Protein AF-0000000080992684 (afdb_homodimer)

Organism: Clitoria ternatea (NCBI:txid43366)

Secondary structure (DSSP, 8-state):
--------------------------GGGSGGGGGGGGS---------S----------------S--------TTTGGGGGGSSTTSS------------------------PPPEEEESTT-SEEEEESS--S-SHHHHHHHTTTEEEEEE--S-SS--HHHHHHHHTT--SEEEE-TTS-BSHHHHHHHHHTT--EEEESSS--TTB-HHHHHHTT-EEE--TTSSHHHHHHHHHHHHHHHHTTHHHHHHHHHTT---S--TTTT-B---TT-EEEEE--SHHHHHHHHHHHHHH--EEEEE-SS--HHHHHHHHHHHHHHHHTTSPPP-EEE-SSHHHHHHH-SEEEE-PPPSTTTTTSB-HHHHHHS-TT-EEEE-S-GGGB-HHHHHHHHHH-TT-EEEES--TBTTBPPTTGGG-TTEEE--S-TT-BHHHHHHHHHHHHHHHHHHHTTPPBPS-TT--HHHH-TTSPPPSSBS-BTTHHHHTPPBP--/-------------S------------GGGGGGGGGGGGS---------S----------------S--------TTGGGTTTTSSTTSS------------------------PPPEEEESTT-SEEEEESS--S-SHHHHHHHTTTEEEEEE--S-SS--HHHHHHHHTT--SEEEE-TTS-BSHHHHHHHHHTT--EEEESSS--TTB-HHHHHHTT-EEE--TTSSHHHHHHHHHHHHHHHHTTHHHHHHHHHTT---S--TTTT-B---TT-EEEEE--SHHHHHHHHHHHHHH--EEEEE-SS--HHHHHHHHHHHHHHHHTTSPPP-EEE-SSHHHHHHH-SEEEE-PPPSTTTTTSB-HHHHHHS-TT-EEEE-S-GGGB-HHHHHHHHHH-TT-EEEES--TBTTBPPTTGGG-TTEEE--S-TT-BHHHHHHHHHHHHHHHHHHHTTPPBPS-TT--HHHH-TTSPPPSSBS-BTTHHHHTPPBP--

InterPro domains:
  IPR006139 D-isomer specific 2-hydroxyacid dehydrogenase, catalytic domain [PF00389] (147-452)
  IPR006140 D-isomer specific 2-hydroxyacid dehydrogenase, NAD-binding domain [PF02826] (240-432)
  IPR029752 D-isomer specific 2-hydroxyacid dehydrogenase, NAD-binding domain conserved site 1 [PS00065] (278-306)
  IPR036291 NAD(P)-binding domain superfamily [SSF51735] (230-433)
  IPR050223 D-isomer specific 2-hydroxyacid dehydrogenase [PTHR10996] (170-457)

Sequence (992 aa):
MRLRLSYTRTSLCLSSLCHALFLGDLYELHRHFTTWISKYSFFKWSWHGHVPNVFLFCFMFFVVSGYVVRLVIDAHLLLFLLVQFHLSIILARYTYTYCNTPSTHTLVAFMAKPVSIEVWNPNGKYRVVSTKPMPGTRWINLLIQNDCRLEICTEKKTILSIEDIIALIGDKCDGVIGQLTEDWGEELFSALSRAGGKAFSNMAVGYNNVDVDAANKYGVAVGNTPGVLTETTAELAASLSLAAARRIVEADEFMRAGLYDGWLPHLFVGNLLKGQTVGVIGAGRIGSAYARMMVEGFKMNLIYYDLYQATRLEKFVTAYAAFLKASGETPVTWKRASSMDEVLQEADMISLHPVLDKTTYHLVNKERLAKMKKEAILINCSRGPVIDEVALVEHLKHNPMFRVGLDVFEDEPHMKPGLSELKNAIVVPHIASASKWTREGMATLAALNVLGKIKRYPVWFDSNRVEPFLNENSQPPAACPSIVNAKALGLPTSKLMRLRLSYTRTSLCLSSLCHALFLGDLYELHRHFTTWISKYSFFKWSWHGHVPNVFLFCFMFFVVSGYVVRLVIDAHLLLFLLVQFHLSIILARYTYTYCNTPSTHTLVAFMAKPVSIEVWNPNGKYRVVSTKPMPGTRWINLLIQNDCRLEICTEKKTILSIEDIIALIGDKCDGVIGQLTEDWGEELFSALSRAGGKAFSNMAVGYNNVDVDAANKYGVAVGNTPGVLTETTAELAASLSLAAARRIVEADEFMRAGLYDGWLPHLFVGNLLKGQTVGVIGAGRIGSAYARMMVEGFKMNLIYYDLYQATRLEKFVTAYAAFLKASGETPVTWKRASSMDEVLQEADMISLHPVLDKTTYHLVNKERLAKMKKEAILINCSRGPVIDEVALVEHLKHNPMFRVGLDVFEDEPHMKPGLSELKNAIVVPHIASASKWTREGMATLAALNVLGKIKRYPVWFDSNRVEPFLNENSQPPAACPSIVNAKALGLPTSKL

pLDDT: mean 79.75, std 31.13, range [16.14, 98.94]

Radius of gyration: 39.45 Å; Cα contacts (8 Å, |Δi|>4): 1788; chains: 2; bounding box: 90×161×92 Å

Solvent-accessible surface area (backbone atoms only — not comparable to full-atom values): 55514 Å² total; per-residue (Å²): 141,87,93,77,87,75,86,78,86,79,81,86,85,91,77,74,95,77,78,74,96,88,85,81,93,84,70,84,78,68,72,84,73,69,76,78,75,72,73,92,76,73,86,82,79,83,78,72,77,89,70,78,83,72,84,74,81,73,78,76,75,76,75,74,84,83,81,74,74,73,74,72,74,66,78,70,62,66,68,58,60,76,66,60,64,89,63,64,73,86,61,72,77,78,75,72,76,76,71,74,68,79,68,75,71,66,72,69,64,74,65,67,74,78,78,48,63,48,76,42,51,87,83,32,80,40,37,34,37,25,68,51,68,56,47,73,58,62,37,55,50,58,39,41,76,66,39,19,16,36,34,29,30,63,58,84,63,75,67,72,48,71,67,54,51,49,62,68,41,48,74,58,23,41,22,37,36,43,51,70,84,40,78,40,32,61,68,54,35,49,46,36,33,73,14,64,16,42,22,32,7,34,52,30,63,73,57,88,40,44,40,62,68,40,23,55,75,50,60,33,45,40,20,29,27,51,55,56,37,38,66,43,30,17,48,41,49,51,23,36,49,38,27,49,38,53,40,43,58,50,34,28,52,41,45,64,68,68,67,55,76,53,73,54,68,68,50,70,54,24,57,65,58,61,72,35,33,40,14,32,39,19,48,50,71,37,30,37,47,31,49,46,25,45,30,54,27,40,45,18,23,41,32,31,22,49,100,59,85,45,60,70,55,53,52,48,52,52,52,50,19,51,51,30,43,74,70,75,41,85,54,52,52,73,44,80,41,96,38,68,63,52,29,48,46,68,21,47,30,37,40,43,39,50,74,84,46,86,83,30,49,38,57,42,29,58,71,54,57,68,53,28,47,70,61,23,36,43,35,35,70,48,55,20,49,32,37,32,57,72,41,47,43,56,48,41,74,76,29,70,64,23,28,30,24,28,29,40,47,66,53,69,59,48,76,60,87,68,48,77,76,40,72,43,48,45,45,37,75,57,42,40,48,25,18,52,69,28,34,28,41,28,37,32,39,17,42,36,20,24,49,16,51,75,70,66,37,29,30,42,77,48,42,63,65,46,62,61,63,64,39,85,92,50,79,51,67,82,30,12,48,26,50,80,48,31,75,84,70,66,55,55,67,38,88,123,139,81,85,80,82,78,80,73,84,78,87,82,81,89,76,72,95,79,76,70,98,80,82,84,92,85,73,84,78,71,75,84,74,72,76,77,77,71,74,87,73,74,84,79,79,82,75,72,68,86,66,75,82,76,82,78,80,75,81,78,77,76,74,79,79,89,80,75,72,72,76,74,76,69,81,70,60,74,70,60,61,85,62,58,73,86,63,66,74,89,65,73,82,74,79,74,75,77,72,75,68,81,67,75,71,67,72,68,65,74,63,69,74,79,78,47,65,46,76,40,51,86,81,31,78,40,37,34,37,26,68,51,70,57,46,72,56,63,37,55,50,58,40,42,76,66,39,18,16,37,34,29,30,62,57,83,61,75,66,71,49,72,67,56,50,49,62,68,42,46,75,59,23,40,22,37,37,43,50,71,84,41,77,39,32,58,69,55,37,50,47,36,32,72,15,62,16,40,21,33,7,33,52,28,62,71,56,87,40,45,40,62,67,41,24,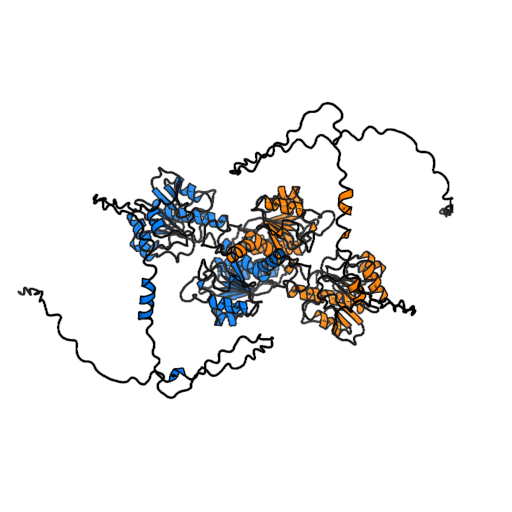56,76,49,60,32,46,39,18,32,26,51,55,55,36,38,66,42,30,18,48,40,49,50,23,37,49,37,27,47,38,53,40,44,58,51,34,27,50,41,46,64,68,68,67,55,76,54,74,55,67,69,48,68,54,25,58,64,57,60,71,36,33,39,13,32,40,21,47,52,71,38,30,36,50,31,50,46,26,45,30,53,27,40,45,19,23,40,32,29,22,48,99,58,85,47,59,70,54,52,52,48,50,52,51,49,19,50,52,31,43,74,70,76,40,84,54,52,54,75,45,80,42,95,37,66,62,54,30,48,46,68,22,47,30,37,39,43,40,49,73,85,45,86,84,30,49,39,57,42,30,58,73,54,57,70,54,27,45,71,61,23,34,44,34,33,69,49,53,21,48,31,36,32,57,71,41,47,44,56,48,41,73,76,28,70,63,24,29,30,22,28,30,42,48,65,53,69,59,48,76,61,87,66,47,77,75,39,72,42,48,46,44,37,73,57,42,40,46,26,18,52,69,29,34,28,42,28,37,31,39,16,43,36,19,25,49,16,50,74,68,65,37,29,29,42,76,48,42,62,64,47,62,62,63,64,40,86,90,50,79,50,65,83,30,12,49,29,51,80,48,31,73,84,70,66,56,54,65,39,88,120

Structure (mmCIF, N/CA/C/O backbone):
data_AF-0000000080992684-model_v1
#
loop_
_entity.id
_entity.type
_entity.pdbx_description
1 polymer 'glycerate dehydrogenase'
#
loop_
_atom_site.group_PDB
_atom_site.id
_atom_site.type_symbol
_atom_site.label_atom_id
_atom_site.label_alt_id
_atom_site.label_comp_id
_atom_site.label_asym_id
_atom_site.label_entity_id
_atom_site.label_seq_id
_atom_site.pdbx_PDB_ins_code
_atom_site.Cartn_x
_atom_site.Cartn_y
_atom_site.Cartn_z
_atom_site.occupancy
_atom_site.B_iso_or_equiv
_atom_site.auth_seq_id
_atom_site.auth_comp_id
_atom_site.auth_asym_id
_atom_site.auth_atom_id
_atom_site.pdbx_PDB_model_num
ATOM 1 N N . MET A 1 1 ? -3.549 88.375 -5.039 1 16.14 1 MET A N 1
ATOM 2 C CA . MET A 1 1 ? -4.836 88.938 -5.477 1 16.14 1 MET A CA 1
ATOM 3 C C . MET A 1 1 ? -5.98 88.062 -4.957 1 16.14 1 MET A C 1
ATOM 5 O O . MET A 1 1 ? -5.773 86.875 -4.586 1 16.14 1 MET A O 1
ATOM 9 N N . ARG A 1 2 ? -7.328 88.062 -5.52 1 16.72 2 ARG A N 1
ATOM 10 C CA . ARG A 1 2 ? -8.68 88.125 -4.98 1 16.72 2 ARG A CA 1
ATOM 11 C C . ARG A 1 2 ? -9.219 86.812 -4.57 1 16.72 2 ARG A C 1
ATOM 13 O O . ARG A 1 2 ? -9.688 86.625 -3.443 1 16.72 2 ARG A O 1
ATOM 20 N N . LEU A 1 3 ? -9.891 85.812 -5.531 1 16.8 3 LEU A N 1
ATOM 21 C CA . LEU A 1 3 ? -11.328 85.625 -5.609 1 16.8 3 LEU A CA 1
ATOM 22 C C . LEU A 1 3 ? -11.734 84.312 -4.887 1 16.8 3 LEU A C 1
ATOM 24 O O . LEU A 1 3 ? -11.023 83.312 -4.941 1 16.8 3 LEU A O 1
ATOM 28 N N . ARG A 1 4 ? -12.93 84.25 -3.984 1 19.88 4 ARG A N 1
ATOM 29 C CA . ARG A 1 4 ? -13.891 83.938 -2.924 1 19.88 4 ARG A CA 1
ATOM 30 C C . ARG A 1 4 ? -14.922 82.875 -3.393 1 19.88 4 ARG A C 1
ATOM 32 O O . ARG A 1 4 ? -16.094 83 -3.018 1 19.88 4 ARG A O 1
ATOM 39 N N . LEU A 1 5 ? -14.75 82.062 -4.562 1 19.16 5 LEU A N 1
ATOM 40 C CA . LEU A 1 5 ? -15.875 81.562 -5.344 1 19.16 5 LEU A CA 1
ATOM 41 C C . LEU A 1 5 ? -16.688 80.562 -4.539 1 19.16 5 LEU A C 1
ATOM 43 O O . LEU A 1 5 ? -16.156 79.562 -4.074 1 19.16 5 LEU A O 1
ATOM 47 N N . SER A 1 6 ? -17.828 81 -3.867 1 21.22 6 SER A N 1
ATOM 48 C CA . SER A 1 6 ? -18.812 80.5 -2.914 1 21.22 6 SER A CA 1
ATOM 49 C C . SER A 1 6 ? -19.719 79.438 -3.551 1 21.22 6 SER A C 1
ATOM 51 O O . SER A 1 6 ? -20.297 79.688 -4.617 1 21.22 6 SER A O 1
ATOM 53 N N . TYR A 1 7 ? -19.438 78.125 -3.553 1 19.7 7 TYR A N 1
ATOM 54 C CA . TYR A 1 7 ? -19.922 76.938 -4.199 1 19.7 7 TYR A CA 1
ATOM 55 C C . TYR A 1 7 ? -21.391 76.688 -3.879 1 19.7 7 TYR A C 1
ATOM 57 O O . TYR A 1 7 ? -21.75 76.375 -2.734 1 19.7 7 TYR A O 1
ATOM 65 N N . THR A 1 8 ? -22.406 77.438 -4.535 1 18.22 8 THR A N 1
ATOM 66 C CA . THR A 1 8 ? -23.859 77.562 -4.348 1 18.22 8 THR A CA 1
ATOM 67 C C . THR A 1 8 ? -24.516 76.25 -4.723 1 18.22 8 THR A C 1
ATOM 69 O O . THR A 1 8 ? -24.281 75.688 -5.805 1 18.22 8 THR A O 1
ATOM 72 N N . ARG A 1 9 ? -25.062 75.5 -3.77 1 20.67 9 ARG A N 1
ATOM 73 C CA . ARG A 1 9 ? -25.703 74.188 -3.453 1 20.67 9 ARG A CA 1
ATOM 74 C C . ARG A 1 9 ? -27.047 74.062 -4.156 1 20.67 9 ARG A C 1
ATOM 76 O O . ARG A 1 9 ? -28.078 74.438 -3.602 1 20.67 9 ARG A O 1
ATOM 83 N N . THR A 1 10 ? -27.203 74.375 -5.598 1 17.09 10 THR A N 1
ATOM 84 C CA . THR A 1 10 ? -28.469 74.562 -6.301 1 17.09 10 THR A CA 1
ATOM 85 C C . THR A 1 10 ? -29.219 73.25 -6.355 1 17.09 10 THR A C 1
ATOM 87 O O . THR A 1 10 ? -28.625 72.188 -6.441 1 17.09 10 THR A O 1
ATOM 90 N N . SER A 1 11 ? -30.609 73.062 -6.16 1 20.33 11 SER A N 1
ATOM 91 C CA . SER A 1 11 ? -31.828 72.312 -5.895 1 20.33 11 SER A CA 1
ATOM 92 C C . SER A 1 11 ? -32.312 71.562 -7.141 1 20.33 11 SER A C 1
ATOM 94 O O . SER A 1 11 ? -33.344 70.938 -7.125 1 20.33 11 SER A O 1
ATOM 96 N N . LEU A 1 12 ? -31.531 71.5 -8.367 1 19.27 12 LEU A N 1
ATOM 97 C CA . LEU A 1 12 ? -32.375 71.375 -9.562 1 19.27 12 LEU A CA 1
ATOM 98 C C . LEU A 1 12 ? -33.188 70.125 -9.539 1 19.27 12 LEU A C 1
ATOM 100 O O . LEU A 1 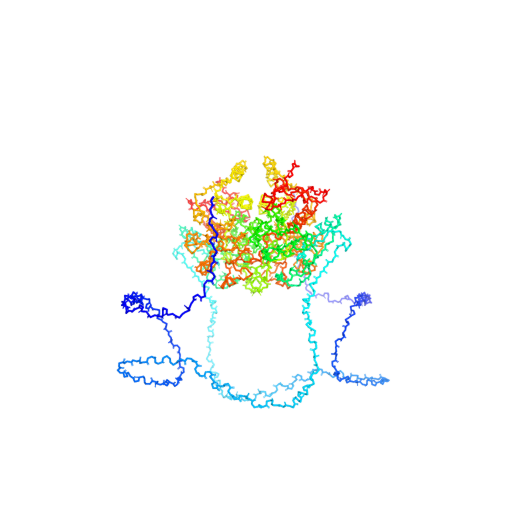12 ? -32.781 69.125 -8.922 1 19.27 12 LEU A O 1
ATOM 104 N N . CYS A 1 13 ? -34.438 70 -10.25 1 19 13 CYS A N 1
ATOM 105 C CA . CYS A 1 13 ? -35.75 69.562 -10.648 1 19 13 CYS A CA 1
ATOM 106 C C . CYS A 1 13 ? -35.688 68.25 -11.461 1 19 13 CYS A C 1
ATOM 108 O O . CYS A 1 13 ? -34.969 68.188 -12.453 1 19 13 CYS A O 1
ATOM 110 N N . LEU A 1 14 ? -36.031 67 -10.914 1 19.48 14 LEU A N 1
ATOM 111 C CA . LEU A 1 14 ? -36.062 65.562 -11.156 1 19.48 14 LEU A CA 1
ATOM 112 C C . LEU A 1 14 ? -36.781 65.312 -12.461 1 19.48 14 LEU A C 1
ATOM 114 O O . LEU A 1 14 ? -37 64.125 -12.812 1 19.48 14 LEU A O 1
ATOM 118 N N . SER A 1 15 ? -37.562 66.188 -13.109 1 17.67 15 SER A N 1
ATOM 119 C CA . SER A 1 15 ? -38.719 65.812 -13.891 1 17.67 15 SER A CA 1
ATOM 120 C C . SER A 1 15 ? -38.344 65.062 -15.125 1 17.67 15 SER A C 1
ATOM 122 O O . SER A 1 15 ? -38.938 64 -15.438 1 17.67 15 SER A O 1
ATOM 124 N N . SER A 1 16 ? -37.75 65.562 -16.266 1 16.59 16 SER A N 1
ATOM 125 C CA . SER A 1 16 ? -38.25 65.562 -17.641 1 16.59 16 SER A CA 1
ATOM 126 C C . SER A 1 16 ? -37.781 64.25 -18.359 1 16.59 16 SER A C 1
ATOM 128 O O . SER A 1 16 ? -38.438 63.844 -19.312 1 16.59 16 SER A O 1
ATOM 130 N N . LEU A 1 17 ? -36.5 63.844 -18.469 1 17.06 17 LEU A N 1
ATOM 131 C CA . LEU A 1 17 ? -36.094 63.375 -19.797 1 17.06 17 LEU A CA 1
ATOM 132 C C . LEU A 1 17 ? -36.562 61.969 -20.047 1 17.06 17 LEU A C 1
ATOM 134 O O . LEU A 1 17 ? -36 61 -19.5 1 17.06 17 LEU A O 1
ATOM 138 N N . CYS A 1 18 ? -37.938 61.438 -19.938 1 17.88 18 CYS A N 1
ATOM 139 C CA . CYS A 1 18 ? -38.656 60.188 -20.219 1 17.88 18 CYS A CA 1
ATOM 140 C C . CYS A 1 18 ? -38.375 59.719 -21.641 1 17.88 18 CYS A C 1
ATOM 142 O O . CYS A 1 18 ? -38.656 58.562 -21.969 1 17.88 18 CYS A O 1
ATOM 144 N N . HIS A 1 19 ? -38.406 60.531 -22.672 1 16.64 19 HIS A N 1
ATOM 145 C CA . HIS A 1 19 ? -39.125 60.281 -23.922 1 16.64 19 HIS A CA 1
ATOM 146 C C . HIS A 1 19 ? -38.469 59.188 -24.734 1 16.64 19 HIS A C 1
ATOM 148 O O . HIS A 1 19 ? -39.125 58.25 -25.219 1 16.64 19 HIS A O 1
ATOM 154 N N . ALA A 1 20 ? -37.406 59.344 -25.656 1 16.83 20 ALA A N 1
ATOM 155 C CA . ALA A 1 20 ? -37.531 59.188 -27.109 1 16.83 20 ALA A CA 1
ATOM 156 C C . ALA A 1 20 ? -37.094 57.812 -27.547 1 16.83 20 ALA A C 1
ATOM 158 O O . ALA A 1 20 ? -37.719 57.219 -28.453 1 16.83 20 ALA A O 1
ATOM 159 N N . LEU A 1 21 ? -35.938 57.188 -27.281 1 18.55 21 LEU A N 1
ATOM 160 C CA . LEU A 1 21 ? -35.344 56.594 -28.484 1 18.55 21 LEU A CA 1
ATOM 161 C C . LEU A 1 21 ? -36.031 55.312 -28.875 1 18.55 21 LEU A C 1
ATOM 163 O O . LEU A 1 21 ? -36.25 54.438 -28.016 1 18.55 21 LEU A O 1
ATOM 167 N N . PHE A 1 22 ? -36.688 54.938 -30.203 1 18.69 22 PHE A N 1
ATOM 168 C CA . PHE A 1 22 ? -37.562 54.312 -31.172 1 18.69 22 PHE A CA 1
ATOM 169 C C . PHE A 1 22 ? -37.188 52.844 -31.375 1 18.69 22 PHE A C 1
ATOM 171 O O . PHE A 1 22 ? -36.094 52.406 -30.953 1 18.69 22 PHE A O 1
ATOM 178 N N . LEU A 1 23 ? -37.219 52.062 -32.781 1 18.64 23 LEU A N 1
ATOM 179 C CA . LEU A 1 23 ? -37.906 51.062 -33.594 1 18.64 23 LEU A CA 1
ATOM 180 C C . LEU A 1 23 ? -37.031 49.844 -33.812 1 18.64 23 LEU A C 1
ATOM 182 O O . LEU A 1 23 ? -37.531 48.75 -33.969 1 18.64 23 LEU A O 1
ATOM 186 N N . GLY A 1 24 ? -35.625 49.75 -34.219 1 19.12 24 GLY A N 1
ATOM 187 C CA . GLY A 1 24 ? -35.281 49 -35.438 1 19.12 24 GLY A CA 1
ATOM 188 C C . GLY A 1 24 ? -35.188 47.5 -35.219 1 19.12 24 GLY A C 1
ATOM 189 O O . GLY A 1 24 ? -36.094 46.781 -35.625 1 19.12 24 GLY A O 1
ATOM 190 N N . ASP A 1 25 ? -34.062 46.656 -35.594 1 20.75 25 ASP A N 1
ATOM 191 C CA . ASP A 1 25 ? -33.906 45.5 -36.5 1 20.75 25 ASP A CA 1
ATOM 192 C C . ASP A 1 25 ? -33.938 44.188 -35.688 1 20.75 25 ASP A C 1
ATOM 194 O O . ASP A 1 25 ? -33.094 43.969 -34.812 1 20.75 25 ASP A O 1
ATOM 198 N N . LEU A 1 26 ? -35.156 43.438 -35.406 1 20.75 26 LEU A N 1
ATOM 199 C CA . LEU A 1 26 ? -35.75 42.219 -34.875 1 20.75 26 LEU A CA 1
ATOM 200 C C . LEU A 1 26 ? -34.969 41 -35.344 1 20.75 26 LEU A C 1
ATOM 202 O O . LEU A 1 26 ? -34.969 39.969 -34.688 1 20.75 26 LEU A O 1
ATOM 206 N N . TYR A 1 27 ? -34.438 40.938 -36.656 1 21.2 27 TYR A N 1
ATOM 207 C CA . TYR A 1 27 ? -34.5 39.781 -37.531 1 21.2 27 TYR A CA 1
ATOM 208 C C . TYR A 1 27 ? -33.5 38.719 -37.125 1 21.2 27 TYR A C 1
ATOM 210 O O . TYR A 1 27 ? -33.75 37.531 -37.25 1 21.2 27 TYR A O 1
ATOM 218 N N . GLU A 1 28 ? -32.188 39.094 -36.812 1 22.45 28 GLU A N 1
ATOM 219 C CA . GLU A 1 28 ? -31.094 38.219 -37.25 1 22.45 28 GLU A CA 1
ATOM 220 C C . GLU A 1 28 ? -30.969 37 -36.312 1 22.45 28 GLU A C 1
ATOM 222 O O . GLU A 1 28 ? -30.094 36.156 -36.5 1 22.45 28 GLU A O 1
ATOM 227 N N . LEU A 1 29 ? -31.688 36.969 -35.125 1 20.38 29 LEU A N 1
ATOM 228 C CA . LEU A 1 29 ? -31.297 36 -34.094 1 20.38 29 LEU A CA 1
ATOM 229 C C . LEU A 1 29 ? -31.781 34.594 -34.469 1 20.38 29 LEU A C 1
ATOM 231 O O . LEU A 1 29 ? -31.484 33.625 -33.781 1 20.38 29 LEU A O 1
ATOM 235 N N . HIS A 1 30 ? -32.75 34.406 -35.438 1 21.36 30 HIS A N 1
ATOM 236 C CA . HIS A 1 30 ? -33.531 33.188 -35.562 1 21.36 30 HIS A CA 1
ATOM 237 C C . HIS A 1 30 ? -32.656 32 -36 1 21.36 30 HIS A C 1
ATOM 239 O O . HIS A 1 30 ? -32.969 30.844 -35.719 1 21.36 30 HIS A O 1
ATOM 245 N N . ARG A 1 31 ? -31.734 32.156 -37.031 1 24.14 31 ARG A N 1
ATOM 246 C CA . ARG A 1 31 ? -31.406 31.094 -37.969 1 24.14 31 ARG A CA 1
ATOM 247 C C . ARG A 1 31 ? -30.656 29.969 -37.281 1 24.14 31 ARG A C 1
ATOM 249 O O . ARG A 1 31 ? -30.766 28.797 -37.688 1 24.14 31 ARG A O 1
ATOM 256 N N . HIS A 1 32 ? -29.703 30.203 -36.312 1 23.23 32 HIS A N 1
ATOM 257 C CA . HIS A 1 32 ? -28.672 29.188 -36.219 1 23.23 32 HIS A CA 1
ATOM 258 C C . HIS A 1 32 ? -29.156 27.969 -35.438 1 23.23 32 HIS A C 1
ATOM 260 O O . HIS A 1 32 ? -28.375 27.047 -35.188 1 23.23 32 HIS A O 1
ATOM 266 N N . PHE A 1 33 ? -30.453 27.906 -34.844 1 22.39 33 PHE A N 1
ATOM 267 C CA . PHE A 1 33 ? -30.844 26.828 -33.938 1 22.39 33 PHE A CA 1
ATOM 268 C C . PHE A 1 33 ? -31.062 25.531 -34.688 1 22.39 33 PHE A C 1
ATOM 270 O O . PHE A 1 33 ? -31.062 24.453 -34.094 1 22.39 33 PHE A O 1
ATOM 277 N N . THR A 1 34 ? -31.5 25.453 -35.969 1 23.02 34 THR A N 1
ATOM 278 C CA . THR A 1 34 ? -32.219 24.328 -36.531 1 23.02 34 THR A CA 1
ATOM 279 C C . THR A 1 34 ? -31.312 23.109 -36.656 1 23.02 34 THR A C 1
ATOM 281 O O . THR A 1 34 ? -31.797 21.969 -36.625 1 23.02 34 THR A O 1
ATOM 284 N N . THR A 1 35 ? -30.078 23.188 -37.094 1 23.11 35 THR A N 1
ATOM 285 C CA . THR A 1 35 ? -29.531 22.094 -37.906 1 23.11 35 THR A CA 1
ATOM 286 C C . THR A 1 35 ? -29.172 20.906 -37 1 23.11 35 THR A C 1
ATOM 288 O O . THR A 1 35 ? -29 19.781 -37.5 1 23.11 35 THR A O 1
ATOM 291 N N . TRP A 1 36 ? -28.984 21 -35.594 1 20.78 36 TRP A N 1
ATOM 292 C CA . TRP A 1 36 ? -28.188 19.906 -35.062 1 20.78 36 TRP A CA 1
ATOM 293 C C . TRP A 1 36 ? -29.062 18.703 -34.719 1 20.78 36 TRP A C 1
ATOM 295 O O . TRP A 1 36 ? -28.562 17.672 -34.281 1 20.78 36 TRP A O 1
ATOM 305 N N . ILE A 1 37 ? -30.453 18.641 -34.969 1 22.77 37 ILE A N 1
ATOM 306 C CA . ILE A 1 37 ? -31.328 17.594 -34.469 1 22.77 37 ILE A CA 1
ATOM 307 C C . ILE A 1 37 ? -31.016 16.266 -35.188 1 22.77 37 ILE A C 1
ATOM 309 O O . ILE A 1 37 ? -31.516 15.211 -34.781 1 22.77 37 ILE A O 1
ATOM 313 N N . SER A 1 38 ? -30.484 16.266 -36.312 1 22.02 38 SER A N 1
ATOM 314 C CA . SER A 1 38 ? -30.859 15.125 -37.156 1 22.02 38 SER A CA 1
ATOM 315 C C . SER A 1 38 ? -30.203 13.836 -36.688 1 22.02 38 SER A C 1
ATOM 317 O O . SER A 1 38 ? -30.484 12.758 -37.188 1 22.02 38 SER A O 1
ATOM 319 N N . LYS A 1 39 ? -28.953 13.82 -36.031 1 23.03 39 LYS A N 1
ATOM 320 C CA . LYS A 1 39 ? -28.141 12.656 -36.406 1 23.03 39 LYS A CA 1
ATOM 321 C C . LYS A 1 39 ? -28.656 11.391 -35.719 1 23.03 39 LYS A C 1
ATOM 323 O O . LYS A 1 39 ? -28.688 10.32 -36.344 1 23.03 39 LYS A O 1
ATOM 328 N N . TYR A 1 40 ? -28.844 11.156 -34.312 1 21.97 40 TYR A N 1
ATOM 329 C CA . TYR A 1 40 ? -28.516 9.82 -33.812 1 21.97 40 TYR A CA 1
ATOM 330 C C . TYR A 1 40 ? -29.766 8.953 -33.688 1 21.97 40 TYR A C 1
ATOM 332 O O . TYR A 1 40 ? -30.641 9.234 -32.875 1 21.97 40 TYR A O 1
ATOM 340 N N . SER A 1 41 ? -30.375 8.336 -34.75 1 23.16 41 SER A N 1
ATOM 341 C CA . SER A 1 41 ? -31.578 7.562 -35 1 23.16 41 SER A CA 1
ATOM 342 C C . SER A 1 41 ? -31.547 6.23 -34.25 1 23.16 41 SER A C 1
ATOM 344 O O . SER A 1 41 ? -32.531 5.492 -34.25 1 23.16 41 SER A O 1
ATOM 346 N N . PHE A 1 42 ? -30.453 5.492 -33.844 1 23.34 42 PHE A N 1
ATOM 347 C CA . PHE A 1 42 ? -30.469 4.078 -34.188 1 23.34 42 PHE A CA 1
ATOM 348 C C . PHE A 1 42 ? -31.266 3.271 -33.188 1 23.34 42 PHE A C 1
ATOM 350 O O . PHE A 1 42 ? -31.656 2.129 -33.438 1 23.34 42 PHE A O 1
ATOM 357 N N . PHE A 1 43 ? -31.344 3.494 -31.844 1 21.69 43 PHE A N 1
ATOM 358 C CA . PHE A 1 43 ? -31.312 2.303 -31 1 21.69 43 PHE A CA 1
ATOM 359 C C . PHE A 1 43 ? -32.688 1.642 -30.938 1 21.69 43 PHE A C 1
ATOM 361 O O . PHE A 1 43 ? -33.688 2.303 -30.656 1 21.69 43 PHE A O 1
ATOM 368 N N . LYS A 1 44 ? -32.906 0.444 -31.609 1 26.02 44 LYS A N 1
ATOM 369 C CA . LYS A 1 44 ? -34.062 -0.457 -31.812 1 26.02 44 LYS A CA 1
ATOM 370 C C . LYS A 1 44 ? -34.438 -1.138 -30.5 1 26.02 44 LYS A C 1
ATOM 372 O O . LYS A 1 44 ? -33.656 -1.892 -29.922 1 26.02 44 LYS A O 1
ATOM 377 N N . TRP A 1 45 ? -35.188 -0.474 -29.5 1 21.03 45 TRP A N 1
ATOM 378 C CA . TRP A 1 45 ? -35.625 -1.096 -28.25 1 21.03 45 TRP A CA 1
ATOM 379 C C . TRP A 1 45 ? -36.688 -2.158 -28.531 1 21.03 45 TRP A C 1
ATOM 381 O O . TRP A 1 45 ? -37.719 -1.88 -29.172 1 21.03 45 TRP A O 1
ATOM 391 N N . SER A 1 46 ? -36.406 -3.432 -28.766 1 23.22 46 SER A N 1
ATOM 392 C CA . SER A 1 46 ? -37.281 -4.562 -29 1 23.22 46 SER A CA 1
ATOM 393 C C . SER A 1 46 ? -38.156 -4.848 -27.781 1 23.22 46 SER A C 1
ATOM 395 O O . SER A 1 46 ? -37.656 -5.223 -26.719 1 23.22 46 SER A O 1
ATOM 397 N N . TRP A 1 47 ? -39.281 -4.078 -27.5 1 24.44 47 TRP A N 1
ATOM 398 C CA . TRP A 1 47 ? -40.281 -4.078 -26.438 1 24.44 47 TRP A CA 1
ATOM 399 C C . TRP A 1 47 ? -41.188 -5.324 -26.516 1 24.44 47 TRP A C 1
ATOM 401 O O . TRP A 1 47 ? -42.031 -5.418 -27.391 1 24.44 47 TRP A O 1
ATOM 411 N N . HIS A 1 48 ? -40.75 -6.535 -26.516 1 23.53 48 HIS A N 1
ATOM 412 C CA . HIS A 1 48 ? -41.625 -7.656 -26.797 1 23.53 48 HIS A CA 1
ATOM 413 C C . HIS A 1 48 ? -42.719 -7.773 -25.734 1 23.53 48 HIS A C 1
ATOM 415 O O . HIS A 1 48 ? -43.625 -8.578 -25.875 1 23.53 48 HIS A O 1
ATOM 421 N N . GLY A 1 49 ? -42.438 -7.512 -24.469 1 25.22 49 GLY A N 1
ATOM 422 C CA . GLY A 1 49 ? -43.25 -8.312 -23.562 1 25.22 49 GLY A CA 1
ATOM 423 C C . GLY A 1 49 ? -44.719 -7.883 -23.547 1 25.22 49 GLY A C 1
ATOM 424 O O . GLY A 1 49 ? -45.062 -6.781 -23.984 1 25.22 49 GLY A O 1
ATOM 425 N N . HIS A 1 50 ? -45.719 -8.75 -23.125 1 26.08 50 HIS A N 1
ATOM 426 C CA . HIS A 1 50 ? -47.156 -8.945 -23.109 1 26.08 50 HIS A CA 1
ATOM 427 C C . HIS A 1 50 ? -47.844 -7.852 -22.312 1 26.08 50 HIS A C 1
ATOM 429 O O . HIS A 1 50 ? -47.625 -7.711 -21.109 1 26.08 50 HIS A O 1
ATOM 435 N N . VAL A 1 51 ? -48.156 -6.727 -22.938 1 24.58 51 VAL A N 1
ATOM 436 C CA . VAL A 1 51 ? -48.656 -5.43 -22.5 1 24.58 51 VAL A CA 1
ATOM 437 C C . VAL A 1 51 ? -50.125 -5.547 -22.094 1 24.58 51 VAL A C 1
ATOM 439 O O . VAL A 1 51 ? -50.969 -5.973 -22.906 1 24.58 51 VAL A O 1
ATOM 442 N N . PRO A 1 52 ? -50.438 -5.98 -20.844 1 25.8 52 PRO A N 1
ATOM 443 C CA . PRO A 1 52 ? -51.875 -5.961 -20.609 1 25.8 52 PRO A CA 1
ATOM 444 C C . PRO A 1 52 ? -52.531 -4.68 -21.125 1 25.8 52 PRO A C 1
ATOM 446 O O . PRO A 1 52 ? -51.875 -3.652 -21.25 1 25.8 52 PRO A O 1
ATOM 449 N N . ASN A 1 53 ? -53.781 -4.711 -21.672 1 23.5 53 ASN A N 1
ATOM 450 C CA . ASN A 1 53 ? -54.656 -3.918 -22.531 1 23.5 53 ASN A CA 1
ATOM 451 C C . ASN A 1 53 ? -55.031 -2.6 -21.875 1 23.5 53 ASN A C 1
ATOM 453 O O . ASN A 1 53 ? -56.062 -2.523 -21.188 1 23.5 53 ASN A O 1
ATOM 457 N N . VAL A 1 54 ? -54.25 -2.004 -20.922 1 21.84 54 VAL A N 1
ATOM 458 C CA . VAL A 1 54 ? -54.875 -0.839 -20.281 1 21.84 54 VAL A CA 1
ATOM 459 C C . VAL A 1 54 ? -55.281 0.166 -21.359 1 21.84 54 VAL A C 1
ATOM 461 O O . VAL A 1 54 ? -54.594 0.353 -22.359 1 21.84 54 VAL A O 1
ATOM 464 N N . PHE A 1 55 ? -56.625 0.636 -21.297 1 22.81 55 PHE A N 1
ATOM 465 C CA . PHE A 1 55 ? -57.531 1.476 -22.078 1 22.81 55 PHE A CA 1
ATOM 466 C C . PHE A 1 55 ? -56.812 2.73 -22.562 1 22.81 55 PHE A C 1
ATOM 468 O O . PHE A 1 55 ? -56.188 3.441 -21.781 1 22.81 55 PHE A O 1
ATOM 475 N N . LEU A 1 56 ? -56.406 2.754 -23.875 1 21.86 56 LEU A N 1
ATOM 476 C CA . LEU A 1 56 ? -55.75 3.693 -24.781 1 21.86 56 LEU A CA 1
ATOM 477 C C . LEU A 1 56 ? -56.594 4.938 -25 1 21.86 56 LEU A C 1
ATOM 479 O O . LEU A 1 56 ? -57.625 4.871 -25.641 1 21.86 56 LEU A O 1
ATOM 483 N N . PHE A 1 57 ? -57 5.688 -23.812 1 22.11 57 PHE A N 1
ATOM 484 C CA . PHE A 1 57 ? -57.875 6.816 -24.094 1 22.11 57 PHE A CA 1
ATOM 485 C C . PHE A 1 57 ? -57.312 7.668 -25.234 1 22.11 57 PHE A C 1
ATOM 487 O O . PHE A 1 57 ? -56.156 8.07 -25.203 1 22.11 57 PHE A O 1
ATOM 494 N N . CYS A 1 58 ? -57.844 7.441 -26.375 1 20.86 58 CYS A N 1
ATOM 495 C CA . CYS A 1 58 ? -57.594 7.953 -27.719 1 20.86 58 CYS A CA 1
ATOM 496 C C . CYS A 1 58 ? -57.812 9.461 -27.766 1 20.86 58 CYS A C 1
ATOM 498 O O . CYS A 1 58 ? -58.938 9.953 -27.656 1 20.86 58 CYS A O 1
ATOM 500 N N . PHE A 1 59 ? -57.031 10.312 -26.984 1 21.8 59 PHE A N 1
ATOM 501 C CA . PHE A 1 59 ? -57.281 11.75 -27.094 1 21.8 59 PHE A CA 1
ATOM 502 C C . PHE A 1 59 ? -57.094 12.211 -28.531 1 21.8 59 PHE A C 1
ATOM 504 O O . PHE A 1 59 ? -56.062 11.953 -29.156 1 21.8 59 PHE A O 1
ATOM 511 N N . MET A 1 60 ? -58.188 12.195 -29.297 1 22.83 60 MET A N 1
ATOM 512 C CA . MET A 1 60 ? -58.344 12.609 -30.688 1 22.83 60 MET A CA 1
ATOM 513 C C . MET A 1 60 ? -57.906 14.047 -30.891 1 22.83 60 MET A C 1
ATOM 515 O O . MET A 1 60 ? -58.438 14.969 -30.266 1 22.83 60 MET A O 1
ATOM 519 N N . PHE A 1 61 ? -56.594 14.203 -31.094 1 24.91 61 PHE A N 1
ATOM 520 C CA . PHE A 1 61 ? -56.062 15.539 -31.328 1 24.91 61 PHE A CA 1
ATOM 521 C C . PHE A 1 61 ? -56.562 16.094 -32.656 1 24.91 61 PHE A C 1
ATOM 523 O O . PHE A 1 61 ? -56.5 15.438 -33.688 1 24.91 61 PHE A O 1
ATOM 530 N N . PHE A 1 62 ? -57.781 16.734 -32.594 1 23.83 62 PHE A N 1
ATOM 531 C CA . PHE A 1 62 ? -58.219 17.438 -33.781 1 23.83 62 PHE A CA 1
ATOM 532 C C . PHE A 1 62 ? -57.156 18.438 -34.25 1 23.83 62 PHE A C 1
ATOM 534 O O . PHE A 1 62 ? -56.562 19.125 -33.438 1 23.83 62 PHE A O 1
ATOM 541 N N . VAL A 1 63 ? -56.594 18.188 -35.406 1 25.98 63 VAL A N 1
ATOM 542 C CA . VAL A 1 63 ? -55.5 18.797 -36.188 1 25.98 63 VAL A CA 1
ATOM 543 C C . VAL A 1 63 ? -55.906 20.203 -36.625 1 25.98 63 VAL A C 1
ATOM 545 O O . VAL A 1 63 ? -55.219 20.844 -37.406 1 25.98 63 VAL A O 1
ATOM 548 N N . VAL A 1 64 ? -56.812 20.922 -35.906 1 22.89 64 VAL A N 1
ATOM 549 C CA . VAL A 1 64 ? -57.188 22.047 -36.75 1 22.89 64 VAL A CA 1
ATOM 550 C C . VAL A 1 64 ? -55.906 22.844 -37.094 1 22.89 64 VAL A C 1
ATOM 552 O O . VAL A 1 64 ? -54.906 22.75 -36.406 1 22.89 64 VAL A O 1
ATOM 555 N N . SER A 1 65 ? -56.094 23.953 -38.031 1 23.78 65 SER A N 1
ATOM 556 C CA . SER A 1 65 ? -55.344 24.969 -38.781 1 23.78 65 SER A CA 1
ATOM 557 C C . SER A 1 65 ? -54.406 25.75 -37.875 1 23.78 65 SER A C 1
ATOM 559 O O . SER A 1 65 ? -54.438 25.609 -36.656 1 23.78 65 SER A O 1
ATOM 561 N N . GLY A 1 66 ? -54.25 27.094 -38.094 1 24.17 66 GLY A N 1
ATOM 562 C CA . GLY A 1 66 ? -53.094 27.984 -38.031 1 24.17 66 GLY A CA 1
ATOM 563 C C . GLY A 1 66 ? -52.594 28.188 -36.625 1 24.17 66 GLY A C 1
ATOM 564 O O . GLY A 1 66 ? -51.375 27.984 -36.375 1 24.17 66 GLY A O 1
ATOM 565 N N . TYR A 1 67 ? -52.969 29.328 -36.031 1 23.45 67 TYR A N 1
ATOM 566 C CA . TYR A 1 67 ? -52.281 30.203 -35.062 1 23.45 67 TYR A CA 1
ATOM 567 C C . TYR A 1 67 ? -52.344 29.625 -33.656 1 23.45 67 TYR A C 1
ATOM 569 O O . TYR A 1 67 ? -53.438 29.422 -33.125 1 23.45 67 TYR A O 1
ATOM 577 N N . VAL A 1 68 ? -51.594 28.578 -33.406 1 24.25 68 VAL A N 1
ATOM 578 C CA . VAL A 1 68 ? -51.781 27.859 -32.156 1 24.25 68 VAL A CA 1
ATOM 579 C C . VAL A 1 68 ? -51.406 28.75 -30.984 1 24.25 68 VAL A C 1
ATOM 581 O O . VAL A 1 68 ? -50.25 29.156 -30.859 1 24.25 68 VAL A O 1
ATOM 584 N N . VAL A 1 69 ? -52.312 29.688 -30.672 1 19.58 69 VAL A N 1
ATOM 585 C CA . VAL A 1 69 ? -52.031 30.688 -29.641 1 19.58 69 VAL A CA 1
ATOM 586 C C . VAL A 1 69 ? -51.688 30 -28.328 1 19.58 69 VAL A C 1
ATOM 588 O O . VAL A 1 69 ? -52.438 29.188 -27.828 1 19.58 69 VAL A O 1
ATOM 591 N N . ARG A 1 70 ? -50.406 29.781 -28.203 1 23.06 70 ARG A N 1
ATOM 592 C CA . ARG A 1 70 ? -49.688 29.219 -27.062 1 23.06 70 ARG A CA 1
ATOM 593 C C . ARG A 1 70 ? -50.125 29.891 -25.766 1 23.06 70 ARG A C 1
ATOM 595 O O . ARG A 1 70 ? -49.75 31.031 -25.484 1 23.06 70 ARG A O 1
ATOM 602 N N . LEU A 1 71 ? -51.5 29.859 -25.516 1 20.28 71 LEU A N 1
ATOM 603 C CA . LEU A 1 71 ? -51.875 30.656 -24.359 1 20.28 71 LEU A CA 1
ATOM 604 C C . LEU A 1 71 ? -51.156 30.172 -23.109 1 20.28 71 LEU A C 1
ATOM 606 O O . LEU A 1 71 ? -51.25 29 -22.734 1 20.28 71 LEU A O 1
ATOM 610 N N . VAL A 1 72 ? -49.844 30.656 -22.969 1 23.41 72 VAL A N 1
ATOM 611 C CA . VAL A 1 72 ? -48.969 30.625 -21.797 1 23.41 72 VAL A CA 1
ATOM 612 C C . VAL A 1 72 ? -49.75 30.938 -20.547 1 23.41 72 VAL A C 1
ATOM 614 O O . VAL A 1 72 ? -50.188 32.094 -20.344 1 23.41 72 VAL A O 1
ATOM 617 N N . ILE A 1 73 ? -50.844 30.109 -20.438 1 22.59 73 ILE A N 1
ATOM 618 C CA . ILE A 1 73 ? -51.656 30.484 -19.281 1 22.59 73 ILE A CA 1
ATOM 619 C C . ILE A 1 73 ? -50.75 30.609 -18.062 1 22.59 73 ILE A C 1
ATOM 621 O O . ILE A 1 73 ? -49.969 29.703 -17.766 1 22.59 73 ILE A O 1
ATOM 625 N N . ASP A 1 74 ? -50.312 31.828 -17.719 1 21.28 74 ASP A N 1
ATOM 626 C CA . ASP A 1 74 ? -49.625 32.469 -16.609 1 21.28 74 ASP A CA 1
ATOM 627 C C . ASP A 1 74 ? -50.031 31.875 -15.273 1 21.28 74 ASP A C 1
ATOM 629 O O . ASP A 1 74 ? -51.219 31.609 -15.047 1 21.28 74 ASP A O 1
ATOM 633 N N . ALA A 1 75 ? -49 31.109 -14.805 1 23.92 75 ALA A N 1
ATOM 634 C CA . ALA A 1 75 ? -48.938 30.359 -13.555 1 23.92 75 ALA A CA 1
ATOM 635 C C . ALA A 1 75 ? -49.594 31.141 -12.406 1 23.92 75 ALA A C 1
ATOM 637 O O . ALA A 1 75 ? -49.656 30.656 -11.273 1 23.92 75 ALA A O 1
ATOM 638 N N . HIS A 1 76 ? -49.781 32.5 -12.727 1 23.39 76 HIS A N 1
ATOM 639 C CA . HIS A 1 76 ? -49.938 33.312 -11.539 1 23.39 76 HIS A CA 1
ATOM 640 C C . HIS A 1 76 ? -51.125 32.844 -10.688 1 23.39 76 HIS A C 1
ATOM 642 O O . HIS A 1 76 ? -51.031 32.844 -9.461 1 23.39 76 HIS A O 1
ATOM 648 N N . LEU A 1 77 ? -52.25 32.812 -11.469 1 24.17 77 LEU A N 1
ATOM 649 C CA . LEU A 1 77 ? -53.5 33.062 -10.734 1 24.17 77 LEU A CA 1
ATOM 650 C C . LEU A 1 77 ? -53.906 31.812 -9.93 1 24.17 77 LEU A C 1
ATOM 652 O O . LEU A 1 77 ? -54.625 31.922 -8.945 1 24.17 77 LEU A O 1
ATOM 656 N N . LEU A 1 78 ? -53.438 30.656 -10.531 1 23.56 78 LEU A N 1
ATOM 657 C CA . LEU A 1 78 ? -54.281 29.594 -9.984 1 23.56 78 LEU A CA 1
ATOM 658 C C . LEU A 1 78 ? -54.031 29.406 -8.492 1 23.56 78 LEU A C 1
ATOM 660 O O . LEU A 1 78 ? -54.875 28.875 -7.773 1 23.56 78 LEU A O 1
ATOM 664 N N . LEU A 1 79 ? -52.75 29.797 -8.172 1 21.88 79 LEU A N 1
ATOM 665 C CA . LEU A 1 79 ? -52.5 29.375 -6.797 1 21.88 79 LEU A CA 1
ATOM 666 C C . LEU A 1 79 ? -53.406 30.141 -5.828 1 21.88 79 LEU A C 1
ATOM 668 O O . LEU A 1 79 ? -53.312 29.938 -4.613 1 21.88 79 LEU A O 1
ATOM 672 N N . PHE A 1 80 ? -54.156 31.156 -6.383 1 23.61 80 PHE A N 1
ATOM 673 C CA . PHE A 1 80 ? -54.938 31.938 -5.426 1 23.61 80 PHE A CA 1
ATOM 674 C C . PHE A 1 80 ? -55.875 31.031 -4.641 1 23.61 80 PHE A C 1
ATOM 676 O O . PHE A 1 80 ? -56.094 31.234 -3.445 1 23.61 80 PHE A O 1
ATOM 683 N N . LEU A 1 81 ? -56.531 30.125 -5.523 1 23.44 81 LEU A N 1
ATOM 684 C CA . LEU A 1 81 ? -57.781 29.688 -4.961 1 23.44 81 LEU A CA 1
ATOM 685 C C . LEU A 1 81 ? -57.562 28.75 -3.779 1 23.44 81 LEU A C 1
ATOM 687 O O . LEU A 1 81 ? -58.406 28.641 -2.898 1 23.44 81 LEU A O 1
ATOM 691 N N . LEU A 1 82 ? -56.531 27.906 -4.023 1 24.05 82 LEU A N 1
ATOM 692 C CA . LEU A 1 82 ? -56.75 26.844 -3.049 1 24.05 82 LEU A CA 1
ATOM 693 C C . LEU A 1 82 ? -56.5 27.344 -1.632 1 24.05 82 LEU A C 1
ATOM 695 O O . LEU A 1 82 ? -56.312 26.547 -0.709 1 24.05 82 LEU A O 1
ATOM 699 N N . VAL A 1 83 ? -56.094 28.703 -1.553 1 23.92 83 VAL A N 1
ATOM 700 C CA . VAL A 1 83 ? -55.75 29.266 -0.247 1 23.92 83 VAL A CA 1
ATOM 701 C C . VAL A 1 83 ? -56.938 29.125 0.706 1 23.92 83 VAL A C 1
ATOM 703 O O . VAL A 1 83 ? -56.75 29 1.92 1 23.92 83 VAL A O 1
ATOM 706 N N . GLN A 1 84 ? -58.156 29.219 0.084 1 21.78 84 GLN A N 1
ATOM 707 C CA . GLN A 1 84 ? -59.219 29.641 0.992 1 21.78 84 GLN A CA 1
ATOM 708 C C . GLN A 1 84 ? -59.562 28.531 1.992 1 21.78 84 GLN A C 1
ATOM 710 O O . GLN A 1 84 ? -60.188 28.797 3.031 1 21.78 84 GLN A O 1
ATOM 715 N N . PHE A 1 85 ? -59.5 27.281 1.48 1 22.3 85 PHE A N 1
ATOM 716 C CA . PHE A 1 85 ? -60.531 26.484 2.162 1 22.3 85 PHE A CA 1
ATOM 717 C C . PHE A 1 85 ? -60.188 26.328 3.641 1 22.3 85 PHE A C 1
ATOM 719 O O . PHE A 1 85 ? -61.062 26.375 4.496 1 22.3 85 PHE A O 1
ATOM 726 N N . HIS A 1 86 ? -59 25.688 3.908 1 22.69 86 HIS A N 1
ATOM 727 C CA . HIS A 1 86 ? -59.094 25.016 5.203 1 22.69 86 HIS A CA 1
ATOM 728 C C . HIS A 1 86 ? -59.062 26.031 6.348 1 22.69 86 HIS A C 1
ATOM 730 O O . HIS A 1 86 ? -58 26.422 6.805 1 22.69 86 HIS A O 1
ATOM 736 N N . LEU A 1 87 ? -59.656 27.203 6.117 1 23.31 87 LEU A N 1
ATOM 737 C CA . LEU A 1 87 ? -59.781 28.297 7.074 1 23.31 87 LEU A CA 1
ATOM 738 C C . LEU A 1 87 ? -60.344 27.797 8.398 1 23.31 87 LEU A C 1
ATOM 740 O O . LEU A 1 87 ? -60 28.328 9.461 1 23.31 87 LEU A O 1
ATOM 744 N N . SER A 1 88 ? -61.406 26.969 8.266 1 20.36 88 SER A N 1
ATOM 745 C CA . SER A 1 88 ? -62.438 27.109 9.289 1 20.36 88 SER A CA 1
ATOM 746 C C . SER A 1 88 ? -61.938 26.625 10.648 1 20.36 88 SER A C 1
ATOM 748 O O . SER A 1 88 ? -62.375 27.125 11.688 1 20.36 88 SER A O 1
ATOM 750 N N . ILE A 1 89 ? -61.406 25.391 10.641 1 21.55 89 ILE A N 1
ATOM 751 C CA . ILE A 1 89 ? -61.906 24.688 11.828 1 21.55 89 ILE A CA 1
ATOM 752 C C . ILE A 1 89 ? -61.25 25.281 13.078 1 21.55 89 ILE A C 1
ATOM 754 O O . ILE A 1 89 ? -61.906 25.422 14.109 1 21.55 89 ILE A O 1
ATOM 758 N N . ILE A 1 90 ? -59.906 25.375 13.023 1 20.72 90 ILE A N 1
ATOM 759 C CA . ILE A 1 90 ? -59.375 25.281 14.383 1 20.72 90 ILE A CA 1
ATOM 760 C C . ILE A 1 90 ? -59.562 26.609 15.109 1 20.72 90 ILE A C 1
ATOM 762 O O . ILE A 1 90 ? -58.781 27.547 14.914 1 20.72 90 ILE A O 1
ATOM 766 N N . LEU A 1 91 ? -60.719 27.25 14.945 1 21.83 91 LEU A N 1
ATOM 767 C CA . LEU A 1 91 ? -61.031 28.5 15.617 1 21.83 91 LEU A CA 1
ATOM 768 C C . LEU A 1 91 ? -60.844 28.375 17.125 1 21.83 91 LEU A C 1
ATOM 770 O O . LEU A 1 91 ? -61.219 29.281 17.875 1 21.83 91 LEU A O 1
ATOM 774 N N . ALA A 1 92 ? -60.688 27.188 17.625 1 19.25 92 ALA A N 1
ATOM 775 C CA . ALA A 1 92 ? -61.156 27.234 19 1 19.25 92 ALA A CA 1
ATOM 776 C C . ALA A 1 92 ? -60.562 28.438 19.75 1 19.25 92 ALA A C 1
ATOM 778 O O . ALA A 1 92 ? -59.562 29.016 19.297 1 19.25 92 ALA A O 1
ATOM 779 N N . ARG A 1 93 ? -60.656 28.406 21.203 1 20.8 93 ARG A N 1
ATOM 780 C CA . ARG A 1 93 ? -61 29.203 22.375 1 20.8 93 ARG A CA 1
ATOM 781 C C . ARG A 1 93 ? -59.812 30.078 22.797 1 20.8 93 ARG A C 1
ATOM 783 O O . ARG A 1 93 ? -59.844 30.672 23.875 1 20.8 93 ARG A O 1
ATOM 790 N N . TYR A 1 94 ? -58.688 30.047 22.078 1 18.97 94 TYR A N 1
ATOM 791 C CA . TYR A 1 94 ? -57.656 30.641 22.906 1 18.97 94 TYR A CA 1
ATOM 792 C C . TYR A 1 94 ? -57.938 32.125 23.156 1 18.97 94 TYR A C 1
ATOM 794 O O . TYR A 1 94 ? -58.125 32.875 22.203 1 18.97 94 TYR A O 1
ATOM 802 N N . THR A 1 95 ? -58.781 32.438 24.266 1 20.47 95 THR A N 1
ATOM 803 C CA . THR A 1 95 ? -59.031 33.75 24.812 1 20.47 95 THR A CA 1
ATOM 804 C C . THR A 1 95 ? -57.688 34.5 24.984 1 20.47 95 THR A C 1
ATOM 806 O O . THR A 1 95 ? -56.812 34.031 25.688 1 20.47 95 THR A O 1
ATOM 809 N N . TYR A 1 96 ? -57.219 35.125 23.969 1 21.09 96 TYR A N 1
ATOM 810 C CA . TYR A 1 96 ? -56.062 36 23.922 1 21.09 96 TYR A CA 1
ATOM 811 C C . TYR A 1 96 ? -56.219 37.156 24.875 1 21.09 96 TYR A C 1
ATOM 813 O O . TYR A 1 96 ? -57.062 38.031 24.656 1 21.09 96 TYR A O 1
ATOM 821 N N . THR A 1 97 ? -56.5 36.906 26.234 1 21.52 97 THR A N 1
ATOM 822 C CA . THR A 1 97 ? -56.5 38.125 27.047 1 21.52 97 THR A CA 1
ATOM 823 C C . THR A 1 97 ? -55.25 38.969 26.766 1 21.52 97 THR A C 1
ATOM 825 O O . THR A 1 97 ? -54.125 38.438 26.75 1 21.52 97 THR A O 1
ATOM 828 N N . TYR A 1 98 ? -55.438 40 25.984 1 23.22 98 TYR A N 1
ATOM 829 C CA . TYR A 1 98 ? -54.562 41.094 25.594 1 23.22 98 TYR A CA 1
ATOM 830 C C . TYR A 1 98 ? -53.875 41.719 26.797 1 23.22 98 TYR A C 1
ATOM 832 O O . TYR A 1 98 ? -54.5 42.562 27.484 1 23.22 98 TYR A O 1
ATOM 840 N N . CYS A 1 99 ? -53.625 40.969 27.906 1 22.7 99 CYS A N 1
ATOM 841 C CA . CYS A 1 99 ? -53.062 41.812 28.938 1 22.7 99 CYS A CA 1
ATOM 842 C C . CYS A 1 99 ? -51.875 42.625 28.422 1 22.7 99 CYS A C 1
ATOM 844 O O . CYS A 1 99 ? -50.969 42.062 27.766 1 22.7 99 CYS A O 1
ATOM 846 N N . ASN A 1 100 ? -52.094 43.875 28.109 1 24.64 100 ASN A N 1
ATOM 847 C CA . ASN A 1 100 ? -51.25 44.969 27.656 1 24.64 100 ASN A CA 1
ATOM 848 C C . ASN A 1 100 ? -49.938 45.031 28.453 1 24.64 100 ASN A C 1
ATOM 850 O O . ASN A 1 100 ? -49.281 46.062 28.5 1 24.64 100 ASN A O 1
ATOM 854 N N . THR A 1 101 ? -49.688 44.094 29.422 1 27.2 101 THR A N 1
ATOM 855 C CA . THR A 1 101 ? -48.5 44.5 30.203 1 27.2 101 THR A CA 1
ATOM 856 C C . THR A 1 101 ? -47.312 44.719 29.312 1 27.2 101 THR A C 1
ATOM 858 O O . THR A 1 101 ? -47.094 44 28.344 1 27.2 101 THR A O 1
ATOM 861 N N . PRO A 1 102 ? -46.75 46 29.25 1 27.84 102 PRO A N 1
ATOM 862 C CA . PRO A 1 102 ? -45.594 46.344 28.453 1 27.84 102 PRO A CA 1
ATOM 863 C C . PRO A 1 102 ? -44.469 45.312 28.562 1 27.84 102 PRO A C 1
ATOM 865 O O . PRO A 1 102 ? -44 45.031 29.672 1 27.84 102 PRO A O 1
ATOM 868 N N . SER A 1 103 ? -44.719 44.125 28.125 1 26.55 103 SER A N 1
ATOM 869 C CA . SER A 1 103 ? -43.719 43.062 28.219 1 26.55 103 SER A CA 1
ATOM 870 C C . SER A 1 103 ? -42.375 43.562 27.688 1 26.55 103 SER A C 1
ATOM 872 O O . SER A 1 103 ? -42.25 43.969 26.547 1 26.55 103 SER A O 1
ATOM 874 N N . THR A 1 104 ? -41.656 44.344 28.547 1 27.47 104 THR A N 1
ATOM 875 C CA . THR A 1 104 ? -40.25 44.594 28.219 1 27.47 104 THR A CA 1
ATOM 876 C C . THR A 1 104 ? -39.594 43.344 27.641 1 27.47 104 THR A C 1
ATOM 878 O O . THR A 1 104 ? -39.562 42.312 28.281 1 27.47 104 THR A O 1
ATOM 881 N N . HIS A 1 105 ? -39.969 43.062 26.422 1 28.61 105 HIS A N 1
ATOM 882 C CA . HIS A 1 105 ? -39.188 42.062 25.688 1 28.61 105 HIS A CA 1
ATOM 883 C C . HIS A 1 105 ? -37.688 42.219 25.953 1 28.61 105 HIS A C 1
ATOM 885 O O . HIS A 1 105 ? -37.094 43.25 25.625 1 28.61 105 HIS A O 1
ATOM 891 N N . THR A 1 106 ? -37.375 41.906 27.234 1 25.94 106 THR A N 1
ATOM 892 C CA . THR A 1 106 ? -35.938 41.75 27.359 1 25.94 106 THR A CA 1
ATOM 893 C C . THR A 1 106 ? -35.344 40.969 26.172 1 25.94 106 THR A C 1
ATOM 895 O O . THR A 1 106 ? -35.844 39.906 25.844 1 25.94 106 THR A O 1
ATOM 898 N N . LEU A 1 107 ? -34.969 41.656 25.188 1 28.55 107 LEU A N 1
ATOM 899 C CA . LEU A 1 107 ? -34.062 41.031 24.219 1 28.55 107 LEU A CA 1
ATOM 900 C C . LEU A 1 107 ? -33.219 39.969 24.891 1 28.55 107 LEU A C 1
ATOM 902 O O . LEU A 1 107 ? -32.375 40.281 25.734 1 28.55 107 LEU A O 1
ATOM 906 N N . VAL A 1 108 ? -33.812 38.906 25.312 1 30.58 108 VAL A N 1
ATOM 907 C CA . VAL A 1 108 ? -32.906 37.781 25.547 1 30.58 108 VAL A CA 1
ATOM 908 C C . VAL A 1 108 ? -31.844 37.75 24.438 1 30.58 108 VAL A C 1
ATOM 910 O O . VAL A 1 108 ? -32.156 37.562 23.266 1 30.58 108 VAL A O 1
ATOM 913 N N . ALA A 1 109 ? -31.031 38.719 24.531 1 31.81 109 ALA A N 1
ATOM 914 C CA . ALA A 1 109 ? -29.828 38.469 23.734 1 31.81 109 ALA A CA 1
ATOM 915 C C . ALA A 1 109 ? -29.578 37 23.562 1 31.81 109 ALA A C 1
ATOM 917 O O . ALA A 1 109 ? -29.531 36.25 24.547 1 31.81 109 ALA A O 1
ATOM 918 N N . PHE A 1 110 ? -30.219 36.344 22.672 1 35.03 110 PHE A N 1
ATOM 919 C CA . PHE A 1 110 ? -29.719 35.062 22.219 1 35.03 110 PHE A CA 1
ATOM 920 C C . PHE A 1 110 ? -28.25 34.906 22.562 1 35.03 110 PHE A C 1
ATOM 922 O O . PHE A 1 110 ? -27.375 35.438 21.875 1 35.03 110 PHE A O 1
ATOM 929 N N . MET A 1 111 ? -27.984 35.031 23.812 1 35.41 111 MET A N 1
ATOM 930 C CA . MET A 1 111 ? -26.609 34.625 24.125 1 35.41 111 MET A CA 1
ATOM 931 C C . MET A 1 111 ? -26.234 33.344 23.375 1 35.41 111 MET A C 1
ATOM 933 O O . MET A 1 111 ? -26.969 32.344 23.422 1 35.41 111 MET A O 1
ATOM 937 N N . ALA A 1 112 ? -25.719 33.406 22.266 1 45 112 ALA A N 1
ATOM 938 C CA . ALA A 1 112 ? -25.078 32.281 21.609 1 45 112 ALA A CA 1
ATOM 939 C C . ALA A 1 112 ? -24.703 31.188 22.625 1 45 112 ALA A C 1
ATOM 941 O O . ALA A 1 112 ? -24.234 31.5 23.719 1 45 112 ALA A O 1
ATOM 942 N N . LYS A 1 113 ? -25.344 30.172 22.609 1 53.09 113 LYS A N 1
ATOM 943 C CA . LYS A 1 113 ? -24.938 29 23.406 1 53.09 113 LYS A CA 1
ATOM 944 C C . LYS A 1 113 ? -23.422 28.906 23.531 1 53.09 113 LYS A C 1
ATOM 946 O O . LYS A 1 113 ? -22.703 29 22.531 1 53.09 113 LYS A O 1
ATOM 951 N N . PRO A 1 114 ? -23.031 29.078 24.781 1 69.81 114 PRO A N 1
ATOM 952 C CA . PRO A 1 114 ? -21.578 29.031 25 1 69.81 114 PRO A CA 1
ATOM 953 C C . PRO A 1 114 ? -20.922 27.812 24.359 1 69.81 114 PRO A C 1
ATOM 955 O O . PRO A 1 114 ? -21.5 26.719 24.359 1 69.81 114 PRO A O 1
ATOM 958 N N . VAL A 1 115 ? -19.922 28.125 23.5 1 82.25 115 VAL A N 1
ATOM 959 C CA . VAL A 1 115 ? -19.109 27.078 22.891 1 82.25 115 VAL A CA 1
ATOM 960 C C . VAL A 1 115 ? -18.406 26.281 23.984 1 82.25 115 VAL A C 1
ATOM 962 O O . VAL A 1 115 ? -17.891 26.844 24.953 1 82.25 115 VAL A O 1
ATOM 965 N N . SER A 1 116 ? -18.625 24.922 24 1 91.38 116 SER A N 1
ATOM 966 C CA . SER A 1 116 ? -17.984 24.047 24.984 1 91.38 116 SER A CA 1
ATOM 967 C C . SER A 1 116 ? -16.469 24.062 24.828 1 91.38 116 SER A C 1
ATOM 969 O O . SER A 1 116 ? -15.945 23.891 23.719 1 91.38 116 SER A O 1
ATOM 971 N N . ILE A 1 117 ? -15.719 24.359 25.969 1 95.25 117 ILE A N 1
ATOM 972 C CA . ILE A 1 117 ? -14.266 24.453 25.906 1 95.25 117 ILE A CA 1
ATOM 973 C C . ILE A 1 117 ? -13.641 23.656 27.047 1 95.25 117 ILE A C 1
ATOM 975 O O . ILE A 1 117 ? -14.281 23.438 28.078 1 95.25 117 ILE A O 1
ATOM 979 N N . GLU A 1 118 ? -12.492 23.172 26.844 1 97.5 118 GLU A N 1
ATOM 980 C CA . GLU A 1 118 ? -11.578 22.656 27.859 1 97.5 118 GLU A CA 1
ATOM 981 C C . GLU A 1 118 ? -10.445 23.656 28.141 1 97.5 118 GLU A C 1
ATOM 983 O O . GLU A 1 118 ? -9.781 24.125 27.219 1 97.5 118 GLU A O 1
ATOM 988 N N . VAL A 1 119 ? -10.25 23.953 29.484 1 98.12 119 VAL A N 1
ATOM 989 C CA . VAL A 1 119 ? -9.297 25 29.812 1 98.12 119 VAL A CA 1
ATOM 990 C C . VAL A 1 119 ? -8.062 24.391 30.469 1 98.12 119 VAL A C 1
ATOM 992 O O . VAL A 1 119 ? -8.188 23.562 31.375 1 98.12 119 VAL A O 1
ATOM 995 N N . TRP A 1 120 ? -6.934 24.734 29.938 1 98.31 120 TRP A N 1
ATOM 996 C CA . TRP A 1 120 ? -5.645 24.359 30.516 1 98.31 120 TRP A CA 1
ATOM 997 C C . TRP A 1 120 ? -4.918 25.594 31.062 1 98.31 120 TRP A C 1
ATOM 999 O O . TRP A 1 120 ? -4.855 26.625 30.375 1 98.31 120 TRP A O 1
ATOM 1009 N N . ASN A 1 121 ? -4.414 25.578 32.312 1 98.31 121 ASN A N 1
ATOM 1010 C CA . ASN A 1 121 ? -3.725 26.688 32.938 1 98.31 121 ASN A CA 1
ATOM 1011 C C . ASN A 1 121 ? -4.609 27.922 33 1 98.31 121 ASN A C 1
ATOM 1013 O O . ASN A 1 121 ? -4.262 28.969 32.469 1 98.31 121 ASN A O 1
ATOM 1017 N N . PRO A 1 122 ? -5.773 27.875 33.75 1 97.69 122 PRO A N 1
ATOM 1018 C CA . PRO A 1 122 ? -6.797 28.922 33.781 1 97.69 122 PRO A CA 1
ATOM 1019 C C . PRO A 1 122 ? -6.242 30.281 34.219 1 97.69 122 PRO A C 1
ATOM 1021 O O . PRO A 1 122 ? -6.809 31.328 33.844 1 97.69 122 PRO A O 1
ATOM 1024 N N . ASN A 1 123 ? -5.137 30.328 34.875 1 97.31 123 ASN A N 1
ATOM 1025 C CA . ASN A 1 123 ? -4.598 31.594 35.375 1 97.31 123 ASN A CA 1
ATOM 1026 C C . ASN A 1 123 ? -3.447 32.094 34.5 1 97.31 123 ASN A C 1
ATOM 1028 O O . ASN A 1 123 ? -2.729 33 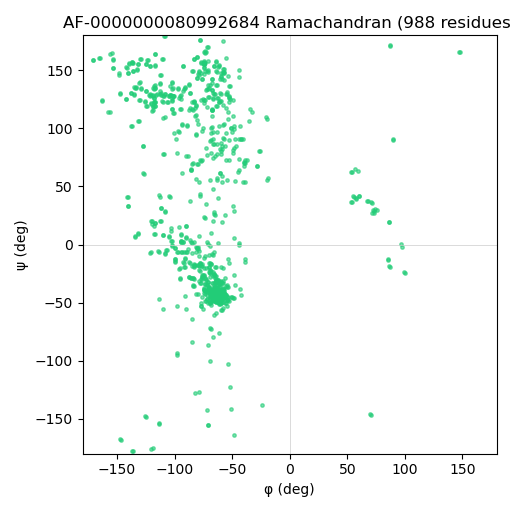34.906 1 97.31 123 ASN A O 1
ATOM 1032 N N . GLY A 1 124 ? -3.238 31.516 33.344 1 98 124 GLY A N 1
ATOM 1033 C CA . GLY A 1 124 ? -2.176 31.953 32.469 1 98 124 GLY A CA 1
ATOM 1034 C C . GLY A 1 124 ? -2.367 33.375 31.953 1 98 124 GLY A C 1
ATOM 1035 O O . GLY A 1 124 ? -3.5 33.844 31.812 1 98 124 GLY A O 1
ATOM 1036 N N . LYS A 1 125 ? -1.306 33.969 31.578 1 98.12 125 LYS A N 1
ATOM 1037 C CA . LYS A 1 125 ? -1.285 35.375 31.188 1 98.12 125 LYS A CA 1
ATOM 1038 C C . LYS A 1 125 ? -1.794 35.531 29.75 1 98.12 125 LYS A C 1
ATOM 1040 O O . LYS A 1 125 ? -2.494 36.5 29.453 1 98.12 125 LYS A O 1
ATOM 1045 N N . TYR A 1 126 ? -1.405 34.719 28.922 1 98.62 126 TYR A N 1
ATOM 1046 C CA . TYR A 1 126 ? -1.738 34.812 27.516 1 98.62 126 TYR A CA 1
ATOM 1047 C C . TYR A 1 126 ? -2.84 33.844 27.141 1 98.62 126 TYR A C 1
ATOM 1049 O O . TYR A 1 126 ? -2.697 32.625 27.344 1 98.62 126 TYR A O 1
ATOM 1057 N N . ARG A 1 127 ? -3.896 34.281 26.547 1 98.75 127 ARG A N 1
ATOM 1058 C CA . ARG A 1 127 ? -5.035 33.438 26.188 1 98.75 127 ARG A CA 1
ATOM 1059 C C . ARG A 1 127 ? -4.926 32.938 24.766 1 98.75 127 ARG A C 1
ATOM 1061 O O . ARG A 1 127 ? -4.914 33.75 23.812 1 98.75 127 ARG A O 1
ATOM 1068 N N . VAL A 1 128 ? -4.82 31.656 24.641 1 98.88 128 VAL A N 1
ATOM 1069 C CA . VAL A 1 128 ? -4.742 31 23.344 1 98.88 128 VAL A CA 1
ATOM 1070 C C . VAL A 1 128 ? -5.941 30.078 23.156 1 98.88 128 VAL A C 1
ATOM 1072 O O . VAL A 1 128 ? -6.32 29.344 24.078 1 98.88 128 VAL A O 1
ATOM 1075 N N . VAL A 1 129 ? -6.535 30.094 21.969 1 98.75 129 VAL A N 1
ATOM 1076 C CA . VAL A 1 129 ? -7.688 29.266 21.656 1 98.75 129 VAL A CA 1
ATOM 1077 C C . VAL A 1 129 ? -7.32 28.266 20.547 1 98.75 129 VAL A C 1
ATOM 1079 O O . VAL A 1 129 ? -6.715 28.641 19.547 1 98.75 129 VAL A O 1
ATOM 1082 N N . SER A 1 130 ? -7.598 27.062 20.781 1 98.62 130 SER A N 1
ATOM 1083 C CA . SER A 1 130 ? -7.582 26.062 19.719 1 98.62 130 SER A CA 1
ATOM 1084 C C . SER A 1 130 ? -9 25.688 19.297 1 98.62 130 SER A C 1
ATOM 1086 O O . SER A 1 130 ? -9.812 25.281 20.125 1 98.62 130 SER A O 1
ATOM 1088 N N . THR A 1 131 ? -9.258 25.766 18.031 1 98.06 131 THR A N 1
ATOM 1089 C CA . THR A 1 131 ? -10.625 25.578 17.547 1 98.06 131 THR A CA 1
ATOM 1090 C C . THR A 1 131 ? -11.008 24.094 17.594 1 98.06 131 THR A C 1
ATOM 1092 O O . THR A 1 131 ? -12.188 23.75 17.531 1 98.06 131 THR A O 1
ATOM 1095 N N . LYS A 1 132 ? -10.008 23.25 17.641 1 97.5 132 LYS A N 1
ATOM 1096 C CA . LYS A 1 132 ? -10.227 21.812 17.766 1 97.5 132 LYS A CA 1
ATOM 1097 C C . LYS A 1 132 ? -9.18 21.188 18.688 1 97.5 132 LYS A C 1
ATOM 1099 O O . LYS A 1 132 ? -8.07 21.719 18.828 1 97.5 132 LYS A O 1
ATOM 1104 N N . PRO A 1 133 ? -9.625 20.031 19.344 1 97 133 PRO A N 1
ATOM 1105 C CA . PRO A 1 133 ? -8.555 19.234 19.938 1 97 133 PRO A CA 1
ATOM 1106 C C . PRO A 1 133 ? -7.582 18.672 18.891 1 97 133 PRO A C 1
ATOM 1108 O O . PRO A 1 133 ? -7.98 18.406 17.75 1 97 133 PRO A O 1
ATOM 1111 N N . MET A 1 134 ? -6.355 18.516 19.234 1 97.5 134 MET A N 1
ATOM 1112 C CA . MET A 1 134 ? -5.332 18 18.328 1 97.5 134 MET A CA 1
ATOM 1113 C C . MET A 1 134 ? -4.551 16.859 18.984 1 97.5 134 MET A C 1
ATOM 1115 O O . MET A 1 134 ? -4.559 16.719 20.203 1 97.5 134 MET A O 1
ATOM 1119 N N . PRO A 1 135 ? -3.908 16.031 18.219 1 96.69 135 PRO A N 1
ATOM 1120 C CA . PRO A 1 135 ? -3.188 14.875 18.766 1 96.69 135 PRO A CA 1
ATOM 1121 C C . PRO A 1 135 ? -1.979 15.273 19.609 1 96.69 135 PRO A C 1
ATOM 1123 O O . PRO A 1 135 ? -1.27 16.219 19.266 1 96.69 135 PRO A O 1
ATOM 1126 N N . GLY A 1 136 ? -1.802 14.461 20.703 1 95.69 136 GLY A N 1
ATOM 1127 C CA . GLY A 1 136 ? -0.636 14.641 21.562 1 95.69 136 GLY A CA 1
ATOM 1128 C C . GLY A 1 136 ? -0.849 15.672 22.656 1 95.69 136 GLY A C 1
ATOM 1129 O O . GLY A 1 136 ? -1.834 16.406 22.625 1 95.69 136 GLY A O 1
ATOM 1130 N N . THR A 1 137 ? 0.108 15.734 23.531 1 97 137 THR A N 1
ATOM 1131 C CA . THR A 1 137 ? -0.005 16.656 24.641 1 97 137 THR A CA 1
ATOM 1132 C C . THR A 1 137 ? 1.166 17.641 24.656 1 97 137 THR A C 1
ATOM 1134 O O . THR A 1 137 ? 1.138 18.641 25.375 1 97 137 THR A O 1
ATOM 1137 N N . ARG A 1 138 ? 2.076 17.406 23.828 1 97.5 138 ARG A N 1
ATOM 1138 C CA . ARG A 1 138 ? 3.262 18.25 23.828 1 97.5 138 ARG A CA 1
ATOM 1139 C C . ARG A 1 138 ? 2.898 19.703 23.531 1 97.5 138 ARG A C 1
ATOM 1141 O O . ARG A 1 138 ? 3.406 20.625 24.172 1 97.5 138 ARG A O 1
ATOM 1148 N N . TRP A 1 139 ? 2.029 19.891 22.531 1 98.38 139 TRP A N 1
ATOM 1149 C CA . TRP A 1 139 ? 1.642 21.25 22.141 1 98.38 139 TRP A CA 1
ATOM 1150 C C . TRP A 1 139 ? 0.926 21.953 23.281 1 98.38 139 TRP A C 1
ATOM 1152 O O . TRP A 1 139 ? 1.124 23.156 23.5 1 98.38 139 TRP A O 1
ATOM 1162 N N . ILE A 1 140 ? 0.228 21.234 24.078 1 98.56 140 ILE A N 1
ATOM 1163 C CA . ILE A 1 140 ? -0.461 21.781 25.25 1 98.56 140 ILE A CA 1
ATOM 1164 C C . ILE A 1 140 ? 0.562 22.203 26.297 1 98.56 140 ILE A C 1
ATOM 1166 O O . ILE A 1 140 ? 0.526 23.344 26.797 1 98.56 140 ILE A O 1
ATOM 1170 N N . ASN A 1 141 ? 1.462 21.266 26.562 1 98.19 141 ASN A N 1
ATOM 1171 C CA . ASN A 1 141 ? 2.469 21.5 27.594 1 98.19 141 ASN A CA 1
ATOM 1172 C C . ASN A 1 141 ? 3.355 22.703 27.25 1 98.19 141 ASN A C 1
ATOM 1174 O O . ASN A 1 141 ? 3.697 23.5 28.125 1 98.19 141 ASN A O 1
ATOM 1178 N N . LEU A 1 142 ? 3.695 22.812 26.031 1 98.12 142 LEU A N 1
ATOM 1179 C CA . LEU A 1 142 ? 4.547 23.922 25.609 1 98.12 142 LEU A CA 1
ATOM 1180 C C . LEU A 1 142 ? 3.85 25.25 25.828 1 98.12 142 LEU A C 1
ATOM 1182 O O . LEU A 1 142 ? 4.48 26.234 26.25 1 98.12 142 LEU A O 1
ATOM 1186 N N . LEU A 1 143 ? 2.559 25.328 25.609 1 98.62 143 LEU A N 1
ATOM 1187 C CA . LEU A 1 143 ? 1.807 26.562 25.797 1 98.62 143 LEU A CA 1
ATOM 1188 C C . LEU A 1 143 ? 1.647 26.891 27.266 1 98.62 143 LEU A C 1
ATOM 1190 O O . LEU A 1 143 ? 1.943 28.016 27.703 1 98.62 143 LEU A O 1
ATOM 1194 N N . ILE A 1 144 ? 1.274 25.906 28.047 1 98.38 144 ILE A N 1
ATOM 1195 C CA . ILE A 1 144 ? 0.948 26.188 29.438 1 98.38 144 ILE A CA 1
ATOM 1196 C C . ILE A 1 144 ? 2.227 26.469 30.219 1 98.38 144 ILE A C 1
ATOM 1198 O O . ILE A 1 144 ? 2.223 27.281 31.156 1 98.38 144 ILE A O 1
ATOM 1202 N N . GLN A 1 145 ? 3.285 25.828 29.875 1 97.56 145 GLN A N 1
ATOM 1203 C CA . GLN A 1 145 ? 4.562 26.062 30.547 1 97.56 145 GLN A CA 1
ATOM 1204 C C . GLN A 1 145 ? 5.109 27.453 30.219 1 97.56 145 GLN A C 1
ATOM 1206 O O . GLN A 1 145 ? 6.008 27.938 30.906 1 97.56 145 GLN A O 1
ATOM 1211 N N . ASN A 1 146 ? 4.57 28.031 29.219 1 98.06 146 ASN A N 1
ATOM 1212 C CA . ASN A 1 146 ? 4.977 29.391 28.844 1 98.06 146 ASN A CA 1
ATOM 1213 C C . ASN A 1 146 ? 3.883 30.406 29.172 1 98.06 146 ASN A C 1
ATOM 1215 O O . ASN A 1 146 ? 3.697 31.375 28.438 1 98.06 146 ASN A O 1
ATOM 1219 N N . ASP A 1 147 ? 3.072 30.156 30.156 1 98.31 147 ASP A N 1
ATOM 1220 C CA . ASP A 1 147 ? 2.133 31.047 30.812 1 98.31 147 ASP A CA 1
ATOM 1221 C C . ASP A 1 147 ? 0.928 31.344 29.922 1 98.31 147 ASP A C 1
ATOM 1223 O O . ASP A 1 147 ? 0.348 32.438 29.984 1 98.31 147 ASP A O 1
ATOM 1227 N N . CYS A 1 148 ? 0.595 30.406 29.078 1 98.56 148 CYS A N 1
ATOM 1228 C CA . CYS A 1 148 ? -0.618 30.547 28.266 1 98.56 148 CYS A CA 1
ATOM 1229 C C . CYS A 1 148 ? -1.804 29.891 28.969 1 98.56 148 CYS A C 1
ATOM 1231 O O . CYS A 1 148 ? -1.665 28.812 29.547 1 98.56 148 CYS A O 1
ATOM 1233 N N . ARG A 1 149 ? -2.838 30.578 29.016 1 98.69 149 ARG A N 1
ATOM 1234 C CA . ARG A 1 149 ? -4.145 29.953 29.234 1 98.69 149 ARG A CA 1
ATOM 1235 C C . ARG A 1 149 ? -4.703 29.375 27.938 1 98.69 149 ARG A C 1
ATOM 1237 O O . ARG A 1 149 ? -5.086 30.125 27.031 1 98.69 149 ARG A O 1
ATOM 1244 N N . LEU A 1 150 ? -4.762 28.078 27.875 1 98.81 150 LEU A N 1
ATOM 1245 C CA . LEU A 1 150 ? -5.199 27.438 26.656 1 98.81 150 LEU A CA 1
ATOM 1246 C C . LEU A 1 150 ? -6.648 26.969 26.766 1 98.81 150 LEU A C 1
ATOM 1248 O O . LEU A 1 150 ? -7.023 26.312 27.734 1 98.81 150 LEU A O 1
ATOM 1252 N N . GLU A 1 151 ? -7.422 27.391 25.766 1 98.62 151 GLU A N 1
ATOM 1253 C CA . GLU A 1 151 ? -8.805 26.938 25.656 1 98.62 151 GLU A CA 1
ATOM 1254 C C . GLU A 1 151 ? -9.016 26.141 24.375 1 98.62 151 GLU A C 1
ATOM 1256 O O . GLU A 1 151 ? -8.805 26.656 23.281 1 98.62 151 GLU A O 1
ATOM 1261 N N . ILE A 1 152 ? -9.406 24.891 24.547 1 98.38 152 ILE A N 1
ATOM 1262 C CA . ILE A 1 152 ? -9.648 24 23.422 1 98.38 152 ILE A CA 1
ATOM 1263 C C . ILE A 1 152 ? -11.148 23.797 23.234 1 98.38 152 ILE A C 1
ATOM 1265 O O . ILE A 1 152 ? -11.852 23.359 24.141 1 98.38 152 ILE A O 1
ATOM 1269 N N . CYS A 1 153 ? -11.609 24.125 22.047 1 97.5 153 CYS A N 1
ATOM 1270 C CA . CYS A 1 153 ? -13.023 23.922 21.75 1 97.5 153 CYS A CA 1
ATOM 1271 C C . CYS A 1 153 ? -13.375 22.438 21.688 1 97.5 153 CYS A C 1
ATOM 1273 O O . CYS A 1 153 ? -12.703 21.672 20.984 1 97.5 153 CYS A O 1
ATOM 1275 N N . THR A 1 154 ? -14.438 22 22.328 1 94.75 154 THR A N 1
ATOM 1276 C CA . THR A 1 154 ? -14.812 20.594 22.375 1 94.75 154 THR A CA 1
ATOM 1277 C C . THR A 1 154 ? -16.188 20.375 21.719 1 94.75 154 THR A C 1
ATOM 1279 O O . THR A 1 154 ? -16.812 19.344 21.922 1 94.75 154 THR A O 1
ATOM 1282 N N . GLU A 1 155 ? -16.562 21.391 20.984 1 91.38 155 GLU A N 1
ATOM 1283 C CA . GLU A 1 155 ? -17.812 21.234 20.266 1 91.38 155 GLU A CA 1
ATOM 1284 C C . GLU A 1 155 ? -17.781 20.016 19.344 1 91.38 155 GLU A C 1
ATOM 1286 O O . GLU A 1 155 ? -16.75 19.75 18.719 1 91.38 155 GLU A O 1
ATOM 1291 N N . LYS A 1 156 ? -18.922 19.375 19.141 1 86.94 156 LYS A N 1
ATOM 1292 C CA . LYS A 1 156 ? -19.016 18.156 18.328 1 86.94 156 LYS A CA 1
ATOM 1293 C C . LYS A 1 156 ? -19.109 18.5 16.844 1 86.94 156 LYS A C 1
ATOM 1295 O O . LYS A 1 156 ? -18.828 17.656 15.992 1 86.94 156 LYS A O 1
ATOM 1300 N N . LYS A 1 157 ? -19.438 19.688 16.609 1 88.88 157 LYS A N 1
ATOM 1301 C CA . LYS A 1 157 ? -19.531 20.125 15.211 1 88.88 157 LYS A CA 1
ATOM 1302 C C . LYS A 1 157 ? -18.188 19.953 14.5 1 88.88 157 LYS A C 1
ATOM 1304 O O . LYS A 1 157 ? -17.156 20.422 14.992 1 88.88 157 LYS A O 1
ATOM 1309 N N . THR A 1 158 ? -18.234 19.328 13.359 1 88.88 158 THR A N 1
ATOM 1310 C CA . THR A 1 158 ? -17.016 19.031 12.625 1 88.88 158 THR A CA 1
ATOM 1311 C C . THR A 1 158 ? -16.344 20.328 12.156 1 88.88 158 THR A C 1
ATOM 1313 O O . THR A 1 158 ? -15.133 20.5 12.312 1 88.88 158 THR A O 1
ATOM 1316 N N . ILE A 1 159 ? -17.125 21.172 11.578 1 90.31 159 ILE A N 1
ATOM 1317 C CA . ILE A 1 159 ? -16.625 22.469 11.133 1 90.31 159 ILE A CA 1
ATOM 1318 C C . ILE A 1 159 ? -17.328 23.578 11.891 1 90.31 159 ILE A C 1
ATOM 1320 O O . ILE A 1 159 ? -18.562 23.688 11.859 1 90.31 159 ILE A O 1
ATOM 1324 N N . LEU A 1 160 ? -16.578 24.406 12.555 1 93.75 160 LEU A N 1
ATOM 1325 C CA . LEU A 1 160 ? -17.141 25.531 13.289 1 93.75 160 LEU A CA 1
ATOM 1326 C C . LEU A 1 160 ? -17.547 26.656 12.344 1 93.75 160 LEU A C 1
ATOM 1328 O O . LEU A 1 160 ? -16.844 26.922 11.359 1 93.75 160 LEU A O 1
ATOM 1332 N N . SER A 1 161 ? -18.656 27.281 12.68 1 93.62 161 SER A N 1
ATOM 1333 C CA . SER A 1 161 ? -19.047 28.469 11.93 1 93.62 161 SER A CA 1
ATOM 1334 C C . SER A 1 161 ? -18.172 29.656 12.297 1 93.62 161 SER A C 1
ATOM 1336 O O . SER A 1 161 ? -17.469 29.641 13.312 1 93.62 161 SER A O 1
ATOM 1338 N N . ILE A 1 162 ? -18.281 30.641 11.453 1 96.5 162 ILE A N 1
ATOM 1339 C CA . ILE A 1 162 ? -17.562 31.875 11.734 1 96.5 162 ILE A CA 1
ATOM 1340 C C . ILE A 1 162 ? -18.047 32.469 13.062 1 96.5 162 ILE A C 1
ATOM 1342 O O . ILE A 1 162 ? -17.234 32.906 13.883 1 96.5 162 ILE A O 1
ATOM 1346 N N . GLU A 1 163 ? -19.344 32.406 13.32 1 95.69 163 GLU A N 1
ATOM 1347 C CA . GLU A 1 163 ? -19.922 32.906 14.562 1 95.69 163 GLU A CA 1
ATOM 1348 C C . GLU A 1 163 ? -19.391 32.125 15.773 1 95.69 163 GLU A C 1
ATOM 1350 O O . GLU A 1 163 ? -19.109 32.719 16.812 1 95.69 163 GLU A O 1
ATOM 1355 N N . ASP A 1 164 ? -19.281 30.844 15.594 1 96.19 164 ASP A N 1
ATOM 1356 C CA . ASP A 1 164 ? -18.734 30.016 16.672 1 96.19 164 ASP A CA 1
ATOM 1357 C C . ASP A 1 164 ? -17.312 30.438 17.031 1 96.19 164 ASP A C 1
ATOM 1359 O O . ASP A 1 164 ? -16.953 30.516 18.203 1 96.19 164 ASP A O 1
ATOM 1363 N N . ILE A 1 165 ? -16.531 30.688 16 1 97.88 165 ILE A N 1
ATOM 1364 C CA . ILE A 1 165 ? -15.125 31.016 16.203 1 97.88 165 ILE A CA 1
ATOM 1365 C C . ILE A 1 165 ? -15 32.406 16.844 1 97.88 165 ILE A C 1
ATOM 1367 O O . ILE A 1 165 ? -14.164 32.625 17.719 1 97.88 165 ILE A O 1
ATOM 1371 N N . ILE A 1 166 ? -15.828 33.312 16.422 1 97.69 166 ILE A N 1
ATOM 1372 C CA . ILE A 1 166 ? -15.836 34.656 17.016 1 97.69 166 ILE A CA 1
ATOM 1373 C C . ILE A 1 166 ? -16.203 34.562 18.484 1 97.69 166 ILE A C 1
ATOM 1375 O O . ILE A 1 166 ? -15.586 35.219 19.328 1 97.69 166 ILE A O 1
ATOM 1379 N N . ALA A 1 167 ? -17.172 33.719 18.75 1 96.75 167 ALA A N 1
ATOM 1380 C CA . ALA A 1 167 ? -17.562 33.531 20.141 1 96.75 167 ALA A CA 1
ATOM 1381 C C . ALA A 1 167 ? -16.406 32.938 20.953 1 96.75 167 ALA A C 1
ATOM 1383 O O . ALA A 1 167 ? -16.234 33.312 22.125 1 96.75 167 ALA A O 1
ATOM 1384 N N . LEU A 1 168 ? -15.641 32.094 20.422 1 97.38 168 LEU A N 1
ATOM 1385 C CA . LEU A 1 168 ? -14.484 31.5 21.078 1 97.38 168 LEU A CA 1
ATOM 1386 C C . LEU A 1 168 ? -13.406 32.531 21.344 1 97.38 168 LEU A C 1
ATOM 1388 O O . LEU A 1 168 ? -12.773 32.531 22.406 1 97.38 168 LEU A O 1
ATOM 1392 N N . ILE A 1 169 ? -13.18 33.375 20.375 1 98 169 ILE A N 1
ATOM 1393 C CA . ILE A 1 169 ? -12.172 34.438 20.484 1 98 169 ILE A CA 1
ATOM 1394 C C . ILE A 1 169 ? -12.539 35.375 21.641 1 98 169 ILE A C 1
ATOM 1396 O O . ILE A 1 169 ? -11.703 35.688 22.484 1 98 169 ILE A O 1
ATOM 1400 N N . GLY A 1 170 ? -13.836 35.844 21.625 1 96.56 170 GLY A N 1
ATOM 1401 C CA . GLY A 1 170 ? -14.305 36.719 22.688 1 96.56 170 GLY A CA 1
ATOM 1402 C C . GLY A 1 170 ? -13.68 38.125 22.625 1 96.56 170 GLY A C 1
ATOM 1403 O O . GLY A 1 170 ? -13.414 38.656 21.547 1 96.56 170 GLY A O 1
ATOM 1404 N N . ASP A 1 171 ? -13.516 38.625 23.859 1 96.19 171 ASP A N 1
ATOM 1405 C CA . ASP A 1 171 ? -13.062 40 23.953 1 96.19 171 ASP A CA 1
ATOM 1406 C C . ASP A 1 171 ? -11.562 40.062 24.219 1 96.19 171 ASP A C 1
ATOM 1408 O O . ASP A 1 171 ? -10.945 41.125 24.062 1 96.19 171 ASP A O 1
ATOM 1412 N N . LYS A 1 172 ? -11.016 38.969 24.562 1 97.75 172 LYS A N 1
ATOM 1413 C CA . LYS A 1 172 ? -9.57 38.875 24.781 1 97.75 172 LYS A CA 1
ATOM 1414 C C . LYS A 1 172 ? -9.023 37.531 24.281 1 97.75 172 LYS A C 1
ATOM 1416 O O . LYS A 1 172 ? -9.492 36.469 24.688 1 97.75 172 LYS A O 1
ATOM 1421 N N . CYS A 1 173 ? -8.086 37.625 23.453 1 98.56 173 CYS A N 1
ATOM 1422 C CA . CYS A 1 173 ? -7.438 36.438 22.859 1 98.56 173 CYS A CA 1
ATOM 1423 C C . CYS A 1 173 ? -6.105 36.844 22.234 1 98.56 173 CYS A C 1
ATOM 1425 O O . CYS A 1 173 ? -6.059 37.688 21.344 1 98.56 173 CYS A O 1
ATOM 1427 N N . ASP A 1 174 ? -5.039 36.188 22.656 1 98.69 174 ASP A N 1
ATOM 1428 C CA . ASP A 1 174 ? -3.715 36.531 22.172 1 98.69 174 ASP A CA 1
ATOM 1429 C C . ASP A 1 174 ? -3.377 35.781 20.891 1 98.69 174 ASP A C 1
ATOM 1431 O O . ASP A 1 174 ? -2.566 36.25 20.078 1 98.69 174 ASP A O 1
ATOM 1435 N N . GLY A 1 175 ? -3.947 34.625 20.719 1 98.81 175 GLY A N 1
ATOM 1436 C CA . GLY A 1 175 ? -3.686 33.844 19.531 1 98.81 175 GLY A CA 1
ATOM 1437 C C . GLY A 1 175 ? -4.684 32.719 19.328 1 98.81 175 GLY A C 1
ATOM 1438 O O . GLY A 1 175 ? -5.383 32.312 20.266 1 98.81 175 GLY A O 1
ATOM 1439 N N . VAL A 1 176 ? -4.758 32.219 18.078 1 98.88 176 VAL A N 1
ATOM 1440 C CA . VAL A 1 176 ? -5.68 31.141 17.75 1 98.88 176 VAL A CA 1
ATOM 1441 C C . VAL A 1 176 ? -4.945 30.078 16.938 1 98.88 176 VAL A C 1
ATOM 1443 O O . VAL A 1 176 ? -4.145 30.406 16.062 1 98.88 176 VAL A O 1
ATOM 1446 N N . ILE A 1 177 ? -5.16 28.859 17.281 1 98.81 177 ILE A N 1
ATOM 1447 C CA . ILE A 1 177 ? -4.793 27.734 16.438 1 98.81 177 ILE A CA 1
ATOM 1448 C C . ILE A 1 177 ? -6.027 27.219 15.703 1 98.81 177 ILE A C 1
ATOM 1450 O O . ILE A 1 177 ? -6.965 26.719 16.328 1 98.81 177 ILE A O 1
ATOM 1454 N N . GLY A 1 178 ? -6.016 27.375 14.422 1 98.12 178 GLY A N 1
ATOM 1455 C CA . GLY A 1 178 ? -7.164 27.016 13.609 1 98.12 178 GLY A CA 1
ATOM 1456 C C . GLY A 1 178 ? -6.926 25.781 12.75 1 98.12 178 GLY A C 1
ATOM 1457 O O . GLY A 1 178 ? -5.855 25.172 12.812 1 98.12 178 GLY A O 1
ATOM 1458 N N . GLN A 1 179 ? -7.949 25.406 12 1 95.94 179 GLN A N 1
ATOM 1459 C CA . GLN A 1 179 ? -7.953 24.219 11.148 1 95.94 179 GLN A CA 1
ATOM 1460 C C . GLN A 1 179 ? -8.117 24.609 9.68 1 95.94 179 GLN A C 1
ATOM 1462 O O . GLN A 1 179 ? -8.609 25.688 9.367 1 95.94 179 GLN A O 1
ATOM 1467 N N . LEU A 1 180 ? -7.797 23.641 8.812 1 92.06 180 LEU A N 1
ATOM 1468 C CA . LEU A 1 180 ? -7.809 23.891 7.375 1 92.06 180 LEU A CA 1
ATOM 1469 C C . LEU A 1 180 ? -9.242 23.969 6.852 1 92.06 180 LEU A C 1
ATOM 1471 O O . LEU A 1 180 ? -9.469 24.438 5.73 1 92.06 180 LEU A O 1
ATOM 1475 N N . THR A 1 181 ? -10.195 23.625 7.645 1 92.12 181 THR A N 1
ATOM 1476 C CA . THR A 1 181 ? -11.586 23.625 7.207 1 92.12 181 THR A CA 1
ATOM 1477 C C . THR A 1 181 ? -12.234 24.969 7.508 1 92.12 181 THR A C 1
ATOM 1479 O O . THR A 1 181 ? -13.391 25.203 7.148 1 92.12 181 THR A O 1
ATOM 1482 N N . GLU A 1 182 ? -11.562 25.812 8.18 1 95 182 GLU A N 1
ATOM 1483 C CA . GLU A 1 182 ? -12.078 27.109 8.609 1 95 182 GLU A CA 1
ATOM 1484 C C . GLU A 1 182 ? -11.664 28.219 7.648 1 95 182 GLU A C 1
ATOM 1486 O O . GLU A 1 182 ? -10.492 28.312 7.262 1 95 182 GLU A O 1
ATOM 1491 N N . ASP A 1 183 ? -12.602 29.062 7.285 1 95.12 183 ASP A N 1
ATOM 1492 C CA . ASP A 1 183 ? -12.312 30.172 6.387 1 95.12 183 ASP A CA 1
ATOM 1493 C C . ASP A 1 183 ? -11.867 31.406 7.172 1 95.12 183 ASP A C 1
ATOM 1495 O O . ASP A 1 183 ? -12.695 32.156 7.664 1 95.12 183 ASP A O 1
ATOM 1499 N N . TRP A 1 184 ? -10.641 31.656 7.188 1 98 184 TRP A N 1
ATOM 1500 C CA . TRP A 1 184 ? -10.086 32.781 7.922 1 98 184 TRP A CA 1
ATOM 1501 C C . TRP A 1 184 ? -9.875 34 7.004 1 98 184 TRP A C 1
ATOM 1503 O O . TRP A 1 184 ? -8.883 34.031 6.266 1 98 184 TRP A O 1
ATOM 1513 N N . GLY A 1 185 ? -10.781 34.844 7.023 1 98 185 GLY A N 1
ATOM 1514 C CA . GLY A 1 185 ? -10.742 36.062 6.254 1 98 185 GLY A CA 1
ATOM 1515 C C . GLY A 1 185 ? -10.93 37.312 7.105 1 98 185 GLY A C 1
ATOM 1516 O O . GLY A 1 185 ? -10.492 37.344 8.258 1 98 185 GLY A O 1
ATOM 1517 N N . GLU A 1 186 ? -11.523 38.344 6.547 1 98.06 186 GLU A N 1
ATOM 1518 C CA . GLU A 1 186 ? -11.695 39.656 7.145 1 98.06 186 GLU A CA 1
ATOM 1519 C C . GLU A 1 186 ? -12.406 39.562 8.492 1 98.06 186 GLU A C 1
ATOM 1521 O O . GLU A 1 186 ? -11.969 40.156 9.477 1 98.06 186 GLU A O 1
ATOM 1526 N N . GLU A 1 187 ? -13.406 38.781 8.531 1 98.12 187 GLU A N 1
ATOM 1527 C CA . GLU A 1 187 ? -14.242 38.719 9.727 1 98.12 187 GLU A CA 1
ATOM 1528 C C . GLU A 1 187 ? -13.477 38.125 10.906 1 98.12 187 GLU A C 1
ATOM 1530 O O . GLU A 1 187 ? -13.484 38.688 12 1 98.12 187 GLU A O 1
ATOM 1535 N N . LEU A 1 188 ? -12.836 37.094 10.758 1 98.56 188 LEU A N 1
ATOM 1536 C CA . LEU A 1 188 ? -12.156 36.406 11.844 1 98.56 188 LEU A CA 1
ATOM 1537 C C . LEU A 1 188 ? -10.898 37.156 12.266 1 98.56 188 LEU A C 1
ATOM 1539 O O . LEU A 1 188 ? -10.602 37.281 13.453 1 98.56 188 LEU A O 1
ATOM 1543 N N . PHE A 1 189 ? -10.164 37.688 11.305 1 98.69 189 PHE A N 1
ATOM 1544 C CA . PHE A 1 189 ? -8.945 38.438 11.656 1 98.69 189 PHE A CA 1
ATOM 1545 C C . PHE A 1 189 ? -9.289 39.75 12.328 1 98.69 189 PHE A C 1
ATOM 1547 O O . PHE A 1 189 ? -8.57 40.188 13.234 1 98.69 189 PHE A O 1
ATOM 1554 N N . SER A 1 190 ? -10.359 40.375 11.875 1 98.38 190 SER A N 1
ATOM 1555 C CA . SER A 1 190 ? -10.82 41.594 12.555 1 98.38 190 SER A CA 1
ATOM 1556 C C . SER A 1 190 ? -11.203 41.281 14 1 98.38 190 SER A C 1
ATOM 1558 O O . SER A 1 190 ? -10.852 42.031 14.914 1 98.38 190 SER A O 1
ATOM 1560 N N . ALA A 1 191 ? -11.906 40.25 14.164 1 98.31 191 ALA A N 1
ATOM 1561 C CA . ALA A 1 191 ? -12.328 39.844 15.5 1 98.31 191 ALA A CA 1
ATOM 1562 C C . ALA A 1 191 ? -11.117 39.531 16.391 1 98.31 191 ALA A C 1
ATOM 1564 O O . ALA A 1 191 ? -11.078 39.969 17.547 1 98.31 191 ALA A O 1
ATOM 1565 N N . LEU A 1 192 ? -10.156 38.812 15.891 1 98.69 192 LEU A N 1
ATOM 1566 C CA . LEU A 1 192 ? -8.961 38.469 16.656 1 98.69 192 LEU A CA 1
ATOM 1567 C C . LEU A 1 192 ? -8.18 39.719 17.016 1 98.69 192 LEU A C 1
ATOM 1569 O O . LEU A 1 192 ? -7.73 39.875 18.156 1 98.69 192 LEU A O 1
ATOM 1573 N N . SER A 1 193 ? -8.062 40.594 16.078 1 98.44 193 SER A N 1
ATOM 1574 C CA . SER A 1 193 ? -7.348 41.844 16.312 1 98.44 193 SER A CA 1
ATOM 1575 C C . SER A 1 193 ? -8.047 42.688 17.375 1 98.44 193 SER A C 1
ATOM 1577 O O . SER A 1 193 ? -7.395 43.25 18.266 1 98.44 193 SER A O 1
ATOM 1579 N N . ARG A 1 194 ? -9.312 42.781 17.312 1 98.06 194 ARG A N 1
ATOM 1580 C CA . ARG A 1 194 ? -10.086 43.562 18.297 1 98.06 194 ARG A CA 1
ATOM 1581 C C . ARG A 1 194 ? -9.914 42.969 19.688 1 98.06 194 ARG A C 1
ATOM 1583 O O . ARG A 1 194 ? -9.938 43.719 20.688 1 98.06 194 ARG A O 1
ATOM 1590 N N . ALA A 1 195 ? -9.742 41.688 19.75 1 98.38 195 ALA A N 1
ATOM 1591 C CA . ALA A 1 195 ? -9.562 41 21.016 1 98.38 195 ALA A CA 1
ATOM 1592 C C . ALA A 1 195 ? -8.125 41.125 21.516 1 98.38 195 ALA A C 1
ATOM 1594 O O . ALA A 1 195 ? -7.781 40.594 22.578 1 98.38 195 ALA A O 1
ATOM 1595 N N . GLY A 1 196 ? -7.277 41.781 20.672 1 97.88 196 GLY A N 1
ATOM 1596 C CA . GLY A 1 196 ? -5.891 42 21.062 1 97.88 196 GLY A CA 1
ATOM 1597 C C . GLY A 1 196 ? -4.945 40.969 20.484 1 97.88 196 GLY A C 1
ATOM 1598 O O . GLY A 1 196 ? -3.742 41 20.766 1 97.88 196 GLY A O 1
ATOM 1599 N N . GLY A 1 197 ? -5.445 40.031 19.781 1 97.88 197 GLY A N 1
ATOM 1600 C CA . GLY A 1 197 ? -4.656 38.938 19.25 1 97.88 197 GLY A CA 1
ATOM 1601 C C . GLY A 1 197 ? -3.795 39.344 18.062 1 97.88 197 GLY A C 1
ATOM 1602 O O . GLY A 1 197 ? -4.211 40.156 17.234 1 97.88 197 GLY A O 1
ATOM 1603 N N . LYS A 1 198 ? -2.588 38.688 17.969 1 97.5 198 LYS A N 1
ATOM 1604 C CA . LYS A 1 198 ? -1.657 39 16.891 1 97.5 198 LYS A CA 1
ATOM 1605 C C . LYS A 1 198 ? -1.115 37.719 16.266 1 97.5 198 LYS A C 1
ATOM 1607 O O . LYS A 1 198 ? -0.231 37.75 15.398 1 97.5 198 LYS A O 1
ATOM 1612 N N . ALA A 1 199 ? -1.667 36.594 16.688 1 98.62 199 ALA A N 1
ATOM 1613 C CA . ALA A 1 199 ? -1.098 35.312 16.219 1 98.62 199 ALA A CA 1
ATOM 1614 C C . ALA A 1 199 ? -2.193 34.344 15.797 1 98.62 199 ALA A C 1
ATOM 1616 O O . ALA A 1 199 ? -3.168 34.156 16.516 1 98.62 199 ALA A O 1
ATOM 1617 N N . PHE A 1 200 ? -2.047 33.812 14.625 1 98.88 200 PHE A N 1
ATOM 1618 C CA . PHE A 1 200 ? -2.869 32.75 14.102 1 98.88 200 PHE A CA 1
ATOM 1619 C C . PHE A 1 200 ? -2.004 31.672 13.445 1 98.88 200 PHE A C 1
ATOM 1621 O O . PHE A 1 200 ? -1.021 31.984 12.773 1 98.88 200 PHE A O 1
ATOM 1628 N N . SER A 1 201 ? -2.293 30.453 13.734 1 98.81 201 SER A N 1
ATOM 1629 C CA . SER A 1 201 ? -1.598 29.359 13.047 1 98.81 201 SER A CA 1
ATOM 1630 C C . SER A 1 201 ? -2.582 28.344 12.5 1 98.81 201 SER A C 1
ATOM 1632 O O . SER A 1 201 ? -3.436 27.828 13.227 1 98.81 201 SER A O 1
ATOM 1634 N N . ASN A 1 202 ? -2.455 28.141 11.234 1 97.75 202 ASN A N 1
ATOM 1635 C CA . ASN A 1 202 ? -3.213 27.109 10.539 1 97.75 202 ASN A CA 1
ATOM 1636 C C . ASN A 1 202 ? -2.545 25.734 10.664 1 97.75 202 ASN A C 1
ATOM 1638 O O . ASN A 1 202 ? -1.364 25.594 10.344 1 97.75 202 ASN A O 1
ATOM 1642 N N . MET A 1 203 ? -3.258 24.75 11.195 1 96.69 203 MET A N 1
ATOM 1643 C CA . MET A 1 203 ? -2.688 23.406 11.258 1 96.69 203 MET A CA 1
ATOM 1644 C C . MET A 1 203 ? -2.725 22.734 9.891 1 96.69 203 MET A C 1
ATOM 1646 O O . MET A 1 203 ? -3.521 21.812 9.664 1 96.69 203 MET A O 1
ATOM 1650 N N . ALA A 1 204 ? -1.916 23.156 9.023 1 94 204 ALA A N 1
ATOM 1651 C CA . ALA A 1 204 ? -1.787 22.672 7.652 1 94 204 ALA A CA 1
ATOM 1652 C C . ALA A 1 204 ? -0.562 23.266 6.969 1 94 204 ALA A C 1
ATOM 1654 O O . ALA A 1 204 ? -0.067 24.328 7.379 1 94 204 ALA A O 1
ATOM 1655 N N . VAL A 1 205 ? -0.115 22.578 5.922 1 90.5 205 VAL A N 1
ATOM 1656 C CA . VAL A 1 205 ? 0.945 23.141 5.098 1 90.5 205 VAL A CA 1
ATOM 1657 C C . VAL A 1 205 ? 0.366 24.219 4.18 1 90.5 205 VAL A C 1
ATOM 1659 O O . VAL A 1 205 ? 0.898 25.328 4.102 1 90.5 205 VAL A O 1
ATOM 1662 N N . GLY A 1 206 ? -0.651 23.797 3.484 1 85.25 206 GLY A N 1
ATOM 1663 C CA . GLY A 1 206 ? -1.355 24.766 2.656 1 85.25 206 GLY A CA 1
ATOM 1664 C C . GLY A 1 206 ? -2.23 25.703 3.457 1 85.25 206 GLY A C 1
ATOM 1665 O O . GLY A 1 206 ? -2.615 25.391 4.586 1 85.25 206 GLY A O 1
ATOM 1666 N N . TYR A 1 207 ? -2.484 26.828 2.922 1 92.12 207 TYR A N 1
ATOM 1667 C CA . TYR A 1 207 ? -3.285 27.812 3.639 1 92.12 207 TYR A CA 1
ATOM 1668 C C . TYR A 1 207 ? -4.234 28.531 2.689 1 92.12 207 TYR A C 1
ATOM 1670 O O . TYR A 1 207 ? -4.398 29.75 2.777 1 92.12 207 TYR A O 1
ATOM 1678 N N . ASN A 1 208 ? -4.809 27.734 1.787 1 85.56 208 ASN A N 1
ATOM 1679 C CA . ASN A 1 208 ? -5.773 28.281 0.84 1 85.56 208 ASN A CA 1
ATOM 1680 C C . ASN A 1 208 ? -7.023 28.797 1.549 1 85.56 208 ASN A C 1
ATOM 1682 O O . ASN A 1 208 ? -7.75 29.641 1.007 1 85.56 208 ASN A O 1
ATOM 1686 N N . ASN A 1 209 ? -7.281 28.375 2.766 1 91.75 209 ASN A N 1
ATOM 1687 C CA . ASN A 1 209 ? -8.438 28.797 3.557 1 91.75 209 ASN A CA 1
ATOM 1688 C C . ASN A 1 209 ? -8.164 30.094 4.309 1 91.75 209 ASN A C 1
ATOM 1690 O O . ASN A 1 209 ? -9.039 30.594 5.023 1 91.75 209 ASN A O 1
ATOM 1694 N N . VAL A 1 210 ? -7 30.656 4.117 1 97.25 210 VAL A N 1
ATOM 1695 C CA . VAL A 1 210 ? -6.59 31.828 4.883 1 97.25 210 VAL A CA 1
ATOM 1696 C C . VAL A 1 210 ? -6.371 33 3.945 1 97.25 210 VAL A C 1
ATOM 1698 O O . VAL A 1 210 ? -5.586 32.906 2.994 1 97.25 210 VAL A O 1
ATOM 1701 N N . ASP A 1 211 ? -7.051 34.062 4.168 1 97.88 211 ASP A N 1
ATOM 1702 C CA . ASP A 1 211 ? -6.797 35.312 3.479 1 97.88 211 ASP A CA 1
ATOM 1703 C C . ASP A 1 211 ? -5.629 36.062 4.113 1 97.88 211 ASP A C 1
ATOM 1705 O O . ASP A 1 211 ? -5.832 36.938 4.969 1 97.88 211 ASP A O 1
ATOM 1709 N N . VAL A 1 212 ? -4.508 35.875 3.588 1 98 212 VAL A N 1
ATOM 1710 C CA . VAL A 1 212 ? -3.281 36.406 4.176 1 98 212 VAL A CA 1
ATOM 1711 C C . VAL A 1 212 ? -3.287 37.938 4.102 1 98 212 VAL A C 1
ATOM 1713 O O . VAL A 1 212 ? -2.779 38.625 5 1 98 212 VAL A O 1
ATOM 1716 N N . ASP A 1 213 ? -3.871 38.5 3.068 1 97.88 213 ASP A N 1
ATOM 1717 C CA . ASP A 1 213 ? -3.963 39.969 2.947 1 97.88 213 ASP A CA 1
ATOM 1718 C C . ASP A 1 213 ? -4.809 40.562 4.07 1 97.88 213 ASP A C 1
ATOM 1720 O O . ASP A 1 213 ? -4.48 41.625 4.605 1 97.88 213 ASP A O 1
ATOM 1724 N N . ALA A 1 214 ? -5.848 39.906 4.375 1 98.31 214 ALA A N 1
ATOM 1725 C CA . ALA A 1 214 ? -6.66 40.344 5.512 1 98.31 214 ALA A CA 1
ATOM 1726 C C . ALA A 1 214 ? -5.863 40.281 6.809 1 98.31 214 ALA A C 1
ATOM 1728 O O . ALA A 1 214 ? -5.965 41.188 7.648 1 98.31 214 ALA A O 1
ATOM 1729 N N . ALA A 1 215 ? -5.152 39.219 7 1 98.75 215 ALA A N 1
ATOM 1730 C CA . ALA A 1 215 ? -4.301 39.125 8.18 1 98.75 215 ALA A CA 1
ATOM 1731 C C . ALA A 1 215 ? -3.311 40.281 8.266 1 98.75 215 ALA A C 1
ATOM 1733 O O . ALA A 1 215 ? -3.102 40.844 9.336 1 98.75 215 ALA A O 1
ATOM 1734 N N . ASN A 1 216 ? -2.727 40.625 7.145 1 98.44 216 ASN A N 1
ATOM 1735 C CA . ASN A 1 216 ? -1.804 41.75 7.082 1 98.44 216 ASN A CA 1
ATOM 1736 C C . ASN A 1 216 ? -2.471 43.031 7.535 1 98.44 216 ASN A C 1
ATOM 1738 O O . ASN A 1 216 ? -1.887 43.812 8.305 1 98.44 216 ASN A O 1
ATOM 1742 N N . LYS A 1 217 ? -3.617 43.219 7.02 1 98.06 217 LYS A N 1
ATOM 1743 C CA . LYS A 1 217 ? -4.387 44.438 7.332 1 98.06 217 LYS A CA 1
ATOM 1744 C C . LYS A 1 217 ? -4.551 44.625 8.836 1 98.06 217 LYS A C 1
ATOM 1746 O O . LYS A 1 217 ? -4.488 45.719 9.352 1 98.06 217 LYS A O 1
ATOM 1751 N N . TYR A 1 218 ? -4.715 43.531 9.484 1 98.19 218 TYR A N 1
ATOM 1752 C CA . TYR A 1 218 ? -5.016 43.594 10.914 1 98.19 218 TYR A CA 1
ATOM 1753 C C . TYR A 1 218 ? -3.785 43.281 11.75 1 98.19 218 TYR A C 1
ATOM 1755 O O . TYR A 1 218 ? -3.873 43.156 12.969 1 98.19 218 TYR A O 1
ATOM 1763 N N . GLY A 1 219 ? -2.643 43.062 11.086 1 97.81 219 GLY A N 1
ATOM 1764 C CA . GLY A 1 219 ? -1.378 42.875 11.781 1 97.81 219 GLY A CA 1
ATOM 1765 C C . GLY A 1 219 ? -1.277 41.531 12.469 1 97.81 219 GLY A C 1
ATOM 1766 O O . GLY A 1 219 ? -0.647 41.406 13.523 1 97.81 219 GLY A O 1
ATOM 1767 N N . VAL A 1 220 ? -1.937 40.562 12 1 98.69 220 VAL A N 1
ATOM 1768 C CA . VAL A 1 220 ? -1.921 39.219 12.578 1 98.69 220 VAL A CA 1
ATOM 1769 C C . VAL A 1 220 ? -0.915 38.344 11.828 1 98.69 220 VAL A C 1
ATOM 1771 O O . VAL A 1 220 ? -0.97 38.219 10.602 1 98.69 220 VAL A O 1
ATOM 1774 N N . ALA A 1 221 ? 0.063 37.688 12.562 1 98.69 221 ALA A N 1
ATOM 1775 C CA . ALA A 1 221 ? 0.988 36.719 11.969 1 98.69 221 ALA A CA 1
ATOM 1776 C C . ALA A 1 221 ? 0.283 35.406 11.648 1 98.69 221 ALA A C 1
ATOM 1778 O O . ALA A 1 221 ? -0.496 34.906 12.461 1 98.69 221 ALA A O 1
ATOM 1779 N N . VAL A 1 222 ? 0.535 34.938 10.438 1 98.81 222 VAL A N 1
ATOM 1780 C CA . VAL A 1 222 ? -0.104 33.688 9.992 1 98.81 222 VAL A CA 1
ATOM 1781 C C . VAL A 1 222 ? 0.931 32.562 9.93 1 98.81 222 VAL A C 1
ATOM 1783 O O . VAL A 1 222 ? 1.807 32.562 9.062 1 98.81 222 VAL A O 1
ATOM 1786 N N . GLY A 1 223 ? 0.809 31.625 10.844 1 98.38 223 GLY A N 1
ATOM 1787 C CA . GLY A 1 223 ? 1.658 30.438 10.828 1 98.38 223 GLY A CA 1
ATOM 1788 C C . GLY A 1 223 ? 1.048 29.281 10.078 1 98.38 223 GLY A C 1
ATOM 1789 O O . GLY A 1 223 ? -0.173 29.203 9.922 1 98.38 223 GLY A O 1
ATOM 1790 N N . ASN A 1 224 ? 1.845 28.375 9.539 1 97.44 224 ASN A N 1
ATOM 1791 C CA . ASN A 1 224 ? 1.481 27.078 8.984 1 97.44 224 ASN A CA 1
ATOM 1792 C C . ASN A 1 224 ? 2.461 25.984 9.414 1 97.44 224 ASN A C 1
ATOM 1794 O O . ASN A 1 224 ? 3.309 26.219 10.281 1 97.44 224 ASN A O 1
ATOM 1798 N N . THR A 1 225 ? 2.266 24.719 8.914 1 96.44 225 THR A N 1
ATOM 1799 C CA . THR A 1 225 ? 3.039 23.625 9.492 1 96.44 225 THR A CA 1
ATOM 1800 C C . THR A 1 225 ? 3.766 22.844 8.398 1 96.44 225 THR A C 1
ATOM 1802 O O . THR A 1 225 ? 3.594 21.625 8.273 1 96.44 225 THR A O 1
ATOM 1805 N N . PRO A 1 226 ? 4.656 23.422 7.641 1 93.38 226 PRO A N 1
ATOM 1806 C CA . PRO A 1 226 ? 5.434 22.703 6.625 1 93.38 226 PRO A CA 1
ATOM 1807 C C . PRO A 1 226 ? 6.516 21.812 7.23 1 93.38 226 PRO A C 1
ATOM 1809 O O . PRO A 1 226 ? 6.789 21.891 8.43 1 93.38 226 PRO A O 1
ATOM 1812 N N . GLY A 1 227 ? 7.074 20.938 6.465 1 92.12 227 GLY A N 1
ATOM 1813 C CA . GLY A 1 227 ? 8.273 20.188 6.812 1 92.12 227 GLY A CA 1
ATOM 1814 C C . GLY A 1 227 ? 7.984 18.922 7.598 1 92.12 227 GLY A C 1
ATOM 1815 O O . GLY A 1 227 ? 8.828 18.031 7.68 1 92.12 227 GLY A O 1
ATOM 1816 N N . VAL A 1 228 ? 6.828 18.859 8.172 1 94.19 228 VAL A N 1
ATOM 1817 C CA . VAL A 1 228 ? 6.582 17.781 9.125 1 94.19 228 VAL A CA 1
ATOM 1818 C C . VAL A 1 228 ? 5.785 16.656 8.453 1 94.19 228 VAL A C 1
ATOM 1820 O O . VAL A 1 228 ? 5.789 15.523 8.922 1 94.19 228 VAL A O 1
ATOM 1823 N N . LEU A 1 229 ? 5.203 16.859 7.34 1 94.94 229 LEU A N 1
ATOM 1824 C CA . LEU A 1 229 ? 4.258 15.867 6.824 1 94.94 229 LEU A CA 1
ATOM 1825 C C . LEU A 1 229 ? 4.754 15.281 5.504 1 94.94 229 LEU A C 1
ATOM 1827 O O . LEU A 1 229 ? 4.039 14.516 4.855 1 94.94 229 LEU A O 1
ATOM 1831 N N . THR A 1 230 ? 5.984 15.578 5.109 1 94.06 230 THR A N 1
ATOM 1832 C CA . THR A 1 230 ? 6.484 15.188 3.799 1 94.06 230 THR A CA 1
ATOM 1833 C C . THR A 1 230 ? 6.426 13.672 3.633 1 94.06 230 THR A C 1
ATOM 1835 O O . THR A 1 230 ? 5.758 13.164 2.729 1 94.06 230 THR A O 1
ATOM 1838 N N . GLU A 1 231 ? 7.051 12.922 4.516 1 95.38 231 GLU A N 1
ATOM 1839 C CA . GLU A 1 231 ? 7.137 11.469 4.398 1 95.38 231 GLU A CA 1
ATOM 1840 C C . GLU A 1 231 ? 5.766 10.82 4.582 1 95.38 231 GLU A C 1
ATOM 1842 O O . GLU A 1 231 ? 5.43 9.867 3.883 1 95.38 231 GLU A O 1
ATOM 1847 N N . THR A 1 232 ? 5.023 11.359 5.496 1 97.25 232 THR A N 1
ATOM 1848 C CA . THR A 1 232 ? 3.709 1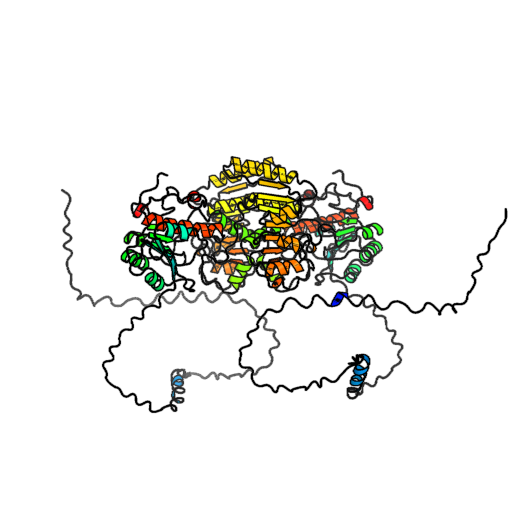0.797 5.789 1 97.25 232 THR A CA 1
ATOM 1849 C C . THR A 1 232 ? 2.789 10.914 4.574 1 97.25 232 THR A C 1
ATOM 1851 O O . THR A 1 232 ? 2.098 9.961 4.219 1 97.25 232 THR A O 1
ATOM 1854 N N . THR A 1 233 ? 2.762 12.062 3.957 1 97.5 233 THR A N 1
ATOM 1855 C CA . THR A 1 233 ? 1.919 12.289 2.787 1 97.5 233 THR A CA 1
ATOM 1856 C C . THR A 1 233 ? 2.373 11.414 1.621 1 97.5 233 THR A C 1
ATOM 1858 O O . THR A 1 233 ? 1.548 10.805 0.938 1 97.5 233 THR A O 1
ATOM 1861 N N . ALA A 1 234 ? 3.68 11.328 1.417 1 98.38 234 ALA A N 1
ATOM 1862 C CA . ALA A 1 234 ? 4.238 10.492 0.358 1 98.38 234 ALA A CA 1
ATOM 1863 C C . ALA A 1 234 ? 3.891 9.023 0.576 1 98.38 234 ALA A C 1
ATOM 1865 O O . ALA A 1 234 ? 3.557 8.312 -0.374 1 98.38 234 ALA A O 1
ATOM 1866 N N . GLU A 1 235 ? 3.959 8.617 1.807 1 98.44 235 GLU A N 1
ATOM 1867 C CA . GLU A 1 235 ? 3.672 7.23 2.15 1 98.44 235 GLU A CA 1
ATOM 1868 C C . GLU A 1 235 ? 2.215 6.879 1.866 1 98.44 235 GLU A C 1
ATOM 1870 O O . GLU A 1 235 ? 1.911 5.77 1.421 1 98.44 235 GLU A O 1
ATOM 1875 N N . LEU A 1 236 ? 1.322 7.812 2.143 1 98.56 236 LEU A N 1
ATOM 1876 C CA . LEU A 1 236 ? -0.077 7.551 1.816 1 98.56 236 LEU A CA 1
ATOM 1877 C C . LEU A 1 236 ? -0.272 7.438 0.308 1 98.56 236 LEU A C 1
ATOM 1879 O O . LEU A 1 236 ? -1.03 6.586 -0.161 1 98.56 236 LEU A O 1
ATOM 1883 N N . ALA A 1 237 ? 0.381 8.305 -0.417 1 98.81 237 ALA A N 1
ATOM 1884 C CA . ALA A 1 237 ? 0.308 8.203 -1.872 1 98.81 237 ALA A CA 1
ATOM 1885 C C . ALA A 1 237 ? 0.808 6.844 -2.354 1 98.81 237 ALA A C 1
ATOM 1887 O O . ALA A 1 237 ? 0.203 6.23 -3.234 1 98.81 237 ALA A O 1
ATOM 1888 N N . ALA A 1 238 ? 1.892 6.383 -1.767 1 98.88 238 ALA A N 1
ATOM 1889 C CA . ALA A 1 238 ? 2.412 5.059 -2.094 1 98.88 238 ALA A CA 1
ATOM 1890 C C . ALA A 1 238 ? 1.417 3.967 -1.708 1 98.88 238 ALA A C 1
ATOM 1892 O O . ALA A 1 238 ? 1.216 3.008 -2.459 1 98.88 238 ALA A O 1
ATOM 1893 N N . SER A 1 239 ? 0.816 4.125 -0.55 1 98.75 239 SER A N 1
ATOM 1894 C CA . SER A 1 239 ? -0.18 3.168 -0.08 1 98.75 239 SER A CA 1
ATOM 1895 C C . SER A 1 239 ? -1.353 3.068 -1.05 1 98.75 239 SER A C 1
ATOM 1897 O O . SER A 1 239 ? -1.776 1.969 -1.411 1 98.75 239 SER A O 1
ATOM 1899 N N . LEU A 1 240 ? -1.833 4.223 -1.46 1 98.88 240 LEU A N 1
ATOM 1900 C CA . LEU A 1 240 ? -2.928 4.25 -2.424 1 98.88 240 LEU A CA 1
ATOM 1901 C C . LEU A 1 240 ? -2.498 3.645 -3.754 1 98.88 240 LEU A C 1
ATOM 1903 O O . LEU A 1 240 ? -3.275 2.941 -4.402 1 98.88 240 LEU A O 1
ATOM 1907 N N . SER A 1 241 ? -1.266 3.889 -4.16 1 98.81 241 SER A N 1
ATOM 1908 C CA . SER A 1 241 ? -0.722 3.34 -5.398 1 98.81 241 SER A CA 1
ATOM 1909 C C . SER A 1 241 ? -0.745 1.815 -5.383 1 98.81 241 SER A C 1
ATOM 1911 O O . SER A 1 241 ? -1.269 1.188 -6.305 1 98.81 241 SER A O 1
ATOM 1913 N N . LEU A 1 242 ? -0.22 1.278 -4.32 1 98.69 242 LEU A N 1
ATOM 1914 C CA . LEU A 1 242 ? -0.126 -0.174 -4.211 1 98.69 242 LEU A CA 1
ATOM 1915 C C . LEU A 1 242 ? -1.508 -0.797 -4.047 1 98.69 242 LEU A C 1
ATOM 1917 O O . LEU A 1 242 ? -1.801 -1.835 -4.645 1 98.69 242 LEU A O 1
ATOM 1921 N N . ALA A 1 243 ? -2.352 -0.164 -3.23 1 98.75 243 ALA A N 1
ATOM 1922 C CA . ALA A 1 243 ? -3.703 -0.675 -3.014 1 98.75 243 ALA A CA 1
ATOM 1923 C C . ALA A 1 243 ? -4.492 -0.711 -4.32 1 98.75 243 ALA A C 1
ATOM 1925 O O . ALA A 1 243 ? -5.242 -1.658 -4.574 1 98.75 243 ALA A O 1
ATOM 1926 N N . ALA A 1 244 ? -4.32 0.343 -5.121 1 98.5 244 ALA A N 1
ATOM 1927 C CA . ALA A 1 244 ? -5 0.384 -6.414 1 98.5 244 ALA A CA 1
ATOM 1928 C C . ALA A 1 244 ? -4.422 -0.659 -7.367 1 98.5 244 ALA A C 1
ATOM 1930 O O . ALA A 1 244 ? -5.168 -1.387 -8.023 1 98.5 244 ALA A O 1
ATOM 1931 N N . ALA A 1 245 ? -3.133 -0.76 -7.414 1 98.12 245 ALA A N 1
ATOM 1932 C CA . ALA A 1 245 ? -2.451 -1.665 -8.336 1 98.12 245 ALA A CA 1
ATOM 1933 C C . ALA A 1 245 ? -2.832 -3.117 -8.062 1 98.12 245 ALA A C 1
ATOM 1935 O O . ALA A 1 245 ? -2.965 -3.916 -8.992 1 98.12 245 ALA A O 1
ATOM 1936 N N . ARG A 1 246 ? -3.055 -3.369 -6.758 1 97.75 246 ARG A N 1
ATOM 1937 C CA . ARG A 1 246 ? -3.297 -4.758 -6.383 1 97.75 246 ARG A CA 1
ATOM 1938 C C . ARG A 1 246 ? -4.75 -4.969 -5.969 1 97.75 246 ARG A C 1
ATOM 1940 O O . ARG A 1 246 ? -5.098 -6.012 -5.41 1 97.75 246 ARG A O 1
ATOM 1947 N N . ARG A 1 247 ? -5.582 -3.941 -6.18 1 97.88 247 ARG A N 1
ATOM 1948 C CA . ARG A 1 247 ? -7.035 -4.016 -6.066 1 97.88 247 ARG A CA 1
ATOM 1949 C C . ARG A 1 247 ? -7.457 -4.43 -4.66 1 97.88 247 ARG A C 1
ATOM 1951 O O . ARG A 1 247 ? -8.391 -5.219 -4.492 1 97.88 247 ARG A O 1
ATOM 1958 N N . ILE A 1 248 ? -6.82 -3.908 -3.637 1 98.62 248 ILE A N 1
ATOM 1959 C CA . ILE A 1 248 ? -6.965 -4.316 -2.242 1 98.62 248 ILE A CA 1
ATOM 1960 C C . ILE A 1 248 ? -8.391 -4.035 -1.768 1 98.62 248 ILE A C 1
ATOM 1962 O O . ILE A 1 248 ? -9.047 -4.918 -1.213 1 98.62 248 ILE A O 1
ATOM 1966 N N . VAL A 1 249 ? -8.906 -2.836 -2.018 1 98.69 249 VAL A N 1
ATOM 1967 C CA . VAL A 1 249 ? -10.203 -2.422 -1.491 1 98.69 249 VAL A CA 1
ATOM 1968 C C . VAL A 1 249 ? -11.305 -3.256 -2.133 1 98.69 249 VAL A C 1
ATOM 1970 O O . VAL A 1 249 ? -12.188 -3.77 -1.438 1 98.69 249 VAL A O 1
ATOM 1973 N N . GLU A 1 250 ? -11.234 -3.457 -3.457 1 97.56 250 GLU A N 1
ATOM 1974 C CA . GLU A 1 250 ? -12.195 -4.285 -4.176 1 97.56 250 GLU A CA 1
ATOM 1975 C C . GLU A 1 250 ? -12.172 -5.727 -3.67 1 97.56 250 GLU A C 1
ATOM 1977 O O . GLU A 1 250 ? -13.227 -6.344 -3.488 1 97.56 250 GLU A O 1
ATOM 1982 N N . ALA A 1 251 ? -11.016 -6.223 -3.473 1 98.25 251 ALA A N 1
ATOM 1983 C CA . ALA A 1 251 ? -10.828 -7.613 -3.057 1 98.25 251 ALA A CA 1
ATOM 1984 C C . ALA A 1 251 ? -11.359 -7.836 -1.643 1 98.25 251 ALA A C 1
ATOM 1986 O O . ALA A 1 251 ? -11.977 -8.867 -1.359 1 98.25 251 ALA A O 1
ATOM 1987 N N . ASP A 1 252 ? -11.055 -6.863 -0.748 1 98.5 252 ASP A N 1
ATOM 1988 C CA . ASP A 1 252 ? -11.57 -6.973 0.613 1 98.5 252 ASP A CA 1
ATOM 1989 C C . ASP A 1 252 ? -13.094 -6.938 0.627 1 98.5 252 ASP A C 1
ATOM 1991 O O . ASP A 1 252 ? -13.734 -7.738 1.315 1 98.5 252 ASP A O 1
ATOM 1995 N N . GLU A 1 253 ? -13.688 -6.039 -0.175 1 97.44 253 GLU A N 1
ATOM 1996 C CA . GLU A 1 253 ? -15.141 -5.973 -0.297 1 97.44 253 GLU A CA 1
ATOM 1997 C C . GLU A 1 253 ? -15.711 -7.289 -0.818 1 97.44 253 GLU A C 1
ATOM 1999 O O . GLU A 1 253 ? -16.75 -7.758 -0.342 1 97.44 253 GLU A O 1
ATOM 2004 N N . PHE A 1 254 ? -15.047 -7.887 -1.78 1 97.38 254 PHE A N 1
ATOM 2005 C CA . PHE A 1 254 ? -15.422 -9.172 -2.365 1 97.38 254 PHE A CA 1
ATOM 2006 C C . PHE A 1 254 ? -15.469 -10.258 -1.301 1 97.38 254 PHE A C 1
ATOM 2008 O O . PHE A 1 254 ? -16.406 -11.055 -1.252 1 97.38 254 PHE A O 1
ATOM 2015 N N . MET A 1 255 ? -14.484 -10.273 -0.366 1 97.81 255 MET A N 1
ATOM 2016 C CA . MET A 1 255 ? -14.414 -11.242 0.726 1 97.81 255 MET A CA 1
ATOM 2017 C C . MET A 1 255 ? -15.562 -11.023 1.712 1 97.81 255 MET A C 1
ATOM 2019 O O . MET A 1 255 ? -16.25 -11.977 2.082 1 97.81 255 MET A O 1
ATOM 2023 N N . ARG A 1 256 ? -15.773 -9.812 2.072 1 96.81 256 ARG A N 1
ATOM 2024 C CA . ARG A 1 256 ? -16.781 -9.492 3.07 1 96.81 256 ARG A CA 1
ATOM 2025 C C . ARG A 1 256 ? -18.188 -9.742 2.523 1 96.81 256 ARG A C 1
ATOM 2027 O O . ARG A 1 256 ? -19.125 -10.016 3.287 1 96.81 256 ARG A O 1
ATOM 2034 N N . ALA A 1 257 ? -18.344 -9.695 1.241 1 95.94 257 ALA A N 1
ATOM 2035 C CA . ALA A 1 257 ? -19.625 -9.953 0.596 1 95.94 257 ALA A CA 1
ATOM 2036 C C . ALA A 1 257 ? -19.906 -11.445 0.506 1 95.94 257 ALA A C 1
ATOM 2038 O O . ALA A 1 257 ? -20.984 -11.859 0.05 1 95.94 257 ALA A O 1
ATOM 2039 N N . GLY A 1 258 ? -18.953 -12.305 0.896 1 95.31 258 GLY A N 1
ATOM 2040 C CA . GLY A 1 258 ? -19.156 -13.742 0.87 1 95.31 258 GLY A CA 1
ATOM 2041 C C . GLY A 1 258 ? -19.078 -14.328 -0.528 1 95.31 258 GLY A C 1
ATOM 2042 O O . GLY A 1 258 ? -19.672 -15.375 -0.8 1 95.31 258 GLY A O 1
ATOM 2043 N N . LEU A 1 259 ? -18.297 -13.695 -1.389 1 95.5 259 LEU A N 1
ATOM 2044 C CA . LEU A 1 259 ? -18.328 -14.07 -2.799 1 95.5 259 LEU A CA 1
ATOM 2045 C C . LEU A 1 259 ? -17.156 -14.984 -3.141 1 95.5 259 LEU A C 1
ATOM 2047 O O . LEU A 1 259 ? -17.094 -15.531 -4.246 1 95.5 259 LEU A O 1
ATOM 2051 N N . TYR A 1 260 ? -16.266 -15.258 -2.203 1 96.5 260 TYR A N 1
ATOM 2052 C CA . TYR A 1 260 ? -15.086 -16.078 -2.471 1 96.5 260 TYR A CA 1
ATOM 2053 C C . TYR A 1 260 ? -15.406 -17.562 -2.354 1 96.5 260 TYR A C 1
ATOM 2055 O O . TYR A 1 260 ? -15.695 -18.047 -1.262 1 96.5 260 TYR A O 1
ATOM 2063 N N . ASP A 1 261 ? -15.289 -18.266 -3.473 1 94.06 261 ASP A N 1
ATOM 2064 C CA . ASP A 1 261 ? -15.57 -19.703 -3.504 1 94.06 261 ASP A CA 1
ATOM 2065 C C . ASP A 1 261 ? -14.289 -20.516 -3.645 1 94.06 261 ASP A C 1
ATOM 2067 O O . ASP A 1 261 ? -14.32 -21.75 -3.617 1 94.06 261 ASP A O 1
ATOM 2071 N N . GLY A 1 262 ? -13.227 -19.797 -3.859 1 92.94 262 GLY A N 1
ATOM 2072 C CA . GLY A 1 262 ? -11.945 -20.469 -4.031 1 92.94 262 GLY A CA 1
ATOM 2073 C C . GLY A 1 262 ? -11.016 -19.75 -4.992 1 92.94 262 GLY A C 1
ATOM 2074 O O . GLY A 1 262 ? -11.453 -18.906 -5.77 1 92.94 262 GLY A O 1
ATOM 2075 N N . TRP A 1 263 ? -9.836 -20.156 -4.926 1 93 263 TRP A N 1
ATOM 2076 C CA . TRP A 1 263 ? -8.781 -19.562 -5.746 1 93 263 TRP A CA 1
ATOM 2077 C C . TRP A 1 263 ? -9.062 -19.781 -7.23 1 93 263 TRP A C 1
ATOM 2079 O O . TRP A 1 263 ? -9.484 -20.875 -7.633 1 93 263 TRP A O 1
ATOM 2089 N N . LEU A 1 264 ? -8.852 -18.75 -8.078 1 93.31 264 LEU A N 1
ATOM 2090 C CA . LEU A 1 264 ? -8.992 -18.844 -9.523 1 93.31 264 LEU A CA 1
ATOM 2091 C C . LEU A 1 264 ? -7.836 -18.141 -10.227 1 93.31 264 LEU A C 1
ATOM 2093 O O . LEU A 1 264 ? -7.371 -17.094 -9.766 1 93.31 264 LEU A O 1
ATOM 2097 N N . PRO A 1 265 ? -7.441 -18.594 -11.375 1 94 265 PRO A N 1
ATOM 2098 C CA . PRO A 1 265 ? -6.301 -18.031 -12.094 1 94 265 PRO A CA 1
ATOM 2099 C C . PRO A 1 265 ? -6.516 -16.562 -12.484 1 94 265 PRO A C 1
ATOM 2101 O O . PRO A 1 265 ? -5.562 -15.781 -12.508 1 94 265 PRO A O 1
ATOM 2104 N N . HIS A 1 266 ? -7.754 -16.172 -12.719 1 93.88 266 HIS A N 1
ATOM 2105 C CA . HIS A 1 266 ? -8.031 -14.844 -13.234 1 93.88 266 HIS A CA 1
ATOM 2106 C C . HIS A 1 266 ? -8.531 -13.922 -12.125 1 93.88 266 HIS A C 1
ATOM 2108 O O . HIS A 1 266 ? -8.797 -12.742 -12.367 1 93.88 266 HIS A O 1
ATOM 2114 N N . LEU A 1 267 ? -8.641 -14.469 -10.969 1 93.88 267 LEU A N 1
ATOM 2115 C CA . LEU A 1 267 ? -9.258 -13.719 -9.875 1 93.88 267 LEU A CA 1
ATOM 2116 C C . LEU A 1 267 ? -8.391 -12.539 -9.469 1 93.88 267 LEU A C 1
ATOM 2118 O O . LEU A 1 267 ? -7.254 -12.719 -9.023 1 93.88 267 LEU A O 1
ATOM 2122 N N . PHE A 1 268 ? -8.875 -11.266 -9.641 1 95.56 268 PHE A N 1
ATOM 2123 C CA . PHE A 1 268 ? -8.32 -9.984 -9.203 1 95.56 268 PHE A CA 1
ATOM 2124 C C . PHE A 1 268 ? -6.898 -9.805 -9.719 1 95.56 268 PHE A C 1
ATOM 2126 O O . PHE A 1 268 ? -6.012 -9.383 -8.969 1 95.56 268 PHE A O 1
ATOM 2133 N N . VAL A 1 269 ? -6.699 -10.188 -10.93 1 94.38 269 VAL A N 1
ATOM 2134 C CA . VAL A 1 269 ? -5.398 -9.969 -11.555 1 94.38 269 VAL A CA 1
ATOM 2135 C C . VAL A 1 269 ? -5.121 -8.477 -11.664 1 94.38 269 VAL A C 1
ATOM 2137 O O . VAL A 1 269 ? -5.918 -7.727 -12.227 1 94.38 269 VAL A O 1
ATOM 2140 N N . GLY A 1 270 ? -4.047 -8.094 -11.016 1 93.44 270 GLY A N 1
ATOM 2141 C CA . GLY A 1 270 ? -3.607 -6.703 -11.055 1 93.44 270 GLY A CA 1
ATOM 2142 C C . GLY A 1 270 ? -2.287 -6.512 -11.773 1 93.44 270 GLY A C 1
ATOM 2143 O O . GLY A 1 270 ? -1.966 -7.258 -12.703 1 93.44 270 GLY A O 1
ATOM 2144 N N . ASN A 1 271 ? -1.63 -5.441 -11.352 1 90.88 271 ASN A N 1
ATOM 2145 C CA . ASN A 1 271 ? -0.392 -5.07 -12.031 1 90.88 271 ASN A CA 1
ATOM 2146 C C . ASN A 1 271 ? 0.821 -5.254 -11.125 1 90.88 271 ASN A C 1
ATOM 2148 O O . ASN A 1 271 ? 0.753 -4.969 -9.93 1 90.88 271 ASN A O 1
ATOM 2152 N N . LEU A 1 272 ? 1.843 -5.758 -11.688 1 92.94 272 LEU A N 1
ATOM 2153 C CA . LEU A 1 272 ? 3.152 -5.711 -11.047 1 92.94 272 LEU A CA 1
ATOM 2154 C C . LEU A 1 272 ? 3.875 -4.414 -11.383 1 92.94 272 LEU A C 1
ATOM 2156 O O . LEU A 1 272 ? 4 -4.051 -12.555 1 92.94 272 LEU A O 1
ATOM 2160 N N . LEU A 1 273 ? 4.387 -3.721 -10.367 1 96.69 273 LEU A N 1
ATOM 2161 C CA . LEU A 1 273 ? 4.941 -2.383 -10.539 1 96.69 273 LEU A CA 1
ATOM 2162 C C . LEU A 1 273 ? 6.391 -2.451 -11.008 1 96.69 273 LEU A C 1
ATOM 2164 O O . LEU A 1 273 ? 6.871 -1.539 -11.68 1 96.69 273 LEU A O 1
ATOM 2168 N N . LYS A 1 274 ? 7.074 -3.51 -10.633 1 95.25 274 LYS A N 1
ATOM 2169 C CA . LYS A 1 274 ? 8.492 -3.631 -10.977 1 95.25 274 LYS A CA 1
ATOM 2170 C C . LYS A 1 274 ? 8.711 -3.436 -12.477 1 95.25 274 LYS A C 1
ATOM 2172 O O . LYS A 1 274 ? 8.031 -4.055 -13.297 1 95.25 274 LYS A O 1
ATOM 2177 N N . GLY A 1 275 ? 9.602 -2.545 -12.781 1 95.25 275 GLY A N 1
ATOM 2178 C CA . GLY A 1 275 ? 9.977 -2.312 -14.164 1 95.25 275 GLY A CA 1
ATOM 2179 C C . GLY A 1 275 ? 9.062 -1.335 -14.875 1 95.25 275 GLY A C 1
ATOM 2180 O O . GLY A 1 275 ? 9.391 -0.84 -15.961 1 95.25 275 GLY A O 1
ATOM 2181 N N . GLN A 1 276 ? 7.918 -1.028 -14.305 1 97.38 276 GLN A N 1
ATOM 2182 C CA . GLN A 1 276 ? 7 -0.057 -14.891 1 97.38 276 GLN A CA 1
ATOM 2183 C C . GLN A 1 276 ? 7.473 1.371 -14.625 1 97.38 276 GLN A C 1
ATOM 2185 O O . GLN A 1 276 ? 8.5 1.583 -13.984 1 97.38 276 GLN A O 1
ATOM 2190 N N . THR A 1 277 ? 6.75 2.348 -15.18 1 98.75 277 THR A N 1
ATOM 2191 C CA . THR A 1 277 ? 7.152 3.746 -15.078 1 98.75 277 THR A CA 1
ATOM 2192 C C . THR A 1 277 ? 6.195 4.52 -14.172 1 98.75 277 THR A C 1
ATOM 2194 O O . THR A 1 277 ? 4.988 4.539 -14.414 1 98.75 277 THR A O 1
ATOM 2197 N N . VAL A 1 278 ? 6.762 5.113 -13.141 1 98.88 278 VAL A N 1
ATOM 2198 C CA . VAL A 1 278 ? 5.992 6.008 -12.281 1 98.88 278 VAL A CA 1
ATOM 2199 C C . VAL A 1 278 ? 6.168 7.453 -12.742 1 98.88 278 VAL A C 1
ATOM 2201 O O . VAL A 1 278 ? 7.285 7.883 -13.047 1 98.88 278 VAL A O 1
ATOM 2204 N N . GLY A 1 279 ? 5.055 8.125 -12.93 1 98.94 279 GLY A N 1
ATOM 2205 C CA . GLY A 1 279 ? 5.027 9.539 -13.273 1 98.94 279 GLY A CA 1
ATOM 2206 C C . GLY A 1 279 ? 4.695 10.43 -12.094 1 98.94 279 GLY A C 1
ATOM 2207 O O . GLY A 1 279 ? 3.777 10.133 -11.32 1 98.94 279 GLY A O 1
ATOM 2208 N N . VAL A 1 280 ? 5.48 11.516 -11.945 1 98.94 280 VAL A N 1
ATOM 2209 C CA . VAL A 1 280 ? 5.25 12.469 -10.867 1 98.94 280 VAL A CA 1
ATOM 2210 C C . VAL A 1 280 ? 5.066 13.867 -11.438 1 98.94 280 VAL A C 1
ATOM 2212 O O . VAL A 1 280 ? 5.945 14.383 -12.141 1 98.94 280 VAL A O 1
ATOM 2215 N N . ILE A 1 281 ? 3.947 14.461 -11.227 1 98.81 281 ILE A N 1
ATOM 2216 C CA . ILE A 1 281 ? 3.74 15.867 -11.555 1 98.81 281 ILE A CA 1
ATOM 2217 C C . ILE A 1 281 ? 3.811 16.703 -10.281 1 98.81 281 ILE A C 1
ATOM 2219 O O . ILE A 1 281 ? 2.938 16.609 -9.414 1 98.81 281 ILE A O 1
ATOM 2223 N N . GLY A 1 282 ? 4.754 17.562 -10.211 1 98 282 GLY A N 1
ATOM 2224 C CA . GLY A 1 282 ? 5.133 18.219 -8.969 1 98 282 GLY A CA 1
ATOM 2225 C C . GLY A 1 282 ? 6.191 17.469 -8.188 1 98 282 GLY A C 1
ATOM 2226 O O . GLY A 1 282 ? 5.863 16.641 -7.332 1 98 282 GLY A O 1
ATOM 2227 N N . ALA A 1 283 ? 7.473 17.828 -8.492 1 97.75 283 ALA A N 1
ATOM 2228 C CA . ALA A 1 283 ? 8.578 17.109 -7.859 1 97.75 283 ALA A CA 1
ATOM 2229 C C . ALA A 1 283 ? 9.219 17.953 -6.758 1 97.75 283 ALA A C 1
ATOM 2231 O O . ALA A 1 283 ? 10.445 18.078 -6.695 1 97.75 283 ALA A O 1
ATOM 2232 N N . GLY A 1 284 ? 8.297 18.609 -6 1 94.62 284 GLY A N 1
ATOM 2233 C CA . GLY A 1 284 ? 8.758 19.219 -4.766 1 94.62 284 GLY A CA 1
ATOM 2234 C C . GLY A 1 284 ? 9.102 18.219 -3.686 1 94.62 284 GLY A C 1
ATOM 2235 O O . GLY A 1 284 ? 9.445 17.078 -3.986 1 94.62 284 GLY A O 1
ATOM 2236 N N . ARG A 1 285 ? 9.055 18.562 -2.475 1 92.62 285 ARG A N 1
ATOM 2237 C CA . ARG A 1 285 ? 9.469 17.703 -1.364 1 92.62 285 ARG A CA 1
ATOM 2238 C C . ARG A 1 285 ? 8.641 16.438 -1.306 1 92.62 285 ARG A C 1
ATOM 2240 O O . ARG A 1 285 ? 9.188 15.328 -1.249 1 92.62 285 ARG A O 1
ATOM 2247 N N . ILE A 1 286 ? 7.305 16.594 -1.318 1 95.56 286 ILE A N 1
ATOM 2248 C CA . ILE A 1 286 ? 6.41 15.445 -1.194 1 95.56 286 ILE A CA 1
ATOM 2249 C C . ILE A 1 286 ? 6.496 14.586 -2.453 1 95.56 286 ILE A C 1
ATOM 2251 O O . ILE A 1 286 ? 6.629 13.359 -2.369 1 95.56 286 ILE A O 1
ATOM 2255 N N . GLY A 1 287 ? 6.457 15.219 -3.629 1 98.06 287 GLY A N 1
ATOM 2256 C CA . GLY A 1 287 ? 6.566 14.484 -4.879 1 98.06 287 GLY A CA 1
ATOM 2257 C C . GLY A 1 287 ? 7.863 13.711 -5.008 1 98.06 287 GLY A C 1
ATOM 2258 O O . GLY A 1 287 ? 7.875 12.586 -5.504 1 98.06 287 GLY A O 1
ATOM 2259 N N . SER A 1 288 ? 8.953 14.312 -4.586 1 98.19 288 SER A N 1
ATOM 2260 C CA . SER A 1 288 ? 10.25 13.648 -4.629 1 98.19 288 SER A CA 1
ATOM 2261 C C . SER A 1 288 ? 10.305 12.477 -3.658 1 98.19 288 SER A C 1
ATOM 2263 O O . SER A 1 288 ? 10.859 11.422 -3.98 1 98.19 288 SER A O 1
ATOM 2265 N N . ALA A 1 289 ? 9.766 12.711 -2.451 1 97.69 289 ALA A N 1
ATOM 2266 C CA . ALA A 1 289 ? 9.727 11.617 -1.478 1 97.69 289 ALA A CA 1
ATOM 2267 C C . ALA A 1 289 ? 8.922 10.438 -2.012 1 97.69 289 ALA A C 1
ATOM 2269 O O . ALA A 1 289 ? 9.352 9.281 -1.89 1 97.69 289 ALA A O 1
ATOM 2270 N N . TYR A 1 290 ? 7.801 10.711 -2.643 1 98.75 290 TYR A N 1
ATOM 2271 C CA . TYR A 1 290 ? 6.98 9.68 -3.262 1 98.75 290 TYR A CA 1
ATOM 2272 C C . TYR A 1 290 ? 7.746 8.953 -4.359 1 98.75 290 TYR A C 1
ATOM 2274 O O . TYR A 1 290 ? 7.754 7.719 -4.414 1 98.75 290 TYR A O 1
ATOM 2282 N N . ALA A 1 291 ? 8.352 9.734 -5.227 1 98.88 291 ALA A N 1
ATOM 2283 C CA . ALA A 1 291 ? 9.125 9.156 -6.328 1 98.88 291 ALA A CA 1
ATOM 2284 C C . ALA A 1 291 ? 10.172 8.18 -5.809 1 98.88 291 ALA A C 1
ATOM 2286 O O . ALA A 1 291 ? 10.305 7.07 -6.324 1 98.88 291 ALA A O 1
ATOM 2287 N N . ARG A 1 292 ? 10.859 8.57 -4.805 1 98.62 292 ARG A N 1
ATOM 2288 C CA . ARG A 1 292 ? 11.922 7.742 -4.246 1 98.62 292 ARG A CA 1
ATOM 2289 C C . ARG A 1 292 ? 11.352 6.449 -3.66 1 98.62 292 ARG A C 1
ATOM 2291 O O . ARG A 1 292 ? 11.945 5.383 -3.809 1 98.62 292 ARG A O 1
ATOM 2298 N N . MET A 1 293 ? 10.227 6.562 -2.973 1 98.81 293 MET A N 1
ATOM 2299 C CA . MET A 1 293 ? 9.602 5.371 -2.406 1 98.81 293 MET A CA 1
ATOM 2300 C C . MET A 1 293 ? 9.281 4.355 -3.496 1 98.81 293 MET A C 1
ATOM 2302 O O . MET A 1 293 ? 9.562 3.164 -3.342 1 98.81 293 MET A O 1
ATOM 2306 N N . MET A 1 294 ? 8.75 4.844 -4.598 1 98.81 294 MET A N 1
ATOM 2307 C CA . MET A 1 294 ? 8.328 3.951 -5.672 1 98.81 294 MET A CA 1
ATOM 2308 C C . MET A 1 294 ? 9.531 3.4 -6.426 1 98.81 294 MET A C 1
ATOM 2310 O O . MET A 1 294 ? 9.555 2.223 -6.785 1 98.81 294 MET A O 1
ATOM 2314 N N . VAL A 1 295 ? 10.531 4.219 -6.641 1 98.81 295 VAL A N 1
ATOM 2315 C CA . VAL A 1 295 ? 11.734 3.826 -7.367 1 98.81 295 VAL A CA 1
ATOM 2316 C C . VAL A 1 295 ? 12.531 2.826 -6.539 1 98.81 295 VAL A C 1
ATOM 2318 O O . VAL A 1 295 ? 12.875 1.744 -7.02 1 98.81 295 VAL A O 1
ATOM 2321 N N . GLU A 1 296 ? 12.789 3.15 -5.273 1 98.56 296 GLU A N 1
ATOM 2322 C CA . GLU A 1 296 ? 13.609 2.297 -4.418 1 98.56 296 GLU A CA 1
ATOM 2323 C C . GLU A 1 296 ? 12.844 1.042 -3.998 1 98.56 296 GLU A C 1
ATOM 2325 O O . GLU A 1 296 ? 13.391 -0.063 -4.035 1 98.56 296 GLU A O 1
ATOM 2330 N N . GLY A 1 297 ? 11.648 1.183 -3.66 1 98.5 297 GLY A N 1
ATOM 2331 C CA . GLY A 1 297 ? 10.883 0.085 -3.09 1 98.5 297 GLY A CA 1
ATOM 2332 C C . GLY A 1 297 ? 10.414 -0.92 -4.129 1 98.5 297 GLY A C 1
ATOM 2333 O O . GLY A 1 297 ? 10.375 -2.123 -3.859 1 98.5 297 GLY A O 1
ATOM 2334 N N . PHE A 1 298 ? 10.117 -0.436 -5.332 1 98.5 298 PHE A N 1
ATOM 2335 C CA . PHE A 1 298 ? 9.43 -1.312 -6.27 1 98.5 298 PHE A CA 1
ATOM 2336 C C . PHE A 1 298 ? 10.109 -1.29 -7.633 1 98.5 298 PHE A C 1
ATOM 2338 O O . PHE A 1 298 ? 9.555 -1.777 -8.617 1 98.5 298 PHE A O 1
ATOM 2345 N N . LYS A 1 299 ? 11.312 -0.639 -7.648 1 98.31 299 LYS A N 1
ATOM 2346 C CA . LYS A 1 299 ? 12.195 -0.657 -8.812 1 98.31 299 LYS A CA 1
ATOM 2347 C C . LYS A 1 299 ? 11.484 -0.117 -10.047 1 98.31 299 LYS A C 1
ATOM 2349 O O . LYS A 1 299 ? 11.617 -0.676 -11.141 1 98.31 299 LYS A O 1
ATOM 2354 N N . MET A 1 300 ? 10.719 0.892 -9.891 1 98.56 300 MET A N 1
ATOM 2355 C CA . MET A 1 300 ? 10.062 1.557 -11.023 1 98.56 300 MET A CA 1
ATOM 2356 C C . MET A 1 300 ? 11 2.582 -11.656 1 98.56 300 MET A C 1
ATOM 2358 O O . MET A 1 300 ? 11.852 3.158 -10.977 1 98.56 300 MET A O 1
ATOM 2362 N N . ASN A 1 301 ? 10.852 2.777 -12.945 1 98.81 301 ASN A N 1
ATOM 2363 C CA . ASN A 1 301 ? 11.469 3.924 -13.602 1 98.81 301 ASN A CA 1
ATOM 2364 C C . ASN A 1 301 ? 10.688 5.211 -13.328 1 98.81 301 ASN A C 1
ATOM 2366 O O . ASN A 1 301 ? 9.5 5.168 -13.008 1 98.81 301 ASN A O 1
ATOM 2370 N N . LEU A 1 302 ? 11.414 6.371 -13.461 1 98.88 302 LEU A N 1
ATOM 2371 C CA . LEU A 1 302 ? 10.797 7.633 -13.07 1 98.88 302 LEU A CA 1
ATOM 2372 C C . LEU A 1 302 ? 10.703 8.586 -14.258 1 98.88 302 LEU A C 1
ATOM 2374 O O . LEU A 1 302 ? 11.664 8.742 -15.008 1 98.88 302 LEU A O 1
ATOM 2378 N N . ILE A 1 303 ? 9.555 9.109 -14.523 1 98.94 303 ILE A N 1
ATOM 2379 C CA . ILE A 1 303 ? 9.367 10.305 -15.336 1 98.94 303 ILE A CA 1
ATOM 2380 C C . ILE A 1 303 ? 8.656 11.383 -14.523 1 98.94 303 ILE A C 1
ATOM 2382 O O . ILE A 1 303 ? 7.691 11.102 -13.812 1 98.94 303 ILE A O 1
ATOM 2386 N N . TYR A 1 304 ? 9.227 12.602 -14.5 1 98.88 304 TYR A N 1
ATOM 2387 C CA . TYR A 1 304 ? 8.578 13.633 -13.695 1 98.88 304 TYR A CA 1
ATOM 2388 C C . TYR A 1 304 ? 8.539 14.961 -14.43 1 98.88 304 TYR A C 1
ATOM 2390 O O . TYR A 1 304 ? 9.273 15.164 -15.398 1 98.88 304 TYR A O 1
ATOM 2398 N N . TYR A 1 305 ? 7.605 15.789 -14.023 1 98.62 305 TYR A N 1
ATOM 2399 C CA . TYR A 1 305 ? 7.559 17.172 -14.461 1 98.62 305 TYR A CA 1
ATOM 2400 C C . TYR A 1 305 ? 7.445 18.125 -13.266 1 98.62 305 TYR A C 1
ATOM 2402 O O . TYR A 1 305 ? 6.695 17.844 -12.32 1 98.62 305 TYR A O 1
ATOM 2410 N N . ASP A 1 306 ? 8.156 19.062 -13.273 1 97.38 306 ASP A N 1
ATOM 2411 C CA . ASP A 1 306 ? 8.094 20.219 -12.375 1 97.38 306 ASP A CA 1
ATOM 2412 C C . ASP A 1 306 ? 8.555 21.484 -13.086 1 97.38 306 ASP A C 1
ATOM 2414 O O . ASP A 1 306 ? 9.383 21.438 -13.992 1 97.38 306 ASP A O 1
ATOM 2418 N N . LEU A 1 307 ? 7.93 22.594 -12.703 1 94.25 307 LEU A N 1
ATOM 2419 C CA . LEU A 1 307 ? 8.344 23.875 -13.258 1 94.25 307 LEU A CA 1
ATOM 2420 C C . LEU A 1 307 ? 9.836 24.109 -13.047 1 94.25 307 LEU A C 1
ATOM 2422 O O . LEU A 1 307 ? 10.508 24.703 -13.891 1 94.25 307 LEU A O 1
ATOM 2426 N N . TYR A 1 308 ? 10.344 23.625 -11.898 1 94.62 308 TYR A N 1
ATOM 2427 C CA . TYR A 1 308 ? 11.766 23.734 -11.586 1 94.62 308 TYR A CA 1
ATOM 2428 C C . TYR A 1 308 ? 12.422 22.359 -11.586 1 94.62 308 TYR A C 1
ATOM 2430 O O . TYR A 1 308 ? 11.828 21.375 -11.125 1 94.62 308 TYR A O 1
ATOM 2438 N N . GLN A 1 309 ? 13.648 22.344 -12.008 1 96.44 309 GLN A N 1
ATOM 2439 C CA . GLN A 1 309 ? 14.375 21.078 -12.062 1 96.44 309 GLN A CA 1
ATOM 2440 C C . GLN A 1 309 ? 14.602 20.516 -10.656 1 96.44 309 GLN A C 1
ATOM 2442 O O . GLN A 1 309 ? 15.047 21.234 -9.758 1 96.44 309 GLN A O 1
ATOM 2447 N N . ALA A 1 310 ? 14.258 19.297 -10.477 1 97.12 310 ALA A N 1
ATOM 2448 C CA . ALA A 1 310 ? 14.469 18.609 -9.203 1 97.12 310 ALA A CA 1
ATOM 2449 C C . ALA A 1 310 ? 15.844 17.953 -9.156 1 97.12 310 ALA A C 1
ATOM 2451 O O . ALA A 1 310 ? 15.945 16.719 -9.141 1 97.12 310 ALA A O 1
ATOM 2452 N N . THR A 1 311 ? 16.844 18.688 -8.969 1 97.56 311 THR A N 1
ATOM 2453 C CA . THR A 1 311 ? 18.234 18.25 -9.094 1 97.56 311 THR A CA 1
ATOM 2454 C C . THR A 1 311 ? 18.562 17.203 -8.023 1 97.56 311 THR A C 1
ATOM 2456 O O . THR A 1 311 ? 19.266 16.219 -8.297 1 97.56 311 THR A O 1
ATOM 2459 N N . ARG A 1 312 ? 18.094 17.453 -6.852 1 95.56 312 ARG A N 1
ATOM 2460 C CA . ARG A 1 312 ? 18.375 16.516 -5.77 1 95.56 312 ARG A CA 1
ATOM 2461 C C . ARG A 1 312 ? 17.75 15.156 -6.051 1 95.56 312 ARG A C 1
ATOM 2463 O O . ARG A 1 312 ? 18.375 14.117 -5.797 1 95.56 312 ARG A O 1
ATOM 2470 N N . LEU A 1 313 ? 16.578 15.109 -6.578 1 97.81 313 LEU A N 1
ATOM 2471 C CA . LEU A 1 313 ? 15.891 13.875 -6.941 1 97.81 313 LEU A CA 1
ATOM 2472 C C . LEU A 1 313 ? 16.641 13.148 -8.062 1 97.81 313 LEU A C 1
ATOM 2474 O O . LEU A 1 313 ? 16.844 11.938 -7.992 1 97.81 313 LEU A O 1
ATOM 2478 N N . GLU A 1 314 ? 17.078 13.867 -9.07 1 98.44 314 GLU A N 1
ATOM 2479 C CA . GLU A 1 314 ? 17.812 13.312 -10.195 1 98.44 314 GLU A CA 1
ATOM 2480 C C . GLU A 1 314 ? 19.109 12.656 -9.727 1 98.44 314 GLU A C 1
ATOM 2482 O O . GLU A 1 314 ? 19.422 11.531 -10.125 1 98.44 314 GLU A O 1
ATOM 2487 N N . LYS A 1 315 ? 19.797 13.367 -8.922 1 97.81 315 LYS A N 1
ATOM 2488 C CA . LYS A 1 315 ? 21.078 12.859 -8.414 1 97.81 315 LYS A CA 1
ATOM 2489 C C . LYS A 1 315 ? 20.859 11.602 -7.578 1 97.81 315 LYS A C 1
ATOM 2491 O O . LYS A 1 315 ? 21.656 10.656 -7.668 1 97.81 315 LYS A O 1
ATOM 2496 N N . PHE A 1 316 ? 19.844 11.648 -6.832 1 97.81 316 PHE A N 1
ATOM 2497 C CA . PHE A 1 316 ? 19.562 10.5 -5.98 1 97.81 316 PHE A CA 1
ATOM 2498 C C . PHE A 1 316 ? 19.25 9.266 -6.824 1 97.81 316 PHE A C 1
ATOM 2500 O O . PHE A 1 316 ? 19.797 8.195 -6.59 1 97.81 316 PHE A O 1
ATOM 2507 N N . VAL A 1 317 ? 18.359 9.375 -7.789 1 98.44 317 VAL A N 1
ATOM 2508 C CA . VAL A 1 317 ? 17.938 8.234 -8.594 1 98.44 317 VAL A CA 1
ATOM 2509 C C . VAL A 1 317 ? 19.125 7.727 -9.422 1 98.44 317 VAL A C 1
ATOM 2511 O O . VAL A 1 317 ? 19.266 6.52 -9.633 1 98.44 317 VAL A O 1
ATOM 2514 N N . THR A 1 318 ? 19.953 8.617 -9.883 1 98.5 318 THR A N 1
ATOM 2515 C CA . THR A 1 318 ? 21.156 8.227 -10.594 1 98.5 318 THR A CA 1
ATOM 2516 C C . THR A 1 318 ? 22.078 7.402 -9.703 1 98.5 318 THR A C 1
ATOM 2518 O O . THR A 1 318 ? 22.594 6.363 -10.117 1 98.5 318 THR A O 1
ATOM 2521 N N . ALA A 1 319 ? 22.25 7.902 -8.508 1 98 319 ALA A N 1
ATOM 2522 C CA . ALA A 1 319 ? 23.094 7.188 -7.547 1 98 319 ALA A CA 1
ATOM 2523 C C . ALA A 1 319 ? 22.5 5.824 -7.207 1 98 319 ALA A C 1
ATOM 2525 O O . ALA A 1 319 ? 23.234 4.84 -7.07 1 98 319 ALA A O 1
ATOM 2526 N N . TYR A 1 320 ? 21.281 5.777 -7.051 1 98.31 320 TYR A N 1
ATOM 2527 C CA . TYR A 1 320 ? 20.594 4.52 -6.746 1 98.31 320 TYR A CA 1
ATOM 2528 C C . TYR A 1 320 ? 20.719 3.539 -7.906 1 98.31 320 TYR A C 1
ATOM 2530 O O . TYR A 1 320 ? 20.922 2.34 -7.695 1 98.31 320 TYR A O 1
ATOM 2538 N N . ALA A 1 321 ? 20.578 4.02 -9.102 1 98.44 321 ALA A N 1
ATOM 2539 C CA . ALA A 1 321 ? 20.781 3.182 -10.281 1 98.44 321 ALA A CA 1
ATOM 2540 C C . ALA A 1 321 ? 22.172 2.568 -10.289 1 98.44 321 ALA A C 1
ATOM 2542 O O . ALA A 1 321 ? 22.344 1.391 -10.617 1 98.44 321 ALA A O 1
ATOM 2543 N N . ALA A 1 322 ? 23.125 3.332 -9.93 1 97.69 322 ALA A N 1
ATOM 2544 C CA . ALA A 1 322 ? 24.5 2.848 -9.844 1 97.69 322 ALA A CA 1
ATOM 2545 C C . ALA A 1 322 ? 24.641 1.785 -8.758 1 97.69 322 ALA A C 1
ATOM 2547 O O . ALA A 1 322 ? 25.359 0.799 -8.938 1 97.69 322 ALA A O 1
ATOM 2548 N N . PHE A 1 323 ? 24.031 1.984 -7.699 1 97.38 323 PHE A N 1
ATOM 2549 C CA . PHE A 1 323 ? 24.031 1.023 -6.602 1 97.38 323 PHE A CA 1
ATOM 2550 C C . PHE A 1 323 ? 23.453 -0.31 -7.055 1 97.38 323 PHE A C 1
ATOM 2552 O O . PHE A 1 323 ? 24.016 -1.368 -6.773 1 97.38 323 PHE A O 1
ATOM 2559 N N . LEU A 1 324 ? 22.281 -0.22 -7.781 1 97.12 324 LEU A N 1
ATOM 2560 C CA . LEU A 1 324 ? 21.672 -1.431 -8.312 1 97.12 324 LEU A CA 1
ATOM 2561 C C . LEU A 1 324 ? 22.625 -2.152 -9.266 1 97.12 324 LEU A C 1
ATOM 2563 O O . LEU A 1 324 ? 22.797 -3.367 -9.156 1 97.12 324 LEU A O 1
ATOM 2567 N N . LYS A 1 325 ? 23.219 -1.422 -10.094 1 96.5 325 LYS A N 1
ATOM 2568 C CA . LYS A 1 325 ? 24.172 -2.006 -11.031 1 96.5 325 LYS A CA 1
ATOM 2569 C C . LYS A 1 325 ? 25.312 -2.693 -10.297 1 96.5 325 LYS A C 1
ATOM 2571 O O . LYS A 1 325 ? 25.719 -3.801 -10.656 1 96.5 325 LYS A O 1
ATOM 2576 N N . ALA A 1 326 ? 25.812 -2.121 -9.281 1 95 326 ALA A N 1
ATOM 2577 C CA . ALA A 1 326 ? 26.906 -2.666 -8.484 1 95 326 ALA A CA 1
ATOM 2578 C C . ALA A 1 326 ? 26.484 -3.939 -7.762 1 95 326 ALA A C 1
ATOM 2580 O O . ALA A 1 326 ? 27.312 -4.812 -7.492 1 95 326 ALA A O 1
ATOM 2581 N N . SER A 1 327 ? 25.219 -4.043 -7.535 1 92.5 327 SER A N 1
ATOM 2582 C CA . SER A 1 327 ? 24.688 -5.207 -6.836 1 92.5 327 SER A CA 1
ATOM 2583 C C . SER A 1 327 ? 24.266 -6.293 -7.816 1 92.5 327 SER A C 1
ATOM 2585 O O . SER A 1 327 ? 23.656 -7.289 -7.422 1 92.5 327 SER A O 1
ATOM 2587 N N . GLY A 1 328 ? 24.469 -6.055 -9.117 1 92.62 328 GLY A N 1
ATOM 2588 C CA . GLY A 1 328 ? 24.156 -7.043 -10.141 1 92.62 328 GLY A CA 1
ATOM 2589 C C . GLY A 1 328 ? 22.719 -7.008 -10.602 1 92.62 328 GLY A C 1
ATOM 2590 O O . GLY A 1 328 ? 22.203 -7.984 -11.148 1 92.62 328 GLY A O 1
ATOM 2591 N N . GLU A 1 329 ? 22.078 -5.938 -10.352 1 94.31 329 GLU A N 1
ATOM 2592 C CA . GLU A 1 329 ? 20.672 -5.801 -10.711 1 94.31 329 GLU A CA 1
ATOM 2593 C C . GLU A 1 329 ? 20.484 -4.805 -11.852 1 94.31 329 GLU A C 1
ATOM 2595 O O . GLU A 1 329 ? 21.375 -4 -12.133 1 94.31 329 GLU A O 1
ATOM 2600 N N . THR A 1 330 ? 19.359 -4.902 -12.539 1 94.62 330 THR A N 1
ATOM 2601 C CA . THR A 1 330 ? 19.031 -3.949 -13.594 1 94.62 330 THR A CA 1
ATOM 2602 C C . THR A 1 330 ? 18.797 -2.559 -13.008 1 94.62 330 THR A C 1
ATOM 2604 O O . THR A 1 330 ? 17.969 -2.385 -12.117 1 94.62 330 THR A O 1
ATOM 2607 N N . PRO A 1 331 ? 19.484 -1.557 -13.492 1 97.88 331 PRO A N 1
ATOM 2608 C CA . PRO A 1 331 ? 19.297 -0.207 -12.953 1 97.88 331 PRO A CA 1
ATOM 2609 C C . PRO A 1 331 ? 17.984 0.425 -13.375 1 97.88 331 PRO A C 1
ATOM 2611 O O . PRO A 1 331 ? 17.484 0.154 -14.477 1 97.88 331 PRO A O 1
ATOM 2614 N N . VAL A 1 332 ? 17.453 1.27 -12.508 1 98.38 332 VAL A N 1
ATOM 2615 C CA . VAL A 1 332 ? 16.281 2.088 -12.836 1 98.38 332 VAL A CA 1
ATOM 2616 C C . VAL A 1 332 ? 16.734 3.309 -13.641 1 98.38 332 VAL A C 1
ATOM 2618 O O . VAL A 1 332 ? 17.906 3.666 -13.641 1 98.38 332 VAL A O 1
ATOM 2621 N N . THR A 1 333 ? 15.766 3.922 -14.336 1 98.56 333 THR A N 1
ATOM 2622 C CA . THR A 1 333 ? 16.031 5.129 -15.109 1 98.56 333 THR A CA 1
ATOM 2623 C C . THR A 1 333 ? 15.117 6.27 -14.672 1 98.56 333 THR A C 1
ATOM 2625 O O . THR A 1 333 ? 14.117 6.039 -13.992 1 98.56 333 THR A O 1
ATOM 2628 N N . TRP A 1 334 ? 15.547 7.496 -14.969 1 98.62 334 TRP A N 1
ATOM 2629 C CA . TRP A 1 334 ? 14.672 8.648 -14.758 1 98.62 334 TRP A CA 1
ATOM 2630 C C . TRP A 1 334 ? 14.75 9.602 -15.945 1 98.62 334 TRP A C 1
ATOM 2632 O O . TRP A 1 334 ? 15.719 9.586 -16.703 1 98.62 334 TRP A O 1
ATOM 2642 N N . LYS A 1 335 ? 13.688 10.375 -16.094 1 98.5 335 LYS A N 1
ATOM 2643 C CA . LYS A 1 335 ? 13.586 11.391 -17.125 1 98.5 335 LYS A CA 1
ATOM 2644 C C . LYS A 1 335 ? 12.758 12.578 -16.656 1 98.5 335 LYS A C 1
ATOM 2646 O O . LYS A 1 335 ? 11.703 12.406 -16.031 1 98.5 335 LYS A O 1
ATOM 2651 N N . ARG A 1 336 ? 13.297 13.758 -16.828 1 98.5 336 ARG A N 1
ATOM 2652 C CA . ARG A 1 336 ? 12.469 14.945 -16.656 1 98.5 336 ARG A CA 1
ATOM 2653 C C . ARG A 1 336 ? 11.648 15.227 -17.922 1 98.5 336 ARG A C 1
ATOM 2655 O O . ARG A 1 336 ? 12.211 15.477 -18.984 1 98.5 336 ARG A O 1
ATOM 2662 N N . ALA A 1 337 ? 10.391 15.219 -17.797 1 98.56 337 ALA A N 1
ATOM 2663 C CA . ALA A 1 337 ? 9.5 15.43 -18.938 1 98.56 337 ALA A CA 1
ATOM 2664 C C . ALA A 1 337 ? 9.492 16.891 -19.359 1 98.56 337 ALA A C 1
ATOM 2666 O O . ALA A 1 337 ? 9.719 17.781 -18.531 1 98.56 337 ALA A O 1
ATOM 2667 N N . SER A 1 338 ? 9.172 17.141 -20.594 1 97.44 338 SER A N 1
ATOM 2668 C CA . SER A 1 338 ? 9.102 18.5 -21.141 1 97.44 338 SER A CA 1
ATOM 2669 C C . SER A 1 338 ? 7.758 19.141 -20.812 1 97.44 338 SER A C 1
ATOM 2671 O O . SER A 1 338 ? 7.625 20.375 -20.875 1 97.44 338 SER A O 1
ATOM 2673 N N . SER A 1 339 ? 6.789 18.312 -20.484 1 97.44 339 SER A N 1
ATOM 2674 C CA . SER A 1 339 ? 5.449 18.812 -20.188 1 97.44 339 SER A CA 1
ATOM 2675 C C . SER A 1 339 ? 4.703 17.844 -19.266 1 97.44 339 SER A C 1
ATOM 2677 O O . SER A 1 339 ? 5.102 16.688 -19.125 1 97.44 339 SER A O 1
ATOM 2679 N N . MET A 1 340 ? 3.654 18.344 -18.719 1 97.75 340 MET A N 1
ATOM 2680 C CA . MET A 1 340 ? 2.783 17.484 -17.906 1 97.75 340 MET A CA 1
ATOM 2681 C C . MET A 1 340 ? 2.141 16.406 -18.766 1 97.75 340 MET A C 1
ATOM 2683 O O . MET A 1 340 ? 1.981 15.273 -18.328 1 97.75 340 MET A O 1
ATOM 2687 N N . ASP A 1 341 ? 1.863 16.688 -19.969 1 98.19 341 ASP A N 1
ATOM 2688 C CA . ASP A 1 341 ? 1.238 15.75 -20.906 1 98.19 341 ASP A CA 1
ATOM 2689 C C . ASP A 1 341 ? 2.145 14.547 -21.156 1 98.19 341 ASP A C 1
ATOM 2691 O O . ASP A 1 341 ? 1.667 13.414 -21.281 1 98.19 341 ASP A O 1
ATOM 2695 N N . GLU A 1 342 ? 3.344 14.844 -21.297 1 98.56 342 GLU A N 1
ATOM 2696 C CA . GLU A 1 342 ? 4.293 13.758 -21.531 1 98.56 342 GLU A CA 1
ATOM 2697 C C . GLU A 1 342 ? 4.281 12.766 -20.375 1 98.56 342 GLU A C 1
ATOM 2699 O O . GLU A 1 342 ? 4.348 11.547 -20.578 1 98.56 342 GLU A O 1
ATOM 2704 N N . VAL A 1 343 ? 4.191 13.25 -19.156 1 98.75 343 VAL A N 1
ATOM 2705 C CA . VAL A 1 343 ? 4.109 12.383 -17.984 1 98.75 343 VAL A CA 1
ATOM 2706 C C . VAL A 1 343 ? 2.844 11.531 -18.047 1 98.75 343 VAL A C 1
ATOM 2708 O O . VAL A 1 343 ? 2.895 10.312 -17.859 1 98.75 343 VAL A O 1
ATOM 2711 N N . LEU A 1 344 ? 1.712 12.172 -18.375 1 98.69 344 LEU A N 1
ATOM 2712 C CA . LEU A 1 344 ? 0.412 11.508 -18.406 1 98.69 344 LEU A CA 1
ATOM 2713 C C . LEU A 1 344 ? 0.376 10.422 -19.469 1 98.69 344 LEU A C 1
ATOM 2715 O O . LEU A 1 344 ? -0.248 9.375 -19.281 1 98.69 344 LEU A O 1
ATOM 2719 N N . GLN A 1 345 ? 1.065 10.594 -20.531 1 98.25 345 GLN A N 1
ATOM 2720 C CA . GLN A 1 345 ? 1.033 9.672 -21.672 1 98.25 345 GLN A CA 1
ATOM 2721 C C . GLN A 1 345 ? 1.981 8.5 -21.453 1 98.25 345 GLN A C 1
ATOM 2723 O O . GLN A 1 345 ? 1.674 7.367 -21.828 1 98.25 345 GLN A O 1
ATOM 2728 N N . GLU A 1 346 ? 3.082 8.727 -20.828 1 98.31 346 GLU A N 1
ATOM 2729 C CA . GLU A 1 346 ? 4.156 7.742 -20.797 1 98.31 346 GLU A CA 1
ATOM 2730 C C . GLU A 1 346 ? 4.094 6.883 -19.547 1 98.31 346 GLU A C 1
ATOM 2732 O O . GLU A 1 346 ? 4.535 5.73 -19.547 1 98.31 346 GLU A O 1
ATOM 2737 N N . ALA A 1 347 ? 3.615 7.406 -18.531 1 98.75 347 ALA A N 1
ATOM 2738 C CA . ALA A 1 347 ? 3.678 6.719 -17.234 1 98.75 347 ALA A CA 1
ATOM 2739 C C . ALA A 1 347 ? 2.598 5.648 -17.141 1 98.75 347 ALA A C 1
ATOM 2741 O O . ALA A 1 347 ? 1.547 5.75 -17.766 1 98.75 347 ALA A O 1
ATOM 2742 N N . ASP A 1 348 ? 2.879 4.555 -16.391 1 98.5 348 ASP A N 1
ATOM 2743 C CA . ASP A 1 348 ? 1.921 3.51 -16.047 1 98.5 348 ASP A CA 1
ATOM 2744 C C . ASP A 1 348 ? 1.133 3.873 -14.797 1 98.5 348 ASP A C 1
ATOM 2746 O O . ASP A 1 348 ? 0 3.424 -14.617 1 98.5 348 ASP A O 1
ATOM 2750 N N . MET A 1 349 ? 1.757 4.617 -13.984 1 98.38 349 MET A N 1
ATOM 2751 C CA . MET A 1 349 ? 1.219 5.129 -12.727 1 98.38 349 MET A CA 1
ATOM 2752 C C . MET A 1 349 ? 1.604 6.59 -12.523 1 98.38 349 MET A C 1
ATOM 2754 O O . MET A 1 349 ? 2.771 6.957 -12.68 1 98.38 349 MET A O 1
ATOM 2758 N N . ILE A 1 350 ? 0.622 7.445 -12.203 1 98.88 350 ILE A N 1
ATOM 2759 C CA . ILE A 1 350 ? 0.876 8.875 -12.07 1 98.88 350 ILE A CA 1
ATOM 2760 C C . ILE A 1 350 ? 0.414 9.352 -10.695 1 98.88 350 ILE A C 1
ATOM 2762 O O . ILE A 1 350 ? -0.689 9.023 -10.258 1 98.88 350 ILE A O 1
ATOM 2766 N N . SER A 1 351 ? 1.229 10.062 -10.047 1 98.94 351 SER A N 1
ATOM 2767 C CA . SER A 1 351 ? 0.857 10.727 -8.797 1 98.94 351 SER A CA 1
ATOM 2768 C C . SER A 1 351 ? 0.97 12.242 -8.93 1 98.94 351 SER A C 1
ATOM 2770 O O . SER A 1 351 ? 1.961 12.758 -9.453 1 98.94 351 SER A O 1
ATOM 2772 N N . LEU A 1 352 ? -0.049 12.969 -8.461 1 98.75 352 LEU A N 1
ATOM 2773 C CA . LEU A 1 352 ? -0.136 14.422 -8.57 1 98.75 352 LEU A CA 1
ATOM 2774 C C . LEU A 1 352 ? 0.252 15.094 -7.254 1 98.75 352 LEU A C 1
ATOM 2776 O O . LEU A 1 352 ? -0.313 14.781 -6.203 1 98.75 352 LEU A O 1
ATOM 2780 N N . HIS A 1 353 ? 1.166 16.031 -7.312 1 97.38 353 HIS A N 1
ATOM 2781 C CA . HIS A 1 353 ? 1.633 16.766 -6.145 1 97.38 353 HIS A CA 1
ATOM 2782 C C . HIS A 1 353 ? 1.846 18.234 -6.477 1 97.38 353 HIS A C 1
ATOM 2784 O O . HIS A 1 353 ? 2.789 18.859 -5.984 1 97.38 353 HIS A O 1
ATOM 2790 N N . PRO A 1 354 ? 1.072 18.797 -7.34 1 94.62 354 PRO A N 1
ATOM 2791 C CA . PRO A 1 354 ? 1.229 20.219 -7.648 1 94.62 354 PRO A CA 1
ATOM 2792 C C . PRO A 1 354 ? 0.521 21.125 -6.645 1 94.62 354 PRO A C 1
ATOM 2794 O O . PRO A 1 354 ? -0.383 20.672 -5.934 1 94.62 354 PRO A O 1
ATOM 2797 N N . VAL A 1 355 ? 0.982 22.375 -6.633 1 87.94 355 VAL A N 1
ATOM 2798 C CA . VAL A 1 355 ? 0.169 23.391 -5.988 1 87.94 355 VAL A CA 1
ATOM 2799 C C . VAL A 1 355 ? -1.07 23.672 -6.836 1 87.94 355 VAL A C 1
ATOM 2801 O O . VAL A 1 355 ? -1.066 23.453 -8.047 1 87.94 355 VAL A O 1
ATOM 2804 N N . LEU A 1 356 ? -2.129 24.047 -6.168 1 90.88 356 LEU A N 1
ATOM 2805 C CA . LEU A 1 356 ? -3.324 24.422 -6.914 1 90.88 356 LEU A CA 1
ATOM 2806 C C . LEU A 1 356 ? -3.285 25.891 -7.289 1 90.88 356 LEU A C 1
ATOM 2808 O O . LEU A 1 356 ? -3.215 26.766 -6.41 1 90.88 356 LEU A O 1
ATOM 2812 N N . ASP A 1 357 ? -3.244 26.172 -8.484 1 90.31 357 ASP A N 1
ATOM 2813 C CA . ASP A 1 357 ? -3.354 27.5 -9.055 1 90.31 357 ASP A CA 1
ATOM 2814 C C . ASP A 1 357 ? -4.066 27.469 -10.406 1 90.31 357 ASP A C 1
ATOM 2816 O O . ASP A 1 357 ? -4.734 26.484 -10.734 1 90.31 357 ASP A O 1
ATOM 2820 N N . LYS A 1 358 ? -4.012 28.562 -11.133 1 93.06 358 LYS A N 1
ATOM 2821 C CA . LYS A 1 358 ? -4.742 28.656 -12.398 1 93.06 358 LYS A CA 1
ATOM 2822 C C . LYS A 1 358 ? -4.203 27.641 -13.414 1 93.06 358 LYS A C 1
ATOM 2824 O O . LYS A 1 358 ? -4.957 27.141 -14.242 1 93.06 358 LYS A O 1
ATOM 2829 N N . THR A 1 359 ? -2.969 27.328 -13.328 1 92.88 359 THR A N 1
ATOM 2830 C CA . THR A 1 359 ? -2.328 26.453 -14.305 1 92.88 359 THR A CA 1
ATOM 2831 C C . THR A 1 359 ? -2.562 24.984 -13.969 1 92.88 359 THR A C 1
ATOM 2833 O O . THR A 1 359 ? -2.428 24.109 -14.828 1 92.88 359 THR A O 1
ATOM 2836 N N . THR A 1 360 ? -2.928 24.672 -12.742 1 95.44 360 THR A N 1
ATOM 2837 C CA . THR A 1 360 ? -3.064 23.281 -12.344 1 95.44 360 THR A CA 1
ATOM 2838 C C . THR A 1 360 ? -4.52 22.953 -12.031 1 95.44 360 THR A C 1
ATOM 2840 O O . THR A 1 360 ? -4.852 21.797 -11.75 1 95.44 360 THR A O 1
ATOM 2843 N N . TYR A 1 361 ? -5.379 24.016 -12.062 1 97.06 361 TYR A N 1
ATOM 2844 C CA . TYR A 1 361 ? -6.809 23.75 -11.953 1 97.06 361 TYR A CA 1
ATOM 2845 C C . TYR A 1 361 ? -7.293 22.891 -13.117 1 97.06 361 TYR A C 1
ATOM 2847 O O . TYR A 1 361 ? -7.145 23.266 -14.281 1 97.06 361 TYR A O 1
ATOM 2855 N N . HIS A 1 362 ? -7.887 21.719 -12.82 1 98.19 362 HIS A N 1
ATOM 2856 C CA . HIS A 1 362 ? -8.352 20.75 -13.812 1 98.19 362 HIS A CA 1
ATOM 2857 C C . HIS A 1 362 ? -7.23 20.375 -14.773 1 98.19 362 HIS A C 1
ATOM 2859 O O . HIS A 1 362 ? -7.457 20.25 -15.977 1 98.19 362 HIS A O 1
ATOM 2865 N N . LEU A 1 363 ? -6.047 20.312 -14.148 1 97.88 363 LEU A N 1
ATOM 2866 C CA . LEU A 1 363 ? -4.906 19.781 -14.875 1 97.88 363 LEU A CA 1
ATOM 2867 C C . LEU A 1 363 ? -5.262 18.453 -15.547 1 97.88 363 LEU A C 1
ATOM 2869 O O . LEU A 1 363 ? -4.926 18.234 -16.719 1 97.88 363 LEU A O 1
ATOM 2873 N N . VAL A 1 364 ? -5.883 17.609 -14.82 1 98.62 364 VAL A N 1
ATOM 2874 C CA . VAL A 1 364 ? -6.418 16.375 -15.391 1 98.62 364 VAL A CA 1
ATOM 2875 C C . VAL A 1 364 ? -7.875 16.578 -15.789 1 98.62 364 VAL A C 1
ATOM 2877 O O . VAL A 1 364 ? -8.758 16.641 -14.922 1 98.62 364 VAL A O 1
ATOM 2880 N N . ASN A 1 365 ? -8.117 16.719 -17.016 1 98.44 365 ASN A N 1
ATOM 2881 C CA . ASN A 1 365 ? -9.445 16.922 -17.578 1 98.44 365 ASN A CA 1
ATOM 2882 C C . ASN A 1 365 ? -9.797 15.805 -18.562 1 98.44 365 ASN A C 1
ATOM 2884 O O . ASN A 1 365 ? -9.062 14.82 -18.688 1 98.44 365 ASN A O 1
ATOM 2888 N N . LYS A 1 366 ? -10.93 15.922 -19.203 1 98.38 366 LYS A N 1
ATOM 2889 C CA . LYS A 1 366 ? -11.438 14.883 -20.094 1 98.38 366 LYS A CA 1
ATOM 2890 C C . LYS A 1 366 ? -10.43 14.555 -21.188 1 98.38 366 LYS A C 1
ATOM 2892 O O . LYS A 1 366 ? -10.164 13.383 -21.469 1 98.38 366 LYS A O 1
ATOM 2897 N N . GLU A 1 367 ? -9.875 15.547 -21.781 1 98.31 367 GLU A N 1
ATOM 2898 C CA . GLU A 1 367 ? -8.922 15.375 -22.875 1 98.31 367 GLU A CA 1
ATOM 2899 C C . GLU A 1 367 ? -7.672 14.641 -22.406 1 98.31 367 GLU A C 1
ATOM 2901 O O . GLU A 1 367 ? -7.195 13.719 -23.078 1 98.31 367 GLU A O 1
ATOM 2906 N N . ARG A 1 368 ? -7.148 15.023 -21.312 1 98.56 368 ARG A N 1
ATOM 2907 C CA . ARG A 1 368 ? -5.906 14.438 -20.812 1 98.56 368 ARG A CA 1
ATOM 2908 C C . ARG A 1 368 ? -6.137 13.031 -20.281 1 98.56 368 ARG A C 1
ATOM 2910 O O . ARG A 1 368 ? -5.266 12.164 -20.406 1 98.56 368 ARG A O 1
ATOM 2917 N N . LEU A 1 369 ? -7.277 12.758 -19.703 1 98.69 369 LEU A N 1
ATOM 2918 C CA . LEU A 1 369 ? -7.633 11.398 -19.297 1 98.69 369 LEU A CA 1
ATOM 2919 C C . LEU A 1 369 ? -7.613 10.453 -20.5 1 98.69 369 LEU A C 1
ATOM 2921 O O . LEU A 1 369 ? -7.129 9.328 -20.406 1 98.69 369 LEU A O 1
ATOM 2925 N N . ALA A 1 370 ? -8.055 10.93 -21.594 1 97.81 370 ALA A N 1
ATOM 2926 C CA . ALA A 1 370 ? -8.141 10.125 -22.797 1 97.81 370 ALA A CA 1
ATOM 2927 C C . ALA A 1 370 ? -6.75 9.805 -23.344 1 97.81 370 ALA A C 1
ATOM 2929 O O . ALA A 1 370 ? -6.57 8.836 -24.094 1 97.81 370 ALA A O 1
ATOM 2930 N N . LYS A 1 371 ? -5.793 10.609 -22.984 1 97.31 371 LYS A N 1
ATOM 2931 C CA . LYS A 1 371 ? -4.43 10.43 -23.484 1 97.31 371 LYS A CA 1
ATOM 2932 C C . LYS A 1 371 ? -3.652 9.453 -22.609 1 97.31 371 LYS A C 1
ATOM 2934 O O . LYS A 1 371 ? -2.594 8.961 -23 1 97.31 371 LYS A O 1
ATOM 2939 N N . MET A 1 372 ? -4.109 9.164 -21.453 1 98.38 372 MET A N 1
ATOM 2940 C CA . MET A 1 372 ? -3.422 8.258 -20.531 1 98.38 372 MET A CA 1
ATOM 2941 C C . MET A 1 372 ? -3.57 6.809 -20.984 1 98.38 372 MET A C 1
ATOM 2943 O O . MET A 1 372 ? -4.469 6.488 -21.781 1 98.38 372 MET A O 1
ATOM 2947 N N . LYS A 1 373 ? -2.635 5.992 -20.531 1 97.62 373 LYS A N 1
ATOM 2948 C CA . LYS A 1 373 ? -2.746 4.562 -20.812 1 97.62 373 LYS A CA 1
ATOM 2949 C C . LYS A 1 373 ? -4.066 4.004 -20.297 1 97.62 373 LYS A C 1
ATOM 2951 O O . LYS A 1 373 ? -4.535 4.402 -19.219 1 97.62 373 LYS A O 1
ATOM 2956 N N . LYS A 1 374 ? -4.645 3.035 -20.906 1 95.44 374 LYS A N 1
ATOM 2957 C CA . LYS A 1 374 ? -5.969 2.49 -20.625 1 95.44 374 LYS A CA 1
ATOM 2958 C C . LYS A 1 374 ? -6.027 1.88 -19.234 1 95.44 374 LYS A C 1
ATOM 2960 O O . LYS A 1 374 ? -7.074 1.9 -18.578 1 95.44 374 LYS A O 1
ATOM 2965 N N . GLU A 1 375 ? -4.91 1.389 -18.812 1 96 375 GLU A N 1
ATOM 2966 C CA . GLU A 1 375 ? -4.883 0.716 -17.516 1 96 375 GLU A CA 1
ATOM 2967 C C . GLU A 1 375 ? -4.062 1.505 -16.5 1 96 375 GLU A C 1
ATOM 2969 O O . GLU A 1 375 ? -3.576 0.943 -15.516 1 96 375 GLU A O 1
ATOM 2974 N N . ALA A 1 376 ? -3.865 2.803 -16.75 1 98.31 376 ALA A N 1
ATOM 2975 C CA . ALA A 1 376 ? -3.043 3.627 -15.875 1 98.31 376 ALA A CA 1
ATOM 2976 C C . ALA A 1 376 ? -3.688 3.77 -14.5 1 98.31 376 ALA A C 1
ATOM 2978 O O . ALA A 1 376 ? -4.895 3.57 -14.352 1 98.31 376 ALA A O 1
ATOM 2979 N N . ILE A 1 377 ? -2.873 3.992 -13.523 1 98.75 377 ILE A N 1
ATOM 2980 C CA . ILE A 1 377 ? -3.309 4.316 -12.172 1 98.75 377 ILE A CA 1
ATOM 2981 C C . ILE A 1 377 ? -3.02 5.789 -11.875 1 98.75 377 ILE A C 1
ATOM 2983 O O . ILE A 1 377 ? -1.913 6.27 -12.125 1 98.75 377 ILE A O 1
ATOM 2987 N N . LEU A 1 378 ? -4.02 6.5 -11.391 1 98.88 378 LEU A N 1
ATOM 2988 C CA . LEU A 1 378 ? -3.902 7.922 -11.078 1 98.88 378 LEU A CA 1
ATOM 2989 C C . LEU A 1 378 ? -4.125 8.172 -9.594 1 98.88 378 LEU A C 1
ATOM 2991 O O . LEU A 1 378 ? -5.145 7.754 -9.031 1 98.88 378 LEU A O 1
ATOM 2995 N N . ILE A 1 379 ? -3.158 8.844 -8.969 1 98.94 379 ILE A N 1
ATOM 2996 C CA . ILE A 1 379 ? -3.205 9.133 -7.539 1 98.94 379 ILE A CA 1
ATOM 2997 C C . ILE A 1 379 ? -3.254 10.648 -7.324 1 98.94 379 ILE A C 1
ATOM 2999 O O . ILE A 1 379 ? -2.512 11.398 -7.961 1 98.94 379 ILE A O 1
ATOM 3003 N N . ASN A 1 380 ? -4.164 11.094 -6.414 1 98.69 380 ASN A N 1
ATOM 3004 C CA . ASN A 1 380 ? -4.203 12.508 -6.039 1 98.69 380 ASN A CA 1
ATOM 3005 C C . ASN A 1 380 ? -4.23 12.68 -4.523 1 98.69 380 ASN A C 1
ATOM 3007 O O . ASN A 1 380 ? -5.254 12.422 -3.885 1 98.69 380 ASN A O 1
ATOM 3011 N N . CYS A 1 381 ? -3.135 13.086 -3.975 1 97.25 381 CYS A N 1
ATOM 3012 C CA . CYS A 1 381 ? -3.023 13.453 -2.566 1 97.25 381 CYS A CA 1
ATOM 3013 C C . CYS A 1 381 ? -2.664 14.922 -2.41 1 97.25 381 CYS A C 1
ATOM 3015 O O . CYS A 1 381 ? -2.096 15.328 -1.394 1 97.25 381 CYS A O 1
ATOM 3017 N N . SER A 1 382 ? -2.883 15.672 -3.453 1 95.31 382 SER A N 1
ATOM 3018 C CA . SER A 1 382 ? -2.566 17.094 -3.441 1 95.31 382 SER A CA 1
ATOM 3019 C C . SER A 1 382 ? -3.805 17.938 -3.145 1 95.31 382 SER A C 1
ATOM 3021 O O . SER A 1 382 ? -4.227 18.047 -1.99 1 95.31 382 SER A O 1
ATOM 3023 N N . ARG A 1 383 ? -4.484 18.391 -4.258 1 93.94 383 ARG A N 1
ATOM 3024 C CA . ARG A 1 383 ? -5.723 19.156 -4.145 1 93.94 383 ARG A CA 1
ATOM 3025 C C . ARG A 1 383 ? -6.801 18.594 -5.062 1 93.94 383 ARG A C 1
ATOM 3027 O O . ARG A 1 383 ? -6.516 18.188 -6.191 1 93.94 383 ARG A O 1
ATOM 3034 N N . GLY A 1 384 ? -8.016 18.547 -4.559 1 96.06 384 GLY A N 1
ATOM 3035 C CA . GLY A 1 384 ? -9.125 17.953 -5.293 1 96.06 384 GLY A CA 1
ATOM 3036 C C . GLY A 1 384 ? -9.312 18.547 -6.676 1 96.06 384 GLY A C 1
ATOM 3037 O O . GLY A 1 384 ? -9.312 17.812 -7.676 1 96.06 384 GLY A O 1
ATOM 3038 N N . PRO A 1 385 ? -9.312 19.891 -6.773 1 96.44 385 PRO A N 1
ATOM 3039 C CA . PRO A 1 385 ? -9.641 20.547 -8.039 1 96.44 385 PRO A CA 1
ATOM 3040 C C . PRO A 1 385 ? -8.539 20.406 -9.086 1 96.44 385 PRO A C 1
ATOM 3042 O O . PRO A 1 385 ? -8.695 20.875 -10.211 1 96.44 385 PRO A O 1
ATOM 3045 N N . VAL A 1 386 ? -7.508 19.734 -8.797 1 97.88 386 VAL A N 1
ATOM 3046 C CA . VAL A 1 386 ? -6.5 19.438 -9.805 1 97.88 386 VAL A CA 1
ATOM 3047 C C . VAL A 1 386 ? -7.078 18.469 -10.852 1 97.88 386 VAL A C 1
ATOM 3049 O O . VAL A 1 386 ? -6.66 18.484 -12.008 1 97.88 386 VAL A O 1
ATOM 3052 N N . ILE A 1 387 ? -8.07 17.766 -10.453 1 98.62 387 ILE A N 1
ATOM 3053 C CA . ILE A 1 387 ? -8.758 16.844 -11.336 1 98.62 387 ILE A CA 1
ATOM 3054 C C . ILE A 1 387 ? -10.18 17.344 -11.602 1 98.62 387 ILE A C 1
ATOM 3056 O O . ILE A 1 387 ? -10.891 17.719 -10.664 1 98.62 387 ILE A O 1
ATOM 3060 N N . ASP A 1 388 ? -10.555 17.406 -12.852 1 98.56 388 ASP A N 1
ATOM 3061 C CA . ASP A 1 388 ? -11.969 17.5 -13.195 1 98.56 388 ASP A CA 1
ATOM 3062 C C . ASP A 1 388 ? -12.703 16.219 -12.859 1 98.56 388 ASP A C 1
ATOM 3064 O O . ASP A 1 388 ? -12.727 15.281 -13.664 1 98.56 388 ASP A O 1
ATOM 3068 N N . GLU A 1 389 ? -13.383 16.234 -11.758 1 97.88 389 GLU A N 1
ATOM 3069 C CA . GLU A 1 389 ? -13.867 14.977 -11.203 1 97.88 389 GLU A CA 1
ATOM 3070 C C . GLU A 1 389 ? -15.086 14.469 -11.969 1 97.88 389 GLU A C 1
ATOM 3072 O O . GLU A 1 389 ? -15.352 13.266 -11.992 1 97.88 389 GLU A O 1
ATOM 3077 N N . VAL A 1 390 ? -15.867 15.422 -12.523 1 98.25 390 VAL A N 1
ATOM 3078 C CA . VAL A 1 390 ? -16.953 14.977 -13.383 1 98.25 390 VAL A CA 1
ATOM 3079 C C . VAL A 1 390 ? -16.406 14.156 -14.547 1 98.25 390 VAL A C 1
ATOM 3081 O O . VAL A 1 390 ? -16.906 13.07 -14.844 1 98.25 390 VAL A O 1
ATOM 3084 N N . ALA A 1 391 ? -15.383 14.688 -15.148 1 98.62 391 ALA A N 1
ATOM 3085 C CA . ALA A 1 391 ? -14.719 13.977 -16.234 1 98.62 391 ALA A CA 1
ATOM 3086 C C . ALA A 1 391 ? -14.117 12.664 -15.758 1 98.62 391 ALA A C 1
ATOM 3088 O O . ALA A 1 391 ? -14.156 11.648 -16.469 1 98.62 391 ALA A O 1
ATOM 3089 N N . LEU A 1 392 ? -13.555 12.688 -14.617 1 98.69 392 LEU A N 1
ATOM 3090 C CA . LEU A 1 392 ? -12.938 11.492 -14.062 1 98.69 392 LEU A CA 1
ATOM 3091 C C . LEU A 1 392 ? -13.969 10.391 -13.852 1 98.69 392 LEU A C 1
ATOM 3093 O O . LEU A 1 392 ? -13.727 9.227 -14.203 1 98.69 392 LEU A O 1
ATOM 3097 N N . VAL A 1 393 ? -15.102 10.719 -13.227 1 98.5 393 VAL A N 1
ATOM 3098 C CA . VAL A 1 393 ? -16.156 9.742 -12.969 1 98.5 393 VAL A CA 1
ATOM 3099 C C . VAL A 1 393 ? -16.578 9.086 -14.273 1 98.5 393 VAL A C 1
ATOM 3101 O O . VAL A 1 393 ? -16.703 7.863 -14.352 1 98.5 393 VAL A O 1
ATOM 3104 N N . GLU A 1 394 ? -16.766 9.875 -15.258 1 98.44 394 GLU A N 1
ATOM 3105 C CA . GLU A 1 394 ? -17.172 9.352 -16.562 1 98.44 394 GLU A CA 1
ATOM 3106 C C . GLU A 1 394 ? -16.078 8.438 -17.141 1 98.44 394 GLU A C 1
ATOM 3108 O O . GLU A 1 394 ? -16.391 7.371 -17.672 1 98.44 394 GLU A O 1
ATOM 3113 N N . HIS A 1 395 ? -14.875 8.836 -17.047 1 98.62 395 HIS A N 1
ATOM 3114 C CA . HIS A 1 395 ? -13.758 8.062 -17.562 1 98.62 395 HIS A CA 1
ATOM 3115 C C . HIS A 1 395 ? -13.664 6.707 -16.875 1 98.62 395 HIS A C 1
ATOM 3117 O O . HIS A 1 395 ? -13.445 5.684 -17.516 1 98.62 395 HIS A O 1
ATOM 3123 N N . LEU A 1 396 ? -13.805 6.656 -15.609 1 98.5 396 LEU A N 1
ATOM 3124 C CA . LEU A 1 396 ? -13.719 5.438 -14.812 1 98.5 396 LEU A CA 1
ATOM 3125 C C . LEU A 1 396 ? -14.844 4.473 -15.172 1 98.5 396 LEU A C 1
ATOM 3127 O O . LEU A 1 396 ? -14.641 3.258 -15.195 1 98.5 396 LEU A O 1
ATOM 3131 N N . LYS A 1 397 ? -16.031 4.969 -15.414 1 97.69 397 LYS A N 1
ATOM 3132 C CA . LYS A 1 397 ? -17.156 4.137 -15.812 1 97.69 397 LYS A CA 1
ATOM 3133 C C . LYS A 1 397 ? -16.875 3.41 -17.125 1 97.69 397 LYS A C 1
ATOM 3135 O O . LYS A 1 397 ? -17.219 2.234 -17.281 1 97.69 397 LYS A O 1
ATOM 3140 N N . HIS A 1 398 ? -16.156 4.066 -17.984 1 97.19 398 HIS A N 1
ATOM 3141 C CA . HIS A 1 398 ? -15.93 3.539 -19.328 1 97.19 398 HIS A CA 1
ATOM 3142 C C . HIS A 1 398 ? -14.656 2.705 -19.375 1 97.19 398 HIS A C 1
ATOM 3144 O O . HIS A 1 398 ? -14.445 1.943 -20.328 1 97.19 398 HIS A O 1
ATOM 3150 N N . ASN A 1 399 ? -13.805 2.873 -18.438 1 97.25 399 ASN A N 1
ATOM 3151 C CA . ASN A 1 399 ? -12.523 2.172 -18.406 1 97.25 399 ASN A CA 1
ATOM 3152 C C . ASN A 1 399 ? -12.305 1.469 -17.062 1 97.25 399 ASN A C 1
ATOM 3154 O O . ASN A 1 399 ? -11.523 1.93 -16.234 1 97.25 399 ASN A O 1
ATOM 3158 N N . PRO A 1 400 ? -12.836 0.265 -16.922 1 94.44 400 PRO A N 1
ATOM 3159 C CA . PRO A 1 400 ? -12.844 -0.399 -15.625 1 94.44 400 PRO A CA 1
ATOM 3160 C C . PRO A 1 400 ? -11.453 -0.805 -15.156 1 94.44 400 PRO A C 1
ATOM 3162 O O . PRO A 1 400 ? -11.242 -1.083 -13.977 1 94.44 400 PRO A O 1
ATOM 3165 N N . MET A 1 401 ? -10.484 -0.839 -16.062 1 94.25 401 MET A N 1
ATOM 3166 C CA . MET A 1 401 ? -9.133 -1.228 -15.664 1 94.25 401 MET A CA 1
ATOM 3167 C C . MET A 1 401 ? -8.297 -0.002 -15.305 1 94.25 401 MET A C 1
ATOM 3169 O O . MET A 1 401 ? -7.203 -0.132 -14.75 1 94.25 401 MET A O 1
ATOM 3173 N N . PHE A 1 402 ? -8.797 1.201 -15.703 1 97.94 402 PHE A N 1
ATOM 3174 C CA . PHE A 1 402 ? -8.219 2.434 -15.18 1 97.94 402 PHE A CA 1
ATOM 3175 C C . PHE A 1 402 ? -8.57 2.613 -13.711 1 97.94 402 PHE A C 1
ATOM 3177 O O . PHE A 1 402 ? -9.727 2.455 -13.32 1 97.94 402 PHE A O 1
ATOM 3184 N N . ARG A 1 403 ? -7.582 2.83 -12.875 1 98.38 403 ARG A N 1
ATOM 3185 C CA . ARG A 1 403 ? -7.832 2.879 -11.438 1 98.38 403 ARG A CA 1
ATOM 3186 C C . ARG A 1 403 ? -7.328 4.188 -10.844 1 98.38 403 ARG A C 1
ATOM 3188 O O . ARG A 1 403 ? -6.426 4.82 -11.391 1 98.38 403 ARG A O 1
ATOM 3195 N N . VAL A 1 404 ? -7.941 4.57 -9.68 1 98.75 404 VAL A N 1
ATOM 3196 C CA . VAL A 1 404 ? -7.535 5.824 -9.055 1 98.75 404 VAL A CA 1
ATOM 3197 C C . VAL A 1 404 ? -7.496 5.656 -7.535 1 98.75 404 VAL A C 1
ATOM 3199 O O . VAL A 1 404 ? -8.172 4.789 -6.984 1 98.75 404 VAL A O 1
ATOM 3202 N N . GLY A 1 405 ? -6.602 6.34 -6.879 1 98.81 405 GLY A N 1
ATOM 3203 C CA . GLY A 1 405 ? -6.562 6.59 -5.445 1 98.81 405 GLY A CA 1
ATOM 3204 C C . GLY A 1 405 ? -6.648 8.062 -5.094 1 98.81 405 GLY A C 1
ATOM 3205 O O . GLY A 1 405 ? -5.777 8.852 -5.48 1 98.81 405 GLY A O 1
ATOM 3206 N N . LEU A 1 406 ? -7.711 8.438 -4.352 1 98.75 406 LEU A N 1
ATOM 3207 C CA . LEU A 1 406 ? -7.973 9.844 -4.051 1 98.75 406 LEU A CA 1
ATOM 3208 C C . LEU A 1 406 ? -7.977 10.086 -2.545 1 98.75 406 LEU A C 1
ATOM 3210 O O . LEU A 1 406 ? -8.789 9.5 -1.823 1 98.75 406 LEU A O 1
ATOM 3214 N N . ASP A 1 407 ? -7.105 10.961 -2.137 1 98.5 407 ASP A N 1
ATOM 3215 C CA . ASP A 1 407 ? -7.117 11.461 -0.766 1 98.5 407 ASP A CA 1
ATOM 3216 C C . ASP A 1 407 ? -7.875 12.781 -0.67 1 98.5 407 ASP A C 1
ATOM 3218 O O . ASP A 1 407 ? -8.281 13.188 0.419 1 98.5 407 ASP A O 1
ATOM 3222 N N . VAL A 1 408 ? -7.988 13.422 -1.815 1 96.81 408 VAL A N 1
ATOM 3223 C CA . VAL A 1 408 ? -8.688 14.695 -1.942 1 96.81 408 VAL A CA 1
ATOM 3224 C C . VAL A 1 408 ? -9.648 14.641 -3.129 1 96.81 408 VAL A C 1
ATOM 3226 O O . VAL A 1 408 ? -9.477 13.828 -4.039 1 96.81 408 VAL A O 1
ATOM 3229 N N . PHE A 1 409 ? -10.625 15.445 -3.07 1 94.5 409 PHE A N 1
ATOM 3230 C CA . PHE A 1 409 ? -11.617 15.508 -4.141 1 94.5 409 PHE A CA 1
ATOM 3231 C C . PHE A 1 409 ? -12.266 16.891 -4.191 1 94.5 409 PHE A C 1
ATOM 3233 O O . PHE A 1 409 ? -12.156 17.672 -3.244 1 94.5 409 PHE A O 1
ATOM 3240 N N . GLU A 1 410 ? -12.805 17.203 -5.238 1 93.81 410 GLU A N 1
ATOM 3241 C CA . GLU A 1 410 ? -13.07 18.578 -5.664 1 93.81 410 GLU A CA 1
ATOM 3242 C C . GLU A 1 410 ? -14.047 19.266 -4.723 1 93.81 410 GLU A C 1
ATOM 3244 O O . GLU A 1 410 ? -13.898 20.453 -4.418 1 93.81 410 GLU A O 1
ATOM 3249 N N . ASP A 1 411 ? -15.07 18.578 -4.258 1 93 411 ASP A N 1
ATOM 3250 C CA . ASP A 1 411 ? -16.141 19.188 -3.477 1 93 411 ASP A CA 1
ATOM 3251 C C . ASP A 1 411 ? -16.141 18.672 -2.041 1 93 411 ASP A C 1
ATOM 3253 O O . ASP A 1 411 ? -17.203 18.453 -1.453 1 93 411 ASP A O 1
ATOM 3257 N N . GLU A 1 412 ? -15.023 18.547 -1.435 1 91.31 412 GLU A N 1
ATOM 3258 C CA . GLU A 1 412 ? -14.953 18.047 -0.066 1 91.31 412 GLU A CA 1
ATOM 3259 C C . GLU A 1 412 ? -15.883 18.828 0.856 1 91.31 412 GLU A C 1
ATOM 3261 O O . GLU A 1 412 ? -15.977 20.062 0.75 1 91.31 412 GLU A O 1
ATOM 3266 N N . PRO A 1 413 ? -16.562 18.094 1.669 1 93 413 PRO A N 1
ATOM 3267 C CA . PRO A 1 413 ? -16.422 16.672 1.995 1 93 413 PRO A CA 1
ATOM 3268 C C . PRO A 1 413 ? -17.266 15.781 1.09 1 93 413 PRO A C 1
ATOM 3270 O O . PRO A 1 413 ? -17.234 14.555 1.235 1 93 413 PRO A O 1
ATOM 3273 N N . HIS A 1 414 ? -17.922 16.328 0.056 1 94.31 414 HIS A N 1
ATOM 3274 C CA . HIS A 1 414 ? -18.844 15.562 -0.782 1 94.31 414 HIS A CA 1
ATOM 3275 C C . HIS A 1 414 ? -18.125 14.953 -1.983 1 94.31 414 HIS A C 1
ATOM 3277 O O . HIS A 1 414 ? -17.328 15.633 -2.643 1 94.31 414 HIS A O 1
ATOM 3283 N N . MET A 1 415 ? -18.406 13.695 -2.24 1 95.81 415 MET A N 1
ATOM 3284 C CA . MET A 1 415 ? -17.938 13.055 -3.465 1 95.81 415 MET A CA 1
ATOM 3285 C C . MET A 1 415 ? -18.797 13.445 -4.656 1 95.81 415 MET A C 1
ATOM 3287 O O . MET A 1 415 ? -20.016 13.633 -4.508 1 95.81 415 MET A O 1
ATOM 3291 N N . LYS A 1 416 ? -18.188 13.555 -5.785 1 97.06 416 LYS A N 1
ATOM 3292 C CA . LYS A 1 416 ? -18.984 13.75 -6.996 1 97.06 416 LYS A CA 1
ATOM 3293 C C . LYS A 1 416 ? -19.953 12.586 -7.223 1 97.06 416 LYS A C 1
ATOM 3295 O O . LYS A 1 416 ? -19.609 11.43 -6.949 1 97.06 416 LYS A O 1
ATOM 3300 N N . PRO A 1 417 ? -21.156 12.922 -7.766 1 96.75 417 PRO A N 1
ATOM 3301 C CA . PRO A 1 417 ? -22.109 11.844 -8.039 1 96.75 417 PRO A CA 1
ATOM 3302 C C . PRO A 1 417 ? -21.531 10.734 -8.906 1 96.75 417 PRO A C 1
ATOM 3304 O O . PRO A 1 417 ? -20.859 11.016 -9.906 1 96.75 417 PRO A O 1
ATOM 3307 N N . GLY A 1 418 ? -21.703 9.5 -8.438 1 97 418 GLY A N 1
ATOM 3308 C CA . GLY A 1 418 ? -21.234 8.352 -9.195 1 97 418 GLY A CA 1
ATOM 3309 C C . GLY A 1 418 ? -19.922 7.805 -8.688 1 97 418 GLY A C 1
ATOM 3310 O O . GLY A 1 418 ? -19.609 6.633 -8.898 1 97 418 GLY A O 1
ATOM 3311 N N . LEU A 1 419 ? -19.094 8.594 -8.016 1 97.5 419 LEU A N 1
ATOM 3312 C CA . LEU A 1 419 ? -17.75 8.195 -7.598 1 97.5 419 LEU A CA 1
ATOM 3313 C C . LEU A 1 419 ? -17.812 7.062 -6.578 1 97.5 419 LEU A C 1
ATOM 3315 O O . LEU A 1 419 ? -17.016 6.133 -6.625 1 97.5 419 LEU A O 1
ATOM 3319 N N . SER A 1 420 ? -18.766 7.066 -5.711 1 96.19 420 SER A N 1
ATOM 3320 C CA . SER A 1 420 ? -18.875 6.098 -4.625 1 96.19 420 SER A CA 1
ATOM 3321 C C . SER A 1 420 ? -19.234 4.711 -5.152 1 96.19 420 SER A C 1
ATOM 3323 O O . SER A 1 420 ? -19.016 3.707 -4.473 1 96.19 420 SER A O 1
ATOM 3325 N N . GLU A 1 421 ? -19.766 4.598 -6.332 1 96.12 421 GLU A N 1
ATOM 3326 C CA . GLU A 1 421 ? -20.219 3.328 -6.898 1 96.12 421 GLU A CA 1
ATOM 3327 C C . GLU A 1 421 ? -19.109 2.645 -7.688 1 96.12 421 GLU A C 1
ATOM 3329 O O . GLU A 1 421 ? -19.234 1.472 -8.047 1 96.12 421 GLU A O 1
ATOM 3334 N N . LEU A 1 422 ? -18.078 3.336 -7.938 1 97.69 422 LEU A N 1
ATOM 3335 C CA . LEU A 1 422 ? -17.031 2.834 -8.805 1 97.69 422 LEU A CA 1
ATOM 3336 C C . LEU A 1 422 ? -16.047 1.968 -8.023 1 97.69 422 LEU A C 1
ATOM 3338 O O . LEU A 1 422 ? -15.359 2.457 -7.121 1 97.69 422 LEU A O 1
ATOM 3342 N N . LYS A 1 423 ? -15.852 0.75 -8.406 1 96.75 423 LYS A N 1
ATOM 3343 C CA . LYS A 1 423 ? -14.984 -0.206 -7.727 1 96.75 423 LYS A CA 1
ATOM 3344 C C . LYS A 1 423 ? -13.516 0.053 -8.047 1 96.75 423 LYS A C 1
ATOM 3346 O O . LYS A 1 423 ? -12.625 -0.38 -7.312 1 96.75 423 LYS A O 1
ATOM 3351 N N . ASN A 1 424 ? -13.258 0.71 -9.164 1 98.06 424 ASN A N 1
ATOM 3352 C CA . ASN A 1 424 ? -11.891 1.004 -9.578 1 98.06 424 ASN A CA 1
ATOM 3353 C C . ASN A 1 424 ? -11.414 2.344 -9.023 1 98.06 424 ASN A C 1
ATOM 3355 O O . ASN A 1 424 ? -10.414 2.891 -9.484 1 98.06 424 ASN A O 1
ATOM 3359 N N . ALA A 1 425 ? -12.133 2.889 -8.008 1 98.56 425 ALA A N 1
ATOM 3360 C CA . ALA A 1 425 ? -11.719 4.086 -7.285 1 98.56 425 ALA A CA 1
ATOM 3361 C C . ALA A 1 425 ? -11.578 3.807 -5.793 1 98.56 425 ALA A C 1
ATOM 3363 O O . ALA A 1 425 ? -12.477 3.213 -5.184 1 98.56 425 ALA A O 1
ATOM 3364 N N . ILE A 1 426 ? -10.445 4.164 -5.266 1 98.75 426 ILE A N 1
ATOM 3365 C CA . ILE A 1 426 ? -10.25 4.207 -3.82 1 98.75 426 ILE A CA 1
ATOM 3366 C C . ILE A 1 426 ? -10.312 5.652 -3.332 1 98.75 426 ILE A C 1
ATOM 3368 O O . ILE A 1 426 ? -9.602 6.52 -3.85 1 98.75 426 ILE A O 1
ATOM 3372 N N . VAL A 1 427 ? -11.188 5.926 -2.404 1 98.44 427 VAL A N 1
ATOM 3373 C CA . VAL A 1 427 ? -11.344 7.281 -1.885 1 98.44 427 VAL A CA 1
ATOM 3374 C C . VAL A 1 427 ? -11.203 7.273 -0.365 1 98.44 427 VAL A C 1
ATOM 3376 O O . VAL A 1 427 ? -11.906 6.535 0.328 1 98.44 427 VAL A O 1
ATOM 3379 N N . VAL A 1 428 ? -10.258 8.086 0.15 1 98.5 428 VAL A N 1
ATOM 3380 C CA . VAL A 1 428 ? -10.062 8.203 1.592 1 98.5 428 VAL A CA 1
ATOM 3381 C C . VAL A 1 428 ? -10.242 9.656 2.021 1 98.5 428 VAL A C 1
ATOM 3383 O O . VAL A 1 428 ? -10.117 10.57 1.202 1 98.5 428 VAL A O 1
ATOM 3386 N N . PRO A 1 429 ? -10.625 9.93 3.24 1 97.81 429 PRO A N 1
ATOM 3387 C CA . PRO A 1 429 ? -11.094 11.234 3.693 1 97.81 429 PRO A CA 1
ATOM 3388 C C . PRO A 1 429 ? -9.953 12.164 4.113 1 97.81 429 PRO A C 1
ATOM 3390 O O . PRO A 1 429 ? -9.898 12.594 5.266 1 97.81 429 PRO A O 1
ATOM 3393 N N . HIS A 1 430 ? -9.109 12.523 3.154 1 96.88 430 HIS A N 1
ATOM 3394 C CA . HIS A 1 430 ? -8.062 13.523 3.336 1 96.88 430 HIS A CA 1
ATOM 3395 C C . HIS A 1 430 ? -7.188 13.203 4.543 1 96.88 430 HIS A C 1
ATOM 3397 O O . HIS A 1 430 ? -7.023 14.031 5.438 1 96.88 430 HIS A O 1
ATOM 3403 N N . ILE A 1 431 ? -6.523 12.062 4.453 1 97.75 431 ILE A N 1
ATOM 3404 C CA . ILE A 1 431 ? -5.781 11.555 5.602 1 97.75 431 ILE A CA 1
ATOM 3405 C C . ILE A 1 431 ? -4.305 11.422 5.238 1 97.75 431 ILE A C 1
ATOM 3407 O O . ILE A 1 431 ? -3.582 10.633 5.848 1 97.75 431 ILE A O 1
ATOM 3411 N N . ALA A 1 432 ? -3.842 12.086 4.246 1 96.88 432 ALA A N 1
ATOM 3412 C CA . ALA A 1 432 ? -2.459 11.945 3.793 1 96.88 432 ALA A CA 1
ATOM 3413 C C . ALA A 1 432 ? -1.48 12.305 4.91 1 96.88 432 ALA A C 1
ATOM 3415 O O . ALA A 1 432 ? -0.396 11.727 5 1 96.88 432 ALA A O 1
ATOM 3416 N N . SER A 1 433 ? -1.877 13.203 5.746 1 95.81 433 SER A N 1
ATOM 3417 C CA . SER A 1 433 ? -0.996 13.609 6.836 1 95.81 433 SER A CA 1
ATOM 3418 C C . SER A 1 433 ? -1.294 12.82 8.109 1 95.81 433 SER A C 1
ATOM 3420 O O . SER A 1 433 ? -0.668 13.047 9.148 1 95.81 433 SER A O 1
ATOM 3422 N N . ALA A 1 434 ? -2.191 11.906 8.102 1 96.5 434 ALA A N 1
ATOM 3423 C CA . ALA A 1 434 ? -2.742 11.297 9.312 1 96.5 434 ALA A CA 1
ATOM 3424 C C . ALA A 1 434 ? -1.852 10.164 9.812 1 96.5 434 ALA A C 1
ATOM 3426 O O . ALA A 1 434 ? -2.252 9 9.797 1 96.5 434 ALA A O 1
ATOM 3427 N N . SER A 1 435 ? -0.754 10.453 10.289 1 95.62 435 SER A N 1
ATOM 3428 C CA . SER A 1 435 ? 0.033 9.586 11.164 1 95.62 435 SER A CA 1
ATOM 3429 C C . SER A 1 435 ? 0.229 10.211 12.539 1 95.62 435 SER A C 1
ATOM 3431 O O . SER A 1 435 ? 0.194 11.438 12.68 1 95.62 435 SER A O 1
ATOM 3433 N N . LYS A 1 436 ? 0.422 9.367 13.461 1 93.38 436 LYS A N 1
ATOM 3434 C CA . LYS A 1 436 ? 0.578 9.844 14.828 1 93.38 436 LYS A CA 1
ATOM 3435 C C . LYS A 1 436 ? 1.714 10.859 14.93 1 93.38 436 LYS A C 1
ATOM 3437 O O . LYS A 1 436 ? 1.519 11.969 15.43 1 93.38 436 LYS A O 1
ATOM 3442 N N . TRP A 1 437 ? 2.822 10.508 14.414 1 93 437 TRP A N 1
ATOM 3443 C CA . TRP A 1 437 ? 3.988 11.375 14.484 1 93 437 TRP A CA 1
ATOM 3444 C C . TRP A 1 437 ? 3.719 12.703 13.781 1 93 437 TRP A C 1
ATOM 3446 O O . TRP A 1 437 ? 4.035 13.773 14.312 1 93 437 TRP A O 1
ATOM 3456 N N . THR A 1 438 ? 3.129 12.648 12.703 1 96.62 438 THR A N 1
ATOM 3457 C CA . THR A 1 438 ? 2.938 13.828 11.867 1 96.62 438 THR A CA 1
ATOM 3458 C C . THR A 1 438 ? 1.886 14.758 12.477 1 96.62 438 THR A C 1
ATOM 3460 O O . THR A 1 438 ? 2.111 15.961 12.602 1 96.62 438 THR A O 1
ATOM 3463 N N . ARG A 1 439 ? 0.743 14.219 12.867 1 97.69 439 ARG A N 1
ATOM 3464 C CA . ARG A 1 439 ? -0.317 15.062 13.406 1 97.69 439 ARG A CA 1
ATOM 3465 C C . ARG A 1 439 ? 0.103 15.68 14.742 1 97.69 439 ARG A C 1
ATOM 3467 O O . ARG A 1 439 ? -0.219 16.844 15.023 1 97.69 439 ARG A O 1
ATOM 3474 N N . GLU A 1 440 ? 0.807 14.938 15.555 1 97.12 440 GLU A N 1
ATOM 3475 C CA . GLU A 1 440 ? 1.35 15.508 16.781 1 97.12 440 GLU A CA 1
ATOM 3476 C C . GLU A 1 440 ? 2.375 16.594 16.484 1 97.12 440 GLU A C 1
ATOM 3478 O O . GLU A 1 440 ? 2.41 17.625 17.156 1 97.12 440 GLU A O 1
ATOM 3483 N N . GLY A 1 441 ? 3.17 16.328 15.477 1 97.44 441 GLY A N 1
ATOM 3484 C CA . GLY A 1 441 ? 4.133 17.312 15.047 1 97.44 441 GLY A CA 1
ATOM 3485 C C . GLY A 1 441 ? 3.486 18.578 14.516 1 97.44 441 GLY A C 1
ATOM 3486 O O . GLY A 1 441 ? 3.926 19.688 14.828 1 97.44 441 GLY A O 1
ATOM 3487 N N . MET A 1 442 ? 2.484 18.422 13.742 1 97.88 442 MET A N 1
ATOM 3488 C CA . MET A 1 442 ? 1.738 19.562 13.219 1 97.88 442 MET A CA 1
ATOM 3489 C C . MET A 1 442 ? 1.148 20.406 14.352 1 97.88 442 MET A C 1
ATOM 3491 O O . MET A 1 442 ? 1.225 21.625 14.328 1 97.88 442 MET A O 1
ATOM 3495 N N . ALA A 1 443 ? 0.584 19.703 15.32 1 98.38 443 ALA A N 1
ATOM 3496 C CA . ALA A 1 443 ? 0.024 20.391 16.484 1 98.38 443 ALA A CA 1
ATOM 3497 C C . ALA A 1 443 ? 1.096 21.188 17.219 1 98.38 443 ALA A C 1
ATOM 3499 O O . ALA A 1 443 ? 0.87 22.344 17.578 1 98.38 443 ALA A O 1
ATOM 3500 N N . THR A 1 444 ? 2.217 20.594 17.344 1 98.5 444 THR A N 1
ATOM 3501 C CA . THR A 1 444 ? 3.33 21.234 18.031 1 98.5 444 THR A CA 1
ATOM 3502 C C . THR A 1 444 ? 3.809 22.469 17.266 1 98.5 444 THR A C 1
ATOM 3504 O O . THR A 1 444 ? 3.986 23.531 17.859 1 98.5 444 THR A O 1
ATOM 3507 N N . LEU A 1 445 ? 3.975 22.312 15.992 1 98.5 445 LEU A N 1
ATOM 3508 C CA . LEU A 1 445 ? 4.434 23.438 15.18 1 98.5 445 LEU A CA 1
ATOM 3509 C C . LEU A 1 445 ? 3.424 24.578 15.211 1 98.5 445 LEU A C 1
ATOM 3511 O O . LEU A 1 445 ? 3.803 25.734 15.328 1 98.5 445 LEU A O 1
ATOM 3515 N N . ALA A 1 446 ? 2.168 24.25 15.094 1 98.69 446 ALA A N 1
ATOM 3516 C CA . ALA A 1 446 ? 1.119 25.266 15.117 1 98.69 446 ALA A CA 1
ATOM 3517 C C . ALA A 1 446 ? 1.139 26.031 16.438 1 98.69 446 ALA A C 1
ATOM 3519 O O . ALA A 1 446 ? 1.056 27.266 16.438 1 98.69 446 ALA A O 1
ATOM 3520 N N . ALA A 1 447 ? 1.271 25.344 17.5 1 98.81 447 ALA A N 1
ATOM 3521 C CA . ALA A 1 447 ? 1.324 25.969 18.812 1 98.81 447 ALA A CA 1
ATOM 3522 C C . ALA A 1 447 ? 2.555 26.859 18.953 1 98.81 447 ALA A C 1
ATOM 3524 O O . ALA A 1 447 ? 2.477 27.953 19.516 1 98.81 447 ALA A O 1
ATOM 3525 N N . LEU A 1 448 ? 3.639 26.391 18.422 1 98.69 448 LEU A N 1
ATOM 3526 C CA . LEU A 1 448 ? 4.895 27.125 18.547 1 98.69 448 LEU A CA 1
ATOM 3527 C C . LEU A 1 448 ? 4.879 28.391 17.703 1 98.69 448 LEU A C 1
ATOM 3529 O O . LEU A 1 448 ? 5.508 29.391 18.062 1 98.69 448 LEU A O 1
ATOM 3533 N N . ASN A 1 449 ? 4.184 28.344 16.578 1 98.81 449 ASN A N 1
ATOM 3534 C CA . ASN A 1 449 ? 3.992 29.562 15.805 1 98.81 449 ASN A CA 1
ATOM 3535 C C . ASN A 1 449 ? 3.289 30.641 16.625 1 98.81 449 ASN A C 1
ATOM 3537 O O . ASN A 1 449 ? 3.742 31.781 16.688 1 98.81 449 ASN A O 1
ATOM 3541 N N . VAL A 1 450 ? 2.195 30.281 17.297 1 98.88 450 VAL A N 1
ATOM 3542 C CA . VAL A 1 450 ? 1.407 31.203 18.109 1 98.88 450 VAL A CA 1
ATOM 3543 C C . VAL A 1 450 ? 2.227 31.672 19.312 1 98.88 450 VAL A C 1
ATOM 3545 O O . VAL A 1 450 ? 2.33 32.875 19.562 1 98.88 450 VAL A O 1
ATOM 3548 N N . LEU A 1 451 ? 2.822 30.719 19.984 1 98.69 451 LEU A N 1
ATOM 3549 C CA . LEU A 1 451 ? 3.631 31.031 21.156 1 98.69 451 LEU A CA 1
ATOM 3550 C C . LEU A 1 451 ? 4.781 31.969 20.797 1 98.69 451 LEU A C 1
ATOM 3552 O O . LEU A 1 451 ? 5.047 32.938 21.516 1 98.69 451 LEU A O 1
ATOM 3556 N N . GLY A 1 452 ? 5.469 31.625 19.734 1 98.44 452 GLY A N 1
ATOM 3557 C CA . GLY A 1 452 ? 6.59 32.438 19.312 1 98.44 452 GLY A CA 1
ATOM 3558 C C . GLY A 1 452 ? 6.203 33.875 19.047 1 98.44 452 GLY A C 1
ATOM 3559 O O . GLY A 1 452 ? 6.93 34.812 19.438 1 98.44 452 GLY A O 1
ATOM 3560 N N . LYS A 1 453 ? 5.105 34.062 18.422 1 98.38 453 LYS A N 1
ATOM 3561 C CA . LYS A 1 453 ? 4.652 35.406 18.156 1 98.38 453 LYS A CA 1
ATOM 3562 C C . LYS A 1 453 ? 4.281 36.156 19.453 1 98.38 453 LYS A C 1
ATOM 3564 O O . LYS A 1 453 ? 4.594 37.312 19.609 1 98.38 453 LYS A O 1
ATOM 3569 N N . ILE A 1 454 ? 3.641 35.438 20.328 1 98 454 ILE A N 1
ATOM 3570 C CA . ILE A 1 454 ? 3.256 36 21.609 1 98 454 ILE A CA 1
ATOM 3571 C C . ILE A 1 454 ? 4.504 36.438 22.391 1 98 454 ILE A C 1
ATOM 3573 O O . ILE A 1 454 ? 4.531 37.531 22.984 1 98 454 ILE A O 1
ATOM 3577 N N . LYS A 1 455 ? 5.52 35.656 22.234 1 97.56 455 LYS A N 1
ATOM 3578 C CA . LYS A 1 455 ? 6.754 35.875 22.984 1 97.56 455 LYS A CA 1
ATOM 3579 C C . LYS A 1 455 ? 7.691 36.812 22.203 1 97.56 455 LYS A C 1
ATOM 3581 O O . LYS A 1 455 ? 8.781 37.125 22.672 1 97.56 455 LYS A O 1
ATOM 3586 N N . ARG A 1 456 ? 7.316 37.125 21.047 1 97.12 456 ARG A N 1
ATOM 3587 C CA . ARG A 1 456 ? 8.055 38.031 20.172 1 97.12 456 ARG A CA 1
ATOM 3588 C C . ARG A 1 456 ? 9.383 37.406 19.734 1 97.12 456 ARG A C 1
ATOM 3590 O O . ARG A 1 456 ? 10.406 38.094 19.672 1 97.12 456 ARG A O 1
ATOM 3597 N N . TYR A 1 457 ? 9.359 36.125 19.5 1 97.31 457 TYR A N 1
ATOM 3598 C CA . TYR A 1 457 ? 10.508 35.438 18.938 1 97.31 457 TYR A CA 1
ATOM 3599 C C . TYR A 1 457 ? 10.648 35.75 17.453 1 97.31 457 TYR A C 1
ATOM 3601 O O . TYR A 1 457 ? 9.68 36.156 16.797 1 97.31 457 TYR A O 1
ATOM 3609 N N . PRO A 1 458 ? 11.852 35.625 16.906 1 97.81 458 PRO A N 1
ATOM 3610 C CA . PRO A 1 458 ? 12.016 35.75 15.453 1 97.81 458 PRO A CA 1
ATOM 3611 C C . PRO A 1 458 ? 11.438 34.531 14.695 1 97.81 458 PRO A C 1
ATOM 3613 O O . PRO A 1 458 ? 11.031 33.562 15.32 1 97.81 458 PRO A O 1
ATOM 3616 N N . VAL A 1 459 ? 11.391 34.719 13.375 1 98 459 VAL A N 1
ATOM 3617 C CA . VAL A 1 459 ? 10.906 33.625 12.523 1 98 459 VAL A CA 1
ATOM 3618 C C . VAL A 1 459 ? 12.07 32.719 12.156 1 98 459 VAL A C 1
ATOM 3620 O O . VAL A 1 459 ? 13.172 33.188 11.859 1 98 459 VAL A O 1
ATOM 3623 N N . TRP A 1 460 ? 11.844 31.406 12.203 1 96.5 460 TRP A N 1
ATOM 3624 C CA . TRP A 1 460 ? 12.828 30.391 11.844 1 96.5 460 TRP A CA 1
ATOM 3625 C C . TRP A 1 460 ? 13.32 30.594 10.414 1 96.5 460 TRP A C 1
ATOM 3627 O O . TRP A 1 460 ? 12.539 30.953 9.523 1 96.5 460 TRP A O 1
ATOM 3637 N N . PHE A 1 461 ? 14.586 30.391 10.109 1 92.75 461 PHE A N 1
ATOM 3638 C CA . PHE A 1 461 ? 15.219 30.766 8.844 1 92.75 461 PHE A CA 1
ATOM 3639 C C . PHE A 1 461 ? 14.797 29.812 7.73 1 92.75 461 PHE A C 1
ATOM 3641 O O . PHE A 1 461 ? 14.875 30.172 6.551 1 92.75 461 PHE A O 1
ATOM 3648 N N . ASP A 1 462 ? 14.445 28.547 8.117 1 92.5 462 ASP A N 1
ATOM 3649 C CA . ASP A 1 462 ? 14.047 27.547 7.125 1 92.5 462 ASP A CA 1
ATOM 3650 C C . ASP A 1 462 ? 12.836 26.75 7.594 1 92.5 462 ASP A C 1
ATOM 3652 O O . ASP A 1 462 ? 12.977 25.766 8.312 1 92.5 462 ASP A O 1
ATOM 3656 N N . SER A 1 463 ? 11.68 27.125 7.047 1 91.31 463 SER A N 1
ATOM 3657 C CA . SER A 1 463 ? 10.414 26.547 7.508 1 91.31 463 SER A CA 1
ATOM 3658 C C . SER A 1 463 ? 10.328 25.062 7.168 1 91.31 463 SER A C 1
ATOM 3660 O O . SER A 1 463 ? 9.453 24.359 7.68 1 91.31 463 SER A O 1
ATOM 3662 N N . ASN A 1 464 ? 11.297 24.578 6.371 1 87.62 464 ASN A N 1
ATOM 3663 C CA . ASN A 1 464 ? 11.258 23.172 5.98 1 87.62 464 ASN A CA 1
ATOM 3664 C C . ASN A 1 464 ? 12.156 22.312 6.871 1 87.62 464 ASN A C 1
ATOM 3666 O O . ASN A 1 464 ? 12.125 21.078 6.793 1 87.62 464 ASN A O 1
ATOM 3670 N N . ARG A 1 465 ? 12.906 22.906 7.727 1 90.75 465 ARG A N 1
ATOM 3671 C CA . ARG A 1 465 ? 13.766 22.203 8.672 1 90.75 465 ARG A CA 1
ATOM 3672 C C . ARG A 1 465 ? 13.234 22.344 10.094 1 90.75 465 ARG A C 1
ATOM 3674 O O . ARG A 1 465 ? 13.844 23 10.938 1 90.75 465 ARG A O 1
ATOM 3681 N N . VAL A 1 466 ? 12.25 21.594 10.391 1 94 466 VAL A N 1
ATOM 3682 C CA . VAL A 1 466 ? 11.508 21.828 11.625 1 94 466 VAL A CA 1
ATOM 3683 C C . VAL A 1 466 ? 11.875 20.766 12.656 1 94 466 VAL A C 1
ATOM 3685 O O . VAL A 1 466 ? 11.289 20.719 13.742 1 94 466 VAL A O 1
ATOM 3688 N N . GLU A 1 467 ? 12.875 19.906 12.375 1 91.5 467 GLU A N 1
ATOM 3689 C CA . GLU A 1 467 ? 13.25 18.797 13.242 1 91.5 467 GLU A CA 1
ATOM 3690 C C . GLU A 1 467 ? 13.633 19.297 14.641 1 91.5 467 GLU A C 1
ATOM 3692 O O . GLU A 1 467 ? 13.258 18.688 15.641 1 91.5 467 GLU A O 1
ATOM 3697 N N . PRO A 1 468 ? 14.273 20.406 14.766 1 94.25 468 PRO A N 1
ATOM 3698 C CA . PRO A 1 468 ? 14.648 20.875 16.109 1 94.25 468 PRO A CA 1
ATOM 3699 C C . PRO A 1 468 ? 13.43 21.219 16.969 1 94.25 468 PRO A C 1
ATOM 3701 O O . PRO A 1 468 ? 13.492 21.141 18.188 1 94.25 468 PRO A O 1
ATOM 3704 N N . PHE A 1 469 ? 12.352 21.578 16.328 1 96.88 469 PHE A N 1
ATOM 3705 C CA . PHE A 1 469 ? 11.141 21.938 17.062 1 96.88 469 PHE A CA 1
ATOM 3706 C C . PHE A 1 469 ? 10.398 20.703 17.547 1 96.88 469 PHE A C 1
ATOM 3708 O O . PHE A 1 469 ? 9.594 20.781 18.484 1 96.88 469 PHE A O 1
ATOM 3715 N N . LEU A 1 470 ? 10.719 19.562 16.922 1 95.75 470 LEU A N 1
ATOM 3716 C CA . LEU A 1 470 ? 9.922 18.359 17.156 1 95.75 470 LEU A CA 1
ATOM 3717 C C . LEU A 1 470 ? 10.688 17.359 18.031 1 95.75 470 LEU A C 1
ATOM 3719 O O . LEU A 1 470 ? 10.148 16.312 18.406 1 95.75 470 LEU A O 1
ATOM 3723 N N . ASN A 1 471 ? 11.93 17.656 18.344 1 93.88 471 ASN A N 1
ATOM 3724 C CA . ASN A 1 471 ? 12.719 16.797 19.234 1 93.88 471 ASN A CA 1
ATOM 3725 C C . ASN A 1 471 ? 12.172 16.828 20.656 1 93.88 471 ASN A C 1
ATOM 3727 O O . ASN A 1 471 ? 12.289 17.844 21.344 1 93.88 471 ASN A O 1
ATOM 3731 N N . GLU A 1 472 ? 11.703 15.75 21.188 1 90.62 472 GLU A N 1
ATOM 3732 C CA . GLU A 1 472 ? 11.016 15.688 22.469 1 90.62 472 GLU A CA 1
ATOM 3733 C C . GLU A 1 472 ? 12.008 15.75 23.641 1 90.62 472 GLU A C 1
ATOM 3735 O O . GLU A 1 472 ? 11.625 16.031 24.766 1 90.62 472 GLU A O 1
ATOM 3740 N N . ASN A 1 473 ? 13.234 15.523 23.312 1 91.06 473 ASN A N 1
ATOM 3741 C CA . ASN A 1 473 ? 14.258 15.477 24.344 1 91.06 473 ASN A CA 1
ATOM 3742 C C . ASN A 1 473 ? 14.953 16.812 24.516 1 91.06 473 ASN A C 1
ATOM 3744 O O . ASN A 1 473 ? 15.898 16.938 25.297 1 91.06 473 ASN A O 1
ATOM 3748 N N . SER A 1 474 ? 14.5 17.797 23.766 1 91.88 474 SER A N 1
ATOM 3749 C CA . SER A 1 474 ? 15.117 19.125 23.844 1 91.88 474 SER A CA 1
ATOM 3750 C C . SER A 1 474 ? 14.062 20.219 23.797 1 91.88 474 SER A C 1
ATOM 3752 O O . SER A 1 474 ? 12.938 20 23.359 1 91.88 474 SER A O 1
ATOM 3754 N N . GLN A 1 475 ? 14.445 21.344 24.328 1 93.5 475 GLN A N 1
ATOM 3755 C CA . GLN A 1 475 ? 13.586 22.516 24.203 1 93.5 475 GLN A CA 1
ATOM 3756 C C . GLN A 1 475 ? 13.578 23.031 22.766 1 93.5 475 GLN A C 1
ATOM 3758 O O . GLN A 1 475 ? 14.625 23.094 22.109 1 93.5 475 GLN A O 1
ATOM 3763 N N . PRO A 1 476 ? 12.391 23.312 22.281 1 96.62 476 PRO A N 1
ATOM 3764 C CA . PRO A 1 476 ? 12.375 23.891 20.922 1 96.62 476 PRO A CA 1
ATOM 3765 C C . PRO A 1 476 ? 13.102 25.219 20.844 1 96.62 476 PRO A C 1
ATOM 3767 O O . PRO A 1 476 ? 13.18 25.953 21.844 1 96.62 476 PRO A O 1
ATOM 3770 N N . PRO A 1 477 ? 13.602 25.547 19.672 1 96.56 477 PRO A N 1
ATOM 3771 C CA . PRO A 1 477 ? 14.203 26.859 19.484 1 96.56 477 PRO A CA 1
ATOM 3772 C C . PRO A 1 477 ? 13.234 28 19.797 1 96.56 477 PRO A C 1
ATOM 3774 O O . PRO A 1 477 ? 12.023 27.859 19.625 1 96.56 477 PRO A O 1
ATOM 3777 N N . ALA A 1 478 ? 13.859 29.109 20.234 1 96.44 478 ALA A N 1
ATOM 3778 C CA . ALA A 1 478 ? 13.062 30.312 20.484 1 96.44 478 ALA A CA 1
ATOM 3779 C C . ALA A 1 478 ? 12.773 31.062 19.188 1 96.44 478 ALA A C 1
ATOM 3781 O O . ALA A 1 478 ? 13.266 32.156 18.984 1 96.44 478 ALA A O 1
ATOM 3782 N N . ALA A 1 479 ? 11.984 30.484 18.391 1 97.88 479 ALA A N 1
ATOM 3783 C CA . ALA A 1 479 ? 11.602 31.016 17.078 1 97.88 479 ALA A CA 1
ATOM 3784 C C . ALA A 1 479 ? 10.234 30.5 16.656 1 97.88 479 ALA A C 1
ATOM 3786 O O . ALA A 1 479 ? 9.797 29.453 17.125 1 97.88 479 ALA A O 1
ATOM 3787 N N . CYS A 1 480 ? 9.594 31.328 15.852 1 98.12 480 CYS A N 1
ATOM 3788 C CA . CYS A 1 480 ? 8.414 30.797 15.164 1 98.12 480 CYS A CA 1
ATOM 3789 C C . CYS A 1 480 ? 8.812 29.859 14.039 1 98.12 480 CYS A C 1
ATOM 3791 O O . CYS A 1 480 ? 9.547 30.25 13.125 1 98.12 480 CYS A O 1
ATOM 3793 N N . PRO A 1 481 ? 8.328 28.641 14.031 1 97.88 481 PRO A N 1
ATOM 3794 C CA . PRO A 1 481 ? 8.766 27.672 13.016 1 97.88 481 PRO A CA 1
ATOM 3795 C C . PRO A 1 481 ? 8.484 28.156 11.594 1 97.88 481 PRO A C 1
ATOM 3797 O O . PRO A 1 481 ? 9.32 27.984 10.703 1 97.88 481 PRO A O 1
ATOM 3800 N N . SER A 1 482 ? 7.27 28.719 11.398 1 97.75 482 SER A N 1
ATOM 3801 C CA . SER A 1 482 ? 6.879 29.125 10.055 1 97.75 482 SER A CA 1
ATOM 3802 C C . SER A 1 482 ? 5.793 30.188 10.094 1 97.75 482 SER A C 1
ATOM 3804 O O . SER A 1 482 ? 4.684 29.938 10.57 1 97.75 482 SER A O 1
ATOM 3806 N N . ILE A 1 483 ? 6.094 31.391 9.648 1 98.25 483 ILE A N 1
ATOM 3807 C CA . ILE A 1 483 ? 5.148 32.5 9.5 1 98.25 483 ILE A CA 1
ATOM 3808 C C . ILE A 1 483 ? 5.082 32.906 8.039 1 98.25 483 ILE A C 1
ATOM 3810 O O . ILE A 1 483 ? 6.047 33.469 7.508 1 98.25 483 ILE A O 1
ATOM 3814 N N . VAL A 1 484 ? 3.914 32.75 7.391 1 96.94 484 VAL A N 1
ATOM 3815 C CA . VAL A 1 484 ? 3.812 32.875 5.941 1 96.94 484 VAL A CA 1
ATOM 3816 C C . VAL A 1 484 ? 3.848 34.344 5.543 1 96.94 484 VAL A C 1
ATOM 3818 O O . VAL A 1 484 ? 4.262 34.688 4.434 1 96.94 484 VAL A O 1
ATOM 3821 N N . ASN A 1 485 ? 3.436 35.312 6.434 1 97.88 485 ASN A N 1
ATOM 3822 C CA . ASN A 1 485 ? 3.418 36.75 6.109 1 97.88 485 ASN A CA 1
ATOM 3823 C C . ASN A 1 485 ? 4.461 37.531 6.914 1 97.88 485 ASN A C 1
ATOM 3825 O O . ASN A 1 485 ? 4.246 38.688 7.262 1 97.88 485 ASN A O 1
ATOM 3829 N N . ALA A 1 486 ? 5.523 36.844 7.199 1 97.31 486 ALA A N 1
ATOM 3830 C CA . ALA A 1 486 ? 6.59 37.469 8 1 97.31 486 ALA A CA 1
ATOM 3831 C C . ALA A 1 486 ? 7.137 38.719 7.328 1 97.31 486 ALA A C 1
ATOM 3833 O O . ALA A 1 486 ? 7.375 39.719 7.992 1 97.31 486 ALA A O 1
ATOM 3834 N N . LYS A 1 487 ? 7.375 38.656 6.074 1 96.25 487 LYS A N 1
ATOM 3835 C CA . LYS A 1 487 ? 7.926 39.781 5.332 1 96.25 487 LYS A CA 1
ATOM 3836 C C . LYS A 1 487 ? 6.973 40.969 5.355 1 96.25 487 LYS A C 1
ATOM 3838 O O . LYS A 1 487 ? 7.398 42.125 5.562 1 96.25 487 LYS A O 1
ATOM 3843 N N . ALA A 1 488 ? 5.723 40.719 5.074 1 97.06 488 ALA A N 1
ATOM 3844 C CA . ALA A 1 488 ? 4.711 41.75 5.039 1 97.06 488 ALA A CA 1
ATOM 3845 C C . ALA A 1 488 ? 4.613 42.469 6.387 1 97.06 488 ALA A C 1
ATOM 3847 O O . ALA A 1 488 ? 4.359 43.688 6.441 1 97.06 488 ALA A O 1
ATOM 3848 N N . LEU A 1 489 ? 4.844 41.75 7.449 1 97.12 489 LEU A N 1
ATOM 3849 C CA . LEU A 1 489 ? 4.695 42.312 8.789 1 97.12 489 LEU A CA 1
ATOM 3850 C C . LEU A 1 489 ? 6.031 42.844 9.305 1 97.12 489 LEU A C 1
ATOM 3852 O O . LEU A 1 489 ? 6.102 43.375 10.406 1 97.12 489 LEU A O 1
ATOM 3856 N N . GLY A 1 490 ? 7.094 42.594 8.555 1 96 490 GLY A N 1
ATOM 3857 C CA . GLY A 1 490 ? 8.414 43.062 8.953 1 96 490 GLY A CA 1
ATOM 3858 C C . GLY A 1 490 ? 8.969 42.312 10.156 1 96 490 GLY A C 1
ATOM 3859 O O . GLY A 1 490 ? 9.625 42.906 11.016 1 96 490 GLY A O 1
ATOM 3860 N N . LEU A 1 491 ? 8.68 41.031 10.211 1 96.06 491 LEU A N 1
ATOM 3861 C CA . LEU A 1 491 ? 9.164 40.25 11.336 1 96.06 491 LEU A CA 1
ATOM 3862 C C . LEU A 1 491 ? 10.617 39.844 11.133 1 96.06 491 LEU A C 1
ATOM 3864 O O . LEU A 1 491 ? 11.023 39.531 10.016 1 96.06 491 LEU A O 1
ATOM 3868 N N . PRO A 1 492 ? 11.438 39.812 12.195 1 94.75 492 PRO A N 1
ATOM 3869 C CA . PRO A 1 492 ? 12.836 39.438 12.078 1 94.75 492 PRO A CA 1
ATOM 3870 C C . PRO A 1 492 ? 13.008 37.906 11.875 1 94.75 492 PRO A C 1
ATOM 3872 O O . PRO A 1 492 ? 12.156 37.125 12.305 1 94.75 492 PRO A O 1
ATOM 3875 N N . THR A 1 493 ? 14.102 37.594 11.211 1 93.25 493 THR A N 1
ATOM 3876 C CA . THR A 1 493 ? 14.43 36.188 10.984 1 93.25 493 THR A CA 1
ATOM 3877 C C . THR A 1 493 ? 15.516 35.719 11.945 1 93.25 493 THR A C 1
ATOM 3879 O O . THR A 1 493 ? 16.438 36.469 12.25 1 93.25 493 THR A O 1
ATOM 3882 N N . SER A 1 494 ? 15.281 34.5 12.398 1 89.44 494 SER A N 1
ATOM 3883 C CA . SER A 1 494 ? 16.25 33.938 13.328 1 89.44 494 SER A CA 1
ATOM 3884 C C . SER A 1 494 ? 17.562 33.594 12.625 1 89.44 494 SER A C 1
ATOM 3886 O O . SER A 1 494 ? 17.562 33.188 11.461 1 89.44 494 SER A O 1
ATOM 3888 N N . LYS A 1 495 ? 18.734 33.938 13.312 1 76.5 495 LYS A N 1
ATOM 3889 C CA . LYS A 1 495 ? 20.078 33.625 12.836 1 76.5 495 LYS A CA 1
ATOM 3890 C C . LYS A 1 495 ? 20.562 32.312 13.453 1 76.5 495 LYS A C 1
ATOM 3892 O O . LYS A 1 495 ? 21.734 31.953 13.312 1 76.5 495 LYS A O 1
ATOM 3897 N N . LEU A 1 496 ? 19.75 31.625 14.109 1 69.12 496 LEU A N 1
ATOM 3898 C CA . LEU A 1 496 ? 20.172 30.406 14.797 1 69.12 496 LEU A CA 1
ATOM 3899 C C . LEU A 1 496 ? 20.359 29.266 13.82 1 69.12 496 LEU A C 1
ATOM 3901 O O . LEU A 1 496 ? 19.672 29.203 12.789 1 69.12 496 LEU A O 1
ATOM 3905 N N . MET B 1 1 ? 28.453 -68.188 6.18 1 17.02 1 MET B N 1
ATOM 3906 C CA . MET B 1 1 ? 27.812 -69.438 6.527 1 17.02 1 MET B CA 1
ATOM 3907 C C . MET B 1 1 ? 26.359 -69.188 6.926 1 17.02 1 MET B C 1
ATOM 3909 O O . MET B 1 1 ? 25.703 -70.062 7.469 1 17.02 1 MET B O 1
ATOM 3913 N N . ARG B 1 2 ? 25.797 -67.938 6.781 1 20.59 2 ARG B N 1
ATOM 3914 C CA . ARG B 1 2 ? 24.938 -67 7.496 1 20.59 2 ARG B CA 1
ATOM 3915 C C . ARG B 1 2 ? 23.484 -67.438 7.461 1 20.59 2 ARG B C 1
ATOM 3917 O O . ARG B 1 2 ? 22.984 -67.875 6.418 1 20.59 2 ARG B O 1
ATOM 3924 N N . LEU B 1 3 ? 22.656 -67.625 8.539 1 19.67 3 LEU B N 1
ATOM 3925 C CA . LEU B 1 3 ? 21.625 -68.562 9.023 1 19.67 3 LEU B CA 1
ATOM 3926 C C . LEU B 1 3 ? 20.281 -68.188 8.375 1 19.67 3 LEU B C 1
ATOM 3928 O O . LEU B 1 3 ? 19.906 -67.062 8.258 1 19.67 3 LEU B O 1
ATOM 3932 N N . ARG B 1 4 ? 19.609 -69.062 7.523 1 24.38 4 ARG B N 1
ATOM 3933 C CA . ARG B 1 4 ? 18.562 -69.25 6.523 1 24.38 4 ARG B CA 1
ATOM 3934 C C . ARG B 1 4 ? 17.188 -69.312 7.176 1 24.38 4 ARG B C 1
ATOM 3936 O O . ARG B 1 4 ? 16.719 -70.375 7.582 1 24.38 4 ARG B O 1
ATOM 3943 N N . LEU B 1 5 ? 16.859 -68.312 8.273 1 21.88 5 LEU B N 1
ATOM 3944 C CA . LEU B 1 5 ? 15.82 -68.625 9.234 1 21.88 5 LEU B CA 1
ATOM 3945 C C . LEU B 1 5 ? 14.469 -68.812 8.547 1 21.88 5 LEU B C 1
ATOM 3947 O O . LEU B 1 5 ? 14.07 -67.938 7.762 1 21.88 5 LEU B O 1
ATOM 3951 N N . SER B 1 6 ? 13.945 -70 8.312 1 21.25 6 SER B N 1
ATOM 3952 C CA . SER B 1 6 ? 12.875 -70.688 7.617 1 21.25 6 SER B CA 1
ATOM 3953 C C . SER B 1 6 ? 11.523 -70.438 8.258 1 21.25 6 SER B C 1
ATOM 3955 O O . SER B 1 6 ? 11.32 -70.688 9.445 1 21.25 6 SER B O 1
ATOM 3957 N N . TYR B 1 7 ? 10.938 -69.188 7.98 1 19.44 7 TYR B N 1
ATOM 3958 C CA . TYR B 1 7 ? 9.758 -68.562 8.586 1 19.44 7 TYR B CA 1
ATOM 3959 C C . TYR B 1 7 ? 8.547 -69.5 8.453 1 19.44 7 TYR B C 1
ATOM 3961 O O . TYR B 1 7 ? 8.031 -69.688 7.348 1 19.44 7 TYR B O 1
ATOM 3969 N N . THR B 1 8 ? 8.367 -70.625 9.141 1 19.23 8 THR B N 1
ATOM 3970 C CA . THR B 1 8 ? 7.387 -71.688 9.047 1 19.23 8 THR B CA 1
ATOM 3971 C C . THR B 1 8 ? 6.039 -71.25 9.594 1 19.23 8 THR B C 1
ATOM 3973 O O . THR B 1 8 ? 5.129 -72.062 9.773 1 19.23 8 THR B O 1
ATOM 3976 N N . ARG B 1 9 ? 5.844 -69.875 9.586 1 21.31 9 ARG B N 1
ATOM 3977 C CA . ARG B 1 9 ? 4.82 -69.375 10.508 1 21.31 9 ARG B CA 1
ATOM 3978 C C . ARG B 1 9 ? 3.504 -70.125 10.297 1 21.31 9 ARG B C 1
ATOM 3980 O O . ARG B 1 9 ? 2.994 -70.188 9.172 1 21.31 9 ARG B O 1
ATOM 3987 N N . THR B 1 10 ? 2.902 -70.812 11.367 1 17.84 10 THR B N 1
ATOM 3988 C CA . THR B 1 10 ? 1.907 -71.75 11.883 1 17.84 10 THR B CA 1
ATOM 3989 C C . THR B 1 10 ? 0.521 -71.125 11.891 1 17.84 10 THR B C 1
ATOM 3991 O O . THR B 1 10 ? 0.38 -69.938 12.18 1 17.84 10 THR B O 1
ATOM 3994 N N . SER B 1 11 ? -0.635 -71.562 11.25 1 21.7 11 SER B N 1
ATOM 3995 C CA . SER B 1 11 ? -2.018 -71.375 10.812 1 21.7 11 SER B CA 1
ATOM 3996 C C . SER B 1 11 ? -2.965 -71.312 12.008 1 21.7 11 SER B C 1
ATOM 3998 O O . SER B 1 11 ? -4.184 -71.312 11.844 1 21.7 11 SER B O 1
ATOM 4000 N N . LEU B 1 12 ? -2.439 -71 13.336 1 20.38 12 LEU B N 1
ATOM 4001 C CA . LEU B 1 12 ? -3.264 -71.438 14.438 1 20.38 12 LEU B CA 1
ATOM 4002 C C . LEU B 1 12 ? -4.668 -70.875 14.359 1 20.38 12 LEU B C 1
ATOM 4004 O O . LEU B 1 12 ? -4.855 -69.75 13.867 1 20.38 12 LEU B O 1
ATOM 4008 N N . CYS B 1 13 ? -5.805 -71.562 14.812 1 19.59 13 CYS B N 1
ATOM 4009 C CA . CYS B 1 13 ? -7.211 -71.875 14.992 1 19.59 13 CYS B CA 1
ATOM 4010 C C . CYS B 1 13 ? -7.902 -70.875 15.898 1 19.59 13 CYS B C 1
ATOM 4012 O O . CYS B 1 13 ? -7.34 -70.5 16.922 1 19.59 13 CYS B O 1
ATOM 4014 N N . LEU B 1 14 ? -8.984 -70.062 15.438 1 20.25 14 LEU B N 1
ATOM 4015 C CA . LEU B 1 14 ? -9.914 -69 15.781 1 20.25 14 LEU B CA 1
ATOM 4016 C C . LEU B 1 14 ? -10.578 -69.25 17.125 1 20.25 14 LEU B C 1
ATOM 4018 O O . LEU B 1 14 ? -11.367 -68.438 17.609 1 20.25 14 LEU B O 1
ATOM 4022 N N . SER B 1 15 ? -10.711 -70.562 17.609 1 18.3 15 SER B N 1
ATOM 4023 C CA . SER B 1 15 ? -11.844 -70.938 18.453 1 18.3 15 SER B CA 1
ATOM 4024 C C . SER B 1 15 ? -11.844 -70.125 19.75 1 18.3 15 SER B C 1
ATOM 4026 O O . SER B 1 15 ? -12.883 -69.625 20.188 1 18.3 15 SER B O 1
ATOM 4028 N N . SER B 1 16 ? -10.961 -70.438 20.766 1 17.38 16 SER B N 1
ATOM 4029 C CA . SER B 1 16 ? -11.367 -70.812 22.125 1 17.38 16 SER B CA 1
ATOM 4030 C C . SER B 1 16 ? -11.609 -69.562 22.984 1 17.38 16 SER B C 1
ATOM 4032 O O . SER B 1 16 ? -12.492 -69.562 23.844 1 17.38 16 SER B O 1
ATOM 4034 N N . LEU B 1 17 ? -10.594 -68.625 23.328 1 17.92 17 LEU B N 1
ATOM 4035 C CA . LEU B 1 17 ? -10.469 -68.312 24.734 1 17.92 17 LEU B CA 1
ATOM 4036 C C . LEU B 1 17 ? -11.453 -67.188 25.109 1 17.92 17 LEU B C 1
ATOM 4038 O O . LEU B 1 17 ? -11.312 -66.062 24.672 1 17.92 17 LEU B O 1
ATOM 4042 N N . CYS B 1 18 ? -12.93 -67.312 25.062 1 18.84 18 CYS B N 1
ATOM 4043 C CA . CYS B 1 18 ? -14.078 -66.562 25.531 1 18.84 18 CYS B CA 1
ATOM 4044 C C . CYS B 1 18 ? -13.852 -66.062 26.953 1 18.84 18 CYS B C 1
ATOM 4046 O O . CYS B 1 18 ? -14.578 -65.188 27.422 1 18.84 18 CYS B O 1
ATOM 4048 N N . HIS B 1 19 ? -13.297 -66.938 27.844 1 17.53 19 HIS B N 1
ATOM 4049 C CA . HIS B 1 19 ? -13.797 -67.062 29.203 1 17.53 19 HIS B CA 1
ATOM 4050 C C . HIS B 1 19 ? -13.547 -65.812 30.016 1 17.53 19 HIS B C 1
ATOM 4052 O O . HIS B 1 19 ? -14.43 -65.312 30.734 1 17.53 19 HIS B O 1
ATOM 4058 N N . ALA B 1 20 ? -12.328 -65.5 30.594 1 17.3 20 ALA B N 1
ATOM 4059 C CA . ALA B 1 20 ? -12.148 -65.375 32.031 1 17.3 20 ALA B CA 1
ATOM 4060 C C . ALA B 1 20 ? -12.352 -63.969 32.531 1 17.3 20 ALA B C 1
ATOM 4062 O O . ALA B 1 20 ? -12.789 -63.75 33.656 1 17.3 20 ALA B O 1
ATOM 4063 N N . LEU B 1 21 ? -11.805 -62.875 31.859 1 19 21 LEU B N 1
ATOM 4064 C CA . LEU B 1 21 ? -11.297 -61.969 32.875 1 19 21 LEU B CA 1
ATOM 4065 C C . LEU B 1 21 ? -12.43 -61.188 33.562 1 19 21 LEU B C 1
ATOM 4067 O O . LEU B 1 21 ? -13.18 -60.469 32.875 1 19 21 LEU B O 1
ATOM 4071 N N . PHE B 1 22 ? -13.023 -61.5 34.781 1 19.05 22 PHE B N 1
ATOM 4072 C CA . PHE B 1 22 ? -14.047 -61.281 35.812 1 19.05 22 PHE B CA 1
ATOM 4073 C C . PHE B 1 22 ? -14.086 -59.812 36.219 1 19.05 22 PHE B C 1
ATOM 4075 O O . PHE B 1 22 ? -15.125 -59.156 36.125 1 19.05 22 PHE B O 1
ATOM 4082 N N . LEU B 1 23 ? -13.898 -59.312 37.594 1 18.84 23 LEU B N 1
ATOM 4083 C CA . LEU B 1 23 ? -14.68 -58.781 38.688 1 18.84 23 LEU B CA 1
ATOM 4084 C C . LEU B 1 23 ? -14.375 -57.281 38.875 1 18.84 23 LEU B C 1
ATOM 4086 O O . LEU B 1 23 ? -15.258 -56.5 39.25 1 18.84 23 LEU B O 1
ATOM 4090 N N . GLY B 1 24 ? -13.062 -56.719 39.094 1 19.2 24 GLY B N 1
ATOM 4091 C CA . GLY B 1 24 ? -12.852 -55.906 40.312 1 19.2 24 GLY B CA 1
ATOM 4092 C C . GLY B 1 24 ? -13.383 -54.5 40.188 1 19.2 24 GLY B C 1
ATOM 4093 O O . GLY B 1 24 ? -14.422 -54.156 40.781 1 19.2 24 GLY B O 1
ATOM 4094 N N . ASP B 1 25 ? -12.578 -53.25 40.469 1 20.45 25 ASP B N 1
ATOM 4095 C CA . ASP B 1 25 ? -12.719 -52.156 41.406 1 20.45 25 ASP B CA 1
ATOM 4096 C C . ASP B 1 25 ? -13.32 -50.938 40.75 1 20.45 25 ASP B C 1
ATOM 4098 O O . ASP B 1 25 ? -12.766 -50.406 39.781 1 20.45 25 ASP B O 1
ATOM 4102 N N . LEU B 1 26 ? -14.711 -50.562 40.75 1 20.64 26 LEU B N 1
ATOM 4103 C CA . LEU B 1 26 ? -15.742 -49.594 40.375 1 20.64 26 LEU B CA 1
ATOM 4104 C C . LEU B 1 26 ? -15.328 -48.188 40.75 1 20.64 26 LEU B C 1
ATOM 4106 O O . LEU B 1 26 ? -15.836 -47.188 40.188 1 20.64 26 LEU B O 1
ATOM 4110 N N . TYR B 1 27 ? -14.57 -47.906 41.906 1 21.03 27 TYR B N 1
ATOM 4111 C CA . TYR B 1 27 ? -14.82 -46.812 42.844 1 21.03 27 TYR B CA 1
ATOM 4112 C C . TYR B 1 27 ? -14.32 -45.5 42.25 1 21.03 27 TYR B C 1
ATOM 4114 O O . TYR B 1 27 ? -14.961 -44.469 42.406 1 21.03 27 TYR B O 1
ATOM 4122 N N . GLU B 1 28 ? -13.031 -45.375 41.719 1 22.22 28 GLU B N 1
ATOM 4123 C CA . GLU B 1 28 ? -12.234 -44.188 41.969 1 22.22 28 GLU B CA 1
ATOM 4124 C C . GLU B 1 28 ? -12.617 -43.062 41.031 1 22.22 28 GLU B C 1
ATOM 4126 O O . GLU B 1 28 ? -12.031 -41.969 41.094 1 22.22 28 GLU B O 1
ATOM 4131 N N . LEU B 1 29 ? -13.5 -43.188 40 1 20.19 29 LEU B N 1
ATOM 4132 C CA . LEU B 1 29 ? -13.57 -42.219 38.906 1 20.19 29 LEU B CA 1
ATOM 4133 C C . LEU B 1 29 ? -14.344 -41 39.344 1 20.19 29 LEU B C 1
ATOM 4135 O O . LEU B 1 29 ? -14.414 -40 38.594 1 20.19 29 LEU B O 1
ATOM 4139 N N . HIS B 1 30 ? -15.156 -40.969 40.406 1 21.5 30 HIS B N 1
ATOM 4140 C CA . HIS B 1 30 ? -16.219 -39.969 40.594 1 21.5 30 HIS B CA 1
ATOM 4141 C C . HIS B 1 30 ? -15.656 -38.594 40.906 1 21.5 30 HIS B C 1
ATOM 4143 O O . HIS B 1 30 ? -16.344 -37.594 40.719 1 21.5 30 HIS B O 1
ATOM 4149 N N . ARG B 1 31 ? -14.531 -38.375 41.719 1 24.77 31 ARG B N 1
ATOM 4150 C CA . ARG B 1 31 ? -14.281 -37.188 42.531 1 24.77 31 ARG B CA 1
ATOM 4151 C C . ARG B 1 31 ? -13.977 -35.969 41.625 1 24.77 31 ARG B C 1
ATOM 4153 O O . ARG B 1 31 ? -14.203 -34.844 42.031 1 24.77 31 ARG B O 1
ATOM 4160 N N . HIS B 1 32 ? -13.266 -36.062 40.469 1 23.58 32 HIS B N 1
ATOM 4161 C CA . HIS B 1 32 ? -12.539 -34.875 40.062 1 23.58 32 HIS B CA 1
ATOM 4162 C C . HIS B 1 32 ? -13.469 -33.875 39.375 1 23.58 32 HIS B C 1
ATOM 4164 O O . HIS B 1 32 ? -13.016 -32.844 38.875 1 23.58 32 HIS B O 1
ATOM 4170 N N . PHE B 1 33 ? -14.852 -34.062 39.094 1 22.97 33 PHE B N 1
ATOM 4171 C CA . PHE B 1 33 ? -15.664 -33.219 38.25 1 22.97 33 PHE B CA 1
ATOM 4172 C C . PHE B 1 33 ? -16.031 -31.922 38.969 1 22.97 33 PHE B C 1
ATOM 4174 O O . PHE B 1 33 ? -16.422 -30.953 38.312 1 22.97 33 PHE B O 1
ATOM 4181 N N . THR B 1 34 ? -16.141 -31.781 40.281 1 23.69 34 THR B N 1
ATOM 4182 C CA . THR B 1 34 ? -16.969 -30.781 40.969 1 23.69 34 THR B CA 1
ATOM 4183 C C . THR B 1 34 ? -16.344 -29.391 40.844 1 23.69 34 THR B C 1
ATOM 4185 O O . THR B 1 34 ? -17.047 -28.375 40.906 1 23.69 34 THR B O 1
ATOM 4188 N N . THR B 1 35 ? -15.023 -29.172 40.938 1 24.03 35 THR B N 1
ATOM 4189 C CA . THR B 1 35 ? -14.516 -27.953 41.531 1 24.03 35 THR B CA 1
ATOM 4190 C C . THR B 1 35 ? -14.609 -26.781 40.562 1 24.03 35 THR B C 1
ATOM 4192 O O . THR B 1 35 ? -14.453 -25.625 40.938 1 24.03 35 THR B O 1
ATOM 4195 N N . TRP B 1 36 ? -14.805 -26.984 39.156 1 21.98 36 TRP B N 1
ATOM 4196 C CA . TRP B 1 36 ? -14.406 -25.844 38.344 1 21.98 36 TRP B CA 1
ATOM 4197 C C . TRP B 1 36 ? -15.516 -24.812 38.25 1 21.98 36 TRP B C 1
ATOM 4199 O O . TRP B 1 36 ? -15.312 -23.703 37.75 1 21.98 36 TRP B O 1
ATOM 4209 N N . ILE B 1 37 ? -16.812 -25.016 38.75 1 23.98 37 ILE B N 1
ATOM 4210 C CA . ILE B 1 37 ? -17.922 -24.156 38.375 1 23.98 37 ILE B CA 1
ATOM 4211 C C . ILE B 1 37 ? -17.766 -22.797 39.062 1 23.98 37 ILE B C 1
ATOM 4213 O O . ILE B 1 37 ? -18.531 -21.859 38.781 1 23.98 37 ILE B O 1
ATOM 4217 N N . SER B 1 38 ? -17.031 -22.688 40.094 1 23.19 38 SER B N 1
ATOM 4218 C CA . SER B 1 38 ? -17.406 -21.609 41.031 1 23.19 38 SER B CA 1
ATOM 4219 C C . SER B 1 38 ? -17.031 -20.25 40.438 1 23.19 38 SER B C 1
ATOM 4221 O O . SER B 1 38 ? -17.297 -19.219 41.062 1 23.19 38 SER B O 1
ATOM 4223 N N . LYS B 1 39 ? -15.953 -20.078 39.531 1 24.44 39 LYS B N 1
ATOM 4224 C CA . LYS B 1 39 ? -15.234 -18.812 39.719 1 24.44 39 LYS B CA 1
ATOM 4225 C C . LYS B 1 39 ? -16.031 -17.641 39.188 1 24.44 39 LYS B C 1
ATOM 4227 O O . LYS B 1 39 ? -15.812 -16.5 39.562 1 24.44 39 LYS B O 1
ATOM 4232 N N . TYR B 1 40 ? -16.859 -17.641 38 1 22.81 40 TYR B N 1
ATOM 4233 C CA . TYR B 1 40 ? -17.031 -16.375 37.281 1 22.81 40 TYR B CA 1
ATOM 4234 C C . TYR B 1 40 ? -18.281 -15.656 37.75 1 22.81 40 TYR B C 1
ATOM 4236 O O . TYR B 1 40 ? -19.391 -15.977 37.281 1 22.81 40 TYR B O 1
ATOM 4244 N N . SER B 1 41 ? -18.516 -15.219 39 1 23.7 41 SER B N 1
ATOM 4245 C CA . SER B 1 41 ? -19.719 -14.664 39.625 1 23.7 41 SER B CA 1
ATOM 4246 C C . SER B 1 41 ? -20.047 -13.281 39.062 1 23.7 41 SER B C 1
ATOM 4248 O O . SER B 1 41 ? -21.062 -12.688 39.406 1 23.7 41 SER B O 1
ATOM 4250 N N . PHE B 1 42 ? -19.156 -12.352 38.531 1 24.61 42 PHE B N 1
ATOM 4251 C CA . PHE B 1 42 ? -19.266 -10.984 39.031 1 24.61 42 PHE B CA 1
ATOM 4252 C C . PHE B 1 42 ? -20.375 -10.242 38.281 1 24.61 42 PHE B C 1
ATOM 4254 O O . PHE B 1 42 ? -20.703 -9.109 38.625 1 24.61 42 PHE B O 1
ATOM 4261 N N . PHE B 1 43 ? -20.781 -10.453 37.031 1 21.45 43 PHE B N 1
ATOM 4262 C CA . PHE B 1 43 ? -21.219 -9.305 36.25 1 21.45 43 PHE B CA 1
ATOM 4263 C C . PHE B 1 43 ? -22.594 -8.844 36.688 1 21.45 43 PHE B C 1
ATOM 4265 O O . PHE B 1 43 ? -23.547 -9.633 36.688 1 21.45 43 PHE B O 1
ATOM 4272 N N . LYS B 1 44 ? -22.75 -7.75 37.531 1 25.91 44 LYS B N 1
ATOM 4273 C CA . LYS B 1 44 ? -23.922 -7.094 38.094 1 25.91 44 LYS B CA 1
ATOM 4274 C C . LYS B 1 44 ? -24.75 -6.418 37 1 25.91 44 LYS B C 1
ATOM 4276 O O . LYS B 1 44 ? -24.266 -5.508 36.312 1 25.91 44 LYS B O 1
ATOM 4281 N N . TRP B 1 45 ? -25.547 -7.133 36.125 1 21.5 45 TRP B N 1
ATOM 4282 C CA . TRP B 1 45 ? -26.406 -6.574 35.094 1 21.5 45 TRP B CA 1
ATOM 4283 C C . TRP B 1 45 ? -27.469 -5.66 35.688 1 21.5 45 TRP B C 1
ATOM 4285 O O . TRP B 1 45 ? -28.234 -6.078 36.562 1 21.5 45 TRP B O 1
ATOM 4295 N N . SER B 1 46 ? -27.172 -4.379 36 1 23.38 46 SER B N 1
ATOM 4296 C CA . SER B 1 46 ? -28.109 -3.387 36.531 1 23.38 46 SER B CA 1
ATOM 4297 C C . SER B 1 46 ? -29.266 -3.166 35.562 1 23.38 46 SER B C 1
ATOM 4299 O O . SER B 1 46 ? -29.078 -2.721 34.438 1 23.38 46 SER B O 1
ATOM 4301 N N . TRP B 1 47 ? -30.297 -4.043 35.531 1 24.73 47 TRP B N 1
ATOM 4302 C CA . TRP B 1 47 ? -31.531 -4.184 34.781 1 24.73 47 TRP B CA 1
ATOM 4303 C C . TRP B 1 47 ? -32.469 -3.002 35.031 1 24.73 47 TRP B C 1
ATOM 4305 O O . TRP B 1 47 ? -33.188 -2.979 36.031 1 24.73 47 TRP B O 1
ATOM 4315 N N . HIS B 1 48 ? -32 -1.759 35.125 1 24.97 48 HIS B N 1
ATOM 4316 C CA . HIS B 1 48 ? -32.938 -0.738 35.562 1 24.97 48 HIS B CA 1
ATOM 4317 C C . HIS B 1 48 ? -34.094 -0.58 34.594 1 24.97 48 HIS B C 1
ATOM 4319 O O . HIS B 1 48 ? -34.812 0.416 34.656 1 24.97 48 HIS B O 1
ATOM 4325 N N . GLY B 1 49 ? -34.125 -1.373 33.531 1 22.36 49 GLY B N 1
ATOM 4326 C CA . GLY B 1 49 ? -35.094 -0.874 32.594 1 22.36 49 GLY B CA 1
ATOM 4327 C C . GLY B 1 49 ? -36.5 -0.915 33.094 1 22.36 49 GLY B C 1
ATOM 4328 O O . GLY B 1 49 ? -36.812 -1.633 34.062 1 22.36 49 GLY B O 1
ATOM 4329 N N . HIS B 1 50 ? -37.25 0.208 33 1 25.66 50 HIS B N 1
ATOM 4330 C CA . HIS B 1 50 ? -38.656 0.455 33.344 1 25.66 50 HIS B CA 1
ATOM 4331 C C . HIS B 1 50 ? -39.531 -0.679 32.844 1 25.66 50 HIS B C 1
ATOM 4333 O O . HIS B 1 50 ? -39.688 -0.899 31.641 1 25.66 50 HIS B O 1
ATOM 4339 N N . VAL B 1 51 ? -39.438 -1.804 33.531 1 23.41 51 VAL B N 1
ATOM 4340 C CA . VAL B 1 51 ? -40.094 -3.088 33.281 1 23.41 51 VAL B CA 1
ATOM 4341 C C . VAL B 1 51 ? -41.625 -2.932 33.312 1 23.41 51 VAL B C 1
ATOM 4343 O O . VAL B 1 51 ? -42.156 -2.441 34.312 1 23.41 51 VAL B O 1
ATOM 4346 N N . PRO B 1 52 ? -42.219 -2.605 32.219 1 23.66 52 PRO B N 1
ATOM 4347 C CA . PRO B 1 52 ? -43.656 -2.623 32.438 1 23.66 52 PRO B CA 1
ATOM 4348 C C . PRO B 1 52 ? -44.125 -3.852 33.219 1 23.66 52 PRO B C 1
ATOM 4350 O O . PRO B 1 52 ? -43.406 -4.859 33.281 1 23.66 52 PRO B O 1
ATOM 4353 N N . ASN B 1 53 ? -45.219 -3.816 34.031 1 21.86 53 ASN B N 1
ATOM 4354 C CA . ASN B 1 53 ? -45.875 -4.578 35.094 1 21.86 53 ASN B CA 1
ATOM 4355 C C . ASN B 1 53 ? -46.219 -5.988 34.594 1 21.86 53 ASN B C 1
ATOM 4357 O O . ASN B 1 53 ? -47.344 -6.461 34.812 1 21.86 53 ASN B O 1
ATOM 4361 N N . VAL B 1 54 ? -45.625 -6.578 33.5 1 21.09 54 VAL B N 1
ATOM 4362 C CA . VAL B 1 54 ? -46.406 -7.754 33.094 1 21.09 54 VAL B CA 1
ATOM 4363 C C . VAL B 1 54 ? -46.438 -8.758 34.25 1 21.09 54 VAL B C 1
ATOM 4365 O O . VAL B 1 54 ? -45.469 -8.906 34.969 1 21.09 54 VAL B O 1
ATOM 4368 N N . PHE B 1 55 ? -47.594 -9.484 34.5 1 21.27 55 PHE B N 1
ATOM 4369 C CA . PHE B 1 55 ? -48.344 -10.289 35.469 1 21.27 55 PHE B CA 1
ATOM 4370 C C . PHE B 1 55 ? -47.531 -11.492 35.906 1 21.27 55 PHE B C 1
ATOM 4372 O O . PHE B 1 55 ? -47 -12.234 35.094 1 21.27 55 PHE B O 1
ATOM 4379 N N . LEU B 1 56 ? -46.906 -11.453 37.156 1 21.11 56 LEU B N 1
ATOM 4380 C CA . LEU B 1 56 ? -46.188 -12.328 38.062 1 21.11 56 LEU B CA 1
ATOM 4381 C C . LEU B 1 56 ? -47 -13.57 38.375 1 21.11 56 LEU B C 1
ATOM 4383 O O . LEU B 1 56 ? -47.969 -13.5 39.125 1 21.11 56 LEU B O 1
ATOM 4387 N N . PHE B 1 57 ? -47.5 -14.438 37.406 1 20.62 57 PHE B N 1
ATOM 4388 C CA . PHE B 1 57 ? -48.281 -15.555 37.875 1 20.62 57 PHE B CA 1
ATOM 4389 C C . PHE B 1 57 ? -47.5 -16.391 38.906 1 20.62 57 PHE B C 1
ATOM 4391 O O . PHE B 1 57 ? -46.406 -16.859 38.594 1 20.62 57 PHE B O 1
ATOM 4398 N N . CYS B 1 58 ? -47.719 -16.141 40.156 1 20.05 58 CYS B N 1
ATOM 4399 C CA . CYS B 1 58 ? -47.25 -16.656 41.438 1 20.05 58 CYS B CA 1
ATOM 4400 C C . CYS B 1 58 ? -47.562 -18.141 41.562 1 20.05 58 CYS B C 1
ATOM 4402 O O . CYS B 1 58 ? -48.719 -18.531 41.719 1 20.05 58 CYS B O 1
ATOM 4404 N N . PHE B 1 59 ? -47.125 -19.125 40.719 1 20.72 59 PHE B N 1
ATOM 4405 C CA . PHE B 1 59 ? -47.531 -20.5 41 1 20.72 59 PHE B CA 1
ATOM 4406 C C . PHE B 1 59 ? -47.094 -20.922 42.406 1 20.72 59 PHE B C 1
ATOM 4408 O O . PHE B 1 59 ? -45.938 -20.719 42.781 1 20.72 59 PHE B O 1
ATOM 4415 N N . MET B 1 60 ? -47.938 -20.984 43.375 1 21.3 60 MET B N 1
ATOM 4416 C CA . MET B 1 60 ? -48.062 -21.406 44.781 1 21.3 60 MET B CA 1
ATOM 4417 C C . MET B 1 60 ? -47.594 -22.844 44.969 1 21.3 60 MET B C 1
ATOM 4419 O O . MET B 1 60 ? -48.281 -23.766 44.469 1 21.3 60 MET B O 1
ATOM 4423 N N . PHE B 1 61 ? -46.312 -23.078 44.906 1 22.48 61 PHE B N 1
ATOM 4424 C CA . PHE B 1 61 ? -45.906 -24.453 45.094 1 22.48 61 PHE B CA 1
ATOM 4425 C C . PHE B 1 61 ? -46.156 -24.891 46.531 1 22.48 61 PHE B C 1
ATOM 4427 O O . PHE B 1 61 ? -45.812 -24.188 47.5 1 22.48 61 PHE B O 1
ATOM 4434 N N . PHE B 1 62 ? -47.281 -25.531 46.812 1 22.38 62 PHE B N 1
ATOM 4435 C CA . PHE B 1 62 ? -47.562 -26.25 48.062 1 22.38 62 PHE B CA 1
ATOM 4436 C C . PHE B 1 62 ? -46.469 -27.234 48.375 1 22.38 62 PHE B C 1
ATOM 4438 O O . PHE B 1 62 ? -45.875 -27.828 47.469 1 22.38 62 PHE B O 1
ATOM 4445 N N . VAL B 1 63 ? -45.875 -27.172 49.594 1 24.12 63 VAL B N 1
ATOM 4446 C CA . VAL B 1 63 ? -44.844 -27.875 50.344 1 24.12 63 VAL B CA 1
ATOM 4447 C C . VAL B 1 63 ? -45.312 -29.312 50.625 1 24.12 63 VAL B C 1
ATOM 4449 O O . VAL B 1 63 ? -44.656 -30.031 51.375 1 24.12 63 VAL B O 1
ATOM 4452 N N . VAL B 1 64 ? -46.125 -30.016 49.906 1 21.09 64 VAL B N 1
ATOM 4453 C CA . VAL B 1 64 ? -46.438 -31.188 50.688 1 21.09 64 VAL B CA 1
ATOM 4454 C C . VAL B 1 64 ? -45.156 -31.922 51.094 1 21.09 64 VAL B C 1
ATOM 4456 O O . VAL B 1 64 ? -44.125 -31.781 50.438 1 21.09 64 VAL B O 1
ATOM 4459 N N . SER B 1 65 ? -45.125 -32.938 52.281 1 23.75 65 SER B N 1
ATOM 4460 C CA . SER B 1 65 ? -44.594 -34.188 52.812 1 23.75 65 SER B CA 1
ATOM 4461 C C . SER B 1 65 ? -44.156 -35.125 51.719 1 23.75 65 SER B C 1
ATOM 4463 O O . SER B 1 65 ? -44.375 -34.875 50.531 1 23.75 65 SER B O 1
ATOM 4465 N N . GLY B 1 66 ? -44.469 -36.531 51.844 1 22.81 66 GLY B N 1
ATOM 4466 C CA . GLY B 1 66 ? -43.719 -37.625 51.219 1 22.81 66 GLY B CA 1
ATOM 4467 C C . GLY B 1 66 ? -43.562 -37.438 49.719 1 22.81 66 GLY B C 1
ATOM 4468 O O . GLY B 1 66 ? -42.438 -37.469 49.219 1 22.81 66 GLY B O 1
ATOM 4469 N N . TYR B 1 67 ? -44.438 -38.25 48.875 1 21.7 67 TYR B N 1
ATOM 4470 C CA . TYR B 1 67 ? -44.25 -39.031 47.656 1 21.7 67 TYR B CA 1
ATOM 4471 C C . TYR B 1 67 ? -44.406 -38.125 46.438 1 21.7 67 TYR B C 1
ATOM 4473 O O . TYR B 1 67 ? -45.531 -38 45.875 1 21.7 67 TYR B O 1
ATOM 4481 N N . VAL B 1 68 ? -44 -36.969 46.406 1 21.78 68 VAL B N 1
ATOM 4482 C CA . VAL B 1 68 ? -44.688 -36.125 45.406 1 21.78 68 VAL B CA 1
ATOM 4483 C C . VAL B 1 68 ? -44.344 -36.625 44 1 21.78 68 VAL B C 1
ATOM 4485 O O . VAL B 1 68 ? -43.188 -36.594 43.594 1 21.78 68 VAL B O 1
ATOM 4488 N N . VAL B 1 69 ? -45.125 -37.562 43.406 1 18.77 69 VAL B N 1
ATOM 4489 C CA . VAL B 1 69 ? -44.969 -38.344 42.188 1 18.77 69 VAL B CA 1
ATOM 4490 C C . VAL B 1 69 ? -44.938 -37.406 40.969 1 18.77 69 VAL B C 1
ATOM 4492 O O . VAL B 1 69 ? -45.938 -36.75 40.688 1 18.77 69 VAL B O 1
ATOM 4495 N N . ARG B 1 70 ? -44.062 -36.562 41 1 22.05 70 ARG B N 1
ATOM 4496 C CA . ARG B 1 70 ? -44.125 -35.531 39.969 1 22.05 70 ARG B CA 1
ATOM 4497 C C . ARG B 1 70 ? -44.219 -36.188 38.594 1 22.05 70 ARG B C 1
ATOM 4499 O O . ARG B 1 70 ? -43.344 -36.969 38.188 1 22.05 70 ARG B O 1
ATOM 4506 N N . LEU B 1 71 ? -45.438 -36.438 38.125 1 19.42 71 LEU B N 1
ATOM 4507 C CA . LEU B 1 71 ? -45.75 -37.188 36.906 1 19.42 71 LEU B CA 1
ATOM 4508 C C . LEU B 1 71 ? -45.125 -36.562 35.688 1 19.42 71 LEU B C 1
ATOM 4510 O O . LEU B 1 71 ? -45.344 -35.375 35.406 1 19.42 71 LEU B O 1
ATOM 4514 N N . VAL B 1 72 ? -43.844 -36.906 35.438 1 21.12 72 VAL B N 1
ATOM 4515 C CA . VAL B 1 72 ? -42.969 -36.75 34.281 1 21.12 72 VAL B CA 1
ATOM 4516 C C . VAL B 1 72 ? -43.781 -37 33 1 21.12 72 VAL B C 1
ATOM 4518 O O . VAL B 1 72 ? -44.156 -38.125 32.719 1 21.12 72 VAL B O 1
ATOM 4521 N N . ILE B 1 73 ? -44.938 -36.188 32.938 1 21.81 73 ILE B N 1
ATOM 4522 C CA . ILE B 1 73 ? -45.75 -36.594 31.781 1 21.81 73 ILE B CA 1
ATOM 4523 C C . ILE B 1 73 ? -44.875 -36.688 30.531 1 21.81 73 ILE B C 1
ATOM 4525 O O . ILE B 1 73 ? -44.125 -35.75 30.25 1 21.81 73 ILE B O 1
ATOM 4529 N N . ASP B 1 74 ? -44.625 -37.844 30.016 1 20.33 74 ASP B N 1
ATOM 4530 C CA . ASP B 1 74 ? -43.969 -38.594 28.953 1 20.33 74 ASP B CA 1
ATOM 4531 C C . ASP B 1 74 ? -44.25 -38 27.578 1 20.33 74 ASP B C 1
ATOM 4533 O O . ASP B 1 74 ? -45.438 -37.812 27.219 1 20.33 74 ASP B O 1
ATOM 4537 N N . ALA B 1 75 ? -43.281 -37.062 27.25 1 22.97 75 ALA B N 1
ATOM 4538 C CA . ALA B 1 75 ? -43.25 -36.312 26 1 22.97 75 ALA B CA 1
ATOM 4539 C C . ALA B 1 75 ? -43.656 -37.188 24.812 1 22.97 75 ALA B C 1
ATOM 4541 O O . ALA B 1 75 ? -43.594 -36.75 23.672 1 22.97 75 ALA B O 1
ATOM 4542 N N . HIS B 1 76 ? -43.719 -38.594 25.078 1 22.11 76 HIS B N 1
ATOM 4543 C CA . HIS B 1 76 ? -43.75 -39.5 23.938 1 22.11 76 HIS B CA 1
ATOM 4544 C C . HIS B 1 76 ? -44.875 -39.156 22.969 1 22.11 76 HIS B C 1
ATOM 4546 O O . HIS B 1 76 ? -44.688 -39.219 21.75 1 22.11 76 HIS B O 1
ATOM 4552 N N . LEU B 1 77 ? -46.125 -39.062 23.609 1 22.45 77 LEU B N 1
ATOM 4553 C CA . LEU B 1 77 ? -47.312 -39.5 22.859 1 22.45 77 LEU B CA 1
ATOM 4554 C C . LEU B 1 77 ? -47.75 -38.438 21.859 1 22.45 77 LEU B C 1
ATOM 4556 O O . LEU B 1 77 ? -48.406 -38.719 20.859 1 22.45 77 LEU B O 1
ATOM 4560 N N . LEU B 1 78 ? -47.469 -37.156 22.297 1 23.39 78 LEU B N 1
ATOM 4561 C CA . LEU B 1 78 ? -48.312 -36.281 21.531 1 23.39 78 LEU B CA 1
ATOM 4562 C C . LEU B 1 78 ? -47.875 -36.219 20.062 1 23.39 78 LEU B C 1
ATOM 4564 O O . LEU B 1 78 ? -48.469 -35.5 19.266 1 23.39 78 LEU B O 1
ATOM 4568 N N . LEU B 1 79 ? -46.688 -36.844 19.844 1 21.33 79 LEU B N 1
ATOM 4569 C CA . LEU B 1 79 ? -46.25 -36.812 18.453 1 21.33 79 LEU B CA 1
ATOM 4570 C C . LEU B 1 79 ? -47.281 -37.406 17.516 1 21.33 79 LEU B C 1
ATOM 4572 O O . LEU B 1 79 ? -47.219 -37.219 16.297 1 21.33 79 LEU B O 1
ATOM 4576 N N . PHE B 1 80 ? -48.062 -38.375 18.141 1 22.92 80 PHE B N 1
ATOM 4577 C CA . PHE B 1 80 ? -48.812 -39.312 17.297 1 22.92 80 PHE B CA 1
ATOM 4578 C C . PHE B 1 80 ? -49.844 -38.562 16.453 1 22.92 80 PHE B C 1
ATOM 4580 O O . PHE B 1 80 ? -50.094 -38.938 15.305 1 22.92 80 PHE B O 1
ATOM 4587 N N . LEU B 1 81 ? -50.531 -37.562 17.203 1 22.36 81 LEU B N 1
ATOM 4588 C CA . LEU B 1 81 ? -51.844 -37.312 16.672 1 22.36 81 LEU B CA 1
ATOM 4589 C C . LEU B 1 81 ? -51.781 -36.562 15.336 1 22.36 81 LEU B C 1
ATOM 4591 O O . LEU B 1 81 ? -52.656 -36.656 14.5 1 22.36 81 LEU B O 1
ATOM 4595 N N . LEU B 1 82 ? -50.906 -35.562 15.328 1 23.78 82 LEU B N 1
ATOM 4596 C CA . LEU B 1 82 ? -51.312 -34.688 14.25 1 23.78 82 LEU B CA 1
ATOM 4597 C C . LEU B 1 82 ? -51.094 -35.344 12.891 1 23.78 82 LEU B C 1
ATOM 4599 O O . LEU B 1 82 ? -50.062 -35.094 12.25 1 23.78 82 LEU B O 1
ATOM 4603 N N . VAL B 1 83 ? -50.75 -36.719 12.914 1 23.19 83 VAL B N 1
ATOM 4604 C CA . VAL B 1 83 ? -50.438 -37.562 11.75 1 23.19 83 VAL B CA 1
ATOM 4605 C C . VAL B 1 83 ? -51.562 -37.469 10.734 1 23.19 83 VAL B C 1
ATOM 4607 O O . VAL B 1 83 ? -51.312 -37.406 9.531 1 23.19 83 VAL B O 1
ATOM 4610 N N . GLN B 1 84 ? -52.844 -37.625 11.297 1 20.77 84 GLN B N 1
ATOM 4611 C CA . GLN B 1 84 ? -53.875 -38.281 10.539 1 20.77 84 GLN B CA 1
ATOM 4612 C C . GLN B 1 84 ? -54.375 -37.438 9.375 1 20.77 84 GLN B C 1
ATOM 4614 O O . GLN B 1 84 ? -54.906 -37.938 8.398 1 20.77 84 GLN B O 1
ATOM 4619 N N . PHE B 1 85 ? -54.531 -36.125 9.656 1 22.45 85 PHE B N 1
ATOM 4620 C CA . PHE B 1 85 ? -55.688 -35.594 8.938 1 22.45 85 PHE B CA 1
ATOM 4621 C C . PHE B 1 85 ? -55.438 -35.562 7.438 1 22.45 85 PHE B C 1
ATOM 4623 O O . PHE B 1 85 ? -56.375 -35.531 6.641 1 22.45 85 PHE B O 1
ATOM 4630 N N . HIS B 1 86 ? -54.188 -35.125 7.047 1 21.83 86 HIS B N 1
ATOM 4631 C CA . HIS B 1 86 ? -54.312 -34.781 5.637 1 21.83 86 HIS B CA 1
ATOM 4632 C C . HIS B 1 86 ? -54.406 -36 4.758 1 21.83 86 HIS B C 1
ATOM 4634 O O . HIS B 1 86 ? -53.469 -36.375 4.062 1 21.83 86 HIS B O 1
ATOM 4640 N N . LEU B 1 87 ? -54.844 -37.125 5.367 1 22.56 87 LEU B N 1
ATOM 4641 C CA . LEU B 1 87 ? -54.906 -38.406 4.637 1 22.56 87 LEU B CA 1
ATOM 4642 C C . LEU B 1 87 ? -55.688 -38.25 3.348 1 22.56 87 LEU B C 1
ATOM 4644 O O . LEU B 1 87 ? -55.438 -38.938 2.363 1 22.56 87 LEU B O 1
ATOM 4648 N N . SER B 1 88 ? -56.875 -37.625 3.482 1 19.73 88 SER B N 1
ATOM 4649 C CA . SER B 1 88 ? -58 -38.094 2.693 1 19.73 88 SER B CA 1
ATOM 4650 C C . SER B 1 88 ? -57.781 -37.906 1.2 1 19.73 88 SER B C 1
ATOM 4652 O O . SER B 1 88 ? -58.219 -38.688 0.381 1 19.73 88 SER B O 1
ATOM 4654 N N . ILE B 1 89 ? -57.562 -36.656 0.777 1 20.53 89 ILE B N 1
ATOM 4655 C CA . ILE B 1 89 ? -58.406 -36.375 -0.39 1 20.53 89 ILE B CA 1
ATOM 4656 C C . ILE B 1 89 ? -57.875 -37.219 -1.577 1 20.53 89 ILE B C 1
ATOM 4658 O O . ILE B 1 89 ? -58.656 -37.844 -2.281 1 20.53 89 ILE B O 1
ATOM 4662 N N . ILE B 1 90 ? -56.656 -36.844 -2.17 1 20.38 90 ILE B N 1
ATOM 4663 C CA . ILE B 1 90 ? -56.688 -36.969 -3.625 1 20.38 90 ILE B CA 1
ATOM 4664 C C . ILE B 1 90 ? -56.438 -38.406 -4.043 1 20.38 90 ILE B C 1
ATOM 4666 O O . ILE B 1 90 ? -55.312 -38.906 -3.883 1 20.38 90 ILE B O 1
ATOM 4670 N N . LEU B 1 91 ? -57.219 -39.375 -3.58 1 20.86 91 LEU B N 1
ATOM 4671 C CA . LEU B 1 91 ? -57.281 -40.781 -3.965 1 20.86 91 LEU B CA 1
ATOM 4672 C C . LEU B 1 91 ? -57.344 -40.938 -5.48 1 20.86 91 LEU B C 1
ATOM 4674 O O . LEU B 1 91 ? -58.406 -41.188 -6.047 1 20.86 91 LEU B O 1
ATOM 4678 N N . ALA B 1 92 ? -57.219 -39.844 -6.281 1 20.61 92 ALA B N 1
ATOM 4679 C CA . ALA B 1 92 ? -57.719 -40.25 -7.602 1 20.61 92 ALA B CA 1
ATOM 4680 C C . ALA B 1 92 ? -57 -41.531 -8.086 1 20.61 92 ALA B C 1
ATOM 4682 O O . ALA B 1 92 ? -55.844 -41.781 -7.719 1 20.61 92 ALA B O 1
ATOM 4683 N N . ARG B 1 93 ? -57.781 -42.438 -8.828 1 21.38 93 ARG B N 1
ATOM 4684 C CA . ARG B 1 93 ? -57.844 -43.812 -9.367 1 21.38 93 ARG B CA 1
ATOM 4685 C C . ARG B 1 93 ? -56.625 -44.094 -10.258 1 21.38 93 ARG B C 1
ATOM 4687 O O . ARG B 1 93 ? -56.719 -43.938 -11.477 1 21.38 93 ARG B O 1
ATOM 4694 N N . TYR B 1 94 ? -55.438 -43.438 -10.125 1 20.38 94 TYR B N 1
ATOM 4695 C CA . TYR B 1 94 ? -54.594 -43.812 -11.266 1 20.38 94 TYR B CA 1
ATOM 4696 C C . TYR B 1 94 ? -54.281 -45.312 -11.266 1 20.38 94 TYR B C 1
ATOM 4698 O O . TYR B 1 94 ? -53.906 -45.875 -10.242 1 20.38 94 TYR B O 1
ATOM 4706 N N . THR B 1 95 ? -55.094 -46.094 -12.078 1 20.25 95 THR B N 1
ATOM 4707 C CA . THR B 1 95 ? -55.031 -47.531 -12.422 1 20.25 95 THR B CA 1
ATOM 4708 C C . THR B 1 95 ? -53.594 -47.875 -12.836 1 20.25 95 THR B C 1
ATOM 4710 O O . THR B 1 95 ? -53.062 -47.312 -13.789 1 20.25 95 THR B O 1
ATOM 4713 N N . TYR B 1 96 ? -52.719 -48.125 -11.906 1 20.95 96 TYR B N 1
ATOM 4714 C CA . TYR B 1 96 ? -51.344 -48.594 -12.102 1 20.95 96 TYR B CA 1
ATOM 4715 C C . TYR B 1 96 ? -51.344 -49.938 -12.82 1 20.95 96 TYR B C 1
ATOM 4717 O O . TYR B 1 96 ? -51.781 -50.969 -12.266 1 20.95 96 TYR B O 1
ATOM 4725 N N . THR B 1 97 ? -51.875 -50.031 -14.062 1 21.44 97 THR B N 1
ATOM 4726 C CA . THR B 1 97 ? -51.688 -51.312 -14.727 1 21.44 97 THR B CA 1
ATOM 4727 C C . THR B 1 97 ? -50.25 -51.75 -14.703 1 21.44 97 THR B C 1
ATOM 4729 O O . THR B 1 97 ? -49.344 -50.938 -15.031 1 21.44 97 THR B O 1
ATOM 4732 N N . TYR B 1 98 ? -49.906 -52.656 -13.789 1 23.27 98 TYR B N 1
ATOM 4733 C CA . TYR B 1 98 ? -48.656 -53.406 -13.539 1 23.27 98 TYR B CA 1
ATOM 4734 C C . TYR B 1 98 ? -48.156 -54.031 -14.82 1 23.27 98 TYR B C 1
ATOM 4736 O O . TYR B 1 98 ? -48.625 -55.094 -15.219 1 23.27 98 TYR B O 1
ATOM 4744 N N . CYS B 1 99 ? -48.344 -53.406 -16.016 1 22.27 99 CYS B N 1
ATOM 4745 C CA . CYS B 1 99 ? -47.844 -54.25 -17.094 1 22.27 99 CYS B CA 1
ATOM 4746 C C . CYS B 1 99 ? -46.406 -54.656 -16.828 1 22.27 99 CYS B C 1
ATOM 4748 O O . CYS B 1 99 ? -45.562 -53.812 -16.438 1 22.27 99 CYS B O 1
ATOM 4750 N N . ASN B 1 100 ? -46.156 -55.938 -16.469 1 24.91 100 ASN B N 1
ATOM 4751 C CA . ASN B 1 100 ? -45 -56.75 -16.203 1 24.91 100 ASN B CA 1
ATOM 4752 C C . ASN B 1 100 ? -43.906 -56.531 -17.25 1 24.91 100 ASN B C 1
ATOM 4754 O O . ASN B 1 100 ? -43.031 -57.375 -17.422 1 24.91 100 ASN B O 1
ATOM 4758 N N . THR B 1 101 ? -44.094 -55.656 -18.281 1 26.83 101 THR B N 1
ATOM 4759 C CA . THR B 1 101 ? -43.094 -55.844 -19.312 1 26.83 101 THR B CA 1
ATOM 4760 C C . THR B 1 101 ? -41.688 -55.656 -18.719 1 26.83 101 THR B C 1
ATOM 4762 O O . THR B 1 101 ? -41.469 -54.844 -17.828 1 26.83 101 THR B O 1
ATOM 4765 N N . PRO B 1 102 ? -40.812 -56.75 -18.797 1 28.47 102 PRO B N 1
ATOM 4766 C CA . PRO B 1 102 ? -39.438 -56.75 -18.297 1 28.47 102 PRO B CA 1
ATOM 4767 C C . PRO B 1 102 ? -38.656 -55.5 -18.672 1 28.47 102 PRO B C 1
ATOM 4769 O O . PRO B 1 102 ? -38.5 -55.188 -19.859 1 28.47 102 PRO B O 1
ATOM 4772 N N . SER B 1 103 ? -39.125 -54.375 -18.203 1 26.58 103 SER B N 1
ATOM 4773 C CA . SER B 1 103 ? -38.438 -53.125 -18.578 1 26.58 103 SER B CA 1
ATOM 4774 C C . SER B 1 103 ? -36.938 -53.219 -18.375 1 26.58 103 SER B C 1
ATOM 4776 O O . SER B 1 103 ? -36.5 -53.531 -17.266 1 26.58 103 SER B O 1
ATOM 4778 N N . THR B 1 104 ? -36.25 -53.844 -19.375 1 27.98 104 THR B N 1
ATOM 4779 C CA . THR B 1 104 ? -34.781 -53.719 -19.406 1 27.98 104 THR B CA 1
ATOM 4780 C C . THR B 1 104 ? -34.344 -52.344 -18.984 1 27.98 104 THR B C 1
ATOM 4782 O O . THR B 1 104 ? -34.688 -51.344 -19.609 1 27.98 104 THR B O 1
ATOM 4785 N N . HIS B 1 105 ? -34.469 -52.094 -17.688 1 29.12 105 HIS B N 1
ATOM 4786 C CA . HIS B 1 105 ? -33.844 -50.906 -17.141 1 29.12 105 HIS B CA 1
ATOM 4787 C C . HIS B 1 105 ? -32.469 -50.688 -17.766 1 29.12 105 HIS B C 1
ATOM 4789 O O . HIS B 1 105 ? -31.547 -51.5 -17.609 1 29.12 105 HIS B O 1
ATOM 4795 N N . THR B 1 106 ? -32.531 -50.312 -19.062 1 26.11 106 THR B N 1
ATOM 4796 C CA . THR B 1 106 ? -31.25 -49.812 -19.547 1 26.11 106 THR B CA 1
ATOM 4797 C C . THR B 1 106 ? -30.609 -48.875 -18.516 1 26.11 106 THR B C 1
ATOM 4799 O O . THR B 1 106 ? -31.234 -47.938 -18.031 1 26.11 106 THR B O 1
ATOM 4802 N N . LEU B 1 107 ? -29.844 -49.406 -17.672 1 28.55 107 LEU B N 1
ATOM 4803 C CA . LEU B 1 107 ? -28.906 -48.594 -16.922 1 28.55 107 LEU B CA 1
ATOM 4804 C C . LEU B 1 107 ? -28.5 -47.375 -17.719 1 28.55 107 LEU B C 1
ATOM 4806 O O . LEU B 1 107 ? -27.828 -47.469 -18.75 1 28.55 107 LEU B O 1
ATOM 4810 N N . VAL B 1 108 ? -29.422 -46.469 -17.938 1 30.92 108 VAL B N 1
ATOM 4811 C CA . VAL B 1 108 ? -28.875 -45.188 -18.344 1 30.92 108 VAL B CA 1
ATOM 4812 C C . VAL B 1 108 ? -27.609 -44.875 -17.531 1 30.92 108 VAL B C 1
ATOM 4814 O O . VAL B 1 108 ? -27.672 -44.719 -16.312 1 30.92 108 VAL B O 1
ATOM 4817 N N . ALA B 1 109 ? -26.656 -45.625 -17.875 1 31.05 109 ALA B N 1
ATOM 4818 C CA . ALA B 1 109 ? -25.391 -45.094 -17.406 1 31.05 109 ALA B CA 1
ATOM 4819 C C . ALA B 1 109 ? -25.438 -43.594 -17.25 1 31.05 109 ALA B C 1
ATOM 4821 O O . ALA B 1 109 ? -25.812 -42.875 -18.188 1 31.05 109 ALA B O 1
ATOM 4822 N N . PHE B 1 110 ? -25.969 -43.125 -16.203 1 35.25 110 PHE B N 1
ATOM 4823 C CA . PHE B 1 110 ? -25.672 -41.719 -15.844 1 35.25 110 PHE B CA 1
ATOM 4824 C C . PHE B 1 110 ? -24.406 -41.25 -16.531 1 35.25 110 PHE B C 1
ATOM 4826 O O . PHE B 1 110 ? -23.297 -41.562 -16.078 1 35.25 110 PHE B O 1
ATOM 4833 N N . MET B 1 111 ? -24.422 -41.375 -17.797 1 35.62 111 MET B N 1
ATOM 4834 C CA . MET B 1 111 ? -23.297 -40.688 -18.406 1 35.62 111 MET B CA 1
ATOM 4835 C C . MET B 1 111 ? -23.047 -39.344 -17.734 1 35.62 111 MET B C 1
ATOM 4837 O O . MET B 1 111 ? -23.969 -38.531 -17.609 1 35.62 111 MET B O 1
ATOM 4841 N N . ALA B 1 112 ? -22.281 -39.25 -16.781 1 45 112 ALA B N 1
ATOM 4842 C CA . ALA B 1 112 ? -21.781 -37.969 -16.266 1 45 112 ALA B CA 1
ATOM 4843 C C . ALA B 1 112 ? -21.891 -36.875 -17.312 1 45 112 ALA B C 1
ATOM 4845 O O . ALA B 1 112 ? -21.641 -37.094 -18.5 1 45 112 ALA B O 1
ATOM 4846 N N . LYS B 1 113 ? -22.734 -36 -17.109 1 53.31 113 LYS B N 1
ATOM 4847 C CA . LYS B 1 113 ? -22.797 -34.812 -17.953 1 53.31 113 LYS B CA 1
ATOM 4848 C C . LYS B 1 113 ? -21.406 -34.375 -18.406 1 53.31 113 LYS B C 1
ATOM 4850 O O . LYS B 1 113 ? -20.484 -34.281 -17.594 1 53.31 113 LYS B O 1
ATOM 4855 N N . PRO B 1 114 ? -21.297 -34.469 -19.719 1 69.69 114 PRO B N 1
ATOM 4856 C CA . PRO B 1 114 ? -19.984 -34.125 -20.266 1 69.69 114 PRO B CA 1
ATOM 4857 C C . PRO B 1 114 ? -19.484 -32.75 -19.766 1 69.69 114 PRO B C 1
ATOM 4859 O O . PRO B 1 114 ? -20.266 -31.812 -19.609 1 69.69 114 PRO B O 1
ATOM 4862 N N . VAL B 1 115 ? -18.25 -32.812 -19.172 1 81.94 115 VAL B N 1
ATOM 4863 C CA . VAL B 1 115 ? -17.578 -31.578 -18.75 1 81.94 115 VAL B CA 1
ATOM 4864 C C . VAL B 1 115 ? -17.344 -30.672 -19.953 1 81.94 115 VAL B C 1
ATOM 4866 O O . VAL B 1 115 ? -16.953 -31.156 -21.031 1 81.94 115 VAL B O 1
ATOM 4869 N N . SER B 1 116 ? -17.859 -29.406 -19.891 1 91.25 116 SER B N 1
ATOM 4870 C CA . SER B 1 116 ? -17.688 -28.438 -20.953 1 91.25 116 SER B CA 1
ATOM 4871 C C . SER B 1 116 ? -16.203 -28.109 -21.172 1 91.25 116 SER B C 1
ATOM 4873 O O . SER B 1 116 ? -15.484 -27.812 -20.219 1 91.25 116 SER B O 1
ATOM 4875 N N . ILE B 1 117 ? -15.711 -28.266 -22.469 1 95.19 117 ILE B N 1
ATOM 4876 C CA . ILE B 1 117 ? -14.297 -28.047 -22.766 1 95.19 117 ILE B CA 1
ATOM 4877 C C . ILE B 1 117 ? -14.148 -27.172 -24 1 95.19 117 ILE B C 1
ATOM 4879 O O . ILE B 1 117 ? -15.055 -27.109 -24.844 1 95.19 117 ILE B O 1
ATOM 4883 N N . GLU B 1 118 ? -13.117 -26.438 -24.062 1 97.5 118 GLU B N 1
ATOM 4884 C CA . GLU B 1 118 ? -12.602 -25.766 -25.266 1 97.5 118 GLU B CA 1
ATOM 4885 C C . GLU B 1 118 ? -11.391 -26.484 -25.828 1 97.5 118 GLU B C 1
ATOM 4887 O O . GLU B 1 118 ? -10.438 -26.781 -25.094 1 97.5 118 GLU B O 1
ATOM 4892 N N . VAL B 1 119 ? -11.453 -26.781 -27.188 1 98.12 119 VAL B N 1
ATOM 4893 C CA . VAL B 1 119 ? -10.398 -27.594 -27.781 1 98.12 119 VAL B CA 1
ATOM 4894 C C . VAL B 1 119 ? -9.523 -26.734 -28.688 1 98.12 119 VAL B C 1
ATOM 4896 O O . VAL B 1 119 ? -10.039 -25.969 -29.5 1 98.12 119 VAL B O 1
ATOM 4899 N N . TRP B 1 120 ? -8.266 -26.828 -28.438 1 98.31 120 TRP B N 1
ATOM 4900 C CA . TRP B 1 120 ? -7.266 -26.203 -29.312 1 98.31 120 TRP B CA 1
ATOM 4901 C C . TRP B 1 120 ? -6.438 -27.266 -30.031 1 98.31 120 TRP B C 1
ATOM 4903 O O . TRP B 1 120 ? -5.996 -28.234 -29.422 1 98.31 120 TRP B O 1
ATOM 4913 N N . ASN B 1 121 ? -6.262 -27.141 -31.359 1 98.25 121 ASN B N 1
ATOM 4914 C CA . ASN B 1 121 ? -5.52 -28.094 -32.188 1 98.25 121 ASN B CA 1
ATOM 4915 C C . ASN B 1 121 ? -6.098 -29.5 -32.062 1 98.25 121 ASN B C 1
ATOM 4917 O O . ASN B 1 121 ? -5.41 -30.438 -31.625 1 98.25 121 ASN B O 1
ATOM 4921 N N . PRO B 1 122 ? -7.383 -29.734 -32.531 1 97.69 122 PRO B N 1
ATOM 4922 C CA . PRO B 1 122 ? -8.125 -30.984 -32.312 1 97.69 122 PRO B CA 1
ATOM 4923 C C . PRO B 1 122 ? -7.406 -32.188 -32.906 1 97.69 122 PRO B C 1
ATOM 4925 O O . PRO B 1 122 ? -7.633 -33.344 -32.438 1 97.69 122 PRO B O 1
ATOM 4928 N N . ASN B 1 123 ? -6.516 -32.031 -33.812 1 97.31 123 ASN B N 1
ATOM 4929 C CA . ASN B 1 123 ? -5.848 -33.156 -34.438 1 97.31 123 ASN B CA 1
ATOM 4930 C C . ASN B 1 123 ? -4.445 -33.344 -33.906 1 97.31 123 ASN B C 1
ATOM 4932 O O . ASN B 1 123 ? -3.652 -34.094 -34.469 1 97.31 123 ASN B O 1
ATOM 4936 N N . GLY B 1 124 ? -4.086 -32.719 -32.812 1 98 124 GLY B N 1
ATOM 4937 C CA . GLY B 1 124 ? -2.773 -32.906 -32.219 1 98 124 GLY B CA 1
ATOM 4938 C C . GLY B 1 124 ? -2.521 -34.312 -31.719 1 98 124 GLY B C 1
ATOM 4939 O O . GLY B 1 124 ? -3.453 -35 -31.297 1 98 124 GLY B O 1
ATOM 4940 N N . LYS B 1 125 ? -1.307 -34.625 -31.609 1 98.12 125 LYS B N 1
ATOM 4941 C CA . LYS B 1 125 ? -0.886 -36 -31.266 1 98.12 125 LYS B CA 1
ATOM 4942 C C . LYS B 1 125 ? -0.987 -36.219 -29.766 1 98.12 125 LYS B C 1
ATOM 4944 O O . LYS B 1 125 ? -1.371 -37.312 -29.344 1 98.12 125 LYS B O 1
ATOM 4949 N N . TYR B 1 126 ? -0.591 -35.312 -29.031 1 98.62 126 TYR B N 1
ATOM 4950 C CA . TYR B 1 126 ? -0.548 -35.469 -27.578 1 98.62 126 TYR B CA 1
ATOM 4951 C C . TYR B 1 126 ? -1.717 -34.719 -26.938 1 98.62 126 TYR B C 1
ATOM 4953 O O . TYR B 1 126 ? -1.901 -33.531 -27.141 1 98.62 126 TYR B O 1
ATOM 4961 N N . ARG B 1 127 ? -2.469 -35.375 -26.094 1 98.75 127 ARG B N 1
ATOM 4962 C CA . ARG B 1 127 ? -3.648 -34.812 -25.469 1 98.75 127 ARG B CA 1
ATOM 4963 C C . ARG B 1 127 ? -3.314 -34.25 -24.094 1 98.75 127 ARG B C 1
ATOM 4965 O O . ARG B 1 127 ? -2.904 -35 -23.203 1 98.75 127 ARG B O 1
ATOM 4972 N N . VAL B 1 128 ? -3.473 -32.969 -23.969 1 98.88 128 VAL B N 1
ATOM 4973 C CA . VAL B 1 128 ? -3.232 -32.281 -22.719 1 98.88 128 VAL B CA 1
ATOM 4974 C C . VAL B 1 128 ? -4.527 -31.625 -22.219 1 98.88 128 VAL B C 1
ATOM 4976 O O . VAL B 1 128 ? -5.262 -31.031 -23.016 1 98.88 128 VAL B O 1
ATOM 4979 N N . VAL B 1 129 ? -4.805 -31.75 -20.938 1 98.75 129 VAL B N 1
ATOM 4980 C CA . VAL B 1 129 ? -6.004 -31.172 -20.328 1 98.75 129 VAL B CA 1
ATOM 4981 C C . VAL B 1 129 ? -5.609 -30.094 -19.328 1 98.75 129 VAL B C 1
ATOM 4983 O O . VAL B 1 129 ? -4.711 -30.297 -18.5 1 98.75 129 VAL B O 1
ATOM 4986 N N . SER B 1 130 ? -6.195 -29 -19.453 1 98.62 130 SER B N 1
ATOM 4987 C CA . SER B 1 130 ? -6.148 -27.984 -18.406 1 98.62 130 SER B CA 1
ATOM 4988 C C . SER B 1 130 ? -7.465 -27.922 -17.641 1 98.62 130 SER B C 1
ATOM 4990 O O . SER B 1 130 ? -8.523 -27.719 -18.234 1 98.62 130 SER B O 1
ATOM 4992 N N . THR B 1 131 ? -7.391 -28 -16.344 1 98.06 131 THR B N 1
ATOM 4993 C CA . THR B 1 131 ? -8.609 -28.094 -15.555 1 98.06 131 THR B CA 1
ATOM 4994 C C . THR B 1 131 ? -9.305 -26.734 -15.461 1 98.06 131 THR B C 1
ATOM 4996 O O . THR B 1 131 ? -10.484 -26.656 -15.109 1 98.06 131 THR B O 1
ATOM 4999 N N . LYS B 1 132 ? -8.57 -25.703 -15.742 1 97.5 132 LYS B N 1
ATOM 5000 C CA . LYS B 1 132 ? -9.125 -24.344 -15.781 1 97.5 132 LYS B CA 1
ATOM 5001 C C . LYS B 1 132 ? -8.492 -23.531 -16.906 1 97.5 132 LYS B C 1
ATOM 5003 O O . LYS B 1 132 ? -7.359 -23.797 -17.312 1 97.5 132 LYS B O 1
ATOM 5008 N N . PRO B 1 133 ? -9.32 -22.516 -17.391 1 97 133 PRO B N 1
ATOM 5009 C CA . PRO B 1 133 ? -8.617 -21.531 -18.203 1 97 133 PRO B CA 1
ATOM 5010 C C . PRO B 1 133 ? -7.578 -20.75 -17.422 1 97 133 PRO B C 1
ATOM 5012 O O . PRO B 1 133 ? -7.734 -20.547 -16.203 1 97 133 PRO B O 1
ATOM 5015 N N . MET B 1 134 ? -6.539 -20.328 -18.047 1 97.5 134 MET B N 1
ATOM 5016 C CA . MET B 1 134 ? -5.469 -19.578 -17.391 1 97.5 134 MET B CA 1
ATOM 5017 C C . MET B 1 134 ? -5.133 -18.312 -18.172 1 97.5 134 MET B C 1
ATOM 5019 O O . MET B 1 134 ? -5.465 -18.219 -19.359 1 97.5 134 MET B O 1
ATOM 5023 N N . PRO B 1 135 ? -4.527 -17.344 -17.562 1 96.69 135 PRO B N 1
ATOM 5024 C CA . PRO B 1 135 ? -4.23 -16.062 -18.234 1 96.69 135 PRO B CA 1
ATOM 5025 C C . PRO B 1 135 ? -3.203 -16.219 -19.344 1 96.69 135 PRO B C 1
ATOM 5027 O O . PRO B 1 135 ? -2.242 -16.969 -19.219 1 96.69 135 PRO B O 1
ATOM 5030 N N . GLY B 1 136 ? -3.479 -15.406 -20.438 1 95.69 136 GLY B N 1
ATOM 5031 C CA . GLY B 1 136 ? -2.537 -15.352 -21.547 1 95.69 136 GLY B CA 1
ATOM 5032 C C . GLY B 1 136 ? -2.773 -16.438 -22.578 1 95.69 136 GLY B C 1
ATOM 5033 O O . GLY B 1 136 ? -3.537 -17.375 -22.344 1 95.69 136 GLY B O 1
ATOM 5034 N N . THR B 1 137 ? -2.055 -16.297 -23.672 1 97.06 137 THR B N 1
ATOM 5035 C CA . THR B 1 137 ? -2.223 -17.266 -24.75 1 97.06 137 THR B CA 1
ATOM 5036 C C . THR B 1 137 ? -0.902 -17.969 -25.062 1 97.06 137 THR B C 1
ATOM 5038 O O . THR B 1 137 ? -0.879 -18.969 -25.766 1 97.06 137 THR B O 1
ATOM 5041 N N . ARG B 1 138 ? 0.1 -17.531 -24.469 1 97.5 138 ARG B N 1
ATOM 5042 C CA . ARG B 1 138 ? 1.408 -18.094 -24.781 1 97.5 138 ARG B CA 1
ATOM 5043 C C . ARG B 1 138 ? 1.456 -19.578 -24.422 1 97.5 138 ARG B C 1
ATOM 5045 O O . ARG B 1 138 ? 1.986 -20.391 -25.188 1 97.5 138 ARG B O 1
ATOM 5052 N N . TRP B 1 139 ? 0.914 -19.922 -23.266 1 98.38 139 TRP B N 1
ATOM 5053 C CA . TRP B 1 139 ? 0.94 -21.312 -22.812 1 98.38 139 TRP B CA 1
ATOM 5054 C C . TRP B 1 139 ? 0.147 -22.203 -23.781 1 98.38 139 TRP B C 1
ATOM 5056 O O . TRP B 1 139 ? 0.546 -23.328 -24.062 1 98.38 139 TRP B O 1
ATOM 5066 N N . ILE B 1 140 ? -0.864 -21.672 -24.359 1 98.62 140 ILE B N 1
ATOM 5067 C CA . ILE B 1 140 ? -1.675 -22.391 -25.344 1 98.62 140 ILE B CA 1
ATOM 5068 C C . ILE B 1 140 ? -0.867 -22.609 -26.625 1 98.62 140 ILE B C 1
ATOM 5070 O O . ILE B 1 140 ? -0.766 -23.734 -27.109 1 98.62 140 ILE B O 1
ATOM 5074 N N . ASN B 1 141 ? -0.285 -21.5 -27.062 1 98.19 141 ASN B N 1
ATOM 5075 C CA . ASN B 1 141 ? 0.471 -21.547 -28.312 1 98.19 141 ASN B CA 1
ATOM 5076 C C . ASN B 1 141 ? 1.654 -22.5 -28.234 1 98.19 141 ASN B C 1
ATOM 5078 O O . ASN B 1 141 ? 1.944 -23.219 -29.188 1 98.19 141 ASN B O 1
ATOM 5082 N N . LEU B 1 142 ? 2.293 -22.5 -27.141 1 98.12 142 LEU B N 1
ATOM 5083 C CA . LEU B 1 142 ? 3.443 -23.375 -26.953 1 98.12 142 LEU B CA 1
ATOM 5084 C C . LEU B 1 142 ? 3.027 -24.844 -27.047 1 98.12 142 LEU B C 1
ATOM 5086 O O . LEU B 1 142 ? 3.736 -25.656 -27.625 1 98.12 142 LEU B O 1
ATOM 5090 N N . LEU B 1 143 ? 1.884 -25.203 -26.516 1 98.62 143 LEU B N 1
ATOM 5091 C CA . LEU B 1 143 ? 1.402 -26.578 -26.547 1 98.62 143 LEU B CA 1
ATOM 5092 C C . LEU B 1 143 ? 0.972 -26.969 -27.953 1 98.62 143 LEU B C 1
ATOM 5094 O O . LEU B 1 143 ? 1.398 -28.016 -28.469 1 98.62 143 LEU B O 1
ATOM 5098 N N . ILE B 1 144 ? 0.201 -26.109 -28.594 1 98.44 144 ILE B N 1
ATOM 5099 C CA . ILE B 1 144 ? -0.381 -26.484 -29.875 1 98.44 144 ILE B CA 1
ATOM 5100 C C . ILE B 1 144 ? 0.706 -26.516 -30.938 1 98.44 144 ILE B C 1
ATOM 5102 O O . ILE B 1 144 ? 0.656 -27.328 -31.875 1 98.44 144 ILE B O 1
ATOM 5106 N N . GLN B 1 145 ? 1.654 -25.656 -30.828 1 97.56 145 GLN B N 1
ATOM 5107 C CA . GLN B 1 145 ? 2.752 -25.609 -31.797 1 97.56 145 GLN B CA 1
ATOM 5108 C C . GLN B 1 145 ? 3.654 -26.844 -31.641 1 97.56 145 GLN B C 1
ATOM 5110 O O . GLN B 1 145 ? 4.453 -27.141 -32.531 1 97.56 145 GLN B O 1
ATOM 5115 N N . ASN B 1 146 ? 3.508 -27.5 -30.562 1 98.06 146 ASN B N 1
ATOM 5116 C CA . ASN B 1 146 ? 4.277 -28.719 -30.344 1 98.06 146 ASN B CA 1
ATOM 5117 C C . ASN B 1 146 ? 3.393 -29.969 -30.422 1 98.06 146 ASN B C 1
ATOM 5119 O O . ASN B 1 146 ? 3.604 -30.922 -29.688 1 98.06 146 ASN B O 1
ATOM 5123 N N . ASP B 1 147 ? 2.338 -29.922 -31.172 1 98.31 147 ASP B N 1
ATOM 5124 C CA . ASP B 1 147 ? 1.49 -31.016 -31.609 1 98.31 147 ASP B CA 1
ATOM 5125 C C . ASP B 1 147 ? 0.624 -31.547 -30.469 1 98.31 147 ASP B C 1
ATOM 5127 O O . ASP B 1 147 ? 0.297 -32.719 -30.422 1 98.31 147 ASP B O 1
ATOM 5131 N N . CYS B 1 148 ? 0.317 -30.688 -29.547 1 98.56 148 CYS B N 1
ATOM 5132 C CA . CYS B 1 148 ? -0.61 -31.062 -28.484 1 98.56 148 CYS B CA 1
ATOM 5133 C C . CYS B 1 148 ? -2.043 -30.703 -28.859 1 98.56 148 CYS B C 1
ATOM 5135 O O . CYS B 1 148 ? -2.287 -29.641 -29.422 1 98.56 148 CYS B O 1
ATOM 5137 N N . ARG B 1 149 ? -2.883 -31.594 -28.656 1 98.69 149 ARG B N 1
ATOM 5138 C CA . ARG B 1 149 ? -4.305 -31.297 -28.547 1 98.69 149 ARG B CA 1
ATOM 5139 C C . ARG B 1 149 ? -4.652 -30.812 -27.141 1 98.69 149 ARG B C 1
ATOM 5141 O O . ARG B 1 149 ? -4.637 -31.594 -26.188 1 98.69 149 ARG B O 1
ATOM 5148 N N . LEU B 1 150 ? -4.977 -29.578 -27.047 1 98.81 150 LEU B N 1
ATOM 5149 C CA . LEU B 1 150 ? -5.242 -29 -25.734 1 98.81 150 LEU B CA 1
ATOM 5150 C C . LEU B 1 150 ? -6.742 -28.875 -25.484 1 98.81 150 LEU B C 1
ATOM 5152 O O . LEU B 1 150 ? -7.473 -28.328 -26.312 1 98.81 150 LEU B O 1
ATOM 5156 N N . GLU B 1 151 ? -7.152 -29.406 -24.344 1 98.62 151 GLU B N 1
ATOM 5157 C CA . GLU B 1 151 ? -8.531 -29.266 -23.891 1 98.62 151 GLU B CA 1
ATOM 5158 C C . GLU B 1 151 ? -8.602 -28.484 -22.578 1 98.62 151 GLU B C 1
ATOM 5160 O O . GLU B 1 151 ? -8.023 -28.906 -21.578 1 98.62 151 GLU B O 1
ATOM 5165 N N . ILE B 1 152 ? -9.289 -27.375 -22.609 1 98.38 152 ILE B N 1
ATOM 5166 C CA . ILE B 1 152 ? -9.445 -26.531 -21.438 1 98.38 152 ILE B CA 1
ATOM 5167 C C . ILE B 1 152 ? -10.859 -26.656 -20.891 1 98.38 152 ILE B C 1
ATOM 5169 O O . ILE B 1 152 ? -11.836 -26.422 -21.609 1 98.38 152 ILE B O 1
ATOM 5173 N N . CYS B 1 153 ? -10.945 -27.031 -19.656 1 97.44 153 CYS B N 1
ATOM 5174 C CA . CYS B 1 153 ? -12.25 -27.141 -19.016 1 97.44 153 CYS B CA 1
ATOM 5175 C C . CYS B 1 153 ? -12.891 -25.766 -18.844 1 97.44 153 CYS B C 1
ATOM 5177 O O . CYS B 1 153 ? -12.258 -24.859 -18.312 1 97.44 153 CYS B O 1
ATOM 5179 N N . THR B 1 154 ? -14.148 -25.609 -19.188 1 94.62 154 THR B N 1
ATOM 5180 C CA . THR B 1 154 ? -14.828 -24.312 -19.094 1 94.62 154 THR B CA 1
ATOM 5181 C C . THR B 1 154 ? -16.016 -24.391 -18.141 1 94.62 154 THR B C 1
ATOM 5183 O O . THR B 1 154 ? -16.891 -23.531 -18.172 1 94.62 154 THR B O 1
ATOM 5186 N N . GLU B 1 155 ? -15.977 -25.422 -17.344 1 91.12 155 GLU B N 1
ATOM 5187 C CA . GLU B 1 155 ? -17.031 -25.531 -16.344 1 91.12 155 GLU B CA 1
ATOM 5188 C C . GLU B 1 155 ? -17.031 -24.312 -15.422 1 91.12 155 GLU B C 1
ATOM 5190 O O . GLU B 1 155 ? -15.977 -23.797 -15.055 1 91.12 155 GLU B O 1
ATOM 5195 N N . LYS B 1 156 ? -18.203 -23.922 -14.945 1 86.62 156 LYS B N 1
ATOM 5196 C CA . LYS B 1 156 ? -18.359 -22.734 -14.109 1 86.62 156 LYS B CA 1
ATOM 5197 C C . LYS B 1 156 ? -18.031 -23.047 -12.648 1 86.62 156 LYS B C 1
ATOM 5199 O O . LYS B 1 156 ? -17.734 -22.141 -11.875 1 86.62 156 LYS B O 1
ATOM 5204 N N . LYS B 1 157 ? -18.016 -24.266 -12.367 1 88.69 157 LYS B N 1
ATOM 5205 C CA . LYS B 1 157 ? -17.672 -24.656 -11.008 1 88.69 157 LYS B CA 1
ATOM 5206 C C . LYS B 1 157 ? -16.266 -24.188 -10.633 1 88.69 157 LYS B C 1
ATOM 5208 O O . LYS B 1 157 ? -15.305 -24.438 -11.367 1 88.69 157 LYS B O 1
ATOM 5213 N N . THR B 1 158 ? -16.188 -23.562 -9.492 1 88.69 158 THR B N 1
ATOM 5214 C CA . THR B 1 158 ? -14.914 -22.984 -9.062 1 88.69 158 THR B CA 1
ATOM 5215 C C . THR B 1 158 ? -13.883 -24.078 -8.805 1 88.69 158 THR B C 1
ATOM 5217 O O . THR B 1 158 ? -12.742 -23.984 -9.266 1 88.69 158 THR B O 1
ATOM 5220 N N . ILE B 1 159 ? -14.297 -25.062 -8.086 1 90.25 159 ILE B N 1
ATOM 5221 C CA . ILE B 1 159 ? -13.43 -26.203 -7.809 1 90.25 159 ILE B CA 1
ATOM 5222 C C . ILE B 1 159 ? -14.039 -27.469 -8.406 1 90.25 159 ILE B C 1
ATOM 5224 O O . ILE B 1 159 ? -15.172 -27.828 -8.078 1 90.25 159 ILE B O 1
ATOM 5228 N N . LEU B 1 160 ? -13.312 -28.125 -9.242 1 93.69 160 LEU B N 1
ATOM 5229 C CA . LEU B 1 160 ? -13.773 -29.375 -9.852 1 93.69 160 LEU B CA 1
ATOM 5230 C C . LEU B 1 160 ? -13.68 -30.531 -8.867 1 93.69 160 LEU B C 1
ATOM 5232 O O . LEU B 1 160 ? -12.727 -30.609 -8.086 1 93.69 160 LEU B O 1
ATOM 5236 N N . SER B 1 161 ? -14.68 -31.391 -8.953 1 93.69 161 SER B N 1
ATOM 5237 C CA . SER B 1 161 ? -14.602 -32.625 -8.164 1 93.69 161 SER B CA 1
ATOM 5238 C C . SER B 1 161 ? -13.602 -33.594 -8.758 1 93.69 161 SER B C 1
ATOM 5240 O O . SER B 1 161 ? -13.195 -33.438 -9.914 1 93.69 161 SER B O 1
ATOM 5242 N N . ILE B 1 162 ? -13.289 -34.531 -7.938 1 96.5 162 ILE B N 1
ATOM 5243 C CA . ILE B 1 162 ? -12.414 -35.594 -8.414 1 96.5 162 ILE B CA 1
ATOM 5244 C C . ILE B 1 162 ? -13.055 -36.312 -9.602 1 96.5 162 ILE B C 1
ATOM 5246 O O . ILE B 1 162 ? -12.391 -36.594 -10.602 1 96.5 162 ILE B O 1
ATOM 5250 N N . GLU B 1 163 ? -14.352 -36.531 -9.531 1 95.69 163 GLU B N 1
ATOM 5251 C CA . GLU B 1 163 ? -15.094 -37.219 -10.609 1 95.69 163 GLU B CA 1
ATOM 5252 C C . GLU B 1 163 ? -15.047 -36.375 -11.891 1 95.69 163 GLU B C 1
ATOM 5254 O O . GLU B 1 163 ? -14.906 -36.938 -12.984 1 95.69 163 GLU B O 1
ATOM 5259 N N . ASP B 1 164 ? -15.172 -35.094 -11.711 1 96.25 164 ASP B N 1
ATOM 5260 C CA . ASP B 1 164 ? -15.102 -34.188 -12.867 1 96.25 164 ASP B CA 1
ATOM 5261 C C . ASP B 1 164 ? -13.742 -34.312 -13.562 1 96.25 164 ASP B C 1
ATOM 5263 O O . ASP B 1 164 ? -13.672 -34.344 -14.797 1 96.25 164 ASP B O 1
ATOM 5267 N N . ILE B 1 165 ? -12.711 -34.344 -12.773 1 97.81 165 ILE B N 1
ATOM 5268 C CA . ILE B 1 165 ? -11.359 -34.375 -13.32 1 97.81 165 ILE B CA 1
ATOM 5269 C C . ILE B 1 165 ? -11.086 -35.719 -13.992 1 97.81 165 ILE B C 1
ATOM 5271 O O . ILE B 1 165 ? -10.461 -35.781 -15.055 1 97.81 165 ILE B O 1
ATOM 5275 N N . ILE B 1 166 ? -11.562 -36.781 -13.406 1 97.75 166 ILE B N 1
ATOM 5276 C CA . ILE B 1 166 ? -11.422 -38.094 -14.008 1 97.75 166 ILE B CA 1
ATOM 5277 C C . ILE B 1 166 ? -12.133 -38.125 -15.359 1 97.75 166 ILE B C 1
ATOM 5279 O O . ILE B 1 166 ? -11.609 -38.656 -16.328 1 97.75 166 ILE B O 1
ATOM 5283 N N . ALA B 1 167 ? -13.312 -37.531 -15.359 1 96.75 167 ALA B N 1
ATOM 5284 C CA . ALA B 1 167 ? -14.062 -37.438 -16.609 1 96.75 167 ALA B CA 1
ATOM 5285 C C . ALA B 1 167 ? -13.289 -36.656 -17.672 1 96.75 167 ALA B C 1
ATOM 5287 O O . ALA B 1 167 ? -13.328 -37 -18.844 1 96.75 167 ALA B O 1
ATOM 5288 N N . LEU B 1 168 ? -12.617 -35.625 -17.312 1 97.38 168 LEU B N 1
ATOM 5289 C CA . LEU B 1 168 ? -11.812 -34.844 -18.203 1 97.38 168 LEU B CA 1
ATOM 5290 C C . LEU B 1 168 ? -10.633 -35.625 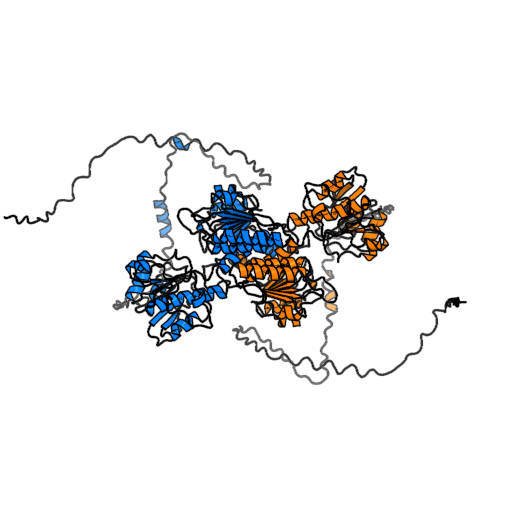-18.75 1 97.38 168 LEU B C 1
ATOM 5292 O O . LEU B 1 168 ? -10.281 -35.5 -19.922 1 97.38 168 LEU B O 1
ATOM 5296 N N . ILE B 1 169 ? -9.977 -36.375 -17.891 1 98.06 169 ILE B N 1
ATOM 5297 C CA . ILE B 1 169 ? -8.828 -37.156 -18.266 1 98.06 169 ILE B CA 1
ATOM 5298 C C . ILE B 1 169 ? -9.242 -38.188 -19.312 1 98.06 169 ILE B C 1
ATOM 5300 O O . ILE B 1 169 ? -8.586 -38.344 -20.359 1 98.06 169 ILE B O 1
ATOM 5304 N N . GLY B 1 170 ? -10.359 -38.938 -19.016 1 96.56 170 GLY B N 1
ATOM 5305 C CA . GLY B 1 170 ? -10.867 -39.938 -19.953 1 96.56 170 GLY B CA 1
ATOM 5306 C C . GLY B 1 170 ? -9.961 -41.156 -20.094 1 96.56 170 GLY B C 1
ATOM 5307 O O . GLY B 1 170 ? -9.32 -41.562 -19.125 1 96.56 170 GLY B O 1
ATOM 5308 N N . ASP B 1 171 ? -9.984 -41.625 -21.312 1 96.19 171 ASP B N 1
ATOM 5309 C CA . ASP B 1 171 ? -9.273 -42.875 -21.547 1 96.19 171 ASP B CA 1
ATOM 5310 C C . ASP B 1 171 ? -7.902 -42.625 -22.172 1 96.19 171 ASP B C 1
ATOM 5312 O O . ASP B 1 171 ? -7.051 -43.531 -22.188 1 96.19 171 ASP B O 1
ATOM 5316 N N . LYS B 1 172 ? -7.707 -41.438 -22.609 1 97.75 172 LYS B N 1
ATOM 5317 C CA . LYS B 1 172 ? -6.414 -41.031 -23.156 1 97.75 172 LYS B CA 1
ATOM 5318 C C . LYS B 1 172 ? -6.066 -39.594 -22.766 1 97.75 172 LYS B C 1
ATOM 5320 O O . LYS B 1 172 ? -6.836 -38.688 -23.031 1 97.75 172 LYS B O 1
ATOM 5325 N N . CYS B 1 173 ? -4.98 -39.469 -22.203 1 98.56 173 CYS B N 1
ATOM 5326 C CA . CYS B 1 173 ? -4.48 -38.156 -21.75 1 98.56 173 CYS B CA 1
ATOM 5327 C C . CYS B 1 173 ? -2.986 -38.219 -21.469 1 98.56 173 CYS B C 1
ATOM 5329 O O . CYS B 1 173 ? -2.541 -39.031 -20.641 1 98.56 173 CYS B O 1
ATOM 5331 N N . ASP B 1 174 ? -2.215 -37.375 -22.109 1 98.69 174 ASP B N 1
ATOM 5332 C CA . ASP B 1 174 ? -0.765 -37.406 -21.969 1 98.69 174 ASP B CA 1
ATOM 5333 C C . ASP B 1 174 ? -0.305 -36.562 -20.781 1 98.69 174 ASP B C 1
ATOM 5335 O O . ASP B 1 174 ? 0.757 -36.812 -20.203 1 98.69 174 ASP B O 1
ATOM 5339 N N . GLY B 1 175 ? -1.062 -35.562 -20.438 1 98.81 175 GLY B N 1
ATOM 5340 C CA . GLY B 1 175 ? -0.706 -34.688 -19.328 1 98.81 175 GLY B CA 1
ATOM 5341 C C . GLY B 1 175 ? -1.851 -33.812 -18.875 1 98.81 175 GLY B C 1
ATOM 5342 O O . GLY B 1 175 ? -2.814 -33.594 -19.609 1 98.81 175 GLY B O 1
ATOM 5343 N N . VAL B 1 176 ? -1.735 -33.312 -17.656 1 98.88 176 VAL B N 1
ATOM 5344 C CA . VAL B 1 176 ? -2.762 -32.469 -17.078 1 98.88 176 VAL B CA 1
ATOM 5345 C C . VAL B 1 176 ? -2.107 -31.234 -16.438 1 98.88 176 VAL B C 1
ATOM 5347 O O . VAL B 1 176 ? -1.068 -31.344 -15.781 1 98.88 176 VAL B O 1
ATOM 5350 N N . ILE B 1 177 ? -2.672 -30.109 -16.688 1 98.81 177 ILE B N 1
ATOM 5351 C CA . ILE B 1 177 ? -2.367 -28.906 -15.93 1 98.81 177 ILE B CA 1
ATOM 5352 C C . ILE B 1 177 ? -3.471 -28.641 -14.906 1 98.81 177 ILE B C 1
ATOM 5354 O O . ILE B 1 177 ? -4.617 -28.391 -15.273 1 98.81 177 ILE B O 1
ATOM 5358 N N . GLY B 1 178 ? -3.107 -28.766 -13.664 1 98.12 178 GLY B N 1
ATOM 5359 C CA . GLY B 1 178 ? -4.078 -28.641 -12.586 1 98.12 178 GLY B CA 1
ATOM 5360 C C . GLY B 1 178 ? -3.92 -27.359 -11.781 1 98.12 178 GLY B C 1
ATOM 5361 O O . GLY B 1 178 ? -3.059 -26.531 -12.086 1 98.12 178 GLY B O 1
ATOM 5362 N N . GLN B 1 179 ? -4.781 -27.203 -10.805 1 95.94 179 GLN B N 1
ATOM 5363 C CA . GLN B 1 179 ? -4.844 -26.031 -9.945 1 95.94 179 GLN B CA 1
ATOM 5364 C C . GLN B 1 179 ? -4.555 -26.391 -8.492 1 95.94 179 GLN B C 1
ATOM 5366 O O . GLN B 1 179 ? -4.707 -27.547 -8.094 1 95.94 179 GLN B O 1
ATOM 5371 N N . LEU B 1 180 ? -4.27 -25.359 -7.695 1 92.12 180 LEU B N 1
ATOM 5372 C CA . LEU B 1 180 ? -3.881 -25.562 -6.305 1 92.12 180 LEU B CA 1
ATOM 5373 C C . LEU B 1 180 ? -5.086 -25.953 -5.457 1 92.12 180 LEU B C 1
ATOM 5375 O O . LEU B 1 180 ? -4.926 -26.422 -4.328 1 92.12 180 LEU B O 1
ATOM 5379 N N . THR B 1 181 ? -6.262 -25.828 -5.98 1 92.25 181 THR B N 1
ATOM 5380 C CA . THR B 1 181 ? -7.465 -26.125 -5.219 1 92.25 181 THR B CA 1
ATOM 5381 C C . THR B 1 181 ? -7.863 -27.594 -5.395 1 92.25 181 THR B C 1
ATOM 5383 O O . THR B 1 181 ? -8.82 -28.062 -4.773 1 92.25 181 THR B O 1
ATOM 5386 N N . GLU B 1 182 ? -7.203 -28.281 -6.23 1 95.06 182 GLU B N 1
ATOM 5387 C CA . GLU B 1 182 ? -7.52 -29.672 -6.559 1 95.06 182 GLU B CA 1
ATOM 5388 C C . GLU B 1 182 ? -6.648 -30.641 -5.758 1 95.06 182 GLU B C 1
ATOM 5390 O O . GLU B 1 182 ? -5.434 -30.469 -5.676 1 95.06 182 GLU B O 1
ATOM 5395 N N . ASP B 1 183 ? -7.266 -31.672 -5.211 1 95.19 183 ASP B N 1
ATOM 5396 C CA . ASP B 1 183 ? -6.531 -32.656 -4.438 1 95.19 183 ASP B CA 1
ATOM 5397 C C . ASP B 1 183 ? -6.023 -33.781 -5.336 1 95.19 183 ASP B C 1
ATOM 5399 O O . ASP B 1 183 ? -6.758 -34.719 -5.633 1 95.19 183 ASP B O 1
ATOM 5403 N N . TRP B 1 184 ? -4.809 -33.75 -5.645 1 98 184 TRP B N 1
ATOM 5404 C CA . TRP B 1 184 ? -4.207 -34.75 -6.52 1 98 184 TRP B CA 1
ATOM 5405 C C . TRP B 1 184 ? -3.521 -35.844 -5.707 1 98 184 TRP B C 1
ATOM 5407 O O . TRP B 1 184 ? -2.398 -35.656 -5.234 1 98 184 TRP B O 1
ATOM 5417 N N . GLY B 1 185 ? -4.188 -36.875 -5.531 1 98 185 GLY B N 1
ATOM 5418 C CA . GLY B 1 185 ? -3.691 -38.062 -4.828 1 98 185 GLY B CA 1
ATOM 5419 C C . GLY B 1 185 ? -3.807 -39.344 -5.637 1 98 185 GLY B C 1
ATOM 5420 O O . GLY B 1 185 ? -3.662 -39.312 -6.863 1 98 185 GLY B O 1
ATOM 5421 N N . GLU B 1 186 ? -4.02 -40.438 -4.969 1 98.06 186 GLU B N 1
ATOM 5422 C CA . GLU B 1 186 ? -4.043 -41.781 -5.535 1 98.06 186 GLU B CA 1
ATOM 5423 C C . GLU B 1 186 ? -5.059 -41.875 -6.672 1 98.06 186 GLU B C 1
ATOM 5425 O O . GLU B 1 186 ? -4.75 -42.406 -7.746 1 98.06 186 GLU B O 1
ATOM 5430 N N . GLU B 1 187 ? -6.191 -41.344 -6.457 1 98.12 187 GLU B N 1
ATOM 5431 C CA . GLU B 1 187 ? -7.285 -41.5 -7.414 1 98.12 187 GLU B CA 1
ATOM 5432 C C . GLU B 1 187 ? -6.969 -40.781 -8.734 1 98.12 187 GLU B C 1
ATOM 5434 O O . GLU B 1 187 ? -7.121 -41.375 -9.805 1 98.12 187 GLU B O 1
ATOM 5439 N N . LEU B 1 188 ? -6.547 -39.625 -8.688 1 98.62 188 LEU B N 1
ATOM 5440 C CA . LEU B 1 188 ? -6.316 -38.844 -9.891 1 98.62 188 LEU B CA 1
ATOM 5441 C C . LEU B 1 188 ? -5.062 -39.312 -10.617 1 98.62 188 LEU B C 1
ATOM 5443 O O . LEU B 1 188 ? -5.047 -39.406 -11.844 1 98.62 188 LEU B O 1
ATOM 5447 N N . PHE B 1 189 ? -4.02 -39.656 -9.914 1 98.69 189 PHE B N 1
ATOM 5448 C CA . PHE B 1 189 ? -2.797 -40.125 -10.562 1 98.69 189 PHE B CA 1
ATOM 5449 C C . PHE B 1 189 ? -2.992 -41.5 -11.172 1 98.69 189 PHE B C 1
ATOM 5451 O O . PHE B 1 189 ? -2.436 -41.781 -12.227 1 98.69 189 PHE B O 1
ATOM 5458 N N . SER B 1 190 ? -3.756 -42.344 -10.469 1 98.38 190 SER B N 1
ATOM 5459 C CA . SER B 1 190 ? -4.098 -43.625 -11.047 1 98.38 190 SER B CA 1
ATOM 5460 C C . SER B 1 190 ? -4.871 -43.469 -12.352 1 98.38 190 SER B C 1
ATOM 5462 O O . SER B 1 190 ? -4.586 -44.156 -13.336 1 98.38 190 SER B O 1
ATOM 5464 N N . ALA B 1 191 ? -5.824 -42.594 -12.344 1 98.31 191 ALA B N 1
ATOM 5465 C CA . ALA B 1 191 ? -6.625 -42.312 -13.531 1 98.31 191 ALA B CA 1
ATOM 5466 C C . ALA B 1 191 ? -5.762 -41.812 -14.672 1 98.31 191 ALA B C 1
ATOM 5468 O O . ALA B 1 191 ? -5.91 -42.219 -15.82 1 98.31 191 ALA B O 1
ATOM 5469 N N . LEU B 1 192 ? -4.883 -40.875 -14.391 1 98.75 192 LEU B N 1
ATOM 5470 C CA . LEU B 1 192 ? -4.008 -40.312 -15.406 1 98.75 192 LEU B CA 1
ATOM 5471 C C . LEU B 1 192 ? -3.078 -41.375 -15.984 1 98.75 192 LEU B C 1
ATOM 5473 O O . LEU B 1 192 ? -2.9 -41.438 -17.203 1 98.75 192 LEU B O 1
ATOM 5477 N N . SER B 1 193 ? -2.535 -42.156 -15.125 1 98.44 193 SER B N 1
ATOM 5478 C CA . SER B 1 193 ? -1.644 -43.219 -15.562 1 98.44 193 SER B CA 1
ATOM 5479 C C . SER B 1 193 ? -2.375 -44.219 -16.453 1 98.44 193 SER B C 1
ATOM 5481 O O . SER B 1 193 ? -1.849 -44.656 -17.484 1 98.44 193 SER B O 1
ATOM 5483 N N . ARG B 1 194 ? -3.531 -44.594 -16.078 1 98.06 194 ARG B N 1
ATOM 5484 C CA . ARG B 1 194 ? -4.332 -45.531 -16.859 1 98.06 194 ARG B CA 1
ATOM 5485 C C . ARG B 1 194 ? -4.629 -44.969 -18.25 1 98.06 194 ARG B C 1
ATOM 5487 O O . ARG B 1 194 ? -4.727 -45.719 -19.219 1 98.06 194 ARG B O 1
ATOM 5494 N N . ALA B 1 195 ? -4.75 -43.688 -18.312 1 98.38 195 ALA B N 1
ATOM 5495 C CA . ALA B 1 195 ? -5.039 -43.031 -19.578 1 98.38 195 ALA B CA 1
ATOM 5496 C C . ALA B 1 195 ? -3.771 -42.844 -20.406 1 98.38 195 ALA B C 1
ATOM 5498 O O . ALA B 1 195 ? -3.812 -42.25 -21.5 1 98.38 195 ALA B O 1
ATOM 5499 N N . GLY B 1 196 ? -2.615 -43.281 -19.812 1 97.88 196 GLY B N 1
ATOM 5500 C CA . GLY B 1 196 ? -1.35 -43.188 -20.516 1 97.88 196 GLY B CA 1
ATOM 5501 C C . GLY B 1 196 ? -0.543 -41.969 -20.172 1 97.88 196 GLY B C 1
ATOM 5502 O O . GLY B 1 196 ? 0.534 -41.719 -20.719 1 97.88 196 GLY B O 1
ATOM 5503 N N . GLY B 1 197 ? -1.052 -41.188 -19.328 1 98 197 GLY B N 1
ATOM 5504 C CA . GLY B 1 197 ? -0.417 -39.906 -18.969 1 98 197 GLY B CA 1
ATOM 5505 C C . GLY B 1 197 ? 0.767 -40.094 -18.031 1 98 197 GLY B C 1
ATOM 5506 O O . GLY B 1 197 ? 0.749 -40.938 -17.156 1 98 197 GLY B O 1
ATOM 5507 N N . LYS B 1 198 ? 1.778 -39.156 -18.219 1 97.5 198 LYS B N 1
ATOM 5508 C CA . LYS B 1 198 ? 2.98 -39.219 -17.406 1 97.5 198 LYS B CA 1
ATOM 5509 C C . LYS B 1 198 ? 3.365 -37.844 -16.891 1 97.5 198 LYS B C 1
ATOM 5511 O O . LYS B 1 198 ? 4.418 -37.656 -16.266 1 97.5 198 LYS B O 1
ATOM 5516 N N . ALA B 1 199 ? 2.479 -36.875 -17.141 1 98.62 199 ALA B N 1
ATOM 5517 C CA . ALA B 1 199 ? 2.854 -35.5 -16.797 1 98.62 199 ALA B CA 1
ATOM 5518 C C . ALA B 1 199 ? 1.707 -34.781 -16.094 1 98.62 199 ALA B C 1
ATOM 5520 O O . ALA B 1 199 ? 0.566 -34.812 -16.562 1 98.62 199 ALA B O 1
ATOM 5521 N N . PHE B 1 200 ? 2.014 -34.188 -14.984 1 98.88 200 PHE B N 1
ATOM 5522 C CA . PHE B 1 200 ? 1.122 -33.312 -14.25 1 98.88 200 PHE B CA 1
ATOM 5523 C C . PHE B 1 200 ? 1.862 -32.062 -13.797 1 98.88 200 PHE B C 1
ATOM 5525 O O . PHE B 1 200 ? 3.023 -32.125 -13.383 1 98.88 200 PHE B O 1
ATOM 5532 N N . SER B 1 201 ? 1.247 -30.922 -13.969 1 98.81 201 SER B N 1
ATOM 5533 C CA . SER B 1 201 ? 1.83 -29.703 -13.445 1 98.81 201 SER B CA 1
ATOM 5534 C C . SER B 1 201 ? 0.806 -28.891 -12.648 1 98.81 201 SER B C 1
ATOM 5536 O O . SER B 1 201 ? -0.286 -28.609 -13.141 1 98.81 201 SER B O 1
ATOM 5538 N N . ASN B 1 202 ? 1.188 -28.641 -11.453 1 97.81 202 ASN B N 1
ATOM 5539 C CA . ASN B 1 202 ? 0.41 -27.766 -10.57 1 97.81 202 ASN B CA 1
ATOM 5540 C C . ASN B 1 202 ? 0.712 -26.297 -10.82 1 97.81 202 ASN B C 1
ATOM 5542 O O . ASN B 1 202 ? 1.873 -25.891 -10.797 1 97.81 202 ASN B O 1
ATOM 5546 N N . MET B 1 203 ? -0.297 -25.484 -11.133 1 96.75 203 MET B N 1
ATOM 5547 C CA . MET B 1 203 ? -0.068 -24.062 -11.297 1 96.75 203 MET B CA 1
ATOM 5548 C C . MET B 1 203 ? 0.076 -23.375 -9.938 1 96.75 203 MET B C 1
ATOM 5550 O O . MET B 1 203 ? -0.826 -22.656 -9.5 1 96.75 203 MET B O 1
ATOM 5554 N N . ALA B 1 204 ? 1.133 -23.594 -9.297 1 94.06 204 ALA B N 1
ATOM 5555 C CA . ALA B 1 204 ? 1.473 -23.047 -7.984 1 94.06 204 ALA B CA 1
ATOM 5556 C C . ALA B 1 204 ? 2.926 -23.359 -7.629 1 94.06 204 ALA B C 1
ATOM 5558 O O . ALA B 1 204 ? 3.525 -24.281 -8.172 1 94.06 204 ALA B O 1
ATOM 5559 N N . VAL B 1 205 ? 3.443 -22.547 -6.707 1 90.56 205 VAL B N 1
ATOM 5560 C CA . VAL B 1 205 ? 4.77 -22.844 -6.176 1 90.56 205 VAL B CA 1
ATOM 5561 C C . VAL B 1 205 ? 4.672 -23.984 -5.172 1 90.56 205 VAL B C 1
ATOM 5563 O O . VAL B 1 205 ? 5.441 -24.953 -5.246 1 90.56 205 VAL B O 1
ATOM 5566 N N . GLY B 1 206 ? 3.795 -23.766 -4.242 1 85.31 206 GLY B N 1
ATOM 5567 C CA . GLY B 1 206 ? 3.535 -24.844 -3.297 1 85.31 206 GLY B CA 1
ATOM 5568 C C . GLY B 1 206 ? 2.725 -25.984 -3.893 1 85.31 206 GLY B C 1
ATOM 5569 O O . GLY B 1 206 ? 2.025 -25.797 -4.891 1 85.31 206 GLY B O 1
ATOM 5570 N N . TYR B 1 207 ? 2.857 -27.109 -3.336 1 92.06 207 TYR B N 1
ATOM 5571 C CA . TYR B 1 207 ? 2.145 -28.266 -3.867 1 92.06 207 TYR B CA 1
ATOM 5572 C C . TYR B 1 207 ? 1.629 -29.156 -2.74 1 92.06 207 TYR B C 1
ATOM 5574 O O . TYR B 1 207 ? 1.714 -30.391 -2.818 1 92.06 207 TYR B O 1
ATOM 5582 N N . ASN B 1 208 ? 1.126 -28.484 -1.706 1 85.5 208 ASN B N 1
ATOM 5583 C CA . ASN B 1 208 ? 0.56 -29.203 -0.571 1 85.5 208 ASN B CA 1
ATOM 5584 C C . ASN B 1 208 ? -0.676 -30 -0.974 1 85.5 208 ASN B C 1
ATOM 5586 O O . ASN B 1 208 ? -1.046 -30.969 -0.299 1 85.5 208 ASN B O 1
ATOM 5590 N N . ASN B 1 209 ? -1.311 -29.688 -2.076 1 91.75 209 ASN B N 1
ATOM 5591 C CA . ASN B 1 209 ? -2.5 -30.359 -2.576 1 91.75 209 ASN B CA 1
ATOM 5592 C C . ASN B 1 209 ? -2.137 -31.594 -3.4 1 91.75 209 ASN B C 1
ATOM 5594 O O . ASN B 1 209 ? -3.02 -32.312 -3.898 1 91.75 209 ASN B O 1
ATOM 5598 N N . VAL B 1 210 ? -0.864 -31.875 -3.508 1 97.25 210 VAL B N 1
ATOM 5599 C CA . VAL B 1 210 ? -0.403 -32.938 -4.383 1 97.25 210 VAL B CA 1
ATOM 5600 C C . VAL B 1 210 ? 0.29 -34.031 -3.553 1 97.25 210 VAL B C 1
ATOM 5602 O O . VAL B 1 210 ? 1.235 -33.75 -2.814 1 97.25 210 VAL B O 1
ATOM 5605 N N . ASP B 1 211 ? -0.164 -35.219 -3.625 1 97.81 211 ASP B N 1
ATOM 5606 C CA . ASP B 1 211 ? 0.517 -36.375 -3.049 1 97.81 211 ASP B CA 1
ATOM 5607 C C . ASP B 1 211 ? 1.634 -36.875 -3.965 1 97.81 211 ASP B C 1
ATOM 5609 O O . ASP B 1 211 ? 1.425 -37.781 -4.777 1 97.81 211 ASP B O 1
ATOM 5613 N N . VAL B 1 212 ? 2.781 -36.438 -3.725 1 98 212 VAL B N 1
ATOM 5614 C CA . VAL B 1 212 ? 3.914 -36.688 -4.605 1 98 212 VAL B CA 1
ATOM 5615 C C . VAL B 1 212 ? 4.266 -38.188 -4.57 1 98 212 VAL B C 1
ATOM 5617 O O . VAL B 1 212 ? 4.68 -38.75 -5.578 1 98 212 VAL B O 1
ATOM 5620 N N . ASP B 1 213 ? 4.09 -38.844 -3.441 1 97.88 213 ASP B N 1
ATOM 5621 C CA . ASP B 1 213 ? 4.355 -40.25 -3.34 1 97.88 213 ASP B CA 1
ATOM 5622 C C . ASP B 1 213 ? 3.416 -41.062 -4.242 1 97.88 213 ASP B C 1
ATOM 5624 O O . ASP B 1 213 ? 3.828 -42.031 -4.871 1 97.88 213 ASP B O 1
ATOM 5628 N N . ALA B 1 214 ? 2.211 -40.656 -4.27 1 98.31 214 ALA B N 1
ATOM 5629 C CA . ALA B 1 214 ? 1.267 -41.281 -5.184 1 98.31 214 ALA B CA 1
ATOM 5630 C C . ALA B 1 214 ? 1.698 -41.094 -6.637 1 98.31 214 ALA B C 1
ATOM 5632 O O . ALA B 1 214 ? 1.597 -42.031 -7.445 1 98.31 214 ALA B O 1
ATOM 5633 N N . ALA B 1 215 ? 2.1 -39.938 -6.961 1 98.75 215 ALA B N 1
ATOM 5634 C CA . ALA B 1 215 ? 2.594 -39.656 -8.312 1 98.75 215 ALA B CA 1
ATOM 5635 C C . ALA B 1 215 ? 3.764 -40.562 -8.656 1 98.75 215 ALA B C 1
ATOM 5637 O O . ALA B 1 215 ? 3.828 -41.125 -9.766 1 98.75 215 ALA B O 1
ATOM 5638 N N . ASN B 1 216 ? 4.668 -40.781 -7.734 1 98.38 216 ASN B N 1
ATOM 5639 C CA . ASN B 1 216 ? 5.801 -41.656 -7.922 1 98.38 216 ASN B CA 1
ATOM 5640 C C . ASN B 1 216 ? 5.344 -43.094 -8.234 1 98.38 216 ASN B C 1
ATOM 5642 O O . ASN B 1 216 ? 5.883 -43.719 -9.141 1 98.38 216 ASN B O 1
ATOM 5646 N N . LYS B 1 217 ? 4.418 -43.5 -7.457 1 98 217 LYS B N 1
ATOM 5647 C CA . LYS B 1 217 ? 3.883 -44.844 -7.605 1 98 217 LYS B CA 1
ATOM 5648 C C . LYS B 1 217 ? 3.404 -45.094 -9.031 1 98 217 LYS B C 1
ATOM 5650 O O . LYS B 1 217 ? 3.588 -46.188 -9.578 1 98 217 LYS B O 1
ATOM 5655 N N . TYR B 1 218 ? 2.865 -44.125 -9.617 1 98.19 218 TYR B N 1
ATOM 5656 C CA . TYR B 1 218 ? 2.254 -44.281 -10.93 1 98.19 218 TYR B CA 1
ATOM 5657 C C . TYR B 1 218 ? 3.148 -43.719 -12.031 1 98.19 218 TYR B C 1
ATOM 5659 O O . TYR B 1 218 ? 2.748 -43.656 -13.195 1 98.19 218 TYR B O 1
ATOM 5667 N N . GLY B 1 219 ? 4.332 -43.25 -11.656 1 97.75 219 GLY B N 1
ATOM 5668 C CA . GLY B 1 219 ? 5.32 -42.781 -12.625 1 97.75 219 GLY B CA 1
ATOM 5669 C C . GLY B 1 219 ? 4.953 -41.469 -13.281 1 97.75 219 GLY B C 1
ATOM 5670 O O . GLY B 1 219 ? 5.277 -41.25 -14.453 1 97.75 219 GLY B O 1
ATOM 5671 N N . VAL B 1 220 ? 4.203 -40.656 -12.648 1 98.69 220 VAL B N 1
ATOM 5672 C CA . VAL B 1 220 ? 3.789 -39.344 -13.172 1 98.69 220 VAL B CA 1
ATOM 5673 C C . VAL B 1 220 ? 4.73 -38.25 -12.664 1 98.69 220 VAL B C 1
ATOM 5675 O O . VAL B 1 220 ? 4.949 -38.125 -11.461 1 98.69 220 VAL B O 1
ATOM 5678 N N . ALA B 1 221 ? 5.352 -37.438 -13.594 1 98.75 221 ALA B N 1
ATOM 5679 C CA . ALA B 1 221 ? 6.156 -36.281 -13.211 1 98.75 221 ALA B CA 1
ATOM 5680 C C . ALA B 1 221 ? 5.277 -35.156 -12.695 1 98.75 221 ALA B C 1
ATOM 5682 O O . ALA B 1 221 ? 4.238 -34.844 -13.281 1 98.75 221 ALA B O 1
ATOM 5683 N N . VAL B 1 222 ? 5.691 -34.562 -11.562 1 98.81 222 VAL B N 1
ATOM 5684 C CA . VAL B 1 222 ? 4.922 -33.5 -10.945 1 98.81 222 VAL B CA 1
ATOM 5685 C C . VAL B 1 222 ? 5.672 -32.156 -11.094 1 98.81 222 VAL B C 1
ATOM 5687 O O . VAL B 1 222 ? 6.711 -31.953 -10.469 1 98.81 222 VAL B O 1
ATOM 5690 N N . GLY B 1 223 ? 5.129 -31.312 -11.93 1 98.44 223 GLY B N 1
ATOM 5691 C CA . GLY B 1 223 ? 5.68 -29.969 -12.086 1 98.44 223 GLY B CA 1
ATOM 5692 C C . GLY B 1 223 ? 5.027 -28.953 -11.188 1 98.44 223 GLY B C 1
ATOM 5693 O O . GLY B 1 223 ? 3.891 -29.141 -10.742 1 98.44 223 GLY B O 1
ATOM 5694 N N . ASN B 1 224 ? 5.715 -27.875 -10.82 1 97.5 224 ASN B N 1
ATOM 5695 C CA . ASN B 1 224 ? 5.211 -26.672 -10.164 1 97.5 224 ASN B CA 1
ATOM 5696 C C . ASN B 1 224 ? 5.797 -25.406 -10.789 1 97.5 224 ASN B C 1
ATOM 5698 O O . ASN B 1 224 ? 6.445 -25.469 -11.836 1 97.5 224 ASN B O 1
ATOM 5702 N N . THR B 1 225 ? 5.453 -24.188 -10.234 1 96.5 225 THR B N 1
ATOM 5703 C CA . THR B 1 225 ? 5.805 -22.969 -10.945 1 96.5 225 THR B CA 1
ATOM 5704 C C . THR B 1 225 ? 6.586 -22.016 -10.039 1 96.5 225 THR B C 1
ATOM 5706 O O . THR B 1 225 ? 6.184 -20.859 -9.852 1 96.5 225 THR B O 1
ATOM 5709 N N . PRO B 1 226 ? 7.73 -22.375 -9.531 1 93.44 226 PRO B N 1
ATOM 5710 C CA . PRO B 1 226 ? 8.555 -21.484 -8.711 1 93.44 226 PRO B CA 1
ATOM 5711 C C . PRO B 1 226 ? 9.234 -20.391 -9.531 1 93.44 226 PRO B C 1
ATOM 5713 O O . PRO B 1 226 ? 9.234 -20.438 -10.766 1 93.44 226 PRO B O 1
ATOM 5716 N N . GLY B 1 227 ? 9.75 -19.375 -8.906 1 92.31 227 GLY B N 1
ATOM 5717 C CA . GLY B 1 227 ? 10.633 -18.391 -9.508 1 92.31 227 GLY B CA 1
ATOM 5718 C C . GLY B 1 227 ? 9.883 -17.234 -10.164 1 92.31 227 GLY B C 1
ATOM 5719 O O . GLY B 1 227 ? 10.461 -16.188 -10.406 1 92.31 227 GLY B O 1
ATOM 5720 N N . VAL B 1 228 ? 8.641 -17.453 -10.445 1 94.31 228 VAL B N 1
ATOM 5721 C CA . VAL B 1 228 ? 7.941 -16.484 -11.281 1 94.31 228 VAL B CA 1
ATOM 5722 C C . VAL B 1 228 ? 7.098 -15.555 -10.406 1 94.31 228 VAL B C 1
ATOM 5724 O O . VAL B 1 228 ? 6.723 -14.461 -10.836 1 94.31 228 VAL B O 1
ATOM 5727 N N . LEU B 1 229 ? 6.863 -15.844 -9.188 1 95 229 LEU B N 1
ATOM 5728 C CA . LEU B 1 229 ? 5.879 -15.078 -8.438 1 95 229 LEU B CA 1
ATOM 5729 C C . LEU B 1 229 ? 6.527 -14.367 -7.254 1 95 229 LEU B C 1
ATOM 5731 O O . LEU B 1 229 ? 5.836 -13.773 -6.426 1 95 229 LEU B O 1
ATOM 5735 N N . THR B 1 230 ? 7.852 -14.375 -7.18 1 94.12 230 THR B N 1
ATOM 5736 C CA . THR B 1 230 ? 8.555 -13.844 -6.016 1 94.12 230 THR B CA 1
ATOM 5737 C C . THR B 1 230 ? 8.211 -12.367 -5.805 1 94.12 230 THR B C 1
ATOM 5739 O O . THR B 1 230 ? 7.676 -12 -4.754 1 94.12 230 THR B O 1
ATOM 5742 N N . GLU B 1 231 ? 8.422 -11.539 -6.793 1 95.38 231 GLU B N 1
ATOM 5743 C CA . GLU B 1 231 ? 8.219 -10.094 -6.664 1 95.38 231 GLU B CA 1
ATOM 5744 C C . GLU B 1 231 ? 6.738 -9.766 -6.496 1 95.38 231 GLU B C 1
ATOM 5746 O O . GLU B 1 231 ? 6.379 -8.883 -5.711 1 95.38 231 GLU B O 1
ATOM 5751 N N . THR B 1 232 ? 5.934 -10.469 -7.215 1 97.31 232 THR B N 1
ATOM 5752 C CA . THR B 1 232 ? 4.5 -10.227 -7.172 1 97.31 232 THR B CA 1
ATOM 5753 C C . THR B 1 232 ? 3.943 -10.508 -5.777 1 97.31 232 THR B C 1
ATOM 5755 O O . THR B 1 232 ? 3.164 -9.719 -5.242 1 97.31 232 THR B O 1
ATOM 5758 N N . THR B 1 233 ? 4.324 -11.617 -5.207 1 97.5 233 THR B N 1
ATOM 5759 C CA . THR B 1 233 ? 3.854 -11.984 -3.875 1 97.5 233 THR B CA 1
ATOM 5760 C C . THR B 1 233 ? 4.371 -11 -2.828 1 97.5 233 THR B C 1
ATOM 5762 O O . THR B 1 233 ? 3.621 -10.57 -1.952 1 97.5 233 THR B O 1
ATOM 5765 N N . ALA B 1 234 ? 5.629 -10.625 -2.939 1 98.31 234 ALA B N 1
ATOM 5766 C CA . ALA B 1 234 ? 6.23 -9.656 -2.025 1 98.31 234 ALA B CA 1
ATOM 5767 C C . ALA B 1 234 ? 5.523 -8.305 -2.115 1 98.31 234 ALA B C 1
ATOM 5769 O O . ALA B 1 234 ? 5.277 -7.656 -1.094 1 98.31 234 ALA B O 1
ATOM 5770 N N . GLU B 1 235 ? 5.207 -7.93 -3.314 1 98.44 235 GLU B N 1
ATOM 5771 C CA . GLU B 1 235 ? 4.547 -6.648 -3.545 1 98.44 235 GLU B CA 1
ATOM 5772 C C . GLU B 1 235 ? 3.16 -6.621 -2.912 1 98.44 235 GLU B C 1
ATOM 5774 O O . GLU B 1 235 ? 2.734 -5.594 -2.379 1 98.44 235 GLU B O 1
ATOM 5779 N N . LEU B 1 236 ? 2.455 -7.734 -2.99 1 98.56 236 LEU B N 1
ATOM 5780 C CA . LEU B 1 236 ? 1.153 -7.781 -2.334 1 98.56 236 LEU B CA 1
ATOM 5781 C C . LEU B 1 236 ? 1.302 -7.672 -0.821 1 98.56 236 LEU B C 1
ATOM 5783 O O . LEU B 1 236 ? 0.509 -6.996 -0.161 1 98.56 236 LEU B O 1
ATOM 5787 N N . ALA B 1 237 ? 2.279 -8.344 -0.297 1 98.81 237 ALA B N 1
ATOM 5788 C CA . ALA B 1 237 ? 2.537 -8.227 1.136 1 98.81 237 ALA B CA 1
ATOM 5789 C C . ALA B 1 237 ? 2.824 -6.777 1.521 1 98.81 237 ALA B C 1
ATOM 5791 O O . ALA B 1 237 ? 2.33 -6.289 2.541 1 98.81 237 ALA B O 1
ATOM 5792 N N . ALA B 1 238 ? 3.602 -6.105 0.706 1 98.88 238 ALA B N 1
ATOM 5793 C CA . ALA B 1 238 ? 3.883 -4.688 0.933 1 98.88 238 ALA B CA 1
ATOM 5794 C C . ALA B 1 238 ? 2.609 -3.854 0.827 1 98.88 238 ALA B C 1
ATOM 5796 O O . ALA B 1 238 ? 2.389 -2.941 1.627 1 98.88 238 ALA B O 1
ATOM 5797 N N . SER B 1 239 ? 1.803 -4.172 -0.151 1 98.75 239 SER B N 1
ATOM 5798 C CA . SER B 1 239 ? 0.537 -3.471 -0.343 1 98.75 239 SER B CA 1
ATOM 5799 C C . SER B 1 239 ? -0.363 -3.609 0.881 1 98.75 239 SER B C 1
ATOM 5801 O O . SER B 1 239 ? -0.922 -2.621 1.361 1 98.75 239 SER B O 1
ATOM 5803 N N . LEU B 1 240 ? -0.466 -4.828 1.363 1 98.88 240 LEU B N 1
ATOM 5804 C CA . LEU B 1 240 ? -1.266 -5.07 2.559 1 98.88 240 LEU B CA 1
ATOM 5805 C C . LEU B 1 240 ? -0.673 -4.348 3.766 1 98.88 240 LEU B C 1
ATOM 5807 O O . LEU B 1 240 ? -1.409 -3.818 4.598 1 98.88 240 LEU B O 1
ATOM 5811 N N . SER B 1 241 ? 0.639 -4.309 3.857 1 98.81 241 SER B N 1
ATOM 5812 C CA . SER B 1 241 ? 1.329 -3.623 4.945 1 98.81 241 SER B CA 1
ATOM 5813 C C . SER B 1 241 ? 0.969 -2.141 4.977 1 98.81 241 SER B C 1
ATOM 5815 O O . SER B 1 241 ? 0.557 -1.62 6.016 1 98.81 241 SER B O 1
ATOM 5817 N N . LEU B 1 242 ? 1.091 -1.524 3.832 1 98.69 242 LEU B N 1
ATOM 5818 C CA . LEU B 1 242 ? 0.835 -0.091 3.74 1 98.69 242 LEU B CA 1
ATOM 5819 C C . LEU B 1 242 ? -0.648 0.209 3.926 1 98.69 242 LEU B C 1
ATOM 5821 O O . LEU B 1 242 ? -1.011 1.176 4.602 1 98.69 242 LEU B O 1
ATOM 5825 N N . ALA B 1 243 ? -1.499 -0.62 3.324 1 98.75 243 ALA B N 1
ATOM 5826 C CA . ALA B 1 243 ? -2.941 -0.427 3.451 1 98.75 243 ALA B CA 1
ATOM 5827 C C . ALA B 1 243 ? -3.383 -0.528 4.91 1 98.75 243 ALA B C 1
ATOM 5829 O O . ALA B 1 243 ? -4.238 0.238 5.359 1 98.75 243 ALA B O 1
ATOM 5830 N N . ALA B 1 244 ? -2.799 -1.494 5.625 1 98.56 244 ALA B N 1
ATOM 5831 C CA . ALA B 1 244 ? -3.119 -1.648 7.043 1 98.56 244 ALA B CA 1
ATOM 5832 C C . ALA B 1 244 ? -2.576 -0.479 7.855 1 98.56 244 ALA B C 1
ATOM 5834 O O . ALA B 1 244 ? -3.285 0.085 8.695 1 98.56 244 ALA B O 1
ATOM 5835 N N . ALA B 1 245 ? -1.366 -0.097 7.594 1 98.12 245 ALA B N 1
ATOM 5836 C CA . ALA B 1 245 ? -0.699 0.959 8.352 1 98.12 245 ALA B CA 1
ATOM 5837 C C . ALA B 1 245 ? -1.442 2.285 8.211 1 98.12 245 ALA B C 1
ATOM 5839 O O . ALA B 1 245 ? -1.521 3.061 9.172 1 98.12 245 ALA B O 1
ATOM 5840 N N . ARG B 1 246 ? -2.025 2.451 7.008 1 97.81 246 ARG B N 1
ATOM 5841 C CA . ARG B 1 246 ? -2.65 3.742 6.738 1 97.81 246 ARG B CA 1
ATOM 5842 C C . ARG B 1 246 ? -4.168 3.615 6.691 1 97.81 246 ARG B C 1
ATOM 5844 O O . ARG B 1 246 ? -4.863 4.539 6.262 1 97.81 246 ARG B O 1
ATOM 5851 N N . ARG B 1 247 ? -4.691 2.432 7.066 1 97.94 247 ARG B N 1
ATOM 5852 C CA . ARG B 1 247 ? -6.109 2.184 7.305 1 97.94 247 ARG B CA 1
ATOM 5853 C C . ARG B 1 247 ? -6.93 2.457 6.051 1 97.94 247 ARG B C 1
ATOM 5855 O O . ARG B 1 247 ? -8.023 3.02 6.129 1 97.94 247 ARG B O 1
ATOM 5862 N N . ILE B 1 248 ? -6.461 2.062 4.898 1 98.62 248 ILE B N 1
ATOM 5863 C CA . ILE B 1 248 ? -7.016 2.391 3.588 1 98.62 248 ILE B CA 1
ATOM 5864 C C . ILE B 1 248 ? -8.414 1.791 3.455 1 98.62 248 ILE B C 1
ATOM 5866 O O . ILE B 1 248 ? -9.367 2.488 3.096 1 98.62 248 ILE B O 1
ATOM 5870 N N . VAL B 1 249 ? -8.578 0.516 3.789 1 98.69 249 VAL B N 1
ATOM 5871 C CA . VAL B 1 249 ? -9.836 -0.187 3.574 1 98.69 249 VAL B CA 1
ATOM 5872 C C . VAL B 1 249 ? -10.914 0.399 4.48 1 98.69 249 VAL B C 1
ATOM 5874 O O . VAL B 1 249 ? -12.023 0.688 4.027 1 98.69 249 VAL B O 1
ATOM 5877 N N . GLU B 1 250 ? -10.578 0.649 5.75 1 97.56 250 GLU B N 1
ATOM 5878 C CA . GLU B 1 250 ? -11.5 1.266 6.703 1 97.56 250 GLU B CA 1
ATOM 5879 C C . GLU B 1 250 ? -11.914 2.662 6.242 1 97.56 250 GLU B C 1
ATOM 5881 O O . GLU B 1 250 ? -13.086 3.029 6.336 1 97.56 250 GLU B O 1
ATOM 5886 N N . ALA B 1 251 ? -10.969 3.398 5.781 1 98.25 251 ALA B N 1
ATOM 5887 C CA . ALA B 1 251 ? -11.203 4.781 5.371 1 98.25 251 ALA B CA 1
ATOM 5888 C C . ALA B 1 251 ? -12.086 4.844 4.133 1 98.25 251 ALA B C 1
ATOM 5890 O O . ALA B 1 251 ? -12.961 5.703 4.031 1 98.25 251 ALA B O 1
ATOM 5891 N N . ASP B 1 252 ? -11.805 3.938 3.168 1 98.5 252 ASP B N 1
ATOM 5892 C CA . ASP B 1 252 ? -12.641 3.898 1.974 1 98.5 252 ASP B CA 1
ATOM 5893 C C . ASP B 1 252 ? -14.078 3.525 2.322 1 98.5 252 ASP B C 1
ATOM 5895 O O . ASP B 1 252 ? -15.023 4.145 1.827 1 98.5 252 ASP B O 1
ATOM 5899 N N . GLU B 1 253 ? -14.25 2.545 3.217 1 97.44 253 GLU B N 1
ATOM 5900 C CA . GLU B 1 253 ? -15.586 2.168 3.684 1 97.44 253 GLU B CA 1
ATOM 5901 C C . GLU B 1 253 ? -16.281 3.342 4.359 1 97.44 253 GLU B C 1
ATOM 5903 O O . GLU B 1 253 ? -17.484 3.557 4.152 1 97.44 253 GLU B O 1
ATOM 5908 N N . PHE B 1 254 ? -15.57 4.082 5.156 1 97.44 254 PHE B N 1
ATOM 5909 C CA . PHE B 1 254 ? -16.062 5.266 5.852 1 97.44 254 PHE B CA 1
ATOM 5910 C C . PHE B 1 254 ? -16.594 6.293 4.855 1 97.44 254 PHE B C 1
ATOM 5912 O O . PHE B 1 254 ? -17.672 6.859 5.055 1 97.44 254 PHE B O 1
ATOM 5919 N N . MET B 1 255 ? -15.891 6.504 3.709 1 97.81 255 MET B N 1
ATOM 5920 C CA . MET B 1 255 ? -16.297 7.434 2.66 1 97.81 255 MET B CA 1
ATOM 5921 C C . MET B 1 255 ? -17.562 6.949 1.968 1 97.81 255 MET B C 1
ATOM 5923 O O . MET B 1 255 ? -18.516 7.715 1.801 1 97.81 255 MET B O 1
ATOM 5927 N N . ARG B 1 256 ? -17.594 5.719 1.639 1 96.81 256 ARG B N 1
ATOM 5928 C CA . ARG B 1 256 ? -18.719 5.156 0.903 1 96.81 256 ARG B CA 1
ATOM 5929 C C . ARG B 1 256 ? -19.969 5.105 1.774 1 96.81 256 ARG B C 1
ATOM 5931 O O . ARG B 1 256 ? -21.094 5.145 1.264 1 96.81 256 ARG B O 1
ATOM 5938 N N . ALA B 1 257 ? -19.781 5.062 3.057 1 95.94 257 ALA B N 1
ATOM 5939 C CA . ALA B 1 257 ? -20.906 5.043 3.998 1 95.94 257 ALA B CA 1
ATOM 5940 C C . ALA B 1 257 ? -21.469 6.445 4.195 1 95.94 257 ALA B C 1
ATOM 5942 O O . ALA B 1 257 ? -22.469 6.621 4.906 1 95.94 257 ALA B O 1
ATOM 5943 N N . GLY B 1 258 ? -20.875 7.473 3.611 1 95.38 258 GLY B N 1
ATOM 5944 C CA . GLY B 1 258 ? -21.359 8.836 3.727 1 95.38 258 GLY B CA 1
ATOM 5945 C C . GLY B 1 258 ? -21.094 9.461 5.082 1 95.38 258 GLY B C 1
ATOM 5946 O O . GLY B 1 258 ? -21.828 10.344 5.523 1 95.38 258 GLY B O 1
ATOM 5947 N N . LEU B 1 259 ? -20 9.031 5.703 1 95.56 259 LEU B N 1
ATOM 5948 C CA . LEU B 1 259 ? -19.766 9.43 7.09 1 95.56 259 LEU B CA 1
ATOM 5949 C C . LEU B 1 259 ? -18.781 10.586 7.168 1 95.56 259 LEU B C 1
ATOM 5951 O O . LEU B 1 259 ? -18.578 11.156 8.242 1 95.56 259 LEU B O 1
ATOM 5955 N N . TYR B 1 260 ? -18.234 11.023 6.059 1 96.5 260 TYR B N 1
ATOM 5956 C CA . TYR B 1 260 ? -17.234 12.078 6.059 1 96.5 260 TYR B CA 1
ATOM 5957 C C . TYR B 1 260 ? -17.891 13.453 6.062 1 96.5 260 TYR B C 1
ATOM 5959 O O . TYR B 1 260 ? -18.531 13.844 5.086 1 96.5 260 TYR B O 1
ATOM 5967 N N . ASP B 1 261 ? -17.656 14.211 7.145 1 94.06 261 ASP B N 1
ATOM 5968 C CA . ASP B 1 261 ? -18.234 15.547 7.281 1 94.06 261 ASP B CA 1
ATOM 5969 C C . ASP B 1 261 ? -17.172 16.625 7.125 1 94.06 261 ASP B C 1
ATOM 5971 O O . ASP B 1 261 ? -17.469 17.812 7.133 1 94.06 261 ASP B O 1
ATOM 5975 N N . GLY B 1 262 ? -15.945 16.156 7.066 1 93 262 GLY B N 1
ATOM 5976 C CA . GLY B 1 262 ? -14.852 17.094 6.945 1 93 262 GLY B CA 1
ATOM 5977 C C . GLY B 1 262 ? -13.578 16.625 7.633 1 93 262 GLY B C 1
ATOM 5978 O O . GLY B 1 262 ? -13.625 15.719 8.469 1 93 262 GLY B O 1
ATOM 5979 N N . TRP B 1 263 ? -12.57 17.281 7.305 1 93.25 263 TRP B N 1
ATOM 5980 C CA . TRP B 1 263 ? -11.25 16.953 7.832 1 93.25 263 TRP B CA 1
ATOM 5981 C C . TRP B 1 263 ? -11.203 17.156 9.344 1 93.25 263 TRP B C 1
ATOM 5983 O O . TRP B 1 263 ? -11.742 18.125 9.867 1 93.25 263 TRP B O 1
ATOM 5993 N N . LEU B 1 264 ? -10.578 16.219 10.086 1 93.56 264 LEU B N 1
ATOM 5994 C CA . LEU B 1 264 ? -10.383 16.328 11.523 1 93.56 264 LEU B CA 1
ATOM 5995 C C . LEU B 1 264 ? -8.969 15.906 11.906 1 93.56 264 LEU B C 1
ATOM 5997 O O . LEU B 1 264 ? -8.406 14.977 11.328 1 93.56 264 LEU B O 1
ATOM 6001 N N . PRO B 1 265 ? -8.422 16.469 12.938 1 94.19 265 PRO B N 1
ATOM 6002 C CA . PRO B 1 265 ? -7.043 16.172 13.352 1 94.19 265 PRO B CA 1
ATOM 6003 C C . PRO B 1 265 ? -6.836 14.719 13.742 1 94.19 265 PRO B C 1
ATOM 6005 O O . PRO B 1 265 ? -5.754 14.164 13.523 1 94.19 265 PRO B O 1
ATOM 6008 N N . HIS B 1 266 ? -7.863 14.086 14.258 1 94.12 266 HIS B N 1
ATOM 6009 C CA . HIS B 1 266 ? -7.707 12.734 14.789 1 94.12 266 HIS B CA 1
ATOM 6010 C C . HIS B 1 266 ? -8.242 11.695 13.812 1 94.12 266 HIS B C 1
ATOM 6012 O O . HIS B 1 266 ? -8.18 10.492 14.078 1 94.12 266 HIS B O 1
ATOM 6018 N N . LEU B 1 267 ? -8.742 12.164 12.719 1 94.25 267 LEU B N 1
ATOM 6019 C CA . LEU B 1 267 ? -9.422 11.273 11.789 1 94.25 267 LEU B CA 1
ATOM 6020 C C . LEU B 1 267 ? -8.43 10.289 11.156 1 94.25 267 LEU B C 1
ATOM 6022 O O . LEU B 1 267 ? -7.504 10.703 10.461 1 94.25 267 LEU B O 1
ATOM 6026 N N . PHE B 1 268 ? -8.57 8.961 11.406 1 95.75 268 PHE B N 1
ATOM 6027 C CA . PHE B 1 268 ? -7.879 7.82 10.82 1 95.75 268 PHE B CA 1
ATOM 6028 C C . PHE B 1 268 ? -6.367 7.973 10.969 1 95.75 268 PHE B C 1
ATOM 6030 O O . PHE B 1 268 ? -5.617 7.746 10.023 1 95.75 268 PHE B O 1
ATOM 6037 N N . VAL B 1 269 ? -5.973 8.422 12.109 1 94.5 269 VAL B N 1
ATOM 6038 C CA . VAL B 1 269 ? -4.547 8.516 12.398 1 94.5 269 VAL B CA 1
ATOM 6039 C C . VAL B 1 269 ? -3.926 7.121 12.406 1 94.5 269 VAL B C 1
ATOM 6041 O O . VAL B 1 269 ? -4.379 6.238 13.141 1 94.5 269 VAL B O 1
ATOM 6044 N N . GLY B 1 270 ? -2.986 6.957 11.516 1 93.5 270 GLY B N 1
ATOM 6045 C CA . GLY B 1 270 ? -2.26 5.703 11.406 1 93.5 270 GLY B CA 1
ATOM 6046 C C . GLY B 1 270 ? -0.795 5.824 11.781 1 93.5 270 GLY B C 1
ATOM 6047 O O . GLY B 1 270 ? -0.43 6.652 12.625 1 93.5 270 GLY B O 1
ATOM 6048 N N . ASN B 1 271 ? -0.035 4.91 11.195 1 90.94 271 ASN B N 1
ATOM 6049 C CA . ASN B 1 271 ? 1.38 4.84 11.547 1 90.94 271 ASN B CA 1
ATOM 6050 C C . ASN B 1 271 ? 2.27 5.254 10.375 1 90.94 271 ASN B C 1
ATOM 6052 O O . ASN B 1 271 ? 1.98 4.922 9.227 1 90.94 271 ASN B O 1
ATOM 6056 N N . LEU B 1 272 ? 3.262 5.98 10.688 1 93 272 LEU B N 1
ATOM 6057 C CA . LEU B 1 272 ? 4.355 6.199 9.75 1 93 272 LEU B CA 1
ATOM 6058 C C . LEU B 1 272 ? 5.398 5.098 9.859 1 93 272 LEU B C 1
ATOM 6060 O O . LEU B 1 272 ? 5.883 4.805 10.961 1 93 272 LEU B O 1
ATOM 6064 N N . LEU B 1 273 ? 5.793 4.512 8.734 1 96.69 273 LEU B N 1
ATOM 6065 C CA . LEU B 1 273 ? 6.652 3.334 8.727 1 96.69 273 LEU B CA 1
ATOM 6066 C C . LEU B 1 273 ? 8.125 3.73 8.844 1 96.69 273 LEU B C 1
ATOM 6068 O O . LEU B 1 273 ? 8.938 2.959 9.344 1 96.69 273 LEU B O 1
ATOM 6072 N N . LYS B 1 274 ? 8.445 4.914 8.344 1 95.31 274 LYS B N 1
ATOM 6073 C CA . LYS B 1 274 ? 9.844 5.352 8.344 1 95.31 274 LYS B CA 1
ATOM 6074 C C . LYS B 1 274 ? 10.453 5.25 9.742 1 95.31 274 LYS B C 1
ATOM 6076 O O . LYS B 1 274 ? 9.867 5.727 10.711 1 95.31 274 LYS B O 1
ATOM 6081 N N . GLY B 1 275 ? 11.562 4.59 9.812 1 95.31 275 GLY B N 1
ATOM 6082 C CA . GLY B 1 275 ? 12.297 4.48 11.055 1 95.31 275 GLY B CA 1
ATOM 6083 C C . GLY B 1 275 ? 11.812 3.348 11.945 1 95.31 275 GLY B C 1
ATOM 6084 O O . GLY B 1 275 ? 12.484 2.967 12.898 1 95.31 275 GLY B O 1
ATOM 6085 N N . GLN B 1 276 ? 10.672 2.777 11.648 1 97.38 276 GLN B N 1
ATOM 6086 C CA . GLN B 1 276 ? 10.148 1.643 12.406 1 97.38 276 GLN B CA 1
ATOM 6087 C C . GLN B 1 276 ? 10.852 0.348 12 1 97.38 276 GLN B C 1
ATOM 6089 O O . GLN B 1 276 ? 11.734 0.354 11.141 1 97.38 276 GLN B O 1
ATOM 6094 N N . THR B 1 277 ? 10.508 -0.748 12.68 1 98.75 277 THR B N 1
ATOM 6095 C CA . THR B 1 277 ? 11.18 -2.023 12.445 1 98.75 277 THR B CA 1
ATOM 6096 C C . THR B 1 277 ? 10.227 -3.016 11.781 1 98.75 277 THR B C 1
ATOM 6098 O O . THR B 1 277 ? 9.148 -3.299 12.305 1 98.75 277 THR B O 1
ATOM 6101 N N . VAL B 1 278 ? 10.648 -3.512 10.633 1 98.88 278 VAL B N 1
ATOM 6102 C CA . VAL B 1 278 ? 9.914 -4.574 9.953 1 98.88 278 VAL B CA 1
ATOM 6103 C C . VAL B 1 278 ? 10.508 -5.93 10.32 1 98.88 278 VAL B C 1
ATOM 6105 O O . VAL B 1 278 ? 11.727 -6.094 10.344 1 98.88 278 VAL B O 1
ATOM 6108 N N . GLY B 1 279 ? 9.648 -6.812 10.75 1 98.94 279 GLY B N 1
ATOM 6109 C CA . GLY B 1 279 ? 10.016 -8.188 11.047 1 98.94 279 GLY B CA 1
ATOM 6110 C C . GLY B 1 279 ? 9.617 -9.164 9.953 1 98.94 279 GLY B C 1
ATOM 6111 O O . GLY B 1 279 ? 8.5 -9.094 9.438 1 98.94 279 GLY B O 1
ATOM 6112 N N . VAL B 1 280 ? 10.562 -10.062 9.602 1 98.94 280 VAL B N 1
ATOM 6113 C CA . VAL B 1 280 ? 10.289 -11.07 8.578 1 98.94 280 VAL B CA 1
ATOM 6114 C C . VAL B 1 280 ? 10.562 -12.461 9.148 1 98.94 280 VAL B C 1
ATOM 6116 O O . VAL B 1 280 ? 11.672 -12.75 9.602 1 98.94 280 VAL B O 1
ATOM 6119 N N . ILE B 1 281 ? 9.586 -13.281 9.188 1 98.81 281 ILE B N 1
ATOM 6120 C CA . ILE B 1 281 ? 9.773 -14.695 9.508 1 98.81 281 ILE B CA 1
ATOM 6121 C C . ILE B 1 281 ? 9.727 -15.531 8.234 1 98.81 281 ILE B C 1
ATOM 6123 O O . ILE B 1 281 ? 8.672 -15.641 7.602 1 98.81 281 ILE B O 1
ATOM 6127 N N . GLY B 1 282 ? 10.789 -16.156 7.914 1 98 282 GLY B N 1
ATOM 6128 C CA . GLY B 1 282 ? 10.992 -16.75 6.605 1 98 282 GLY B CA 1
ATOM 6129 C C . GLY B 1 282 ? 11.641 -15.805 5.613 1 98 282 GLY B C 1
ATOM 6130 O O . GLY B 1 282 ? 10.953 -15.102 4.875 1 98 282 GLY B O 1
ATOM 6131 N N . ALA B 1 283 ? 13.008 -15.852 5.59 1 97.75 283 ALA B N 1
ATOM 6132 C CA . ALA B 1 283 ? 13.75 -14.938 4.73 1 97.75 283 ALA B CA 1
ATOM 6133 C C . ALA B 1 283 ? 14.273 -15.648 3.488 1 97.75 283 ALA B C 1
ATOM 6135 O O . ALA B 1 283 ? 15.445 -15.508 3.129 1 97.75 283 ALA B O 1
ATOM 6136 N N . GLY B 1 284 ? 13.367 -16.516 2.955 1 94.62 284 GLY B N 1
ATOM 6137 C CA . GLY B 1 284 ? 13.633 -17.062 1.63 1 94.62 284 GLY B CA 1
ATOM 6138 C C . GLY B 1 284 ? 13.484 -16.031 0.527 1 94.62 284 GLY B C 1
ATOM 6139 O O . GLY B 1 284 ? 13.633 -14.828 0.767 1 94.62 284 GLY B O 1
ATOM 6140 N N . ARG B 1 285 ? 13.227 -16.391 -0.645 1 9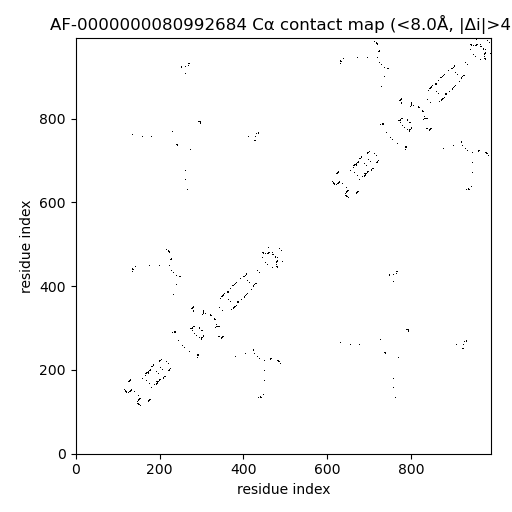2.69 285 ARG B N 1
ATOM 6141 C CA . ARG B 1 285 ? 13.172 -15.5 -1.799 1 92.69 285 ARG B CA 1
ATOM 6142 C C . ARG B 1 285 ? 12.094 -14.445 -1.624 1 92.69 285 ARG B C 1
ATOM 6144 O O . ARG B 1 285 ? 12.352 -13.25 -1.774 1 92.69 285 ARG B O 1
ATOM 6151 N N . ILE B 1 286 ? 10.867 -14.891 -1.295 1 95.62 286 ILE B N 1
ATOM 6152 C CA . ILE B 1 286 ? 9.734 -13.969 -1.172 1 95.62 286 ILE B CA 1
ATOM 6153 C C . ILE B 1 286 ? 9.93 -13.078 0.053 1 95.62 286 ILE B C 1
ATOM 6155 O O . ILE B 1 286 ? 9.773 -11.859 -0.028 1 95.62 286 ILE B O 1
ATOM 6159 N N . GLY B 1 287 ? 10.312 -13.664 1.195 1 98.06 287 GLY B N 1
ATOM 6160 C CA . GLY B 1 287 ? 10.555 -12.891 2.406 1 98.06 287 GLY B CA 1
ATOM 6161 C C . GLY B 1 287 ? 11.648 -11.852 2.242 1 98.06 287 GLY B C 1
ATOM 6162 O O . GLY B 1 287 ? 11.531 -10.734 2.752 1 98.06 287 GLY B O 1
ATOM 6163 N N . SER B 1 288 ? 12.703 -12.211 1.548 1 98.19 288 SER B N 1
ATOM 6164 C CA . SER B 1 288 ? 13.797 -11.281 1.299 1 98.19 288 SER B CA 1
ATOM 6165 C C . SER B 1 288 ? 13.367 -10.156 0.374 1 98.19 288 SER B C 1
ATOM 6167 O O . SER B 1 288 ? 13.734 -9 0.583 1 98.19 288 SER B O 1
ATOM 6169 N N . ALA B 1 289 ? 12.609 -10.523 -0.68 1 97.69 289 ALA B N 1
ATOM 6170 C CA . ALA B 1 289 ? 12.102 -9.5 -1.586 1 97.69 289 ALA B CA 1
ATOM 6171 C C . ALA B 1 289 ? 11.211 -8.5 -0.846 1 97.69 289 ALA B C 1
ATOM 6173 O O . ALA B 1 289 ? 11.336 -7.293 -1.034 1 97.69 289 ALA B O 1
ATOM 6174 N N . TYR B 1 290 ? 10.367 -9 0.029 1 98.75 290 TYR B N 1
ATOM 6175 C CA . TYR B 1 290 ? 9.508 -8.156 0.854 1 98.75 290 TYR B CA 1
ATOM 6176 C C . TYR B 1 290 ? 10.336 -7.254 1.757 1 98.75 290 TYR B C 1
ATOM 6178 O O . TYR B 1 290 ? 10.086 -6.051 1.84 1 98.75 290 TYR B O 1
ATOM 6186 N N . ALA B 1 291 ? 11.281 -7.855 2.436 1 98.88 291 ALA B N 1
ATOM 6187 C CA . ALA B 1 291 ? 12.148 -7.098 3.336 1 98.88 291 ALA B CA 1
ATOM 6188 C C . ALA B 1 291 ? 12.805 -5.926 2.609 1 98.88 291 ALA B C 1
ATOM 6190 O O . ALA B 1 291 ? 12.812 -4.801 3.111 1 98.88 291 ALA B O 1
ATOM 6191 N N . ARG B 1 292 ? 13.297 -6.184 1.46 1 98.62 292 ARG B N 1
ATOM 6192 C CA . ARG B 1 292 ? 13.984 -5.156 0.685 1 98.62 292 ARG B CA 1
ATOM 6193 C C . ARG B 1 292 ? 13.023 -4.035 0.288 1 98.62 292 ARG B C 1
ATOM 6195 O O . ARG B 1 292 ? 13.391 -2.859 0.316 1 98.62 292 ARG B O 1
ATOM 6202 N N . MET B 1 293 ? 11.82 -4.414 -0.109 1 98.81 293 MET B N 1
ATOM 6203 C CA . MET B 1 293 ? 10.828 -3.406 -0.478 1 98.81 293 MET B CA 1
ATOM 6204 C C . MET B 1 293 ? 10.562 -2.455 0.684 1 98.81 293 MET B C 1
ATOM 6206 O O . MET B 1 293 ? 10.531 -1.236 0.5 1 98.81 293 MET B O 1
ATOM 6210 N N . MET B 1 294 ? 10.43 -3.023 1.867 1 98.81 294 MET B N 1
ATOM 6211 C CA . MET B 1 294 ? 10.086 -2.217 3.035 1 98.81 294 MET B CA 1
ATOM 6212 C C . MET B 1 294 ? 11.289 -1.393 3.494 1 98.81 294 MET B C 1
ATOM 6214 O O . MET B 1 294 ? 11.141 -0.23 3.873 1 98.81 294 MET B O 1
ATOM 6218 N N . VAL B 1 295 ? 12.453 -1.959 3.436 1 98.81 295 VAL B N 1
ATOM 6219 C CA . VAL B 1 295 ? 13.68 -1.293 3.865 1 98.81 295 VAL B CA 1
ATOM 6220 C C . VAL B 1 295 ? 14.023 -0.165 2.895 1 98.81 295 VAL B C 1
ATOM 6222 O O . VAL B 1 295 ? 14.227 0.979 3.309 1 98.81 295 VAL B O 1
ATOM 6225 N N . GLU B 1 296 ? 14.031 -0.459 1.597 1 98.56 296 GLU B N 1
ATOM 6226 C CA . GLU B 1 296 ? 14.422 0.527 0.591 1 98.56 296 GLU B CA 1
ATOM 6227 C C . GLU B 1 296 ? 13.32 1.572 0.396 1 98.56 296 GLU B C 1
ATOM 6229 O O . GLU B 1 296 ? 13.609 2.77 0.318 1 98.56 296 GLU B O 1
ATOM 6234 N N . GLY B 1 297 ? 12.141 1.159 0.364 1 98.5 297 GLY B N 1
ATOM 6235 C CA . GLY B 1 297 ? 11.039 2.047 0.023 1 98.5 297 GLY B CA 1
ATOM 6236 C C . GLY B 1 297 ? 10.625 2.953 1.168 1 98.5 297 GLY B C 1
ATOM 6237 O O . GLY B 1 297 ? 10.266 4.109 0.95 1 98.5 297 GLY B O 1
ATOM 6238 N N . PHE B 1 298 ? 10.742 2.441 2.393 1 98.5 298 PHE B N 1
ATOM 6239 C CA . PHE B 1 298 ? 10.117 3.168 3.494 1 98.5 298 PHE B CA 1
ATOM 6240 C C . PHE B 1 298 ? 11.094 3.336 4.652 1 98.5 298 PHE B C 1
ATOM 6242 O O . PHE B 1 298 ? 10.695 3.711 5.758 1 98.5 298 PHE B O 1
ATOM 6249 N N . LYS B 1 299 ? 12.375 2.973 4.367 1 98.31 299 LYS B N 1
ATOM 6250 C CA . LYS B 1 299 ? 13.484 3.217 5.285 1 98.31 299 LYS B CA 1
ATOM 6251 C C . LYS B 1 299 ? 13.227 2.568 6.641 1 98.31 299 LYS B C 1
ATOM 6253 O O . LYS B 1 299 ? 13.492 3.172 7.684 1 98.31 299 LYS B O 1
ATOM 6258 N N . MET B 1 300 ? 12.68 1.408 6.645 1 98.56 300 MET B N 1
ATOM 6259 C CA . MET B 1 300 ? 12.484 0.646 7.875 1 98.56 300 MET B CA 1
ATOM 6260 C C . MET B 1 300 ? 13.742 -0.13 8.242 1 98.56 300 MET B C 1
ATOM 6262 O O . MET B 1 300 ? 14.516 -0.521 7.371 1 98.56 300 MET B O 1
ATOM 6266 N N . ASN B 1 301 ? 13.945 -0.315 9.531 1 98.81 301 ASN B N 1
ATOM 6267 C CA . ASN B 1 301 ? 14.938 -1.28 9.992 1 98.81 301 ASN B CA 1
ATOM 6268 C C . ASN B 1 301 ? 14.422 -2.713 9.875 1 98.81 301 ASN B C 1
ATOM 6270 O O . ASN B 1 301 ? 13.211 -2.939 9.844 1 98.81 301 ASN B O 1
ATOM 6274 N N . LEU B 1 302 ? 15.406 -3.688 9.789 1 98.88 302 LEU B N 1
ATOM 6275 C CA . LEU B 1 302 ? 15 -5.062 9.523 1 98.88 302 LEU B CA 1
ATOM 6276 C C . LEU B 1 302 ? 15.406 -5.98 10.68 1 98.88 302 LEU B C 1
ATOM 6278 O O . LEU B 1 302 ? 16.531 -5.898 11.172 1 98.88 302 LEU B O 1
ATOM 6282 N N . ILE B 1 303 ? 14.508 -6.742 11.188 1 98.94 303 ILE B N 1
ATOM 6283 C CA . ILE B 1 303 ? 14.789 -7.926 11.992 1 98.94 303 ILE B CA 1
ATOM 6284 C C . ILE B 1 303 ? 14.156 -9.156 11.336 1 98.94 303 ILE B C 1
ATOM 6286 O O . ILE B 1 303 ? 13.008 -9.109 10.883 1 98.94 303 ILE B O 1
ATOM 6290 N N . TYR B 1 304 ? 14.953 -10.227 11.148 1 98.88 304 TYR B N 1
ATOM 6291 C CA . TYR B 1 304 ? 14.375 -11.391 10.492 1 98.88 304 TYR B CA 1
ATOM 6292 C C . TYR B 1 304 ? 14.805 -12.68 11.18 1 98.88 304 TYR B C 1
ATOM 6294 O O . TYR B 1 304 ? 15.773 -12.695 11.938 1 98.88 304 TYR B O 1
ATOM 6302 N N . TYR B 1 305 ? 14.008 -13.695 10.977 1 98.62 305 TYR B N 1
ATOM 6303 C CA . TYR B 1 305 ? 14.375 -15.047 11.375 1 98.62 305 TYR B CA 1
ATOM 6304 C C . TYR B 1 305 ? 14.188 -16.031 10.219 1 98.62 305 TYR B C 1
ATOM 6306 O O . TYR B 1 305 ? 13.195 -15.953 9.484 1 98.62 305 TYR B O 1
ATOM 6314 N N . ASP B 1 306 ? 15.07 -16.797 10.039 1 97.31 306 ASP B N 1
ATOM 6315 C CA . ASP B 1 306 ? 15.047 -17.969 9.156 1 97.31 306 ASP B CA 1
ATOM 6316 C C . ASP B 1 306 ? 15.93 -19.078 9.695 1 97.31 306 ASP B C 1
ATOM 6318 O O . ASP B 1 306 ? 16.922 -18.828 10.383 1 97.31 306 ASP B O 1
ATOM 6322 N N . LEU B 1 307 ? 15.5 -20.312 9.43 1 94.12 307 LEU B N 1
ATOM 6323 C CA . LEU B 1 307 ? 16.312 -21.469 9.836 1 94.12 307 LEU B CA 1
ATOM 6324 C C . LEU B 1 307 ? 17.719 -21.359 9.266 1 94.12 307 LEU B C 1
ATOM 6326 O O . LEU B 1 307 ? 18.688 -21.766 9.914 1 94.12 307 LEU B O 1
ATOM 6330 N N . TYR B 1 308 ? 17.812 -20.812 8.055 1 94.56 308 TYR B N 1
ATOM 6331 C CA . TYR B 1 308 ? 19.109 -20.609 7.406 1 94.56 308 TYR B CA 1
ATOM 6332 C C . TYR B 1 308 ? 19.422 -19.125 7.289 1 94.56 308 TYR B C 1
ATOM 6334 O O . TYR B 1 308 ? 18.531 -18.312 7.016 1 94.56 308 TYR B O 1
ATOM 6342 N N . GLN B 1 309 ? 20.688 -18.828 7.41 1 96.44 309 GLN B N 1
ATOM 6343 C CA . GLN B 1 309 ? 21.094 -17.422 7.32 1 96.44 309 GLN B CA 1
ATOM 6344 C C . GLN B 1 309 ? 20.859 -16.859 5.922 1 96.44 309 GLN B C 1
ATOM 6346 O O . GLN B 1 309 ? 21.234 -17.484 4.926 1 96.44 309 GLN B O 1
ATOM 6351 N N . ALA B 1 310 ? 20.234 -15.75 5.867 1 97.12 310 ALA B N 1
ATOM 6352 C CA . ALA B 1 310 ? 19.969 -15.078 4.598 1 97.12 310 ALA B CA 1
ATOM 6353 C C . ALA B 1 310 ? 21.109 -14.125 4.246 1 97.12 310 ALA B C 1
ATOM 6355 O O . ALA B 1 310 ? 20.938 -12.906 4.238 1 97.12 310 ALA B O 1
ATOM 6356 N N . THR B 1 311 ? 22.172 -14.625 3.801 1 97.56 311 THR B N 1
ATOM 6357 C CA . THR B 1 311 ? 23.422 -13.883 3.602 1 97.56 311 THR B CA 1
ATOM 6358 C C . THR B 1 311 ? 23.25 -12.828 2.514 1 97.56 311 THR B C 1
ATOM 6360 O O . THR B 1 311 ? 23.766 -11.711 2.643 1 97.56 311 THR B O 1
ATOM 6363 N N . ARG B 1 312 ? 22.578 -13.203 1.484 1 95.56 312 ARG B N 1
ATOM 6364 C CA . ARG B 1 312 ? 22.375 -12.258 0.393 1 95.56 312 ARG B CA 1
ATOM 6365 C C . ARG B 1 312 ? 21.562 -11.055 0.853 1 95.56 312 ARG B C 1
ATOM 6367 O O . ARG B 1 312 ? 21.859 -9.914 0.487 1 95.56 312 ARG B O 1
ATOM 6374 N N . LEU B 1 313 ? 20.562 -11.25 1.64 1 97.81 313 LEU B N 1
ATOM 6375 C CA . LEU B 1 313 ? 19.734 -10.188 2.189 1 97.81 313 LEU B CA 1
ATOM 6376 C C . LEU B 1 313 ? 20.547 -9.289 3.117 1 97.81 313 LEU B C 1
ATOM 6378 O O . LEU B 1 313 ? 20.453 -8.062 3.035 1 97.81 313 LEU B O 1
ATOM 6382 N N . GLU B 1 314 ? 21.344 -9.875 3.975 1 98.44 314 GLU B N 1
ATOM 6383 C CA . GLU B 1 314 ? 22.188 -9.141 4.906 1 98.44 314 GLU B CA 1
ATOM 6384 C C . GLU B 1 314 ? 23.172 -8.227 4.164 1 98.44 314 GLU B C 1
ATOM 6386 O O . GLU B 1 314 ? 23.312 -7.051 4.508 1 98.44 314 GLU B O 1
ATOM 6391 N N . LYS B 1 315 ? 23.797 -8.781 3.195 1 97.81 315 LYS B N 1
ATOM 6392 C CA . LYS B 1 315 ? 24.766 -8.023 2.412 1 97.81 315 LYS B CA 1
ATOM 6393 C C . LYS B 1 315 ? 24.078 -6.863 1.685 1 97.81 315 LYS B C 1
ATOM 6395 O O . LYS B 1 315 ? 24.641 -5.766 1.609 1 97.81 315 LYS B O 1
ATOM 6400 N N . PHE B 1 316 ? 22.953 -7.156 1.207 1 97.81 316 PHE B N 1
ATOM 6401 C CA . PHE B 1 316 ? 22.219 -6.117 0.479 1 97.81 316 PHE B CA 1
ATOM 6402 C C . PHE B 1 316 ? 21.859 -4.961 1.403 1 97.81 316 PHE B C 1
ATOM 6404 O O . PHE B 1 316 ? 22.094 -3.797 1.072 1 97.81 316 PHE B O 1
ATOM 6411 N N . VAL B 1 317 ? 21.281 -5.234 2.555 1 98.44 317 VAL B N 1
ATOM 6412 C CA . VAL B 1 317 ? 20.828 -4.191 3.467 1 98.44 317 VAL B CA 1
ATOM 6413 C C . VAL B 1 317 ? 22.031 -3.414 4.004 1 98.44 317 VAL B C 1
ATOM 6415 O O . VAL B 1 317 ? 21.953 -2.199 4.199 1 98.44 317 VAL B O 1
ATOM 6418 N N . THR B 1 318 ? 23.125 -4.086 4.227 1 98.5 318 THR B N 1
ATOM 6419 C CA . THR B 1 318 ? 24.344 -3.424 4.641 1 98.5 318 THR B CA 1
ATOM 6420 C C . THR B 1 318 ? 24.812 -2.439 3.574 1 98.5 318 THR B C 1
ATOM 6422 O O . THR B 1 318 ? 25.172 -1.302 3.885 1 98.5 318 THR B O 1
ATOM 6425 N N . ALA B 1 319 ? 24.812 -2.92 2.359 1 98 319 ALA B N 1
ATOM 6426 C CA . ALA B 1 319 ? 25.219 -2.064 1.249 1 98 319 ALA B CA 1
ATOM 6427 C C . ALA B 1 319 ? 24.281 -0.875 1.095 1 98 319 ALA B C 1
ATOM 6429 O O . ALA B 1 319 ? 24.719 0.243 0.815 1 98 319 ALA B O 1
ATOM 6430 N N . TYR B 1 320 ? 23.062 -1.1 1.237 1 98.31 320 TYR B N 1
ATOM 6431 C CA . TYR B 1 320 ? 22.078 -0.032 1.136 1 98.31 320 TYR B CA 1
ATOM 6432 C C . TYR B 1 320 ? 22.266 0.985 2.258 1 98.31 320 TYR B C 1
ATOM 6434 O O . TYR B 1 320 ? 22.141 2.191 2.035 1 98.31 320 TYR B O 1
ATOM 6442 N N . ALA B 1 321 ? 22.516 0.52 3.439 1 98.44 321 ALA B N 1
ATOM 6443 C CA . ALA B 1 321 ? 22.797 1.411 4.562 1 98.44 321 ALA B CA 1
ATOM 6444 C C . ALA B 1 321 ? 23.984 2.318 4.258 1 98.44 321 ALA B C 1
ATOM 6446 O O . ALA B 1 321 ? 23.953 3.512 4.566 1 98.44 321 ALA B O 1
ATOM 6447 N N . ALA B 1 322 ? 24.953 1.774 3.65 1 97.75 322 ALA B N 1
ATOM 6448 C CA . ALA B 1 322 ? 26.141 2.547 3.254 1 97.75 322 ALA B CA 1
ATOM 6449 C C . ALA B 1 322 ? 25.781 3.586 2.195 1 97.75 322 ALA B C 1
ATOM 6451 O O . ALA B 1 322 ? 26.281 4.711 2.227 1 97.75 322 ALA B O 1
ATOM 6452 N N . PHE B 1 323 ? 25 3.232 1.313 1 97.38 323 PHE B N 1
ATOM 6453 C CA . PHE B 1 323 ? 24.516 4.137 0.276 1 97.38 323 PHE B CA 1
ATOM 6454 C C . PHE B 1 323 ? 23.781 5.32 0.89 1 97.38 323 PHE B C 1
ATOM 6456 O O . PHE B 1 323 ? 24.016 6.469 0.508 1 97.38 323 PHE B O 1
ATOM 6463 N N . LEU B 1 324 ? 22.875 4.992 1.87 1 97.12 324 LEU B N 1
ATOM 6464 C CA . LEU B 1 324 ? 22.156 6.047 2.564 1 97.12 324 LEU B CA 1
ATOM 6465 C C . LEU B 1 324 ? 23.109 6.988 3.279 1 97.12 324 LEU B C 1
ATOM 6467 O O . LEU B 1 324 ? 23 8.211 3.166 1 97.12 324 LEU B O 1
ATOM 6471 N N . LYS B 1 325 ? 24.031 6.438 3.918 1 96.5 325 LYS B N 1
ATOM 6472 C CA . LYS B 1 325 ? 25.031 7.242 4.621 1 96.5 325 LYS B CA 1
ATOM 6473 C C . LYS B 1 325 ? 25.797 8.1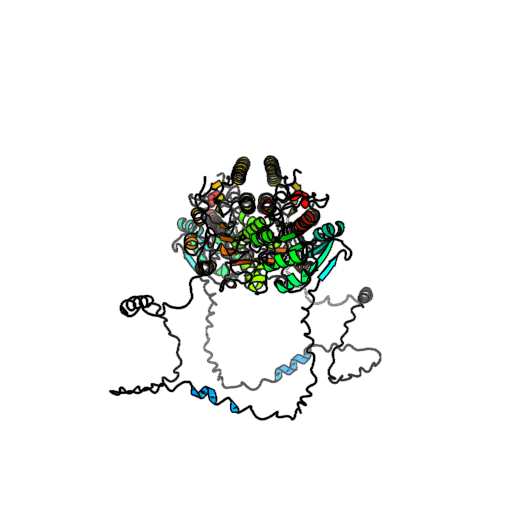48 3.654 1 96.5 325 LYS B C 1
ATOM 6475 O O . LYS B 1 325 ? 26.016 9.328 3.941 1 96.5 325 LYS B O 1
ATOM 6480 N N . ALA B 1 326 ? 26.156 7.664 2.539 1 95.06 326 ALA B N 1
ATOM 6481 C CA . ALA B 1 326 ? 26.875 8.414 1.521 1 95.06 326 ALA B CA 1
ATOM 6482 C C . ALA B 1 326 ? 26.031 9.539 0.951 1 95.06 326 ALA B C 1
ATOM 6484 O O . ALA B 1 326 ? 26.547 10.57 0.518 1 95.06 326 ALA B O 1
ATOM 6485 N N . SER B 1 327 ? 24.75 9.359 1.028 1 92.56 327 SER B N 1
ATOM 6486 C CA . SER B 1 327 ? 23.828 10.359 0.505 1 92.56 327 SER B CA 1
ATOM 6487 C C . SER B 1 327 ? 23.406 11.344 1.588 1 92.56 327 SER B C 1
ATOM 6489 O O . SER B 1 327 ? 22.516 12.172 1.374 1 92.56 327 SER B O 1
ATOM 6491 N N . GLY B 1 328 ? 23.953 11.203 2.805 1 92.69 328 GLY B N 1
ATOM 6492 C CA . GLY B 1 328 ? 23.688 12.133 3.893 1 92.69 328 GLY B CA 1
ATOM 6493 C C . GLY B 1 328 ? 22.438 11.789 4.68 1 92.69 328 GLY B C 1
ATOM 6494 O O . GLY B 1 328 ? 21.875 12.648 5.352 1 92.69 328 GLY B O 1
ATOM 6495 N N . GLU B 1 329 ? 22.016 10.586 4.57 1 94.31 329 GLU B N 1
ATOM 6496 C CA . GLU B 1 329 ? 20.797 10.148 5.25 1 94.31 329 GLU B CA 1
ATOM 6497 C C . GLU B 1 329 ? 21.125 9.172 6.379 1 94.31 329 GLU B C 1
ATOM 6499 O O . GLU B 1 329 ? 22.203 8.594 6.418 1 94.31 329 GLU B O 1
ATOM 6504 N N . THR B 1 330 ? 20.188 9.039 7.312 1 94.56 330 THR B N 1
ATOM 6505 C CA . THR B 1 330 ? 20.344 8.062 8.391 1 94.56 330 THR B CA 1
ATOM 6506 C C . THR B 1 330 ? 20.297 6.641 7.844 1 94.56 330 THR B C 1
ATOM 6508 O O . THR B 1 330 ? 19.328 6.262 7.172 1 94.56 330 THR B O 1
ATOM 6511 N N . PRO B 1 331 ? 21.281 5.832 8.109 1 97.88 331 PRO B N 1
ATOM 6512 C CA . PRO B 1 331 ? 21.281 4.461 7.598 1 97.88 331 PRO B CA 1
ATOM 6513 C C . PRO B 1 331 ? 20.266 3.564 8.305 1 97.88 331 PRO B C 1
ATOM 6515 O O . PRO B 1 331 ? 20 3.754 9.5 1 97.88 331 PRO B O 1
ATOM 6518 N N . VAL B 1 332 ? 19.75 2.594 7.562 1 98.38 332 VAL B N 1
ATOM 6519 C CA . VAL B 1 332 ? 18.922 1.548 8.141 1 98.38 332 VAL B CA 1
ATOM 6520 C C . VAL B 1 332 ? 19.797 0.477 8.781 1 98.38 332 VAL B C 1
ATOM 6522 O O . VAL B 1 332 ? 20.984 0.387 8.484 1 98.38 332 VAL B O 1
ATOM 6525 N N . THR B 1 333 ? 19.172 -0.315 9.68 1 98.62 333 THR B N 1
ATOM 6526 C CA . THR B 1 333 ? 19.891 -1.412 10.328 1 98.62 333 THR B CA 1
ATOM 6527 C C . THR B 1 333 ? 19.172 -2.736 10.094 1 98.62 333 THR B C 1
ATOM 6529 O O . THR B 1 333 ? 18 -2.752 9.688 1 98.62 333 THR B O 1
ATOM 6532 N N . TRP B 1 334 ? 19.922 -3.834 10.234 1 98.62 334 TRP B N 1
ATOM 6533 C CA . TRP B 1 334 ? 19.297 -5.156 10.211 1 98.62 334 TRP B CA 1
ATOM 6534 C C . TRP B 1 334 ? 19.859 -6.039 11.32 1 98.62 334 TRP B C 1
ATOM 6536 O O . TRP B 1 334 ? 20.953 -5.789 11.828 1 98.62 334 TRP B O 1
ATOM 6546 N N . LYS B 1 335 ? 19.062 -7.02 11.695 1 98.5 335 LYS B N 1
ATOM 6547 C CA . LYS B 1 335 ? 19.438 -8.008 12.695 1 98.5 335 LYS B CA 1
ATOM 6548 C C . LYS B 1 335 ? 18.797 -9.359 12.398 1 98.5 335 LYS B C 1
ATOM 6550 O O . LYS B 1 335 ? 17.625 -9.438 12.055 1 98.5 335 LYS B O 1
ATOM 6555 N N . ARG B 1 336 ? 19.609 -10.398 12.406 1 98.5 336 ARG B N 1
ATOM 6556 C CA . ARG B 1 336 ? 19.047 -11.742 12.406 1 98.5 336 ARG B CA 1
ATOM 6557 C C . ARG B 1 336 ? 18.641 -12.156 13.812 1 98.5 336 ARG B C 1
ATOM 6559 O O . ARG B 1 336 ? 19.484 -12.258 14.711 1 98.5 336 ARG B O 1
ATOM 6566 N N . ALA B 1 337 ? 17.422 -12.438 14 1 98.56 337 ALA B N 1
ATOM 6567 C CA . ALA B 1 337 ? 16.891 -12.812 15.312 1 98.56 337 ALA B CA 1
ATOM 6568 C C . ALA B 1 337 ? 17.312 -14.234 15.672 1 98.56 337 ALA B C 1
ATOM 6570 O O . ALA B 1 337 ? 17.531 -15.07 14.797 1 98.56 337 ALA B O 1
ATOM 6571 N N . SER B 1 338 ? 17.359 -14.508 16.953 1 97.44 338 SER B N 1
ATOM 6572 C CA . SER B 1 338 ? 17.719 -15.828 17.453 1 97.44 338 SER B CA 1
ATOM 6573 C C . SER B 1 338 ? 16.516 -16.766 17.453 1 97.44 338 SER B C 1
ATOM 6575 O O . SER B 1 338 ? 16.672 -17.984 17.516 1 97.44 338 SER B O 1
ATOM 6577 N N . SER B 1 339 ? 15.344 -16.188 17.375 1 97.44 339 SER B N 1
ATOM 6578 C CA . SER B 1 339 ? 14.109 -16.969 17.391 1 97.44 339 SER B CA 1
ATOM 6579 C C . SER B 1 339 ? 12.969 -16.219 16.719 1 97.44 339 SER B C 1
ATOM 6581 O O . SER B 1 339 ? 13.062 -15.008 16.5 1 97.44 339 SER B O 1
ATOM 6583 N N . MET B 1 340 ? 11.961 -16.953 16.406 1 97.75 340 MET B N 1
ATOM 6584 C CA . MET B 1 340 ? 10.758 -16.344 15.867 1 97.75 340 MET B CA 1
ATOM 6585 C C . MET B 1 340 ? 10.109 -15.398 16.875 1 97.75 340 MET B C 1
ATOM 6587 O O . MET B 1 340 ? 9.602 -14.336 16.516 1 97.75 340 MET B O 1
ATOM 6591 N N . ASP B 1 341 ? 10.195 -15.688 18.109 1 98.19 341 ASP B N 1
ATOM 6592 C CA . ASP B 1 341 ? 9.625 -14.891 19.188 1 98.19 341 ASP B CA 1
ATOM 6593 C C . ASP B 1 341 ? 10.273 -13.508 19.25 1 98.19 341 ASP B C 1
ATOM 6595 O O . ASP B 1 341 ? 9.602 -12.508 19.516 1 98.19 341 ASP B O 1
ATOM 6599 N N . GLU B 1 342 ? 11.516 -13.531 19.094 1 98.56 342 GLU B N 1
ATOM 6600 C CA . GLU B 1 342 ? 12.227 -12.258 19.125 1 98.56 342 GLU B CA 1
ATOM 6601 C C . GLU B 1 342 ? 11.719 -11.32 18.016 1 98.56 342 GLU B C 1
ATOM 6603 O O . GLU B 1 342 ? 11.562 -10.117 18.25 1 98.56 342 GLU B O 1
ATOM 6608 N N . VAL B 1 343 ? 11.438 -11.844 16.844 1 98.75 343 VAL B N 1
ATOM 6609 C CA . VAL B 1 343 ? 10.891 -11.055 15.75 1 98.75 343 VAL B CA 1
ATOM 6610 C C . VAL B 1 343 ? 9.523 -10.5 16.141 1 98.75 343 VAL B C 1
ATOM 6612 O O . VAL B 1 343 ? 9.258 -9.305 15.984 1 98.75 343 VAL B O 1
ATOM 6615 N N . LEU B 1 344 ? 8.68 -11.367 16.719 1 98.69 344 LEU B N 1
ATOM 6616 C CA . LEU B 1 344 ? 7.312 -11.008 17.078 1 98.69 344 LEU B CA 1
ATOM 6617 C C . LEU B 1 344 ? 7.293 -9.93 18.156 1 98.69 344 LEU B C 1
ATOM 6619 O O . LEU B 1 344 ? 6.426 -9.047 18.141 1 98.69 344 LEU B O 1
ATOM 6623 N N . GLN B 1 345 ? 8.227 -9.906 19.016 1 98.25 345 GLN B N 1
ATOM 6624 C CA . GLN B 1 345 ? 8.266 -8.984 20.156 1 98.25 345 GLN B CA 1
ATOM 6625 C C . GLN B 1 345 ? 8.852 -7.637 19.734 1 98.25 345 GLN B C 1
ATOM 6627 O O . GLN B 1 345 ? 8.406 -6.59 20.219 1 98.25 345 GLN B O 1
ATOM 6632 N N . GLU B 1 346 ? 9.797 -7.641 18.859 1 98.31 346 GLU B N 1
ATOM 6633 C CA . GLU B 1 346 ? 10.594 -6.441 18.609 1 98.31 346 GLU B CA 1
ATOM 6634 C C . GLU B 1 346 ? 10.047 -5.652 17.422 1 98.31 346 GLU B C 1
ATOM 6636 O O . GLU B 1 346 ? 10.211 -4.43 17.359 1 98.31 346 GLU B O 1
ATOM 6641 N N . ALA B 1 347 ? 9.469 -6.285 16.547 1 98.75 347 ALA B N 1
ATOM 6642 C CA . ALA B 1 347 ? 9.062 -5.637 15.297 1 98.75 347 ALA B CA 1
ATOM 6643 C C . ALA B 1 347 ? 7.785 -4.832 15.477 1 98.75 347 ALA B C 1
ATOM 6645 O O . ALA B 1 347 ? 6.965 -5.148 16.344 1 98.75 347 ALA B O 1
ATOM 6646 N N . ASP B 1 348 ? 7.629 -3.723 14.719 1 98.5 348 ASP B N 1
ATOM 6647 C CA . ASP B 1 348 ? 6.41 -2.924 14.648 1 98.5 348 ASP B CA 1
ATOM 6648 C C . ASP B 1 348 ? 5.445 -3.484 13.609 1 98.5 348 ASP B C 1
ATOM 6650 O O . ASP B 1 348 ? 4.234 -3.293 13.711 1 98.5 348 ASP B O 1
ATOM 6654 N N . MET B 1 349 ? 6.004 -4.094 12.656 1 98.38 349 MET B N 1
ATOM 6655 C CA . MET B 1 349 ? 5.309 -4.746 11.547 1 98.38 349 MET B CA 1
ATOM 6656 C C . MET B 1 349 ? 5.945 -6.09 11.219 1 98.38 349 MET B C 1
ATOM 6658 O O . MET B 1 349 ? 7.168 -6.184 11.07 1 98.38 349 MET B O 1
ATOM 6662 N N . ILE B 1 350 ? 5.129 -7.148 11.117 1 98.88 350 ILE B N 1
ATOM 6663 C CA . ILE B 1 350 ? 5.652 -8.492 10.883 1 98.88 350 ILE B CA 1
ATOM 6664 C C . ILE B 1 350 ? 4.992 -9.094 9.648 1 98.88 350 ILE B C 1
ATOM 6666 O O . ILE B 1 350 ? 3.771 -9.023 9.492 1 98.88 350 ILE B O 1
ATOM 6670 N N . SER B 1 351 ? 5.77 -9.633 8.805 1 98.94 351 SER B N 1
ATOM 6671 C CA . SER B 1 351 ? 5.266 -10.391 7.668 1 98.94 351 SER B CA 1
ATOM 6672 C C . SER B 1 351 ? 5.734 -11.836 7.723 1 98.94 351 SER B C 1
ATOM 6674 O O . SER B 1 351 ? 6.91 -12.109 7.977 1 98.94 351 SER B O 1
ATOM 6676 N N . LEU B 1 352 ? 4.82 -12.781 7.484 1 98.75 352 LEU B N 1
ATOM 6677 C CA . LEU B 1 352 ? 5.082 -14.219 7.57 1 98.75 352 LEU B CA 1
ATOM 6678 C C . LEU B 1 352 ? 5.277 -14.82 6.184 1 98.75 352 LEU B C 1
ATOM 6680 O O . LEU B 1 352 ? 4.422 -14.672 5.312 1 98.75 352 LEU B O 1
ATOM 6684 N N . HIS B 1 353 ? 6.359 -15.523 6.008 1 97.31 353 HIS B N 1
ATOM 6685 C CA . HIS B 1 353 ? 6.688 -16.172 4.746 1 97.31 353 HIS B CA 1
ATOM 6686 C C . HIS B 1 353 ? 7.289 -17.547 4.977 1 97.31 353 HIS B C 1
ATOM 6688 O O . HIS B 1 353 ? 8.203 -17.969 4.254 1 97.31 353 HIS B O 1
ATOM 6694 N N . PRO B 1 354 ? 6.898 -18.234 5.977 1 94.56 354 PRO B N 1
ATOM 6695 C CA . PRO B 1 354 ? 7.438 -19.578 6.199 1 94.56 354 PRO B CA 1
ATOM 6696 C C . PRO B 1 354 ? 6.723 -20.641 5.375 1 94.56 354 PRO B C 1
ATOM 6698 O O . PRO B 1 354 ? 5.598 -20.422 4.918 1 94.56 354 PRO B O 1
ATOM 6701 N N . VAL B 1 355 ? 7.422 -21.766 5.215 1 87.81 355 VAL B N 1
ATOM 6702 C CA . VAL B 1 355 ? 6.727 -22.969 4.758 1 87.81 355 VAL B CA 1
ATOM 6703 C C . VAL B 1 355 ? 5.82 -23.5 5.867 1 87.81 355 VAL B C 1
ATOM 6705 O O . VAL B 1 355 ? 6.062 -23.25 7.051 1 87.81 355 VAL B O 1
ATOM 6708 N N . LEU B 1 356 ? 4.746 -24.094 5.453 1 90.81 356 LEU B N 1
ATOM 6709 C CA . LEU B 1 356 ? 3.879 -24.703 6.449 1 90.81 356 LEU B CA 1
ATOM 6710 C C . LEU B 1 356 ? 4.332 -26.125 6.762 1 90.81 356 LEU B C 1
ATOM 6712 O O . LEU B 1 356 ? 4.387 -26.984 5.867 1 90.81 356 LEU B O 1
ATOM 6716 N N . ASP B 1 357 ? 4.699 -26.359 7.902 1 90.12 357 ASP B N 1
ATOM 6717 C CA . ASP B 1 357 ? 5.023 -27.672 8.438 1 90.12 357 ASP B CA 1
ATOM 6718 C C . ASP B 1 357 ? 4.668 -27.766 9.922 1 90.12 357 ASP B C 1
ATOM 6720 O O . ASP B 1 357 ? 3.912 -26.938 10.438 1 90.12 357 ASP B O 1
ATOM 6724 N N . LYS B 1 358 ? 5.145 -28.812 10.594 1 93 358 LYS B N 1
ATOM 6725 C CA . LYS B 1 358 ? 4.773 -29.016 11.992 1 93 358 LYS B CA 1
ATOM 6726 C C . LYS B 1 358 ? 5.305 -27.891 12.875 1 93 358 LYS B C 1
ATOM 6728 O O . LYS B 1 358 ? 4.684 -27.547 13.883 1 93 358 LYS B O 1
ATOM 6733 N N . THR B 1 359 ? 6.391 -27.297 12.508 1 92.88 359 THR B N 1
ATOM 6734 C CA . THR B 1 359 ? 7.039 -26.297 13.336 1 92.88 359 THR B CA 1
ATOM 6735 C C . THR B 1 359 ? 6.414 -24.922 13.102 1 92.88 359 THR B C 1
ATOM 6737 O O . THR B 1 359 ? 6.562 -24.016 13.922 1 92.88 359 THR B O 1
ATOM 6740 N N . THR B 1 360 ? 5.707 -24.734 12.008 1 95.44 360 THR B N 1
ATOM 6741 C CA . THR B 1 360 ? 5.176 -23.406 11.688 1 95.44 360 THR B CA 1
ATOM 6742 C C . THR B 1 360 ? 3.652 -23.406 1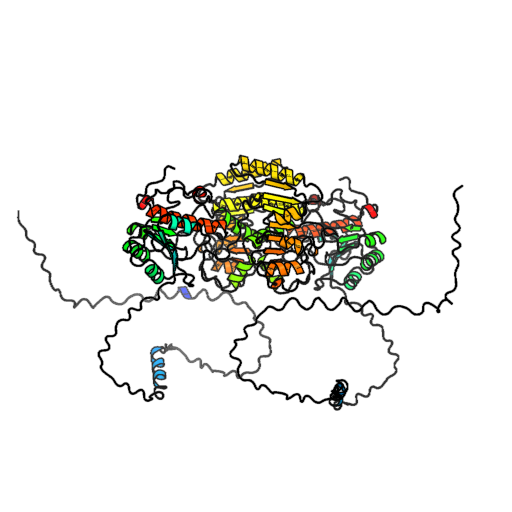1.75 1 95.44 360 THR B C 1
ATOM 6744 O O . THR B 1 360 ? 3.02 -22.359 11.586 1 95.44 360 THR B O 1
ATOM 6747 N N . TYR B 1 361 ? 3.084 -24.625 11.953 1 97.06 361 TYR B N 1
ATOM 6748 C CA . TYR B 1 361 ? 1.647 -24.688 12.203 1 97.06 361 TYR B CA 1
ATOM 6749 C C . TYR B 1 361 ? 1.28 -23.938 13.469 1 97.06 361 TYR B C 1
ATOM 6751 O O . TYR B 1 361 ? 1.786 -24.234 14.547 1 97.06 361 TYR B O 1
ATOM 6759 N N . HIS B 1 362 ? 0.382 -22.938 13.344 1 98.19 362 HIS B N 1
ATOM 6760 C CA . HIS B 1 362 ? -0.033 -22.062 14.445 1 98.19 362 HIS B CA 1
ATOM 6761 C C . HIS B 1 362 ? 1.171 -21.422 15.125 1 98.19 362 HIS B C 1
ATOM 6763 O O . HIS B 1 362 ? 1.212 -21.312 16.359 1 98.19 362 HIS B O 1
ATOM 6769 N N . LEU B 1 363 ? 2.131 -21.125 14.234 1 97.88 363 LEU B N 1
ATOM 6770 C CA . LEU B 1 363 ? 3.268 -20.328 14.688 1 97.88 363 LEU B CA 1
ATOM 6771 C C . LEU B 1 363 ? 2.797 -19.094 15.461 1 97.88 363 LEU B C 1
ATOM 6773 O O . LEU B 1 363 ? 3.346 -18.781 16.516 1 97.88 363 LEU B O 1
ATOM 6777 N N . VAL B 1 364 ? 1.848 -18.422 14.93 1 98.62 364 VAL B N 1
ATOM 6778 C CA . VAL B 1 364 ? 1.203 -17.328 15.641 1 98.62 364 VAL B CA 1
ATOM 6779 C C . VAL B 1 364 ? -0.038 -17.828 16.375 1 98.62 364 VAL B C 1
ATOM 6781 O O . VAL B 1 364 ? -1.061 -18.125 15.742 1 98.62 364 VAL B O 1
ATOM 6784 N N . ASN B 1 365 ? 0.062 -18 17.609 1 98.44 365 ASN B N 1
ATOM 6785 C CA . ASN B 1 365 ? -1.019 -18.453 18.469 1 98.44 365 ASN B CA 1
ATOM 6786 C C . ASN B 1 365 ? -1.364 -17.422 19.547 1 98.44 365 ASN B C 1
ATOM 6788 O O . ASN B 1 365 ? -0.853 -16.312 19.516 1 98.44 365 ASN B O 1
ATOM 6792 N N . LYS B 1 366 ? -2.256 -17.781 20.438 1 98.38 366 LYS B N 1
ATOM 6793 C CA . LYS B 1 366 ? -2.756 -16.859 21.453 1 98.38 366 LYS B CA 1
ATOM 6794 C C . LYS B 1 366 ? -1.611 -16.281 22.281 1 98.38 366 LYS B C 1
ATOM 6796 O O . LYS B 1 366 ? -1.551 -15.07 22.516 1 98.38 366 LYS B O 1
ATOM 6801 N N . GLU B 1 367 ? -0.719 -17.109 22.688 1 98.31 367 GLU B N 1
ATOM 6802 C CA . GLU B 1 367 ? 0.402 -16.703 23.531 1 98.31 367 GLU B CA 1
ATOM 6803 C C . GLU B 1 367 ? 1.312 -15.719 22.797 1 98.31 367 GLU B C 1
ATOM 6805 O O . GLU B 1 367 ? 1.719 -14.703 23.359 1 98.31 367 GLU B O 1
ATOM 6810 N N . ARG B 1 368 ? 1.621 -16.016 21.609 1 98.56 368 ARG B N 1
ATOM 6811 C CA . ARG B 1 368 ? 2.545 -15.188 20.828 1 98.56 368 ARG B CA 1
ATOM 6812 C C . ARG B 1 368 ? 1.89 -13.875 20.422 1 98.56 368 ARG B C 1
ATOM 6814 O O . ARG B 1 368 ? 2.553 -12.836 20.344 1 98.56 368 ARG B O 1
ATOM 6821 N N . LEU B 1 369 ? 0.616 -13.875 20.141 1 98.69 369 LEU B N 1
ATOM 6822 C CA . LEU B 1 369 ? -0.117 -12.641 19.875 1 98.69 369 LEU B CA 1
ATOM 6823 C C . LEU B 1 369 ? -0.023 -11.688 21.062 1 98.69 369 LEU B C 1
ATOM 6825 O O . LEU B 1 369 ? 0.16 -10.484 20.875 1 98.69 369 LEU B O 1
ATOM 6829 N N . ALA B 1 370 ? -0.079 -12.211 22.203 1 97.88 370 ALA B N 1
ATOM 6830 C CA . ALA B 1 370 ? -0.048 -11.414 23.438 1 97.88 370 ALA B CA 1
ATOM 6831 C C . ALA B 1 370 ? 1.328 -10.789 23.641 1 97.88 370 ALA B C 1
ATOM 6833 O O . ALA B 1 370 ? 1.46 -9.781 24.344 1 97.88 370 ALA B O 1
ATOM 6834 N N . LYS B 1 371 ? 2.334 -11.367 23.031 1 97.38 371 LYS B N 1
ATOM 6835 C CA . LYS B 1 371 ? 3.701 -10.883 23.188 1 97.38 371 LYS B CA 1
ATOM 6836 C C . LYS B 1 371 ? 4.012 -9.781 22.172 1 97.38 371 LYS B C 1
ATOM 6838 O O . LYS B 1 371 ? 5.004 -9.062 22.328 1 97.38 371 LYS B O 1
ATOM 6843 N N . MET B 1 372 ? 3.238 -9.625 21.172 1 98.38 372 MET B N 1
ATOM 6844 C CA . MET B 1 372 ? 3.473 -8.617 20.156 1 98.38 372 MET B CA 1
ATOM 6845 C C . MET B 1 372 ? 3.125 -7.223 20.672 1 98.38 372 MET B C 1
ATOM 6847 O O . MET B 1 372 ? 2.396 -7.086 21.656 1 98.38 372 MET B O 1
ATOM 6851 N N . LYS B 1 373 ? 3.721 -6.23 20.016 1 97.62 373 LYS B N 1
ATOM 6852 C CA . LYS B 1 373 ? 3.369 -4.852 20.359 1 97.62 373 LYS B CA 1
ATOM 6853 C C . LYS B 1 373 ? 1.872 -4.609 20.172 1 97.62 373 LYS B C 1
ATOM 6855 O O . LYS B 1 373 ? 1.261 -5.125 19.234 1 97.62 373 LYS B O 1
ATOM 6860 N N . LYS B 1 374 ? 1.269 -3.781 20.938 1 95.44 374 LYS B N 1
ATOM 6861 C CA . LYS B 1 374 ? -0.172 -3.545 21 1 95.44 374 LYS B CA 1
ATOM 6862 C C . LYS B 1 374 ? -0.695 -2.996 19.672 1 95.44 374 LYS B C 1
ATOM 6864 O O . LYS B 1 374 ? -1.836 -3.264 19.297 1 95.44 374 LYS B O 1
ATOM 6869 N N . GLU B 1 375 ? 0.148 -2.277 19.016 1 96 375 GLU B N 1
ATOM 6870 C CA . GLU B 1 375 ? -0.284 -1.647 17.766 1 96 375 GLU B CA 1
ATOM 6871 C C . GLU B 1 375 ? 0.423 -2.262 16.562 1 96 375 GLU B C 1
ATOM 6873 O O . GLU B 1 375 ? 0.528 -1.63 15.516 1 96 375 GLU B O 1
ATOM 6878 N N . ALA B 1 376 ? 0.947 -3.48 16.734 1 98.31 376 ALA B N 1
ATOM 6879 C CA . ALA B 1 376 ? 1.696 -4.129 15.656 1 98.31 376 ALA B CA 1
ATOM 6880 C C . ALA B 1 376 ? 0.79 -4.445 14.469 1 98.31 376 ALA B C 1
ATOM 6882 O O . ALA B 1 376 ? -0.432 -4.523 14.617 1 98.31 376 ALA B O 1
ATOM 6883 N N . ILE B 1 377 ? 1.382 -4.512 13.32 1 98.75 377 ILE B N 1
ATOM 6884 C CA . ILE B 1 377 ? 0.72 -4.961 12.102 1 98.75 377 ILE B CA 1
ATOM 6885 C C . ILE B 1 377 ? 1.245 -6.34 11.711 1 98.75 377 ILE B C 1
ATOM 6887 O O . ILE B 1 377 ? 2.457 -6.566 11.68 1 98.75 377 ILE B O 1
ATOM 6891 N N . LEU B 1 378 ? 0.338 -7.27 11.461 1 98.88 378 LEU B N 1
ATOM 6892 C CA . LEU B 1 378 ? 0.686 -8.641 11.094 1 98.88 378 LEU B CA 1
ATOM 6893 C C . LEU B 1 378 ? 0.173 -8.969 9.695 1 98.88 378 LEU B C 1
ATOM 6895 O O . LEU B 1 378 ? -1.015 -8.805 9.406 1 98.88 378 LEU B O 1
ATOM 6899 N N . ILE B 1 379 ? 1.085 -9.43 8.844 1 98.94 379 ILE B N 1
ATOM 6900 C CA . ILE B 1 379 ? 0.765 -9.766 7.457 1 98.94 379 ILE B CA 1
ATOM 6901 C C . ILE B 1 379 ? 0.999 -11.25 7.219 1 98.94 379 ILE B C 1
ATOM 6903 O O . ILE B 1 379 ? 2.018 -11.805 7.641 1 98.94 379 ILE B O 1
ATOM 6907 N N . ASN B 1 380 ? 0.028 -11.906 6.535 1 98.69 380 ASN B N 1
ATOM 6908 C CA . ASN B 1 380 ? 0.212 -13.297 6.145 1 98.69 380 ASN B CA 1
ATOM 6909 C C . ASN B 1 380 ? -0.132 -13.523 4.672 1 98.69 380 ASN B C 1
ATOM 6911 O O . ASN B 1 380 ? -1.306 -13.508 4.297 1 98.69 380 ASN B O 1
ATOM 6915 N N . CYS B 1 381 ? 0.868 -13.695 3.881 1 97.25 381 CYS B N 1
ATOM 6916 C CA . CYS B 1 381 ? 0.722 -14.062 2.477 1 97.25 381 CYS B CA 1
ATOM 6917 C C . CYS B 1 381 ? 1.345 -15.422 2.201 1 97.25 381 CYS B C 1
ATOM 6919 O O . CYS B 1 381 ? 1.728 -15.719 1.068 1 97.25 381 CYS B O 1
ATOM 6921 N N . SER B 1 382 ? 1.555 -16.172 3.234 1 95.31 382 SER B N 1
ATOM 6922 C CA . SER B 1 382 ? 2.158 -17.484 3.109 1 95.31 382 SER B CA 1
ATOM 6923 C C . SER B 1 382 ? 1.094 -18.578 3.094 1 95.31 382 SER B C 1
ATOM 6925 O O . SER B 1 382 ? 0.441 -18.812 2.072 1 95.31 382 SER B O 1
ATOM 6927 N N . ARG B 1 383 ? 0.817 -19.172 4.32 1 93.94 383 ARG B N 1
ATOM 6928 C CA . ARG B 1 383 ? -0.217 -20.188 4.484 1 93.94 383 ARG B CA 1
ATOM 6929 C C . ARG B 1 383 ? -1.14 -19.844 5.648 1 93.94 383 ARG B C 1
ATOM 6931 O O . ARG B 1 383 ? -0.684 -19.359 6.688 1 93.94 383 ARG B O 1
ATOM 6938 N N . GLY B 1 384 ? -2.42 -20.078 5.457 1 96.06 384 GLY B N 1
ATOM 6939 C CA . GLY B 1 384 ? -3.418 -19.719 6.453 1 96.06 384 GLY B CA 1
ATOM 6940 C C . GLY B 1 384 ? -3.129 -20.312 7.82 1 96.06 384 GLY B C 1
ATOM 6941 O O . GLY B 1 384 ? -3.055 -19.578 8.812 1 96.06 384 GLY B O 1
ATOM 6942 N N . PRO B 1 385 ? -2.82 -21.609 7.875 1 96.44 385 PRO B N 1
ATOM 6943 C CA . PRO B 1 385 ? -2.68 -22.297 9.156 1 96.44 385 PRO B CA 1
ATOM 6944 C C . PRO B 1 385 ? -1.422 -21.875 9.914 1 96.44 385 PRO B C 1
ATOM 6946 O O . PRO B 1 385 ? -1.187 -22.344 11.031 1 96.44 385 PRO B O 1
ATOM 6949 N N . VAL B 1 386 ? -0.66 -21.016 9.414 1 97.88 386 VAL B N 1
ATOM 6950 C CA . VAL B 1 386 ? 0.469 -20.469 10.156 1 97.88 386 VAL B CA 1
ATOM 6951 C C . VAL B 1 386 ? -0.041 -19.641 11.336 1 97.88 386 VAL B C 1
ATOM 6953 O O . VAL B 1 386 ? 0.634 -19.516 12.359 1 97.88 386 VAL B O 1
ATOM 6956 N N . ILE B 1 387 ? -1.231 -19.172 11.211 1 98.62 387 ILE B N 1
ATOM 6957 C CA . ILE B 1 387 ? -1.88 -18.391 12.258 1 98.62 387 ILE B CA 1
ATOM 6958 C C . ILE B 1 387 ? -3.051 -19.188 12.844 1 98.62 387 ILE B C 1
ATOM 6960 O O . ILE B 1 387 ? -3.865 -19.734 12.094 1 98.62 387 ILE B O 1
ATOM 6964 N N . ASP B 1 388 ? -3.082 -19.312 14.141 1 98.56 388 ASP B N 1
ATOM 6965 C CA . ASP B 1 388 ? -4.316 -19.703 14.805 1 98.56 388 ASP B CA 1
ATOM 6966 C C . ASP B 1 388 ? -5.379 -18.609 14.695 1 98.56 388 ASP B C 1
ATOM 6968 O O . ASP B 1 388 ? -5.41 -17.688 15.5 1 98.56 388 ASP B O 1
ATOM 6972 N N . GLU B 1 389 ? -6.281 -18.828 13.789 1 97.88 389 GLU B N 1
ATOM 6973 C CA . GLU B 1 389 ? -7.152 -17.719 13.398 1 97.88 389 GLU B CA 1
ATOM 6974 C C . GLU B 1 389 ? -8.234 -17.469 14.445 1 97.88 389 GLU B C 1
ATOM 6976 O O . GLU B 1 389 ? -8.75 -16.359 14.562 1 97.88 389 GLU B O 1
ATOM 6981 N N . VAL B 1 390 ? -8.625 -18.547 15.148 1 98.25 390 VAL B N 1
ATOM 6982 C CA . VAL B 1 390 ? -9.555 -18.328 16.25 1 98.25 390 VAL B CA 1
ATOM 6983 C C . VAL B 1 390 ? -8.93 -17.375 17.266 1 98.25 390 VAL B C 1
ATOM 6985 O O . VAL B 1 390 ? -9.562 -16.422 17.703 1 98.25 390 VAL B O 1
ATOM 6988 N N . ALA B 1 391 ? -7.711 -17.656 17.609 1 98.62 391 ALA B N 1
ATOM 6989 C CA . ALA B 1 391 ? -6.973 -16.781 18.516 1 98.62 391 ALA B CA 1
ATOM 6990 C C . ALA B 1 391 ? -6.809 -15.383 17.938 1 98.62 391 ALA B C 1
ATOM 6992 O O . ALA B 1 391 ? -6.902 -14.391 18.672 1 98.62 391 ALA B O 1
ATOM 6993 N N . LEU B 1 392 ? -6.555 -15.312 16.703 1 98.69 392 LEU B N 1
ATOM 6994 C CA . LEU B 1 392 ? -6.363 -14.023 16.047 1 98.69 392 LEU B CA 1
ATOM 6995 C C . LEU B 1 392 ? -7.633 -13.188 16.109 1 98.69 392 LEU B C 1
ATOM 6997 O O . LEU B 1 392 ? -7.574 -11.992 16.438 1 98.69 392 LEU B O 1
ATOM 7001 N N . VAL B 1 393 ? -8.773 -13.766 15.773 1 98.5 393 VAL B N 1
ATOM 7002 C CA . VAL B 1 393 ? -10.047 -13.055 15.797 1 98.5 393 VAL B CA 1
ATOM 7003 C C . VAL B 1 393 ? -10.289 -12.477 17.188 1 98.5 393 VAL B C 1
ATOM 7005 O O . VAL B 1 393 ? -10.641 -11.305 17.328 1 98.5 393 VAL B O 1
ATOM 7008 N N . GLU B 1 394 ? -10.055 -13.258 18.172 1 98.44 394 GLU B N 1
ATOM 7009 C CA . GLU B 1 394 ? -10.227 -12.797 19.547 1 98.44 394 GLU B CA 1
ATOM 7010 C C . GLU B 1 394 ? -9.273 -11.656 19.875 1 98.44 394 GLU B C 1
ATOM 7012 O O . GLU B 1 394 ? -9.664 -10.672 20.5 1 98.44 394 GLU B O 1
ATOM 7017 N N . HIS B 1 395 ? -8.07 -11.789 19.484 1 98.62 395 HIS B N 1
ATOM 7018 C CA . HIS B 1 395 ? -7.055 -10.773 19.734 1 98.62 395 HIS B CA 1
ATOM 7019 C C . HIS B 1 395 ? -7.426 -9.445 19.078 1 98.62 395 HIS B C 1
ATOM 7021 O O . HIS B 1 395 ? -7.293 -8.383 19.688 1 98.62 395 HIS B O 1
ATOM 7027 N N . LEU B 1 396 ? -7.883 -9.461 17.891 1 98.5 396 LEU B N 1
ATOM 7028 C CA . LEU B 1 396 ? -8.258 -8.273 17.125 1 98.5 396 LEU B CA 1
ATOM 7029 C C . LEU B 1 396 ? -9.445 -7.566 17.766 1 98.5 396 LEU B C 1
ATOM 7031 O O . LEU B 1 396 ? -9.516 -6.336 17.781 1 98.5 396 LEU B O 1
ATOM 7035 N N . LYS B 1 397 ? -10.391 -8.297 18.266 1 97.69 397 LYS B N 1
ATOM 7036 C CA . LYS B 1 397 ? -11.555 -7.727 18.953 1 97.69 397 LYS B CA 1
ATOM 7037 C C . LYS B 1 397 ? -11.125 -6.922 20.172 1 97.69 397 LYS B C 1
ATOM 7039 O O . LYS B 1 397 ? -11.664 -5.848 20.438 1 97.69 397 LYS B O 1
ATOM 7044 N N . HIS B 1 398 ? -10.109 -7.391 20.828 1 97.19 398 HIS B N 1
ATOM 7045 C CA . HIS B 1 398 ? -9.688 -6.797 22.078 1 97.19 398 HIS B CA 1
ATOM 7046 C C . HIS B 1 398 ? -8.648 -5.695 21.859 1 97.19 398 HIS B C 1
ATOM 7048 O O . HIS B 1 398 ? -8.398 -4.883 22.75 1 97.19 398 HIS B O 1
ATOM 7054 N N . ASN B 1 399 ? -8.031 -5.699 20.75 1 97.25 399 ASN B N 1
ATOM 7055 C CA . ASN B 1 399 ? -6.98 -4.734 20.422 1 97.25 399 ASN B CA 1
ATOM 7056 C C . ASN B 1 399 ? -7.25 -4.039 19.094 1 97.25 399 ASN B C 1
ATOM 7058 O O . ASN B 1 399 ? -6.602 -4.336 18.094 1 97.25 399 ASN B O 1
ATOM 7062 N N . PRO B 1 400 ? -8.055 -2.979 19.125 1 94.44 400 PRO B N 1
ATOM 7063 C CA . PRO B 1 400 ? -8.516 -2.369 17.875 1 94.44 400 PRO B CA 1
ATOM 7064 C C . PRO B 1 400 ? -7.391 -1.679 17.094 1 94.44 400 PRO B C 1
ATOM 7066 O O . PRO B 1 400 ? -7.535 -1.396 15.906 1 94.44 400 PRO B O 1
ATOM 7069 N N . MET B 1 401 ? -6.273 -1.402 17.75 1 94.38 401 MET B N 1
ATOM 7070 C CA . MET B 1 401 ? -5.176 -0.738 17.062 1 94.38 401 MET B CA 1
ATOM 7071 C C . MET B 1 401 ? -4.207 -1.758 16.469 1 94.38 401 MET B C 1
ATOM 7073 O O . MET B 1 401 ? -3.332 -1.405 15.68 1 94.38 401 MET B O 1
ATOM 7077 N N . PHE B 1 402 ? -4.316 -3.033 16.938 1 97.94 402 PHE B N 1
ATOM 7078 C CA . PHE B 1 402 ? -3.625 -4.121 16.266 1 97.94 402 PHE B CA 1
ATOM 7079 C C . PHE B 1 402 ? -4.27 -4.414 14.906 1 97.94 402 PHE B C 1
ATOM 7081 O O . PHE B 1 402 ? -5.492 -4.523 14.805 1 97.94 402 PHE B O 1
ATOM 7088 N N . ARG B 1 403 ? -3.484 -4.43 13.859 1 98.38 403 ARG B N 1
ATOM 7089 C CA . ARG B 1 403 ? -4.055 -4.574 12.523 1 98.38 403 ARG B CA 1
ATOM 7090 C C . ARG B 1 403 ? -3.436 -5.758 11.781 1 98.38 403 ARG B C 1
ATOM 7092 O O . ARG B 1 403 ? -2.309 -6.16 12.086 1 98.38 403 ARG B O 1
ATOM 7099 N N . VAL B 1 404 ? -4.211 -6.297 10.797 1 98.75 404 VAL B N 1
ATOM 7100 C CA . VAL B 1 404 ? -3.701 -7.445 10.055 1 98.75 404 VAL B CA 1
ATOM 7101 C C . VAL B 1 404 ? -4.062 -7.312 8.578 1 98.75 404 VAL B C 1
ATOM 7103 O O . VAL B 1 404 ? -5.031 -6.637 8.227 1 98.75 404 VAL B O 1
ATOM 7106 N N . GLY B 1 405 ? -3.223 -7.805 7.707 1 98.81 405 GLY B N 1
ATOM 7107 C CA . GLY B 1 405 ? -3.473 -8.07 6.301 1 98.81 405 GLY B CA 1
ATOM 7108 C C . GLY B 1 405 ? -3.311 -9.539 5.938 1 98.81 405 GLY B C 1
ATOM 7109 O O . GLY B 1 405 ? -2.225 -10.102 6.074 1 98.81 405 GLY B O 1
ATOM 7110 N N . LEU B 1 406 ? -4.406 -10.148 5.457 1 98.75 406 LEU B N 1
ATOM 7111 C CA . LEU B 1 406 ? -4.418 -11.586 5.188 1 98.75 406 LEU B CA 1
ATOM 7112 C C . LEU B 1 406 ? -4.727 -11.859 3.719 1 98.75 406 LEU B C 1
ATOM 7114 O O . LEU B 1 406 ? -5.797 -11.492 3.225 1 98.75 406 LEU B O 1
ATOM 7118 N N . ASP B 1 407 ? -3.803 -12.523 3.098 1 98.5 407 ASP B N 1
ATOM 7119 C CA . ASP B 1 407 ? -4.035 -13.055 1.756 1 98.5 407 ASP B CA 1
ATOM 7120 C C . ASP B 1 407 ? -4.484 -14.516 1.81 1 98.5 407 ASP B C 1
ATOM 7122 O O . ASP B 1 407 ? -5.039 -15.031 0.84 1 98.5 407 ASP B O 1
ATOM 7126 N N . VAL B 1 408 ? -4.176 -15.133 2.936 1 96.88 408 VAL B N 1
ATOM 7127 C CA . VAL B 1 408 ? -4.52 -16.531 3.188 1 96.88 408 VAL B CA 1
ATOM 7128 C C . VAL B 1 408 ? -5.16 -16.656 4.57 1 96.88 408 VAL B C 1
ATOM 7130 O O . VAL B 1 408 ? -4.961 -15.805 5.434 1 96.88 408 VAL B O 1
ATOM 7133 N N . PHE B 1 409 ? -5.926 -17.656 4.719 1 94.56 409 PHE B N 1
ATOM 7134 C CA . PHE B 1 409 ? -6.59 -17.922 5.988 1 94.56 409 PHE B CA 1
ATOM 7135 C C . PHE B 1 409 ? -6.887 -19.406 6.16 1 94.56 409 PHE B C 1
ATOM 7137 O O . PHE B 1 409 ? -6.84 -20.172 5.191 1 94.56 409 PHE B O 1
ATOM 7144 N N . GLU B 1 410 ? -7.07 -19.797 7.301 1 93.81 410 GLU B N 1
ATOM 7145 C CA . GLU B 1 410 ? -6.922 -21.188 7.738 1 93.81 410 GLU B CA 1
ATOM 7146 C C . GLU B 1 410 ? -7.926 -22.094 7.039 1 93.81 410 GLU B C 1
ATOM 7148 O O . GLU B 1 410 ? -7.598 -23.234 6.676 1 93.81 410 GLU B O 1
ATOM 7153 N N . ASP B 1 411 ? -9.148 -21.672 6.852 1 93 411 ASP B N 1
ATOM 7154 C CA . ASP B 1 411 ? -10.211 -22.516 6.332 1 93 411 ASP B CA 1
ATOM 7155 C C . ASP B 1 411 ? -10.664 -22.062 4.949 1 93 411 ASP B C 1
ATOM 7157 O O . ASP B 1 411 ? -11.852 -22.094 4.633 1 93 411 ASP B O 1
ATOM 7161 N N . GLU B 1 412 ? -9.781 -21.688 4.102 1 91.38 412 GLU B N 1
ATOM 7162 C CA . GLU B 1 412 ? -10.156 -21.219 2.768 1 91.38 412 GLU B CA 1
ATOM 7163 C C . GLU B 1 412 ? -11.078 -22.219 2.07 1 91.38 412 GLU B C 1
ATOM 7165 O O . GLU B 1 412 ? -10.867 -23.438 2.166 1 91.38 412 GLU B O 1
ATOM 7170 N N . PRO B 1 413 ? -12.086 -21.688 1.453 1 93 413 PRO B N 1
ATOM 7171 C CA . PRO B 1 413 ? -12.336 -20.266 1.143 1 93 413 PRO B CA 1
ATOM 7172 C C . PRO B 1 413 ? -13.109 -19.562 2.244 1 93 413 PRO B C 1
ATOM 7174 O O . PRO B 1 413 ? -13.391 -18.359 2.131 1 93 413 PRO B O 1
ATOM 7177 N N . HIS B 1 414 ? -13.375 -20.203 3.393 1 94.38 414 HIS B N 1
ATOM 7178 C CA . HIS B 1 414 ? -14.219 -19.641 4.445 1 94.38 414 HIS B CA 1
ATOM 7179 C C . HIS B 1 414 ? -13.383 -18.859 5.457 1 94.38 414 HIS B C 1
ATOM 7181 O O . HIS B 1 414 ? -12.328 -19.328 5.891 1 94.38 414 HIS B O 1
ATOM 7187 N N . MET B 1 415 ? -13.875 -17.688 5.816 1 95.88 415 MET B N 1
ATOM 7188 C CA . MET B 1 415 ? -13.266 -16.922 6.906 1 95.88 415 MET B CA 1
ATOM 7189 C C . MET B 1 415 ? -13.719 -17.469 8.258 1 95.88 415 MET B C 1
ATOM 7191 O O . MET B 1 415 ? -14.859 -17.922 8.398 1 95.88 415 MET B O 1
ATOM 7195 N N . LYS B 1 416 ? -12.859 -17.406 9.211 1 97 416 LYS B N 1
ATOM 7196 C CA . LYS B 1 416 ? -13.273 -17.734 10.57 1 97 416 LYS B CA 1
ATOM 7197 C C . LYS B 1 416 ? -14.383 -16.812 11.047 1 97 416 LYS B C 1
ATOM 7199 O O . LYS B 1 416 ? -14.383 -15.617 10.727 1 97 416 LYS B O 1
ATOM 7204 N N . PRO B 1 417 ? -15.336 -17.391 11.859 1 96.75 417 PRO B N 1
ATOM 7205 C CA . PRO B 1 417 ? -16.406 -16.531 12.375 1 96.75 417 PRO B CA 1
ATOM 7206 C C . PRO B 1 417 ? -15.883 -15.305 13.109 1 96.75 417 PRO B C 1
ATOM 7208 O O . PRO B 1 417 ? -14.961 -15.406 13.914 1 96.75 417 PRO B O 1
ATOM 7211 N N . GLY B 1 418 ? -16.453 -14.141 12.727 1 96.94 418 GLY B N 1
ATOM 7212 C CA . GLY B 1 418 ? -16.078 -12.898 13.383 1 96.94 418 GLY B CA 1
ATOM 7213 C C . GLY B 1 418 ? -15.062 -12.094 12.594 1 96.94 418 GLY B C 1
ATOM 7214 O O . GLY B 1 418 ? -14.969 -10.875 12.758 1 96.94 418 GLY B O 1
ATOM 7215 N N . LEU B 1 419 ? -14.266 -12.703 11.719 1 97.5 419 LEU B N 1
ATOM 7216 C CA . LEU B 1 419 ? -13.188 -12.031 11 1 97.5 419 LEU B CA 1
ATOM 7217 C C . LEU B 1 419 ? -13.734 -10.969 10.062 1 97.5 419 LEU B C 1
ATOM 7219 O O . LEU B 1 419 ? -13.164 -9.883 9.938 1 97.5 419 LEU B O 1
ATOM 7223 N N . SER B 1 420 ? -14.844 -11.195 9.445 1 96.25 420 SER B N 1
ATOM 7224 C CA . SER B 1 420 ? -15.414 -10.305 8.445 1 96.25 420 SER B CA 1
ATOM 7225 C C . SER B 1 420 ? -15.93 -9.016 9.078 1 96.25 420 SER B C 1
ATOM 7227 O O . SER B 1 420 ? -16.109 -8.008 8.391 1 96.25 420 SER B O 1
ATOM 7229 N N . GLU B 1 421 ? -16.172 -8.992 10.352 1 96.12 421 GLU B N 1
ATOM 7230 C CA . GLU B 1 421 ? -16.75 -7.844 11.039 1 96.12 421 GLU B CA 1
ATOM 7231 C C . GLU B 1 421 ? -15.664 -6.91 11.562 1 96.12 421 GLU B C 1
ATOM 7233 O O . GLU B 1 421 ? -15.945 -5.781 11.969 1 96.12 421 GLU B O 1
ATOM 7238 N N . LEU B 1 422 ? -14.484 -7.363 11.555 1 97.62 422 LEU B N 1
ATOM 7239 C CA . LEU B 1 422 ? -13.391 -6.617 12.156 1 97.62 422 LEU B CA 1
ATOM 7240 C C . LEU B 1 422 ? -12.836 -5.574 11.195 1 97.62 422 LEU B C 1
ATOM 7242 O O . LEU B 1 422 ? -12.305 -5.918 10.133 1 97.62 422 LEU B O 1
ATOM 7246 N N . LYS B 1 423 ? -12.82 -4.332 11.555 1 96.69 423 LYS B N 1
ATOM 7247 C CA . LYS B 1 423 ? -12.375 -3.227 10.711 1 96.69 423 LYS B CA 1
ATOM 7248 C C . LYS B 1 423 ? -10.852 -3.15 10.672 1 96.69 423 LYS B C 1
ATOM 7250 O O . LYS B 1 423 ? -10.281 -2.543 9.758 1 96.69 423 LYS B O 1
ATOM 7255 N N . ASN B 1 424 ? -10.203 -3.707 11.672 1 98.06 424 ASN B N 1
ATOM 7256 C CA . ASN B 1 424 ? -8.75 -3.686 11.734 1 98.06 424 ASN B CA 1
ATOM 7257 C C . ASN B 1 424 ? -8.141 -4.902 11.047 1 98.06 424 ASN B C 1
ATOM 7259 O O . ASN B 1 424 ? -6.961 -5.207 11.234 1 98.06 424 ASN B O 1
ATOM 7263 N N . ALA B 1 425 ? -8.938 -5.613 10.227 1 98.56 425 ALA B N 1
ATOM 7264 C CA . ALA B 1 425 ? -8.453 -6.707 9.383 1 98.56 425 ALA B CA 1
ATOM 7265 C C . ALA B 1 425 ? -8.75 -6.441 7.914 1 98.56 425 ALA B C 1
ATOM 7267 O O . ALA B 1 425 ? -9.867 -6.07 7.555 1 98.56 425 ALA B O 1
ATOM 7268 N N . ILE B 1 426 ? -7.723 -6.555 7.117 1 98.75 426 ILE B N 1
ATOM 7269 C CA . ILE B 1 426 ? -7.875 -6.594 5.668 1 98.75 426 ILE B CA 1
ATOM 7270 C C . ILE B 1 426 ? -7.734 -8.031 5.168 1 98.75 426 ILE B C 1
ATOM 7272 O O . ILE B 1 426 ? -6.75 -8.703 5.477 1 98.75 426 ILE B O 1
ATOM 7276 N N . VAL B 1 427 ? -8.711 -8.523 4.469 1 98.5 427 VAL B N 1
ATOM 7277 C CA . VAL B 1 427 ? -8.695 -9.898 3.967 1 98.5 427 VAL B CA 1
ATOM 7278 C C . VAL B 1 427 ? -8.922 -9.898 2.457 1 98.5 427 VAL B C 1
ATOM 7280 O O . VAL B 1 427 ? -9.922 -9.359 1.972 1 98.5 427 VAL B O 1
ATOM 7283 N N . VAL B 1 428 ? -7.973 -10.484 1.713 1 98.5 428 VAL B N 1
ATOM 7284 C CA . VAL B 1 428 ? -8.109 -10.594 0.264 1 98.5 428 VAL B CA 1
ATOM 7285 C C . VAL B 1 428 ? -8.055 -12.062 -0.149 1 98.5 428 VAL B C 1
ATOM 7287 O O . VAL B 1 428 ? -7.543 -12.906 0.591 1 98.5 428 VAL B O 1
ATOM 7290 N N . PRO B 1 429 ? -8.648 -12.445 -1.244 1 97.81 429 PRO B N 1
ATOM 7291 C CA . PRO B 1 429 ? -8.914 -13.836 -1.607 1 97.81 429 PRO B CA 1
ATOM 7292 C C . PRO B 1 429 ? -7.734 -14.5 -2.309 1 97.81 429 PRO B C 1
ATOM 7294 O O . PRO B 1 429 ? -7.859 -14.945 -3.451 1 97.81 429 PRO B O 1
ATOM 7297 N N . HIS B 1 430 ? -6.621 -14.641 -1.604 1 96.81 430 HIS B N 1
ATOM 7298 C CA . HIS B 1 430 ? -5.453 -15.398 -2.055 1 96.81 430 HIS B CA 1
ATOM 7299 C C . HIS B 1 430 ? -4.984 -14.914 -3.424 1 96.81 430 HIS B C 1
ATOM 7301 O O . HIS B 1 430 ? -4.859 -15.719 -4.355 1 96.81 430 HIS B O 1
ATOM 7307 N N . ILE B 1 431 ? -4.586 -13.664 -3.463 1 97.75 431 ILE B N 1
ATOM 7308 C CA . ILE B 1 431 ? -4.27 -13.031 -4.742 1 97.75 431 ILE B CA 1
ATOM 7309 C C . ILE B 1 431 ? -2.816 -12.57 -4.746 1 97.75 431 ILE B C 1
ATOM 7311 O O . ILE B 1 431 ? -2.451 -11.664 -5.492 1 97.75 431 ILE B O 1
ATOM 7315 N N . ALA B 1 432 ? -1.997 -13.094 -3.904 1 96.81 432 ALA B N 1
ATOM 7316 C CA . ALA B 1 432 ? -0.61 -12.656 -3.797 1 96.81 432 ALA B CA 1
ATOM 7317 C C . ALA B 1 432 ? 0.124 -12.812 -5.125 1 96.81 432 ALA B C 1
ATOM 7319 O O . ALA B 1 432 ? 0.999 -12.016 -5.461 1 96.81 432 ALA B O 1
ATOM 7320 N N . SER B 1 433 ? -0.258 -13.789 -5.871 1 95.75 433 SER B N 1
ATOM 7321 C CA . SER B 1 433 ? 0.401 -14.023 -7.152 1 95.75 433 SER B CA 1
ATOM 7322 C C . SER B 1 433 ? -0.357 -13.352 -8.289 1 95.75 433 SER B C 1
ATOM 7324 O O . SER B 1 433 ? 0.035 -13.461 -9.453 1 95.75 433 SER B O 1
ATOM 7326 N N . ALA B 1 434 ? -1.402 -12.648 -8.047 1 96.5 434 ALA B N 1
ATOM 7327 C CA . ALA B 1 434 ? -2.348 -12.219 -9.07 1 96.5 434 ALA B CA 1
ATOM 7328 C C . ALA B 1 434 ? -1.874 -10.93 -9.742 1 96.5 434 ALA B C 1
ATOM 7330 O O . ALA B 1 434 ? -2.51 -9.883 -9.609 1 96.5 434 ALA B O 1
ATOM 7331 N N . SER B 1 435 ? -0.875 -10.984 -10.469 1 95.62 435 SER B N 1
ATOM 7332 C CA . SER B 1 435 ? -0.526 -9.984 -11.477 1 95.62 435 SER B CA 1
ATOM 7333 C C . SER B 1 435 ? -0.527 -10.594 -12.875 1 95.62 435 SER B C 1
ATOM 7335 O O . SER B 1 435 ? -0.331 -11.797 -13.039 1 95.62 435 SER B O 1
ATOM 7337 N N . LYS B 1 436 ? -0.756 -9.75 -13.797 1 93.38 436 LYS B N 1
ATOM 7338 C CA . LYS B 1 436 ? -0.828 -10.219 -15.18 1 93.38 436 LYS B CA 1
ATOM 7339 C C . LYS B 1 436 ? 0.445 -10.961 -15.57 1 93.38 436 LYS B C 1
ATOM 7341 O O . LYS B 1 436 ? 0.385 -12.109 -16.031 1 93.38 436 LYS B O 1
ATOM 7346 N N . TRP B 1 437 ? 1.543 -10.359 -15.328 1 93 437 TRP B N 1
ATOM 7347 C CA . TRP B 1 437 ? 2.82 -10.961 -15.695 1 93 437 TRP B CA 1
ATOM 7348 C C . TRP B 1 437 ? 3.021 -12.297 -14.984 1 93 437 TRP B C 1
ATOM 7350 O O . TRP B 1 437 ? 3.426 -13.281 -15.602 1 93 437 TRP B O 1
ATOM 7360 N N . THR B 1 438 ? 2.709 -12.344 -13.797 1 96.69 438 THR B N 1
ATOM 7361 C CA . THR B 1 438 ? 2.986 -13.508 -12.977 1 96.69 438 THR B CA 1
ATOM 7362 C C . THR B 1 438 ? 2.049 -14.656 -13.336 1 96.69 438 THR B C 1
ATOM 7364 O O . THR B 1 438 ? 2.494 -15.789 -13.547 1 96.69 438 THR B O 1
ATOM 7367 N N . ARG B 1 439 ? 0.754 -14.398 -13.422 1 97.69 439 ARG B N 1
ATOM 7368 C CA . ARG B 1 439 ? -0.194 -15.469 -13.711 1 97.69 439 ARG B CA 1
ATOM 7369 C C . ARG B 1 439 ? 0.021 -16.016 -15.125 1 97.69 439 ARG B C 1
ATOM 7371 O O . ARG B 1 439 ? -0.095 -17.219 -15.352 1 97.69 439 ARG B O 1
ATOM 7378 N N . GLU B 1 440 ? 0.336 -15.156 -16.062 1 97.12 440 GLU B N 1
ATOM 7379 C CA . GLU B 1 440 ? 0.679 -15.625 -17.391 1 97.12 440 GLU B CA 1
ATOM 7380 C C . GLU B 1 440 ? 1.96 -16.453 -17.375 1 97.12 440 GLU B C 1
ATOM 7382 O O . GLU B 1 440 ? 2.059 -17.469 -18.062 1 97.12 440 GLU B O 1
ATOM 7387 N N . GLY B 1 441 ? 2.891 -15.992 -16.594 1 97.44 441 GLY B N 1
ATOM 7388 C CA . GLY B 1 441 ? 4.125 -16.75 -16.438 1 97.44 441 GLY B CA 1
ATOM 7389 C C . GLY B 1 441 ? 3.918 -18.109 -15.789 1 97.44 441 GLY B C 1
ATOM 7390 O O . GLY B 1 441 ? 4.504 -19.094 -16.219 1 97.44 441 GLY B O 1
ATOM 7391 N N . MET B 1 442 ? 3.123 -18.156 -14.797 1 97.88 442 MET B N 1
ATOM 7392 C CA . MET B 1 442 ? 2.791 -19.406 -14.141 1 97.88 442 MET B CA 1
ATOM 7393 C C . MET B 1 442 ? 2.146 -20.375 -15.125 1 97.88 442 MET B C 1
ATOM 7395 O O . MET B 1 442 ? 2.496 -21.562 -15.156 1 97.88 442 MET B O 1
ATOM 7399 N N . ALA B 1 443 ? 1.22 -19.844 -15.914 1 98.38 443 ALA B N 1
ATOM 7400 C CA . ALA B 1 443 ? 0.565 -20.672 -16.922 1 98.38 443 ALA B CA 1
ATOM 7401 C C . ALA B 1 443 ? 1.582 -21.234 -17.906 1 98.38 443 ALA B C 1
ATOM 7403 O O . ALA B 1 443 ? 1.537 -22.422 -18.25 1 98.38 443 ALA B O 1
ATOM 7404 N N . THR B 1 444 ? 2.484 -20.422 -18.281 1 98.56 444 THR B N 1
ATOM 7405 C CA . THR B 1 444 ? 3.512 -20.812 -19.234 1 98.56 444 THR B CA 1
ATOM 7406 C C . THR B 1 444 ? 4.414 -21.891 -18.656 1 98.56 444 THR B C 1
ATOM 7408 O O . THR B 1 444 ? 4.676 -22.922 -19.297 1 98.56 444 THR B O 1
ATOM 7411 N N . LEU B 1 445 ? 4.855 -21.672 -17.438 1 98.56 445 LEU B N 1
ATOM 7412 C CA . LEU B 1 445 ? 5.73 -22.641 -16.797 1 98.56 445 LEU B CA 1
ATOM 7413 C C . LEU B 1 445 ? 5.02 -23.984 -16.609 1 98.56 445 LEU B C 1
ATOM 7415 O O . LEU B 1 445 ? 5.605 -25.047 -16.844 1 98.56 445 LEU B O 1
ATOM 7419 N N . ALA B 1 446 ? 3.777 -23.922 -16.188 1 98.69 446 ALA B N 1
ATOM 7420 C CA . ALA B 1 446 ? 3.004 -25.156 -15.984 1 98.69 446 ALA B CA 1
ATOM 7421 C C . ALA B 1 446 ? 2.881 -25.938 -17.281 1 98.69 446 ALA B C 1
ATOM 7423 O O . ALA B 1 446 ? 3.078 -27.156 -17.297 1 98.69 446 ALA B O 1
ATOM 7424 N N . ALA B 1 447 ? 2.596 -25.266 -18.344 1 98.81 447 ALA B N 1
ATOM 7425 C CA . ALA B 1 447 ? 2.467 -25.891 -19.656 1 98.81 447 ALA B CA 1
ATOM 7426 C C . ALA B 1 447 ? 3.793 -26.5 -20.094 1 98.81 447 ALA B C 1
ATOM 7428 O O . ALA B 1 447 ? 3.824 -27.594 -20.656 1 98.81 447 ALA B O 1
ATOM 7429 N N . LEU B 1 448 ? 4.844 -25.797 -19.828 1 98.69 448 LEU B N 1
ATOM 7430 C CA . LEU B 1 448 ? 6.16 -26.234 -20.281 1 98.69 448 LEU B CA 1
ATOM 7431 C C . LEU B 1 448 ? 6.625 -27.453 -19.484 1 98.69 448 LEU B C 1
ATOM 7433 O O . LEU B 1 448 ? 7.352 -28.297 -20 1 98.69 448 LEU B O 1
ATOM 7437 N N . ASN B 1 449 ? 6.234 -27.531 -18.219 1 98.81 449 ASN B N 1
ATOM 7438 C CA . ASN B 1 449 ? 6.508 -28.75 -17.453 1 98.81 449 ASN B CA 1
ATOM 7439 C C . ASN B 1 449 ? 5.883 -29.969 -18.125 1 98.81 449 ASN B C 1
ATOM 7441 O O . ASN B 1 449 ? 6.551 -30.984 -18.312 1 98.81 449 ASN B O 1
ATOM 7445 N N . VAL B 1 450 ? 4.598 -29.859 -18.484 1 98.88 450 VAL B N 1
ATOM 7446 C CA . VAL B 1 450 ? 3.865 -30.969 -19.109 1 98.88 450 VAL B CA 1
ATOM 7447 C C . VAL B 1 450 ? 4.453 -31.281 -20.484 1 98.88 450 VAL B C 1
ATOM 7449 O O . VAL B 1 450 ? 4.758 -32.438 -20.781 1 98.88 450 VAL B O 1
ATOM 7452 N N . LEU B 1 451 ? 4.648 -30.234 -21.266 1 98.69 451 LEU B N 1
ATOM 7453 C CA . LEU B 1 451 ? 5.199 -30.406 -22.594 1 98.69 451 LEU B CA 1
ATOM 7454 C C . LEU B 1 451 ? 6.582 -31.047 -22.547 1 98.69 451 LEU B C 1
ATOM 7456 O O . LEU B 1 451 ? 6.875 -31.953 -23.328 1 98.69 451 LEU B O 1
ATOM 7460 N N . GLY B 1 452 ? 7.414 -30.516 -21.672 1 98.44 452 GLY B N 1
ATOM 7461 C CA . GLY B 1 452 ? 8.758 -31.062 -21.547 1 98.44 452 GLY B CA 1
ATOM 7462 C C . GLY B 1 452 ? 8.781 -32.562 -21.25 1 98.44 452 GLY B C 1
ATOM 7463 O O . GLY B 1 452 ? 9.578 -33.281 -21.828 1 98.44 452 GLY B O 1
ATOM 7464 N N . LYS B 1 453 ? 7.926 -32.938 -20.375 1 98.44 453 LYS B N 1
ATOM 7465 C CA . LYS B 1 453 ? 7.859 -34.375 -20.031 1 98.44 453 LYS B CA 1
ATOM 7466 C C . LYS B 1 453 ? 7.359 -35.188 -21.219 1 98.44 453 LYS B C 1
ATOM 7468 O O . LYS B 1 453 ? 7.879 -36.281 -21.484 1 98.44 453 LYS B O 1
ATOM 7473 N N . ILE B 1 454 ? 6.387 -34.688 -21.906 1 98 454 ILE B N 1
ATOM 7474 C CA . ILE B 1 454 ? 5.836 -35.344 -23.078 1 98 454 ILE B CA 1
ATOM 7475 C C . ILE B 1 454 ? 6.926 -35.531 -24.141 1 98 454 ILE B C 1
ATOM 7477 O O . ILE B 1 454 ? 7.047 -36.594 -24.75 1 98 454 ILE B O 1
ATOM 7481 N N . LYS B 1 455 ? 7.746 -34.5 -24.219 1 97.62 455 LYS B N 1
ATOM 7482 C CA . LYS B 1 455 ? 8.789 -34.5 -25.234 1 97.62 455 LYS B CA 1
ATOM 7483 C C . LYS B 1 455 ? 10.062 -35.156 -24.734 1 97.62 455 LYS B C 1
ATOM 7485 O O . LYS B 1 455 ? 11.055 -35.25 -25.453 1 97.62 455 LYS B O 1
ATOM 7490 N N . ARG B 1 456 ? 10.062 -35.531 -23.516 1 97.19 456 ARG B N 1
ATOM 7491 C CA . ARG B 1 456 ? 11.172 -36.219 -22.875 1 97.19 456 ARG B CA 1
ATOM 7492 C C . ARG B 1 456 ? 12.383 -35.312 -22.75 1 97.19 456 ARG B C 1
ATOM 7494 O O . ARG B 1 456 ? 13.523 -35.75 -22.953 1 97.19 456 ARG B O 1
ATOM 7501 N N . TYR B 1 457 ? 12.133 -34.094 -22.484 1 97.44 457 TYR B N 1
ATOM 7502 C CA . TYR B 1 457 ? 13.203 -33.156 -22.203 1 97.44 457 TYR B CA 1
ATOM 7503 C C . TYR B 1 457 ? 13.766 -33.375 -20.797 1 97.44 457 TYR B C 1
ATOM 7505 O O . TYR B 1 457 ? 13.094 -33.938 -19.938 1 97.44 457 TYR B O 1
ATOM 7513 N N . PRO B 1 458 ? 15 -32.969 -20.562 1 97.81 458 PRO B N 1
ATOM 7514 C CA . PRO B 1 458 ? 15.531 -33 -19.188 1 97.81 458 PRO B CA 1
ATOM 7515 C C . PRO B 1 458 ? 14.906 -31.938 -18.281 1 97.81 458 PRO B C 1
ATOM 7517 O O . PRO B 1 458 ? 14.164 -31.078 -18.766 1 97.81 458 PRO B O 1
ATOM 7520 N N . VAL B 1 459 ? 15.219 -32.094 -17 1 98 459 VAL B N 1
ATOM 7521 C CA . VAL B 1 459 ? 14.734 -31.109 -16.031 1 98 459 VAL B CA 1
ATOM 7522 C C . VAL B 1 459 ? 15.719 -29.953 -15.93 1 98 459 VAL B C 1
ATOM 7524 O O . VAL B 1 459 ? 16.938 -30.156 -15.914 1 98 459 VAL B O 1
ATOM 7527 N N . TRP B 1 460 ? 15.203 -28.703 -15.867 1 96.56 460 TRP B N 1
ATOM 7528 C CA . TRP B 1 460 ? 16.016 -27.5 -15.727 1 96.56 460 TRP B CA 1
ATOM 7529 C C . TRP B 1 460 ? 16.859 -27.547 -14.461 1 96.56 460 TRP B C 1
ATOM 7531 O O . TRP B 1 460 ? 16.406 -28.047 -13.43 1 96.56 460 TRP B O 1
ATOM 7541 N N . PHE B 1 461 ? 18.078 -27.062 -14.469 1 93.12 461 PHE B N 1
ATOM 7542 C CA . PHE B 1 461 ? 19.047 -27.25 -13.406 1 93.12 461 PHE B CA 1
ATOM 7543 C C . PHE B 1 461 ? 18.719 -26.391 -12.203 1 93.12 461 PHE B C 1
ATOM 7545 O O . PHE B 1 461 ? 19.141 -26.672 -11.078 1 93.12 461 PHE B O 1
ATOM 7552 N N . ASP B 1 462 ? 18 -25.234 -12.461 1 92.69 462 ASP B N 1
ATOM 7553 C CA . ASP B 1 462 ? 17.656 -24.328 -11.375 1 92.69 462 ASP B CA 1
ATOM 7554 C C . ASP B 1 462 ? 16.219 -23.828 -11.531 1 92.69 462 ASP B C 1
ATOM 7556 O O . ASP B 1 462 ? 15.961 -22.859 -12.242 1 92.69 462 ASP B O 1
ATOM 7560 N N . SER B 1 463 ? 15.328 -24.422 -10.727 1 91.56 463 SER B N 1
ATOM 7561 C CA . SER B 1 463 ? 13.898 -24.141 -10.859 1 91.56 463 SER B CA 1
ATOM 7562 C C . SER B 1 463 ? 13.562 -22.719 -10.469 1 91.56 463 SER B C 1
ATOM 7564 O O . SER B 1 463 ? 12.469 -22.219 -10.742 1 91.56 463 SER B O 1
ATOM 7566 N N . ASN B 1 464 ? 14.562 -22 -9.914 1 87.81 464 ASN B N 1
ATOM 7567 C CA . ASN B 1 464 ? 14.312 -20.625 -9.484 1 87.81 464 ASN B CA 1
ATOM 7568 C C . ASN B 1 464 ? 14.766 -19.625 -10.539 1 87.81 464 ASN B C 1
ATOM 7570 O O . ASN B 1 464 ? 14.492 -18.438 -10.422 1 87.81 464 ASN B O 1
ATOM 7574 N N . ARG B 1 465 ? 15.406 -20.062 -11.57 1 90.75 465 ARG B N 1
ATOM 7575 C CA . ARG B 1 465 ? 15.836 -19.219 -12.672 1 90.75 465 ARG B CA 1
ATOM 7576 C C . ARG B 1 465 ? 15.023 -19.5 -13.93 1 90.75 465 ARG B C 1
ATOM 7578 O O . ARG B 1 465 ? 15.539 -20.047 -14.906 1 90.75 465 ARG B O 1
ATOM 7585 N N . VAL B 1 466 ? 13.867 -19 -13.969 1 94.06 466 VAL B N 1
ATOM 7586 C CA . VAL B 1 466 ? 12.922 -19.422 -14.992 1 94.06 466 VAL B CA 1
ATOM 7587 C C . VAL B 1 466 ? 12.789 -18.344 -16.062 1 94.06 466 VAL B C 1
ATOM 7589 O O . VAL B 1 466 ? 11.961 -18.453 -16.969 1 94.06 466 VAL B O 1
ATOM 7592 N N . GLU B 1 467 ? 13.617 -17.266 -15.992 1 91.56 467 GLU B N 1
ATOM 7593 C CA . GLU B 1 467 ? 13.523 -16.125 -16.906 1 91.56 467 GLU B CA 1
ATOM 7594 C C . GLU B 1 467 ? 13.648 -16.578 -18.359 1 91.56 467 GLU B C 1
ATOM 7596 O O . GLU B 1 467 ? 12.93 -16.094 -19.234 1 91.56 467 GLU B O 1
ATOM 7601 N N . PRO B 1 468 ? 14.477 -17.516 -18.672 1 94.31 468 PRO B N 1
ATOM 7602 C CA . PRO B 1 468 ? 14.609 -17.938 -20.062 1 94.31 468 PRO B CA 1
ATOM 7603 C C . PRO B 1 468 ? 13.328 -18.562 -20.625 1 94.31 468 PRO B C 1
ATOM 7605 O O . PRO B 1 468 ? 13.07 -18.5 -21.828 1 94.31 468 PRO B O 1
ATOM 7608 N N . PHE B 1 469 ? 12.531 -19.125 -19.75 1 97 469 PHE B N 1
ATOM 7609 C CA . PHE B 1 469 ? 11.297 -19.781 -20.188 1 97 469 PHE B CA 1
ATOM 7610 C C . PHE B 1 469 ? 10.203 -18.75 -20.438 1 97 469 PHE B C 1
ATOM 7612 O O . PHE B 1 469 ? 9.234 -19.031 -21.156 1 97 469 PHE B O 1
ATOM 7619 N N . LEU B 1 470 ? 10.406 -17.531 -19.875 1 95.81 470 LEU B N 1
ATOM 7620 C CA . LEU B 1 470 ? 9.336 -16.547 -19.875 1 95.81 470 LEU B CA 1
ATOM 7621 C C . LEU B 1 470 ? 9.633 -15.43 -20.875 1 95.81 470 LEU B C 1
ATOM 7623 O O . LEU B 1 470 ? 8.812 -14.531 -21.078 1 95.81 470 LEU B O 1
ATOM 7627 N N . ASN B 1 471 ? 10.797 -15.445 -21.5 1 93.94 471 ASN B N 1
ATOM 7628 C CA . ASN B 1 471 ? 11.141 -14.477 -22.531 1 93.94 471 ASN B CA 1
ATOM 7629 C C . ASN B 1 471 ? 10.297 -14.656 -23.781 1 93.94 471 ASN B C 1
ATOM 7631 O O . ASN B 1 471 ? 10.461 -15.641 -24.5 1 93.94 471 ASN B O 1
ATOM 7635 N N . GLU B 1 472 ? 9.492 -13.719 -24.156 1 90.69 472 GLU B N 1
ATOM 7636 C CA . GLU B 1 472 ? 8.523 -13.844 -25.234 1 90.69 472 GLU B CA 1
ATOM 7637 C C . GLU B 1 472 ? 9.203 -13.719 -26.594 1 90.69 472 GLU B C 1
ATOM 7639 O O . GLU B 1 472 ? 8.633 -14.109 -27.625 1 90.69 472 GLU B O 1
ATOM 7644 N N . ASN B 1 473 ? 10.375 -13.219 -26.578 1 91 473 ASN B N 1
ATOM 7645 C CA . ASN B 1 473 ? 11.086 -12.969 -27.828 1 91 473 ASN B CA 1
ATOM 7646 C C . ASN B 1 473 ? 12 -14.133 -28.188 1 91 473 ASN B C 1
ATOM 7648 O O . ASN B 1 473 ? 12.734 -14.062 -29.172 1 91 473 ASN B O 1
ATOM 7652 N N . SER B 1 474 ? 11.961 -15.172 -27.391 1 91.75 474 SER B N 1
ATOM 7653 C CA . SER B 1 474 ? 12.812 -16.328 -27.641 1 91.75 474 SER B CA 1
ATOM 7654 C C . SER B 1 474 ? 12.07 -17.641 -27.375 1 91.75 474 SER B C 1
ATOM 7656 O O . SER B 1 474 ? 11.062 -17.641 -26.672 1 91.75 474 SER B O 1
ATOM 7658 N N . GLN B 1 475 ? 12.555 -18.672 -28.031 1 93.44 475 GLN B N 1
ATOM 7659 C CA . GLN B 1 475 ? 12.031 -20 -27.719 1 93.44 475 GLN B CA 1
ATOM 7660 C C . GLN B 1 475 ? 12.484 -20.453 -26.328 1 93.44 475 GLN B C 1
ATOM 7662 O O . GLN B 1 475 ? 13.648 -20.281 -25.969 1 93.44 475 GLN B O 1
ATOM 7667 N N . PRO B 1 476 ? 11.531 -20.984 -25.594 1 96.62 476 PRO B N 1
ATOM 7668 C CA . PRO B 1 476 ? 11.961 -21.516 -24.297 1 96.62 476 PRO B CA 1
ATOM 7669 C C . PRO B 1 476 ? 12.961 -22.656 -24.422 1 96.62 476 PRO B C 1
ATOM 7671 O O . PRO B 1 476 ? 12.961 -23.375 -25.422 1 96.62 476 PRO B O 1
ATOM 7674 N N . PRO B 1 477 ? 13.797 -22.812 -23.406 1 96.56 477 PRO B N 1
ATOM 7675 C CA . PRO B 1 477 ? 14.703 -23.969 -23.406 1 96.56 477 PRO B CA 1
ATOM 7676 C C . PRO B 1 477 ? 13.969 -25.297 -23.5 1 96.56 477 PRO B C 1
ATOM 7678 O O . PRO B 1 477 ? 12.828 -25.422 -23.047 1 96.56 477 PRO B O 1
ATOM 7681 N N . ALA B 1 478 ? 14.688 -26.266 -24.109 1 96.44 478 ALA B N 1
ATOM 7682 C CA . ALA B 1 478 ? 14.141 -27.625 -24.188 1 96.44 478 ALA B CA 1
ATOM 7683 C C . ALA B 1 478 ? 14.336 -28.375 -22.875 1 96.44 478 ALA B C 1
ATOM 7685 O O . ALA B 1 478 ? 15.094 -29.344 -22.828 1 96.44 478 ALA B O 1
ATOM 7686 N N . ALA B 1 479 ? 13.664 -27.969 -21.906 1 97.88 479 ALA B N 1
ATOM 7687 C CA . ALA B 1 479 ? 13.734 -28.531 -20.547 1 97.88 479 ALA B CA 1
ATOM 7688 C C . ALA B 1 479 ? 12.422 -28.312 -19.797 1 97.88 479 ALA B C 1
ATOM 7690 O O . ALA B 1 479 ? 11.664 -27.391 -20.125 1 97.88 479 ALA B O 1
ATOM 7691 N N . CYS B 1 480 ? 12.18 -29.219 -18.891 1 98.12 480 CYS B N 1
ATOM 7692 C CA . CYS B 1 480 ? 11.117 -28.953 -17.922 1 98.12 480 CYS B CA 1
ATOM 7693 C C . CYS B 1 480 ? 11.562 -27.922 -16.906 1 98.12 480 CYS B C 1
ATOM 7695 O O . CYS B 1 480 ? 12.555 -28.125 -16.203 1 98.12 480 CYS B O 1
ATOM 7697 N N . PRO B 1 481 ? 10.836 -26.844 -16.75 1 97.88 481 PRO B N 1
ATOM 7698 C CA . PRO B 1 481 ? 11.281 -25.781 -15.844 1 97.88 481 PRO B CA 1
ATOM 7699 C C . PRO B 1 481 ? 11.461 -26.281 -14.406 1 97.88 481 PRO B C 1
ATOM 7701 O O . PRO B 1 481 ? 12.422 -25.906 -13.734 1 97.88 481 PRO B O 1
ATOM 7704 N N . SER B 1 482 ? 10.477 -27.062 -13.938 1 97.81 482 SER B N 1
ATOM 7705 C CA . SER B 1 482 ? 10.523 -27.516 -12.547 1 97.81 482 SER B CA 1
ATOM 7706 C C . SER B 1 482 ? 9.719 -28.797 -12.359 1 97.81 482 SER B C 1
ATOM 7708 O O . SER B 1 482 ? 8.5 -28.812 -12.539 1 97.81 482 SER B O 1
ATOM 7710 N N . ILE B 1 483 ? 10.375 -29.891 -12.031 1 98.31 483 ILE B N 1
ATOM 7711 C CA . ILE B 1 483 ? 9.758 -31.156 -11.695 1 98.31 483 ILE B CA 1
ATOM 7712 C C . ILE B 1 483 ? 10.141 -31.562 -10.266 1 98.31 483 ILE B C 1
ATOM 7714 O O . ILE B 1 483 ? 11.305 -31.875 -10 1 98.31 483 ILE B O 1
ATOM 7718 N N . VAL B 1 484 ? 9.156 -31.625 -9.359 1 96.94 484 VAL B N 1
ATOM 7719 C CA . VAL B 1 484 ? 9.43 -31.719 -7.934 1 96.94 484 VAL B CA 1
ATOM 7720 C C . VAL B 1 484 ? 9.883 -33.125 -7.594 1 96.94 484 VAL B C 1
ATOM 7722 O O . VAL B 1 484 ? 10.609 -33.344 -6.621 1 96.94 484 VAL B O 1
ATOM 7725 N N . ASN B 1 485 ? 9.492 -34.219 -8.375 1 97.88 485 ASN B N 1
ATOM 7726 C CA . ASN B 1 485 ? 9.867 -35.594 -8.094 1 97.88 485 ASN B CA 1
ATOM 7727 C C . ASN B 1 485 ? 10.828 -36.156 -9.141 1 97.88 485 ASN B C 1
ATOM 7729 O O . ASN B 1 485 ? 10.805 -37.344 -9.453 1 97.88 485 ASN B O 1
ATOM 7733 N N . ALA B 1 486 ? 11.617 -35.281 -9.664 1 97.38 486 ALA B N 1
ATOM 7734 C CA . ALA B 1 486 ? 12.562 -35.656 -10.711 1 97.38 486 ALA B CA 1
ATOM 7735 C C . ALA B 1 486 ? 13.523 -36.719 -10.227 1 97.38 486 ALA B C 1
ATOM 7737 O O . ALA B 1 486 ? 13.805 -37.688 -10.953 1 97.38 486 ALA B O 1
ATOM 7738 N N . LYS B 1 487 ? 14.039 -36.594 -9.055 1 96.19 487 LYS B N 1
ATOM 7739 C CA . LYS B 1 487 ? 14.984 -37.562 -8.492 1 96.19 487 LYS B CA 1
ATOM 7740 C C . LYS B 1 487 ? 14.344 -38.938 -8.32 1 96.19 487 LYS B C 1
ATOM 7742 O O . LYS B 1 487 ? 14.945 -39.969 -8.656 1 96.19 487 LYS B O 1
ATOM 7747 N N . ALA B 1 488 ? 13.156 -38.938 -7.75 1 97 488 ALA B N 1
ATOM 7748 C CA . ALA B 1 488 ? 12.445 -40.188 -7.504 1 97 488 ALA B CA 1
ATOM 7749 C C . ALA B 1 488 ? 12.188 -40.938 -8.812 1 97 488 ALA B C 1
ATOM 7751 O O . ALA B 1 488 ? 12.203 -42.156 -8.836 1 97 488 ALA B O 1
ATOM 7752 N N . LEU B 1 489 ? 11.992 -40.219 -9.867 1 97.12 489 LEU B N 1
ATOM 7753 C CA . LEU B 1 489 ? 11.656 -40.844 -11.148 1 97.12 489 LEU B CA 1
ATOM 7754 C C . LEU B 1 489 ? 12.914 -41.062 -11.984 1 97.12 489 LEU B C 1
ATOM 7756 O O . LEU B 1 489 ? 12.836 -41.625 -13.086 1 97.12 489 LEU B O 1
ATOM 7760 N N . GLY B 1 490 ? 14.039 -40.562 -11.508 1 96 490 GLY B N 1
ATOM 7761 C CA . GLY B 1 490 ? 15.289 -40.75 -12.227 1 96 490 GLY B CA 1
ATOM 7762 C C . GLY B 1 490 ? 15.367 -39.938 -13.508 1 96 490 GLY B C 1
ATOM 7763 O O . GLY B 1 490 ? 15.906 -40.375 -14.516 1 96 490 GLY B O 1
ATOM 7764 N N . LEU B 1 491 ? 14.797 -38.75 -13.484 1 96 491 LEU B N 1
ATOM 7765 C CA . LEU B 1 491 ? 14.812 -37.906 -14.672 1 96 491 LEU B CA 1
ATOM 7766 C C . LEU B 1 491 ? 16.156 -37.188 -14.805 1 96 491 LEU B C 1
ATOM 7768 O O . LEU B 1 491 ? 16.734 -36.719 -13.812 1 96 491 LEU B O 1
ATOM 7772 N N . PRO B 1 492 ? 16.672 -37 -16.016 1 94.75 492 PRO B N 1
ATOM 7773 C CA . PRO B 1 492 ? 17.938 -36.312 -16.219 1 94.75 492 PRO B CA 1
ATOM 7774 C C . PRO B 1 492 ? 17.812 -34.781 -16.016 1 94.75 492 PRO B C 1
ATOM 7776 O O . PRO B 1 492 ? 16.734 -34.219 -16.219 1 94.75 492 PRO B O 1
ATOM 7779 N N . THR B 1 493 ? 18.922 -34.188 -15.633 1 93.25 493 THR B N 1
ATOM 7780 C CA . THR B 1 493 ? 18.984 -32.75 -15.445 1 93.25 493 THR B CA 1
ATOM 7781 C C . THR B 1 493 ? 19.672 -32.094 -16.625 1 93.25 493 THR B C 1
ATOM 7783 O O . THR B 1 493 ? 20.641 -32.625 -17.172 1 93.25 493 THR B O 1
ATOM 7786 N N . SER B 1 494 ? 19.078 -30.984 -16.984 1 89.56 494 SER B N 1
ATOM 7787 C CA . SER B 1 494 ? 19.641 -30.234 -18.109 1 89.56 494 SER B CA 1
ATOM 7788 C C . SER B 1 494 ? 20.984 -29.609 -17.734 1 89.56 494 SER B C 1
ATOM 7790 O O . SER B 1 494 ? 21.172 -29.172 -16.594 1 89.56 494 SER B O 1
ATOM 7792 N N . LYS B 1 495 ? 22 -29.703 -18.688 1 76.62 495 LYS B N 1
ATOM 7793 C CA . LYS B 1 495 ? 23.312 -29.078 -18.531 1 76.62 495 LYS B CA 1
ATOM 7794 C C . LYS B 1 495 ? 23.344 -27.703 -19.219 1 76.62 495 LYS B C 1
ATOM 7796 O O . LYS B 1 495 ? 24.406 -27.094 -19.328 1 76.62 495 LYS B O 1
ATOM 7801 N N . LEU B 1 496 ? 22.281 -27.219 -19.656 1 69.19 496 LEU B N 1
ATOM 7802 C CA . LEU B 1 496 ? 22.234 -25.953 -20.375 1 69.19 496 LEU B CA 1
ATOM 7803 C C . LEU B 1 496 ? 22.359 -24.781 -19.406 1 69.19 496 LEU B C 1
ATOM 7805 O O . LEU B 1 496 ? 21.922 -24.859 -18.266 1 69.19 496 LEU B O 1
#

Nearest PDB structures (foldseek):
  5aov-assembly1_A-2  TM=9.181E-01  e=5.413E-33  Pyrococcus furiosus
  6bii-assembly1_B  TM=9.048E-01  e=3.804E-33  Pyrococcus yayanosii CH1
  2dbq-assembly1_A  TM=9.072E-01  e=4.538E-33  Pyrococcus horikoshii
  1gdh-assembly1_B  TM=9.308E-01  e=3.449E-29  Hyphomicrobium methylovorum
  7dkm-assembly1_A  TM=8.728E-01  e=1.174E-27  Homo sapiens

Foldseek 3Di:
DDDDPDPDPDPDDPDDDPDDDDDDDPPDPPPDPPDPPPPDPDDDPCPPDDDPPPDPPCPPPPPDDDDPPPPPVDPPPPVPPVVPPPPDDPPDDPPPPPPVPVPPPPPPVVPPDQFDKDKDLQQFDAEEEEAADFFDCLLVCVQVVLRYIYIYGPDPDPDDDLVNLLSRLPQAHAEYEYELRAQAAQSNLVSNLNNVYAEYEYLAPDRPSHDVVNSLVSNHFYHYAAQQQQLLLLVVLVVLVVCLQQLVVLVVVCVVVVNDPDDDPPPSDGDQQAAFEEEEEDCPRNSLSNQCCSCVVRVHAYEYEDPDDPVVSQVVLVVQQVVQVVVVHHGHYYYYDPDPLVRQQRGQEYEYADADDPCQQQCPALVSLVNHDLQHEYEYLHEARSHPVVSVLVSCVVRVNHAYEYLYHHDPPDDDPNQVVRSRYHYHPNCSRPDSSRRNSSSQLRSLLSVLVSVLFAAEPDLNPCVQSSDPVDHRDSHRSGTPCCVSSVGHYDPD/DDDPPPCPPDPDDPDDDPDDDDDDDPPDDPPDPPDDPPDDPDDPPPPPPPPPPPDPPPPPPDPDDDDPCVCPPDPPPPVPPVPPPVPDDDPPDPPPPPPVPVPPPPPPVVPPDQFDKDKDLQQFDAEEEEAADFFDCLLVCVQVVLRYIYIYGPDPDPDDDLVNLLSRLPQAHAEYEYELRAQAAQSNLVSNLNNVYAEYEYLAPDRPSHDVVNSLVSNHFYHYAAQQQQLLLLVVLVVLVVCLQQLVVLVVVCVVVVNDPDDDPPPSDGDQQAAFEEEEEDCPRNSLSNQCCSCVVRVHAYEYEDPDDPVVSQVVLVVVQVVQVVVVHHGHYYYYDPDPLVRQQRGQEYEYADDDDPCQQQCPALVSLVNHDLQHEYEYLHEARSHPVVSVLVSCVVRVNYAYEYLYHHDPPDHDPNQVVRSRYHYHPNCSRPDSSRRNSSSQLRSLLSVLVSVLFAAEPDLNPCVQSSDPVDHRDSHRSGTPCCVSSVGHYDPD